Protein AF-0000000069073756 (afdb_homodimer)

Sequence (1024 aa):
SGITKIKDEEDIHLLTSDKTCLVYQKCILKLASCNVGNSCKVKGCTSPVSHRTENIGSALYIFWECSNKHEVHRWCSQPVLNRRLHGGDLLIASAILSSGNNFAKCALFAKFLKLYFPSNSKFTAIQRNYLVPTIDAFYKEQQQEIFENLQGQSVIALGDGRNDSPGHSAQYCTYSMMDNESKKILSLITMDKRQTEKKSSNMEKACFVRAMEELAENGVVVSEVVTDAHLQIGAVMKNRFPEIKHSHDIWHAAKNLGKKIVAAGQNKECKELLGWSRDIVNHFWYSCSYATDVDSFMEVWCGVVHHVVNEHEWSMSYSSSYFGNNKCMHGPMEEEGHKDWIIKGSPAHTALIQIVFNKRFLRQIHYYVNFRSTAELENFNNLILMYSGKRFAFSPPVYNARCQLAALDYNANVDREVKRNPDGSVQQHRTFNKKSGRWSVTPVKVEKSYIHVEILQKRIVQARLTDQEGMCHPAVLAATDPRRLSRTIAPVEPKPTAVLQEEKVSRFMKKDSGITKIKDEEDIHLLTSDKTCLVYQKCILKLASCNVGNSCKVKGCTSPVSHRTENIGSALYIFWECSNKHEVHRWCSQPVLNRRLHGGDLLIASAILSSGNNFAKCALFAKFLKLYFPSNSKFTAIQRNYLVPTIDAFYKEQQQEIFENLQGQSVIALGDGRNDSPGHSAQYCTYSMMDNESKKILSLITMDKRQTEKKSSNMEKACFVRAMEELAENGVVVSEVVTDAHLQIGAVMKNRFPEIKHSHDIWHAAKNLGKKIVAAGQNKECKELLGWSRDIVNHFWYSCSYATDVDSFMEVWCGVVHHVVNEHEWSMSYSSSYFGNNKCMHGPMEEEGHKDWIIKGSPAHTALIQIVFNKRFLRQIHYYVNFRSTAELENFNNLILMYSGKRFAFSPPVYNARCQLAALDYNANVDREVKRNPDGSVQQHRTFNKKSGRWSVTPVKVEKSYIHVEILQKRIVQARLTDQEGMCHPAVLAATDPRRLSRTIAPVEPKPTAVLQEEKVSRFMKKD

Nearest PDB structures (foldseek):
  6oze-assembly1_A  TM=4.714E-01  e=3.362E-02  Homo sapiens
  3f2k-assembly1_A  TM=3.748E-01  e=1.042E-01  Homo sapiens
  4eso-assembly1_D  TM=4.889E-01  e=8.990E-01  Sinorhizobium meliloti 1021
  3vc7-assembly1_B  TM=4.881E-01  e=1.115E+00  Sinorhizobium meliloti 1021
  5oom-assembly1_P  TM=3.128E-01  e=5.842E-01  Homo sapiens

pLDDT: mean 89.97, std 10.99, range [30.11, 98.81]

Radius of gyration: 34.05 Å; Cα contacts (8 Å, |Δi|>4): 1672; chains: 2; bounding box: 83×111×89 Å

Organism: Magallana gigas (NCBI:txid29159)

Structure (mmCIF, N/CA/C/O backbone):
data_AF-0000000069073756-model_v1
#
loop_
_entity.id
_entity.type
_entity.pdbx_description
1 polymer 'Uncharacterized protein'
#
loop_
_atom_site.group_PDB
_atom_site.id
_atom_site.type_symbol
_atom_site.label_atom_id
_atom_site.label_alt_id
_atom_site.label_comp_id
_atom_site.label_asym_id
_atom_site.label_entity_id
_atom_site.label_seq_id
_atom_site.pdbx_PDB_ins_code
_atom_site.Cartn_x
_atom_site.Cartn_y
_atom_site.Cartn_z
_atom_site.occupancy
_atom_site.B_iso_or_equiv
_atom_site.auth_seq_id
_atom_site.auth_comp_id
_atom_site.auth_asym_id
_atom_site.auth_atom_id
_atom_site.pdbx_PDB_model_num
ATOM 1 N N . SER A 1 1 ? 9.688 -43.906 -9.32 1 65.5 1 SER A N 1
ATOM 2 C CA . SER A 1 1 ? 8.781 -43 -8.617 1 65.5 1 SER A CA 1
ATOM 3 C C . SER A 1 1 ? 8.641 -41.656 -9.344 1 65.5 1 SER A C 1
ATOM 5 O O . SER A 1 1 ? 9.602 -41.188 -9.945 1 65.5 1 SER A O 1
ATOM 7 N N . GLY A 1 2 ? 7.488 -41.219 -9.617 1 83.56 2 GLY A N 1
ATOM 8 C CA . GLY A 1 2 ? 7.16 -40 -10.312 1 83.56 2 GLY A CA 1
ATOM 9 C C . GLY A 1 2 ? 7.43 -38.75 -9.477 1 83.56 2 GLY A C 1
ATOM 10 O O . GLY A 1 2 ? 6.992 -37.656 -9.828 1 83.56 2 GLY A O 1
ATOM 11 N N . ILE A 1 3 ? 8.32 -39.094 -8.336 1 90.81 3 ILE A N 1
ATOM 12 C CA . ILE A 1 3 ? 8.609 -37.969 -7.457 1 90.81 3 ILE A CA 1
ATOM 13 C C . ILE A 1 3 ? 10.07 -37.531 -7.633 1 90.81 3 ILE A C 1
ATOM 15 O O . ILE A 1 3 ? 10.984 -38.344 -7.461 1 90.81 3 ILE A O 1
ATOM 19 N N . THR A 1 4 ? 10.273 -36.344 -8 1 93.56 4 THR A N 1
ATOM 20 C CA . THR A 1 4 ? 11.609 -35.781 -8.133 1 93.56 4 THR A CA 1
ATOM 21 C C . THR A 1 4 ? 12.141 -35.312 -6.773 1 93.56 4 THR A C 1
ATOM 23 O O . THR A 1 4 ? 11.492 -34.531 -6.086 1 93.56 4 THR A O 1
ATOM 26 N N . LYS A 1 5 ? 13.297 -35.812 -6.398 1 94.62 5 LYS A N 1
ATOM 27 C CA . LYS A 1 5 ? 13.898 -35.438 -5.121 1 94.62 5 LYS A CA 1
ATOM 28 C C . LYS A 1 5 ? 15.164 -34.594 -5.32 1 94.62 5 LYS A C 1
ATOM 30 O O . LYS A 1 5 ? 15.961 -34.875 -6.219 1 94.62 5 LYS A O 1
ATOM 35 N N . ILE A 1 6 ? 15.273 -33.562 -4.535 1 95.25 6 ILE A N 1
ATOM 36 C CA . ILE A 1 6 ? 16.484 -32.75 -4.52 1 95.25 6 ILE A CA 1
ATOM 37 C C . ILE A 1 6 ? 17.312 -33.094 -3.283 1 95.25 6 ILE A C 1
ATOM 39 O O . ILE A 1 6 ? 16.922 -32.781 -2.16 1 95.25 6 ILE A O 1
ATOM 43 N N . LYS A 1 7 ? 18.453 -33.625 -3.529 1 89.94 7 LYS A N 1
ATOM 44 C CA . LYS A 1 7 ? 19.234 -34.125 -2.395 1 89.94 7 LYS A CA 1
ATOM 45 C C . LYS A 1 7 ? 20.562 -33.375 -2.281 1 89.94 7 LYS A C 1
ATOM 47 O O . LYS A 1 7 ? 21.109 -33.219 -1.189 1 89.94 7 LYS A O 1
ATOM 52 N N . ASP A 1 8 ? 21.016 -32.969 -3.443 1 90.38 8 ASP A N 1
ATOM 53 C CA . ASP A 1 8 ? 22.344 -32.344 -3.416 1 90.38 8 ASP A CA 1
ATOM 54 C C . ASP A 1 8 ? 22.328 -31 -4.133 1 90.38 8 ASP A C 1
ATOM 56 O O . ASP A 1 8 ? 21.328 -30.625 -4.754 1 90.38 8 ASP A O 1
ATOM 60 N N . GLU A 1 9 ? 23.453 -30.375 -3.977 1 90.56 9 GLU A N 1
ATOM 61 C CA . GLU A 1 9 ? 23.594 -29.031 -4.52 1 90.56 9 GLU A CA 1
ATOM 62 C C . GLU A 1 9 ? 23.531 -29.031 -6.043 1 90.56 9 GLU A C 1
ATOM 64 O O . GLU A 1 9 ? 23.078 -28.062 -6.652 1 90.56 9 GLU A O 1
ATOM 69 N N . GLU A 1 10 ? 23.906 -30.094 -6.602 1 91 10 GLU A N 1
ATOM 70 C CA . GLU A 1 10 ? 23.953 -30.188 -8.055 1 91 10 GLU A CA 1
ATOM 71 C C . GLU A 1 10 ? 22.547 -30.219 -8.648 1 91 10 GLU A C 1
ATOM 73 O O . GLU A 1 10 ? 22.344 -29.859 -9.812 1 91 10 GLU A O 1
ATOM 78 N N . ASP A 1 11 ? 21.578 -30.484 -7.754 1 93.31 11 ASP A N 1
ATOM 79 C CA . ASP A 1 11 ? 20.219 -30.641 -8.234 1 93.31 11 ASP A CA 1
ATOM 80 C C . ASP A 1 11 ? 19.391 -29.391 -7.941 1 93.31 11 ASP A C 1
ATOM 82 O O . ASP A 1 11 ? 18.203 -29.344 -8.266 1 93.31 11 ASP A O 1
ATOM 86 N N . ILE A 1 12 ? 20.016 -28.391 -7.445 1 94.38 12 ILE A N 1
ATOM 87 C CA . ILE A 1 12 ? 19.297 -27.188 -7.031 1 94.38 12 ILE A CA 1
ATOM 88 C C . ILE A 1 12 ? 18.641 -26.531 -8.242 1 94.38 12 ILE A C 1
ATOM 90 O O . ILE A 1 12 ? 17.531 -25.984 -8.148 1 94.38 12 ILE A O 1
ATOM 94 N N . HIS A 1 13 ? 19.281 -26.672 -9.375 1 92.19 13 HIS A N 1
ATOM 95 C CA . HIS A 1 13 ? 18.781 -26.031 -10.586 1 92.19 13 HIS A CA 1
ATOM 96 C C . HIS A 1 13 ? 17.453 -26.625 -11.023 1 92.19 13 HIS A C 1
ATOM 98 O O . HIS A 1 13 ? 16.672 -25.969 -11.719 1 92.19 13 HIS A O 1
ATOM 104 N N . LEU A 1 14 ? 17.156 -27.828 -10.602 1 92 14 LEU A N 1
ATOM 105 C CA . LEU A 1 14 ? 15.898 -28.484 -10.914 1 92 14 LEU A CA 1
ATOM 106 C C . LEU A 1 14 ? 14.734 -27.781 -10.234 1 92 14 LEU A C 1
ATOM 108 O O . LEU A 1 14 ? 13.578 -27.938 -10.641 1 92 14 LEU A O 1
ATOM 112 N N . LEU A 1 15 ? 15.141 -27.016 -9.312 1 94.75 15 LEU A N 1
ATOM 113 C CA . LEU A 1 15 ? 14.133 -26.266 -8.562 1 94.75 15 LEU A CA 1
ATOM 114 C C . LEU A 1 15 ? 14.148 -24.797 -8.961 1 94.75 15 LEU A C 1
ATOM 116 O O . LEU A 1 15 ? 13.109 -24.219 -9.32 1 94.75 15 LEU A O 1
ATOM 120 N N . THR A 1 16 ? 15.273 -24.188 -9.055 1 95.88 16 THR A N 1
ATOM 121 C CA . THR A 1 16 ? 15.383 -22.734 -9.156 1 95.88 16 THR A CA 1
ATOM 122 C C . THR A 1 16 ? 15.375 -22.297 -10.617 1 95.88 16 THR A C 1
ATOM 124 O O . THR A 1 16 ? 15.047 -21.141 -10.922 1 95.88 16 THR A O 1
ATOM 127 N N . SER A 1 17 ? 15.719 -23.172 -11.523 1 95.12 17 SER A N 1
ATOM 128 C CA . SER A 1 17 ? 15.828 -22.781 -12.93 1 95.12 17 SER A CA 1
ATOM 129 C C . SER A 1 17 ? 14.68 -23.328 -13.75 1 95.12 17 SER A C 1
ATOM 131 O O . SER A 1 17 ? 14.461 -22.922 -14.891 1 95.12 17 SER A O 1
ATOM 133 N N . ASP A 1 18 ? 13.969 -24.266 -13.195 1 96.94 18 ASP A N 1
ATOM 134 C CA . ASP A 1 18 ? 12.852 -24.859 -13.914 1 96.94 18 ASP A CA 1
ATOM 135 C C . ASP A 1 18 ? 11.664 -23.906 -13.969 1 96.94 18 ASP A C 1
ATOM 137 O O . ASP A 1 18 ? 11.43 -23.141 -13.039 1 96.94 18 ASP A O 1
ATOM 141 N N . LYS A 1 19 ? 10.938 -23.969 -15.07 1 97.75 19 LYS A N 1
ATOM 142 C CA . LYS A 1 19 ? 9.711 -23.188 -15.203 1 97.75 19 LYS A CA 1
ATOM 143 C C . LYS A 1 19 ? 8.555 -23.859 -14.461 1 97.75 19 LYS A C 1
ATOM 145 O O . LYS A 1 19 ? 8.578 -25.062 -14.211 1 97.75 19 LYS A O 1
ATOM 150 N N . THR A 1 20 ? 7.645 -23.047 -14.055 1 98.31 20 THR A N 1
ATOM 151 C CA . THR A 1 20 ? 6.445 -23.562 -13.414 1 98.31 20 THR A CA 1
ATOM 152 C C . THR A 1 20 ? 5.191 -23.109 -14.156 1 98.31 20 THR A C 1
ATOM 154 O O . THR A 1 20 ? 5.242 -22.156 -14.93 1 98.31 20 THR A O 1
ATOM 157 N N . CYS A 1 21 ? 4.121 -23.844 -13.953 1 98 21 CYS A N 1
ATOM 158 C CA . CYS A 1 21 ? 2.889 -23.484 -14.648 1 98 21 CYS A CA 1
ATOM 159 C C . CYS A 1 21 ? 1.673 -23.75 -13.766 1 98 21 CYS A C 1
ATOM 161 O O . CYS A 1 21 ? 1.744 -24.547 -12.828 1 98 21 CYS A O 1
ATOM 163 N N . LEU A 1 22 ? 0.702 -23.031 -14.008 1 98.19 22 LEU A N 1
ATOM 164 C CA . LEU A 1 22 ? -0.608 -23.25 -13.406 1 98.19 22 LEU A CA 1
ATOM 165 C C . LEU A 1 22 ? -1.366 -24.359 -14.141 1 98.19 22 LEU A C 1
ATOM 167 O O . LEU A 1 22 ? -1.593 -24.25 -15.352 1 98.19 22 LEU A O 1
ATOM 171 N N . VAL A 1 23 ? -1.782 -25.391 -13.43 1 98.5 23 VAL A N 1
ATOM 172 C CA . VAL A 1 23 ? -2.471 -26.516 -14.062 1 98.5 23 VAL A CA 1
ATOM 173 C C . VAL A 1 23 ? -3.781 -26.797 -13.336 1 98.5 23 VAL A C 1
ATOM 175 O O . VAL A 1 23 ? -3.812 -26.859 -12.102 1 98.5 23 VAL A O 1
ATOM 178 N N . TYR A 1 24 ? -4.801 -26.922 -14.086 1 98.31 24 TYR A N 1
ATOM 179 C CA . TYR A 1 24 ? -6.082 -27.312 -13.516 1 98.31 24 TYR A CA 1
ATOM 180 C C . TYR A 1 24 ? -6.086 -28.797 -13.172 1 98.31 24 TYR A C 1
ATOM 182 O O . TYR A 1 24 ? -5.551 -29.625 -13.922 1 98.31 24 TYR A O 1
ATOM 190 N N . GLN A 1 25 ? -6.66 -29.094 -12.102 1 97.44 25 GLN A N 1
ATOM 191 C CA . GLN A 1 25 ? -6.629 -30.453 -11.594 1 97.44 25 GLN A CA 1
ATOM 192 C C . GLN A 1 25 ? -7.277 -31.422 -12.578 1 97.44 25 GLN A C 1
ATOM 194 O O . GLN A 1 25 ? -6.754 -32.5 -12.828 1 97.44 25 GLN A O 1
ATOM 199 N N . LYS A 1 26 ? -8.383 -31.094 -13.188 1 95.94 26 LYS A N 1
ATOM 200 C CA . LYS A 1 26 ? -9.047 -31.969 -14.148 1 95.94 26 LYS A CA 1
ATOM 201 C C . LYS A 1 26 ? -8.18 -32.188 -15.383 1 95.94 26 LYS A C 1
ATOM 203 O O . LYS A 1 26 ? -8.18 -33.25 -15.969 1 95.94 26 LYS A O 1
ATOM 208 N N . CYS A 1 27 ? -7.445 -31.188 -15.758 1 96.25 27 CYS A N 1
ATOM 209 C CA . CYS A 1 27 ? -6.574 -31.297 -16.922 1 96.25 27 CYS A CA 1
ATOM 210 C C . CYS A 1 27 ? -5.398 -32.219 -16.641 1 96.25 27 CYS A C 1
ATOM 212 O O . CYS A 1 27 ? -5.027 -33.031 -17.484 1 96.25 27 CYS A O 1
ATOM 214 N N . ILE A 1 28 ? -4.852 -32.125 -15.445 1 95.62 28 ILE A N 1
ATOM 215 C CA . ILE A 1 28 ? -3.703 -32.969 -15.133 1 95.62 28 ILE A CA 1
ATOM 216 C C . ILE A 1 28 ? -4.16 -34.406 -14.945 1 95.62 28 ILE A C 1
ATOM 218 O O . ILE A 1 28 ? -3.436 -35.344 -15.281 1 95.62 28 ILE A O 1
ATOM 222 N N . LEU A 1 29 ? -5.324 -34.594 -14.438 1 93.31 29 LEU A N 1
ATOM 223 C CA . LEU A 1 29 ? -5.852 -35.938 -14.289 1 93.31 29 LEU A CA 1
ATOM 224 C C . LEU A 1 29 ? -6.098 -36.562 -15.656 1 93.31 29 LEU A C 1
ATOM 226 O O . LEU A 1 29 ? -5.918 -37.781 -15.82 1 93.31 29 LEU A O 1
ATOM 230 N N . LYS A 1 30 ? -6.469 -35.75 -16.625 1 90.94 30 LYS A N 1
ATOM 231 C CA . LYS A 1 30 ? -6.602 -36.25 -17.984 1 90.94 30 LYS A CA 1
ATOM 232 C C . LYS A 1 30 ? -5.258 -36.75 -18.531 1 90.94 30 LYS A C 1
ATOM 234 O O . LYS A 1 30 ? -5.184 -37.781 -19.203 1 90.94 30 LYS A O 1
ATOM 239 N N . LEU A 1 31 ? -4.328 -36.031 -18.172 1 90.75 31 LEU A N 1
ATOM 240 C CA . LEU A 1 31 ? -2.982 -36.406 -18.594 1 90.75 31 LEU A CA 1
ATOM 241 C C . LEU A 1 31 ? -2.525 -37.656 -17.891 1 90.75 31 LEU A C 1
ATOM 243 O O . LEU A 1 31 ? -1.915 -38.531 -18.516 1 90.75 31 LEU A O 1
ATOM 247 N N . ALA A 1 32 ? -2.822 -37.781 -16.625 1 89 32 ALA A N 1
ATOM 248 C CA . ALA A 1 32 ? -2.426 -38.938 -15.805 1 89 32 ALA A CA 1
ATOM 249 C C . ALA A 1 32 ? -3.135 -40.188 -16.266 1 89 32 ALA A C 1
ATOM 251 O O . ALA A 1 32 ? -2.607 -41.312 -16.094 1 89 32 ALA A O 1
ATOM 252 N N . SER A 1 33 ? -4.277 -40.125 -16.781 1 83.44 33 SER A N 1
ATOM 253 C CA . SER A 1 33 ? -5.082 -41.281 -17.172 1 83.44 33 SER A CA 1
ATOM 254 C C . SER A 1 33 ? -4.555 -41.875 -18.453 1 83.44 33 SER A C 1
ATOM 256 O O . SER A 1 33 ? -4.832 -43.062 -18.75 1 83.44 33 SER A O 1
ATOM 258 N N . CYS A 1 34 ? -3.891 -41.25 -19.188 1 67.38 34 CYS A N 1
ATOM 259 C CA . CYS A 1 34 ? -3.35 -41.781 -20.422 1 67.38 34 CYS A CA 1
ATOM 260 C C . CYS A 1 34 ? -2.211 -42.75 -20.141 1 67.38 34 CYS A C 1
ATOM 262 O O . CYS A 1 34 ? -1.815 -43.531 -21.016 1 67.38 34 CYS A O 1
ATOM 264 N N . ASN A 1 35 ? -1.663 -42.75 -18.953 1 58.47 35 ASN A N 1
ATOM 265 C CA . ASN A 1 35 ? -0.346 -43.344 -18.688 1 58.47 35 ASN A CA 1
ATOM 266 C C . ASN A 1 35 ? -0.446 -44.781 -18.188 1 58.47 35 ASN A C 1
ATOM 268 O O . ASN A 1 35 ? 0.288 -45.656 -18.656 1 58.47 35 ASN A O 1
ATOM 272 N N . VAL A 1 36 ? -1.131 -45.031 -17.031 1 58.34 36 VAL A N 1
ATOM 273 C CA . VAL A 1 36 ? -0.944 -46.25 -16.281 1 58.34 36 VAL A CA 1
ATOM 274 C C . VAL A 1 36 ? -2.012 -47.281 -16.688 1 58.34 36 VAL A C 1
ATOM 276 O O . VAL A 1 36 ? -3.141 -46.906 -17.016 1 58.34 36 VAL A O 1
ATOM 279 N N . GLY A 1 37 ? -1.545 -48.312 -17.219 1 64.31 37 GLY A N 1
ATOM 280 C CA . GLY A 1 37 ? -2.465 -49.406 -17.516 1 64.31 37 GLY A CA 1
ATOM 281 C C . GLY A 1 37 ? -3.617 -49.5 -16.531 1 64.31 37 GLY A C 1
ATOM 282 O O . GLY A 1 37 ? -3.514 -49.031 -15.406 1 64.31 37 GLY A O 1
ATOM 283 N N . ASN A 1 38 ? -4.777 -49.844 -17 1 71.31 38 ASN A N 1
ATOM 284 C CA . ASN A 1 38 ? -6.035 -49.906 -16.25 1 71.31 38 ASN A CA 1
ATOM 285 C C . ASN A 1 38 ? -6.062 -51.094 -15.281 1 71.31 38 ASN A C 1
ATOM 287 O O . ASN A 1 38 ? -7.016 -51.25 -14.516 1 71.31 38 ASN A O 1
ATOM 291 N N . SER A 1 39 ? -4.836 -51.75 -15.297 1 78.38 39 SER A N 1
ATOM 292 C CA . SER A 1 39 ? -4.848 -52.906 -14.414 1 78.38 39 SER A CA 1
ATOM 293 C C . SER A 1 39 ? -3.652 -52.875 -13.469 1 78.38 39 SER A C 1
ATOM 295 O O . SER A 1 39 ? -2.568 -52.438 -13.836 1 78.38 39 SER A O 1
ATOM 297 N N . CYS A 1 40 ? -3.893 -53.375 -12.219 1 83.75 40 CYS A N 1
ATOM 298 C CA . CYS A 1 40 ? -2.877 -53.438 -11.18 1 83.75 40 CYS A CA 1
ATOM 299 C C . CYS A 1 40 ? -1.723 -54.344 -11.594 1 83.75 40 CYS A C 1
ATOM 301 O O . CYS A 1 40 ? -1.942 -55.438 -12.109 1 83.75 40 CYS A O 1
ATOM 303 N N . LYS A 1 41 ? -0.551 -53.969 -11.414 1 75.56 41 LYS A N 1
ATOM 304 C CA . LYS A 1 41 ? 0.614 -54.719 -11.852 1 75.56 41 LYS A CA 1
ATOM 305 C C . LYS A 1 41 ? 1.215 -55.531 -10.703 1 75.56 41 LYS A C 1
ATOM 307 O O . LYS A 1 41 ? 2.256 -56.156 -10.867 1 75.56 41 LYS A O 1
ATOM 312 N N . VAL A 1 42 ? 0.564 -55.281 -9.562 1 80.69 42 VAL A N 1
ATOM 313 C CA . VAL A 1 42 ? 1.041 -56.062 -8.43 1 80.69 42 VAL A CA 1
ATOM 314 C C . VAL A 1 42 ? 0.753 -57.562 -8.68 1 80.69 42 VAL A C 1
ATOM 316 O O . VAL A 1 42 ? -0.322 -57.906 -9.172 1 80.69 42 VAL A O 1
ATOM 319 N N . LYS A 1 43 ? 1.672 -58.375 -8.352 1 83.31 43 LYS A N 1
ATOM 320 C CA . LYS A 1 43 ? 1.543 -59.812 -8.586 1 83.31 43 LYS A CA 1
ATOM 321 C C . LYS A 1 43 ? 0.308 -60.375 -7.887 1 83.31 43 LYS A C 1
ATOM 323 O O . LYS A 1 43 ? 0.131 -60.188 -6.684 1 83.31 43 LYS A O 1
ATOM 328 N N . GLY A 1 44 ? -0.495 -61.031 -8.656 1 82.19 44 GLY A N 1
ATOM 329 C CA . GLY A 1 44 ? -1.669 -61.688 -8.102 1 82.19 44 GLY A CA 1
ATOM 330 C C . GLY A 1 44 ? -2.906 -60.812 -8.117 1 82.19 44 GLY A C 1
ATOM 331 O O . GLY A 1 44 ? -3.998 -61.281 -7.762 1 82.19 44 GLY A O 1
ATOM 332 N N . CYS A 1 45 ? -2.637 -59.562 -8.539 1 86.25 45 CYS A N 1
ATOM 333 C CA . CYS A 1 45 ? -3.779 -58.656 -8.531 1 86.25 45 CYS A CA 1
ATOM 334 C C . CYS A 1 45 ? -4.07 -58.125 -9.938 1 86.25 45 CYS A C 1
ATOM 336 O O . CYS A 1 45 ? -3.15 -57.781 -10.68 1 86.25 45 CYS A O 1
ATOM 338 N N . THR A 1 46 ? -5.316 -58.25 -10.484 1 84.25 46 THR A N 1
ATOM 339 C CA . THR A 1 46 ? -5.719 -57.75 -11.781 1 84.25 46 THR A CA 1
ATOM 340 C C . THR A 1 46 ? -6.848 -56.719 -11.633 1 84.25 46 THR A C 1
ATOM 342 O O . THR A 1 46 ? -7.617 -56.5 -12.57 1 84.25 46 THR A O 1
ATOM 345 N N . SER A 1 47 ? -6.855 -56.156 -10.477 1 88.75 47 SER A N 1
ATOM 346 C CA . SER A 1 47 ? -7.945 -55.219 -10.195 1 88.75 47 SER A CA 1
ATOM 347 C C . SER A 1 47 ? -7.746 -53.906 -10.93 1 88.75 47 SER A C 1
ATOM 349 O O . SER A 1 47 ? -6.617 -53.531 -11.266 1 88.75 47 SER A O 1
ATOM 351 N N . PRO A 1 48 ? -8.883 -53.219 -11.164 1 88.94 48 PRO A N 1
ATOM 352 C CA . PRO A 1 48 ? -8.797 -51.938 -11.867 1 88.94 48 PRO A CA 1
ATOM 353 C C . PRO A 1 48 ? -8.094 -50.844 -11.039 1 88.94 48 PRO A C 1
ATOM 355 O O . PRO A 1 48 ? -8.258 -50.812 -9.82 1 88.94 48 PRO A O 1
ATOM 358 N N . VAL A 1 49 ? -7.34 -49.969 -11.766 1 88.81 49 VAL A N 1
ATOM 359 C CA . VAL A 1 49 ? -6.57 -48.906 -11.156 1 88.81 49 VAL A CA 1
ATOM 360 C C . VAL A 1 49 ? -7.316 -47.594 -11.305 1 88.81 49 VAL A C 1
ATOM 362 O O . VAL A 1 49 ? -7.867 -47.281 -12.375 1 88.81 49 VAL A O 1
ATOM 365 N N . SER A 1 50 ? -7.449 -46.844 -10.195 1 88.62 50 SER A N 1
ATOM 366 C CA . SER A 1 50 ? -8.055 -45.531 -10.195 1 88.62 50 SER A CA 1
ATOM 367 C C . SER A 1 50 ? -7.086 -44.469 -9.648 1 88.62 50 SER A C 1
ATOM 369 O O . SER A 1 50 ? -6.035 -44.812 -9.109 1 88.62 50 SER A O 1
ATOM 371 N N . HIS A 1 51 ? -7.434 -43.156 -9.922 1 90.44 51 HIS A N 1
ATOM 372 C CA . HIS A 1 51 ? -6.582 -42.062 -9.469 1 90.44 51 HIS A CA 1
ATOM 373 C C . HIS A 1 51 ? -7.094 -41.5 -8.164 1 90.44 51 HIS A C 1
ATOM 375 O O . HIS A 1 51 ? -8.289 -41.25 -8.008 1 90.44 51 HIS A O 1
ATOM 381 N N . ARG A 1 52 ? -6.227 -41.406 -7.234 1 92.69 52 ARG A N 1
ATOM 382 C CA . ARG A 1 52 ? -6.477 -40.656 -6.012 1 92.69 52 ARG A CA 1
ATOM 383 C C . ARG A 1 52 ? -5.559 -39.438 -5.922 1 92.69 52 ARG A C 1
ATOM 385 O O . ARG A 1 52 ? -4.375 -39.5 -6.254 1 92.69 52 ARG A O 1
ATOM 392 N N . THR A 1 53 ? -6.164 -38.281 -5.555 1 96.25 53 THR A N 1
ATOM 393 C CA . THR A 1 53 ? -5.363 -37.062 -5.469 1 96.25 53 THR A CA 1
ATOM 394 C C . THR A 1 53 ? -5.285 -36.562 -4.027 1 96.25 53 THR A C 1
ATOM 396 O O . THR A 1 53 ? -6.211 -36.781 -3.238 1 96.25 53 THR A O 1
ATOM 399 N N . GLU A 1 54 ? -4.168 -36 -3.682 1 96.75 54 GLU A N 1
ATOM 400 C CA . GLU A 1 54 ? -3.938 -35.375 -2.395 1 96.75 54 GLU A CA 1
ATOM 401 C C . GLU A 1 54 ? -3.074 -34.125 -2.551 1 96.75 54 GLU A C 1
ATOM 403 O O . GLU A 1 54 ? -2.186 -34.062 -3.406 1 96.75 54 GLU A O 1
ATOM 408 N N . ASN A 1 55 ? -3.43 -33.125 -1.775 1 96.81 55 ASN A N 1
ATOM 409 C CA . ASN A 1 55 ? -2.58 -31.938 -1.808 1 96.81 55 ASN A CA 1
ATOM 410 C C . ASN A 1 55 ? -1.859 -31.719 -0.479 1 96.81 55 ASN A C 1
ATOM 412 O O . ASN A 1 55 ? -2.43 -31.969 0.586 1 96.81 55 ASN A O 1
ATOM 416 N N . ILE A 1 56 ? -0.665 -31.359 -0.474 1 97.12 56 ILE A N 1
ATOM 417 C CA . ILE A 1 56 ? 0.131 -30.922 0.665 1 97.12 56 ILE A CA 1
ATOM 418 C C . ILE A 1 56 ? 0.723 -29.531 0.373 1 97.12 56 ILE A C 1
ATOM 420 O O . ILE A 1 56 ? 1.628 -29.406 -0.455 1 97.12 56 ILE A O 1
ATOM 424 N N . GLY A 1 57 ? 0.231 -28.547 1.114 1 97.44 57 GLY A N 1
ATOM 425 C CA . GLY A 1 57 ? 0.64 -27.188 0.757 1 97.44 57 GLY A CA 1
ATOM 426 C C . GLY A 1 57 ? 0.314 -26.828 -0.68 1 97.44 57 GLY A C 1
ATOM 427 O O . GLY A 1 57 ? -0.83 -26.969 -1.116 1 97.44 57 GLY A O 1
ATOM 428 N N . SER A 1 58 ? 1.356 -26.531 -1.41 1 98.31 58 SER A N 1
ATOM 429 C CA . SER A 1 58 ? 1.151 -26.141 -2.803 1 98.31 58 SER A CA 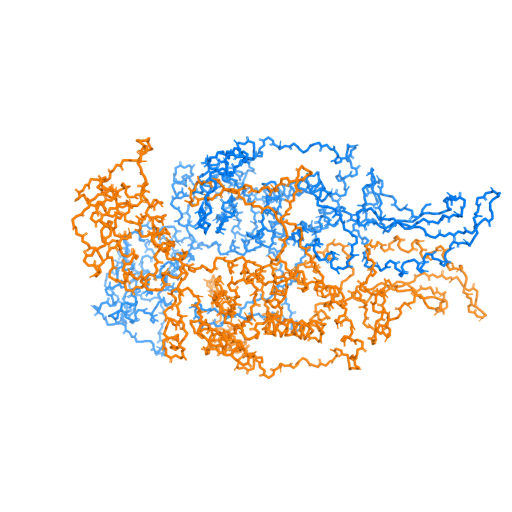1
ATOM 430 C C . SER A 1 58 ? 1.304 -27.328 -3.736 1 98.31 58 SER A C 1
ATOM 432 O O . SER A 1 58 ? 1.076 -27.219 -4.941 1 98.31 58 SER A O 1
ATOM 434 N N . ALA A 1 59 ? 1.585 -28.5 -3.234 1 98.5 59 ALA A N 1
ATOM 435 C CA . ALA A 1 59 ? 1.901 -29.656 -4.059 1 98.5 59 ALA A CA 1
ATOM 436 C C . ALA A 1 59 ? 0.668 -30.531 -4.27 1 98.5 59 ALA A C 1
ATOM 438 O O . ALA A 1 59 ? -0.133 -30.719 -3.35 1 98.5 59 ALA A O 1
ATOM 439 N N . LEU A 1 60 ? 0.574 -31.016 -5.441 1 98.31 60 LEU A N 1
ATOM 440 C CA . LEU A 1 60 ? -0.438 -32.031 -5.777 1 98.31 60 LEU A CA 1
ATOM 441 C C . LEU A 1 60 ? 0.193 -33.406 -5.957 1 98.31 60 LEU A C 1
ATOM 443 O O . LEU A 1 60 ? 1.188 -33.531 -6.672 1 98.31 60 LEU A O 1
ATOM 447 N N . TYR A 1 61 ? -0.376 -34.406 -5.305 1 97.25 61 TYR A N 1
ATOM 448 C CA . TYR A 1 61 ? -0.003 -35.781 -5.484 1 97.25 61 TYR A CA 1
ATOM 449 C C . TYR A 1 61 ? -1.094 -36.562 -6.223 1 97.25 61 TYR A C 1
ATOM 451 O O . TYR A 1 61 ? -2.283 -36.375 -5.969 1 97.25 61 TYR A O 1
ATOM 459 N N . ILE A 1 62 ? -0.665 -37.344 -7.121 1 94.81 62 ILE A N 1
ATOM 460 C CA . ILE A 1 62 ? -1.548 -38.312 -7.781 1 94.81 62 ILE A CA 1
ATOM 461 C C . ILE A 1 62 ? -1.071 -39.719 -7.496 1 94.81 62 ILE A C 1
ATOM 463 O O . ILE A 1 62 ? 0.109 -40.031 -7.672 1 94.81 62 ILE A O 1
ATOM 467 N N . PHE A 1 63 ? -2.025 -40.5 -7.008 1 92.38 63 PHE A N 1
ATOM 468 C CA . PHE A 1 63 ? -1.746 -41.906 -6.738 1 92.38 63 PHE A CA 1
ATOM 469 C C . PHE A 1 63 ? -2.566 -42.812 -7.652 1 92.38 63 PHE A C 1
ATOM 471 O O . PHE A 1 63 ? -3.775 -42.625 -7.797 1 92.38 63 PHE A O 1
ATOM 478 N N . TRP A 1 64 ? -1.902 -43.719 -8.312 1 90 64 TRP A N 1
ATOM 479 C CA . TRP A 1 64 ? -2.588 -44.812 -8.984 1 90 64 TRP A CA 1
ATOM 480 C C . TRP A 1 64 ? -2.758 -46 -8.047 1 90 64 TRP A C 1
ATOM 482 O O . TRP A 1 64 ? -1.775 -46.656 -7.652 1 90 64 TRP A O 1
ATOM 492 N N . GLU A 1 65 ? -4.027 -46.156 -7.723 1 90.25 65 GLU A N 1
ATOM 493 C CA . GLU A 1 65 ? -4.328 -47.188 -6.746 1 90.25 65 GLU A CA 1
ATOM 494 C C . GLU A 1 65 ? -5.414 -48.125 -7.262 1 90.25 65 GLU A C 1
ATOM 496 O O . GLU A 1 65 ? -6.383 -47.688 -7.879 1 90.25 65 GLU A O 1
ATOM 501 N N . CYS A 1 66 ? -5.203 -49.438 -7.051 1 89.31 66 CYS A N 1
ATOM 502 C CA . CYS A 1 66 ? -6.223 -50.406 -7.465 1 89.31 66 CYS A CA 1
ATOM 503 C C . CYS A 1 66 ? -7.293 -50.562 -6.387 1 89.31 66 CYS A C 1
ATOM 505 O O . CYS A 1 66 ? -7.164 -50 -5.297 1 89.31 66 CYS A O 1
ATOM 507 N N . SER A 1 67 ? -8.367 -51.281 -6.695 1 89.19 67 SER A N 1
ATOM 508 C CA . SER A 1 67 ? -9.492 -51.469 -5.785 1 89.19 67 SER A CA 1
ATOM 509 C C . SER A 1 67 ? -9.07 -52.188 -4.508 1 89.19 67 SER A C 1
ATOM 511 O O . SER A 1 67 ? -9.742 -52.094 -3.484 1 89.19 67 SER A O 1
ATOM 513 N N . ASN A 1 68 ? -7.945 -52.844 -4.57 1 90.5 68 ASN A N 1
ATOM 514 C CA . ASN A 1 68 ? -7.422 -53.5 -3.385 1 90.5 68 ASN A CA 1
ATOM 515 C C . ASN A 1 68 ? -6.422 -52.625 -2.641 1 90.5 68 ASN A C 1
ATOM 517 O O . ASN A 1 68 ? -5.652 -53.125 -1.812 1 90.5 68 ASN A O 1
ATOM 521 N N . LYS A 1 69 ? -6.262 -51.406 -3.018 1 88.81 69 LYS A N 1
ATOM 522 C CA . LYS A 1 69 ? -5.512 -50.344 -2.342 1 88.81 69 LYS A CA 1
ATOM 523 C C . LYS A 1 69 ? -4.008 -50.531 -2.557 1 88.81 69 LYS A C 1
ATOM 525 O O . LYS A 1 69 ? -3.203 -50.062 -1.743 1 88.81 69 LYS A O 1
ATOM 530 N N . HIS A 1 70 ? -3.68 -51.375 -3.65 1 89.81 70 HIS A N 1
ATOM 531 C CA . HIS A 1 70 ? -2.275 -51.406 -4.043 1 89.81 70 HIS A CA 1
ATOM 532 C C . HIS A 1 70 ? -1.877 -50.156 -4.789 1 89.81 70 HIS A C 1
ATOM 534 O O . HIS A 1 70 ? -2.537 -49.75 -5.754 1 89.81 70 HIS A O 1
ATOM 540 N N . GLU A 1 71 ? -0.855 -49.438 -4.215 1 88.19 71 GLU A N 1
ATOM 541 C CA . GLU A 1 71 ? -0.311 -48.281 -4.945 1 88.19 71 GLU A CA 1
ATOM 542 C C . GLU A 1 71 ? 0.574 -48.75 -6.102 1 88.19 71 GLU A C 1
ATOM 544 O O . GLU A 1 71 ? 1.614 -49.375 -5.887 1 88.19 71 GLU A O 1
ATOM 549 N N . VAL A 1 72 ? 0.165 -48.406 -7.238 1 84.25 72 VAL A N 1
ATOM 550 C CA . VAL A 1 72 ? 0.855 -48.844 -8.453 1 84.25 72 VAL A CA 1
ATOM 551 C C . VAL A 1 72 ? 1.894 -47.781 -8.852 1 84.25 72 VAL A C 1
ATOM 553 O O . VAL A 1 72 ? 2.971 -48.125 -9.344 1 84.25 72 VAL A O 1
ATOM 556 N N . HIS A 1 73 ? 1.536 -46.594 -8.664 1 87.12 73 HIS A N 1
ATOM 557 C CA . HIS A 1 73 ? 2.391 -45.5 -9.055 1 87.12 73 HIS A CA 1
ATOM 558 C C . HIS A 1 73 ? 2.033 -44.219 -8.281 1 87.12 73 HIS A C 1
ATOM 560 O O . HIS A 1 73 ? 0.947 -44.125 -7.707 1 87.12 73 HIS A O 1
ATOM 566 N N . ARG A 1 74 ? 2.986 -43.344 -8.141 1 91.56 74 ARG A N 1
ATOM 567 C CA . ARG A 1 74 ? 2.721 -42.062 -7.527 1 91.56 74 ARG A CA 1
ATOM 568 C C . ARG A 1 74 ? 3.473 -40.938 -8.25 1 91.56 74 ARG A C 1
ATOM 570 O O . ARG A 1 74 ? 4.531 -41.188 -8.836 1 91.56 74 ARG A O 1
ATOM 577 N N . TRP A 1 75 ? 2.941 -39.781 -8.312 1 94 75 TRP A N 1
ATOM 578 C CA . TRP A 1 75 ? 3.498 -38.594 -8.961 1 94 75 TRP A CA 1
ATOM 579 C C . TRP A 1 75 ? 3.271 -37.344 -8.109 1 94 75 TRP A C 1
ATOM 581 O O . TRP A 1 75 ? 2.246 -37.219 -7.43 1 94 75 TRP A O 1
ATOM 591 N N . CYS A 1 76 ? 4.301 -36.469 -8.117 1 96.94 76 CYS A N 1
ATOM 592 C CA . CYS A 1 76 ? 4.172 -35.188 -7.414 1 96.94 76 CYS A CA 1
ATOM 593 C C . CYS A 1 76 ? 4.414 -34.031 -8.352 1 96.94 76 CYS A C 1
ATOM 595 O O . CYS A 1 76 ? 5.312 -34.062 -9.195 1 96.94 76 CYS A O 1
ATOM 597 N N . SER A 1 77 ? 3.684 -33 -8.195 1 98 77 SER A N 1
ATOM 598 C CA . SER A 1 77 ? 3.713 -31.844 -9.086 1 98 77 SER A CA 1
ATOM 599 C C . SER A 1 77 ? 5.004 -31.047 -8.914 1 98 77 SER A C 1
ATOM 601 O O . SER A 1 77 ? 5.312 -30.172 -9.734 1 98 77 SER A O 1
ATOM 603 N N . GLN A 1 78 ? 5.73 -31.328 -7.844 1 97.62 78 GLN A N 1
ATOM 604 C CA . GLN A 1 78 ? 6.902 -30.531 -7.5 1 97.62 78 GLN A CA 1
ATOM 605 C C . GLN A 1 78 ? 8.031 -31.406 -6.977 1 97.62 78 GLN A C 1
ATOM 607 O O . GLN A 1 78 ? 7.789 -32.5 -6.453 1 97.62 78 GLN A O 1
ATOM 612 N N . PRO A 1 79 ? 9.289 -30.844 -7.113 1 97.44 79 PRO A N 1
ATOM 613 C CA . PRO A 1 79 ? 10.383 -31.547 -6.426 1 97.44 79 PRO A CA 1
ATOM 614 C C . PRO A 1 79 ? 10.258 -31.469 -4.906 1 97.44 79 PRO A C 1
ATOM 616 O O . PRO A 1 79 ? 9.703 -30.516 -4.371 1 97.44 79 PRO A O 1
ATOM 619 N N . VAL A 1 80 ? 10.781 -32.5 -4.285 1 97.12 80 VAL A N 1
ATOM 620 C CA . VAL A 1 80 ? 10.703 -32.594 -2.83 1 97.12 80 VAL A CA 1
ATOM 621 C C . VAL A 1 80 ? 12.109 -32.5 -2.229 1 97.12 80 VAL A C 1
ATOM 623 O O . VAL A 1 80 ? 13.031 -33.156 -2.721 1 97.12 80 VAL A O 1
ATOM 626 N N . LEU A 1 81 ? 12.242 -31.688 -1.285 1 96.25 81 LEU A N 1
ATOM 627 C CA . LEU A 1 81 ? 13.508 -31.562 -0.572 1 96.25 81 LEU A CA 1
ATOM 628 C C . LEU A 1 81 ? 13.539 -32.438 0.665 1 96.25 81 LEU A C 1
ATOM 630 O O . LEU A 1 81 ? 12.602 -33.219 0.9 1 96.25 81 LEU A O 1
ATOM 634 N N . ASN A 1 82 ? 14.641 -32.344 1.348 1 91.44 82 ASN A N 1
ATOM 635 C CA . ASN A 1 82 ? 14.773 -33.188 2.541 1 91.44 82 ASN A CA 1
ATOM 636 C C . ASN A 1 82 ? 13.664 -32.906 3.551 1 91.44 82 ASN A C 1
ATOM 638 O O . ASN A 1 82 ? 13.117 -31.781 3.578 1 91.44 82 ASN A O 1
ATOM 642 N N . ARG A 1 83 ? 13.18 -33.906 4.211 1 89.5 83 ARG A N 1
ATOM 643 C CA . ARG A 1 83 ? 12.148 -33.875 5.242 1 89.5 83 ARG A CA 1
ATOM 644 C C . ARG A 1 83 ? 10.812 -33.438 4.656 1 89.5 83 ARG A C 1
ATOM 646 O O . ARG A 1 83 ? 10.07 -32.688 5.297 1 89.5 83 ARG A O 1
ATOM 653 N N . ARG A 1 84 ? 10.633 -33.656 3.451 1 89.88 84 ARG A N 1
ATOM 654 C CA . ARG A 1 84 ? 9.359 -33.594 2.742 1 89.88 84 ARG A CA 1
ATOM 655 C C . ARG A 1 84 ? 8.898 -32.156 2.539 1 89.88 84 ARG A C 1
ATOM 657 O O . ARG A 1 84 ? 7.703 -31.859 2.586 1 89.88 84 ARG A O 1
ATOM 664 N N . LEU A 1 85 ? 9.852 -31.234 2.506 1 95.69 85 LEU A N 1
ATOM 665 C CA . LEU A 1 85 ? 9.469 -29.891 2.105 1 95.69 85 LEU A CA 1
ATOM 666 C C . LEU A 1 85 ? 9.344 -29.781 0.589 1 95.69 85 LEU A C 1
ATOM 668 O O . LEU A 1 85 ? 10.281 -30.125 -0.138 1 95.69 85 LEU A O 1
ATOM 672 N N . HIS A 1 86 ? 8.219 -29.438 0.156 1 97.75 86 HIS A N 1
ATOM 673 C CA . HIS A 1 86 ? 7.996 -29.297 -1.28 1 97.75 86 HIS A CA 1
ATOM 674 C C . HIS A 1 86 ? 8.656 -28.047 -1.831 1 97.75 86 HIS A C 1
ATOM 676 O O . HIS A 1 86 ? 8.609 -26.984 -1.198 1 97.75 86 HIS A O 1
ATOM 682 N N . GLY A 1 87 ? 9.273 -28.188 -2.979 1 97.81 87 GLY A N 1
ATOM 683 C CA . GLY A 1 87 ? 9.977 -27.062 -3.605 1 97.81 87 GLY A CA 1
ATOM 684 C C . GLY A 1 87 ? 9.078 -25.875 -3.859 1 97.81 87 GLY A C 1
ATOM 685 O O . GLY A 1 87 ? 9.516 -24.719 -3.715 1 97.81 87 GLY A O 1
ATOM 686 N N . GLY A 1 88 ? 7.859 -26.109 -4.227 1 98.19 88 GLY A N 1
ATOM 687 C CA . GLY A 1 88 ? 6.914 -25.047 -4.473 1 98.19 88 GLY A CA 1
ATOM 688 C C . GLY A 1 88 ? 6.656 -24.188 -3.25 1 98.19 88 GLY A C 1
ATOM 689 O O . GLY A 1 88 ? 6.578 -22.953 -3.35 1 98.19 88 GLY A O 1
ATOM 690 N N . ASP A 1 89 ? 6.539 -24.797 -2.09 1 98.44 89 ASP A N 1
ATOM 691 C CA . ASP A 1 89 ? 6.312 -24.047 -0.856 1 98.44 89 ASP A CA 1
ATOM 692 C C . ASP A 1 89 ? 7.484 -23.109 -0.552 1 98.44 89 ASP A C 1
ATOM 694 O O . ASP A 1 89 ? 7.285 -21.953 -0.201 1 98.44 89 ASP A O 1
ATOM 698 N N . LEU A 1 90 ? 8.641 -23.656 -0.716 1 98.56 90 LEU A N 1
ATOM 699 C CA . LEU A 1 90 ? 9.859 -22.891 -0.427 1 98.56 90 LEU A CA 1
ATOM 700 C C . LEU A 1 90 ? 10 -21.719 -1.378 1 98.56 90 LEU A C 1
ATOM 702 O O . LEU A 1 90 ? 10.242 -20.578 -0.941 1 98.56 90 LEU A O 1
ATOM 706 N N . LEU A 1 91 ? 9.789 -21.938 -2.625 1 98.62 91 LEU A N 1
ATOM 707 C CA . LEU A 1 91 ? 10.039 -20.891 -3.611 1 98.62 91 LEU A CA 1
ATOM 708 C C . LEU A 1 91 ? 8.875 -19.906 -3.65 1 98.62 91 LEU A C 1
ATOM 710 O O . LEU A 1 91 ? 9.07 -18.719 -3.963 1 98.62 91 LEU A O 1
ATOM 714 N N . ILE A 1 92 ? 7.656 -20.375 -3.338 1 98.81 92 ILE A N 1
ATOM 715 C CA . ILE A 1 92 ? 6.547 -19.438 -3.178 1 98.81 92 ILE A CA 1
ATOM 716 C C . ILE A 1 92 ? 6.859 -18.453 -2.053 1 98.81 92 ILE A C 1
ATOM 718 O O . ILE A 1 92 ? 6.707 -17.234 -2.221 1 98.81 92 ILE A O 1
ATOM 722 N N . ALA A 1 93 ? 7.309 -18.953 -0.93 1 98.75 93 ALA A N 1
ATOM 723 C CA . ALA A 1 93 ? 7.66 -18.094 0.2 1 98.75 93 ALA A CA 1
ATOM 724 C C . ALA A 1 93 ? 8.773 -17.125 -0.178 1 98.75 93 ALA A C 1
ATOM 726 O O . ALA A 1 93 ? 8.695 -15.93 0.131 1 98.75 93 ALA A O 1
ATOM 727 N N . SER A 1 94 ? 9.773 -17.656 -0.881 1 98.75 94 SER A N 1
ATOM 728 C CA . SER A 1 94 ? 10.891 -16.812 -1.321 1 98.75 94 SER A CA 1
ATOM 729 C C . SER A 1 94 ? 10.422 -15.719 -2.27 1 98.75 94 SER A C 1
ATOM 731 O O . SER A 1 94 ? 10.805 -14.562 -2.127 1 98.75 94 SER A O 1
ATOM 733 N N . ALA A 1 95 ? 9.57 -16.109 -3.207 1 98.69 95 ALA A N 1
ATOM 734 C CA . ALA A 1 95 ? 9.086 -15.156 -4.207 1 98.69 95 ALA A CA 1
ATOM 735 C C . ALA A 1 95 ? 8.227 -14.07 -3.561 1 98.69 95 ALA A C 1
ATOM 737 O O . ALA A 1 95 ? 8.281 -12.906 -3.965 1 98.69 95 ALA A O 1
ATOM 738 N N . ILE A 1 96 ? 7.445 -14.43 -2.574 1 98.56 96 ILE A N 1
ATOM 739 C CA . ILE A 1 96 ? 6.617 -13.453 -1.873 1 98.56 96 ILE A CA 1
ATOM 740 C C . ILE A 1 96 ? 7.504 -12.406 -1.201 1 98.56 96 ILE A C 1
ATOM 742 O O . ILE A 1 96 ? 7.312 -11.203 -1.391 1 98.56 96 ILE A O 1
ATOM 746 N N . LEU A 1 97 ? 8.461 -12.875 -0.502 1 98.31 97 LEU A N 1
ATOM 747 C CA . LEU A 1 97 ? 9.328 -11.977 0.254 1 98.31 97 LEU A CA 1
ATOM 748 C C . LEU A 1 97 ? 10.195 -11.141 -0.682 1 98.31 97 LEU A C 1
ATOM 750 O O . LEU A 1 97 ? 10.258 -9.914 -0.548 1 98.31 97 LEU A O 1
ATOM 754 N N . SER A 1 98 ? 10.789 -11.734 -1.716 1 98.31 98 SER A N 1
ATOM 755 C CA . SER A 1 98 ? 11.766 -11.055 -2.566 1 98.31 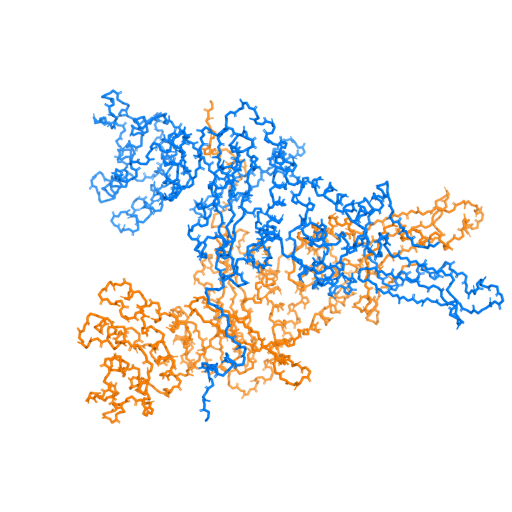98 SER A CA 1
ATOM 756 C C . SER A 1 98 ? 11.086 -10.102 -3.543 1 98.31 98 SER A C 1
ATOM 758 O O . SER A 1 98 ? 11.727 -9.211 -4.098 1 98.31 98 SER A O 1
ATOM 760 N N . SER A 1 99 ? 9.805 -10.297 -3.787 1 97.94 99 SER A N 1
ATOM 761 C CA . SER A 1 99 ? 9.086 -9.391 -4.68 1 97.94 99 SER A CA 1
ATOM 762 C C . SER A 1 99 ? 8.406 -8.273 -3.9 1 97.94 99 SER A C 1
ATOM 764 O O . SER A 1 99 ? 7.77 -7.395 -4.488 1 97.94 99 SER A O 1
ATOM 766 N N . GLY A 1 100 ? 8.484 -8.305 -2.602 1 97 100 GLY A N 1
ATOM 767 C CA . GLY A 1 100 ? 7.887 -7.27 -1.773 1 97 100 GLY A CA 1
ATOM 768 C C . GLY A 1 100 ? 6.395 -7.457 -1.576 1 97 100 GLY A C 1
ATOM 769 O O . GLY A 1 100 ? 5.695 -6.535 -1.146 1 97 100 GLY A O 1
ATOM 770 N N . ASN A 1 101 ? 5.863 -8.648 -1.933 1 97.62 101 ASN A N 1
ATOM 771 C CA . ASN A 1 101 ? 4.445 -8.945 -1.738 1 97.62 101 ASN A CA 1
ATOM 772 C C . ASN A 1 101 ? 4.148 -9.344 -0.295 1 97.62 101 ASN A C 1
ATOM 774 O O . ASN A 1 101 ? 5.066 -9.648 0.469 1 97.62 101 ASN A O 1
ATOM 778 N N . ASN A 1 102 ? 2.918 -9.211 0.041 1 96.06 102 ASN A N 1
ATOM 779 C CA . ASN A 1 102 ? 2.416 -9.641 1.344 1 96.06 102 ASN A CA 1
ATOM 780 C C . ASN A 1 102 ? 1.738 -11.008 1.266 1 96.06 102 ASN A C 1
ATOM 782 O O . ASN A 1 102 ? 0.999 -11.281 0.32 1 96.06 102 ASN A O 1
ATOM 786 N N . PHE A 1 103 ? 2.027 -11.828 2.215 1 97.88 103 PHE A N 1
ATOM 787 C CA . PHE A 1 103 ? 1.524 -13.195 2.182 1 97.88 103 PHE A CA 1
ATOM 788 C C . PHE A 1 103 ? 0.002 -13.211 2.129 1 97.88 103 PHE A C 1
ATOM 790 O O . PHE A 1 103 ? -0.59 -13.961 1.345 1 97.88 103 PHE A O 1
ATOM 797 N N . ALA A 1 104 ? -0.618 -12.414 2.961 1 96.44 104 ALA A N 1
ATOM 798 C CA . ALA A 1 104 ? -2.076 -12.438 3.047 1 96.44 104 ALA A CA 1
ATOM 799 C C . ALA A 1 104 ? -2.711 -12.086 1.707 1 96.44 104 ALA A C 1
ATOM 801 O O . ALA A 1 104 ? -3.711 -12.688 1.307 1 96.44 104 ALA A O 1
ATOM 802 N N . LYS A 1 105 ? -2.178 -11.148 1.006 1 96.5 105 LYS A N 1
ATOM 803 C CA . LYS A 1 105 ? -2.689 -10.75 -0.302 1 96.5 105 LYS A CA 1
ATOM 804 C C . LYS A 1 105 ? -2.49 -11.859 -1.332 1 96.5 105 LYS A C 1
ATOM 806 O O . LYS A 1 105 ? -3.385 -12.133 -2.133 1 96.5 105 LYS A O 1
ATOM 811 N N . CYS A 1 106 ? -1.327 -12.469 -1.263 1 98 106 CYS A N 1
ATOM 812 C CA . CYS A 1 106 ? -1.052 -13.57 -2.18 1 98 106 CYS A CA 1
ATOM 813 C C . CYS A 1 106 ? -1.956 -14.766 -1.892 1 98 106 CYS A C 1
ATOM 815 O O . CYS A 1 106 ? -2.416 -15.438 -2.816 1 98 106 CYS A O 1
ATOM 817 N N . ALA A 1 107 ? -2.145 -14.984 -0.616 1 98.31 107 ALA A N 1
ATOM 818 C CA . ALA A 1 107 ? -3.008 -16.094 -0.219 1 98.31 107 ALA A CA 1
ATOM 819 C C . ALA A 1 107 ? -4.441 -15.867 -0.699 1 98.31 107 ALA A C 1
ATOM 821 O O . ALA A 1 107 ? -5.113 -16.812 -1.121 1 98.31 107 ALA A O 1
ATOM 822 N N . LEU A 1 108 ? -4.91 -14.633 -0.612 1 97.94 108 LEU A N 1
ATOM 823 C CA . LEU A 1 108 ? -6.25 -14.32 -1.093 1 97.94 108 LEU A CA 1
ATOM 824 C C . LEU A 1 108 ? -6.34 -14.5 -2.604 1 97.94 108 LEU A C 1
ATOM 826 O O . LEU A 1 108 ? -7.328 -15.031 -3.111 1 97.94 108 LEU A O 1
ATOM 830 N N . PHE A 1 109 ? -5.352 -14.039 -3.303 1 98.38 109 PHE A N 1
ATOM 831 C CA . PHE A 1 109 ? -5.23 -14.266 -4.738 1 98.38 109 PHE A CA 1
ATOM 832 C C . PHE A 1 109 ? -5.32 -15.75 -5.066 1 98.38 109 PHE A C 1
ATOM 834 O O . PHE A 1 109 ? -6.086 -16.156 -5.945 1 98.38 109 PHE A O 1
ATOM 841 N N . ALA A 1 110 ? -4.559 -16.562 -4.328 1 98.69 110 ALA A N 1
ATOM 842 C CA . ALA A 1 110 ? -4.547 -18.016 -4.523 1 98.69 110 ALA A CA 1
ATOM 843 C C . ALA A 1 110 ? -5.91 -18.625 -4.207 1 98.69 110 ALA A C 1
ATOM 845 O O . ALA A 1 110 ? -6.371 -19.516 -4.91 1 98.69 110 ALA A O 1
ATOM 846 N N . LYS A 1 111 ? -6.484 -18.109 -3.191 1 98.06 111 LYS A N 1
ATOM 847 C CA . LYS A 1 111 ? -7.801 -18.594 -2.795 1 98.06 111 LYS A CA 1
ATOM 848 C C . LYS A 1 111 ? -8.82 -18.422 -3.918 1 98.06 111 LYS A C 1
ATOM 850 O O . LYS A 1 111 ? -9.586 -19.328 -4.223 1 98.06 111 LYS A O 1
ATOM 855 N N . PHE A 1 112 ? -8.82 -17.297 -4.562 1 98.19 112 PHE A N 1
ATOM 856 C CA . PHE A 1 112 ? -9.789 -17 -5.613 1 98.19 112 PHE A CA 1
ATOM 857 C C . PHE A 1 112 ? -9.477 -17.797 -6.875 1 98.19 112 PHE A C 1
ATOM 859 O O . PHE A 1 112 ? -10.367 -18.047 -7.691 1 98.19 112 PHE A O 1
ATOM 866 N N . LEU A 1 113 ? -8.25 -18.219 -7.023 1 97.88 113 LEU A N 1
ATOM 867 C CA . LEU A 1 113 ? -7.844 -19.062 -8.148 1 97.88 113 LEU A CA 1
ATOM 868 C C . LEU A 1 113 ? -8.016 -20.531 -7.805 1 97.88 113 LEU A C 1
ATOM 870 O O . LEU A 1 113 ? -7.777 -21.406 -8.648 1 97.88 113 LEU A O 1
ATOM 874 N N . LYS A 1 114 ? -8.375 -20.828 -6.52 1 97.88 114 LYS A N 1
ATOM 875 C CA . LYS A 1 114 ? -8.414 -22.188 -5.996 1 97.88 114 LYS A CA 1
ATOM 876 C C . LYS A 1 114 ? -7.07 -22.891 -6.188 1 97.88 114 LYS A C 1
ATOM 878 O O . LYS A 1 114 ? -7.023 -24.062 -6.574 1 97.88 114 LYS A O 1
ATOM 883 N N . LEU A 1 115 ? -6.043 -22.125 -6.074 1 98.5 115 LEU A N 1
ATOM 884 C CA . LEU A 1 115 ? -4.668 -22.609 -6.195 1 98.5 115 LEU A CA 1
ATOM 885 C C . LEU A 1 115 ? -4.176 -23.172 -4.871 1 98.5 115 LEU A C 1
ATOM 887 O O . LEU A 1 115 ? -4.266 -22.5 -3.834 1 98.5 115 LEU A O 1
ATOM 891 N N . TYR A 1 116 ? -3.717 -24.422 -4.906 1 98.62 116 TYR A N 1
ATOM 892 C CA . TYR A 1 116 ? -3.068 -24.938 -3.711 1 98.62 116 TYR A CA 1
ATOM 893 C C . TYR A 1 116 ? -1.91 -24.047 -3.283 1 98.62 116 TYR A C 1
ATOM 895 O O . TYR A 1 116 ? -1.059 -23.688 -4.102 1 98.62 116 TYR A O 1
ATOM 903 N N . PHE A 1 117 ? -1.881 -23.672 -1.989 1 98.62 117 PHE A N 1
ATOM 904 C CA . PHE A 1 117 ? -0.964 -22.672 -1.465 1 98.62 117 PHE A CA 1
ATOM 905 C C . PHE A 1 117 ? -0.497 -23.047 -0.063 1 98.62 117 PHE A C 1
ATOM 907 O O . PHE A 1 117 ? -1.2 -23.75 0.666 1 98.62 117 PHE A O 1
ATOM 914 N N . PRO A 1 118 ? 0.747 -22.703 0.255 1 98.31 118 PRO A N 1
ATOM 915 C CA . PRO A 1 118 ? 1.177 -23 1.623 1 98.31 118 PRO A CA 1
ATOM 916 C C . PRO A 1 118 ? 0.345 -22.266 2.676 1 98.31 118 PRO A C 1
ATOM 918 O O . PRO A 1 118 ? -0.169 -21.188 2.416 1 98.31 118 PRO A O 1
ATOM 921 N N . SER A 1 119 ? 0.281 -22.859 3.834 1 97.69 119 SER A N 1
ATOM 922 C CA . SER A 1 119 ? -0.394 -22.219 4.953 1 97.69 119 SER A CA 1
ATOM 923 C C . SER A 1 119 ? 0.441 -21.062 5.512 1 97.69 119 SER A C 1
ATOM 925 O O . SER A 1 119 ? 1.641 -20.969 5.242 1 97.69 119 SER A O 1
ATOM 927 N N . ASN A 1 120 ? -0.222 -20.203 6.254 1 96.75 120 ASN A N 1
ATOM 928 C CA . ASN A 1 120 ? 0.484 -19.094 6.895 1 96.75 120 ASN A CA 1
ATOM 929 C C . ASN A 1 120 ? 1.573 -19.594 7.836 1 96.75 120 ASN A C 1
ATOM 931 O O . ASN A 1 120 ? 2.66 -19.031 7.898 1 96.75 120 ASN A O 1
ATOM 935 N N . SER A 1 121 ? 1.246 -20.625 8.555 1 95.38 121 SER A N 1
ATOM 936 C CA . SER A 1 121 ? 2.213 -21.188 9.492 1 95.38 121 SER A CA 1
ATOM 937 C C . SER A 1 121 ? 3.443 -21.719 8.766 1 95.38 121 SER A C 1
ATOM 939 O O . SER A 1 121 ? 4.574 -21.5 9.203 1 95.38 121 SER A O 1
ATOM 941 N N . LYS A 1 122 ? 3.221 -22.438 7.703 1 95.75 122 LYS A N 1
ATOM 942 C CA . LYS A 1 122 ? 4.336 -22.953 6.91 1 95.75 122 LYS A CA 1
ATOM 943 C C . LYS A 1 122 ? 5.164 -21.812 6.324 1 95.75 122 LYS A C 1
ATOM 945 O O . LYS A 1 122 ? 6.395 -21.844 6.375 1 95.75 122 LYS A O 1
ATOM 950 N N . PHE A 1 123 ? 4.504 -20.828 5.844 1 97.38 123 PHE A N 1
ATOM 951 C CA . PHE A 1 123 ? 5.176 -19.656 5.293 1 97.38 123 PHE A CA 1
ATOM 952 C C . PHE A 1 123 ? 6.059 -18.984 6.344 1 97.38 123 PHE A C 1
ATOM 954 O O . PHE A 1 123 ? 7.223 -18.672 6.074 1 97.38 123 PHE A O 1
ATOM 961 N N . THR A 1 124 ? 5.508 -18.75 7.473 1 96.12 124 THR A N 1
ATOM 962 C CA . THR A 1 124 ? 6.227 -18.078 8.547 1 96.12 124 THR A CA 1
ATOM 963 C C . THR A 1 124 ? 7.434 -18.906 8.992 1 96.12 124 THR A C 1
ATOM 965 O O . THR A 1 124 ? 8.492 -18.359 9.289 1 96.12 124 THR A O 1
ATOM 968 N N . ALA A 1 125 ? 7.238 -20.172 9.016 1 96.25 125 ALA A N 1
ATOM 969 C CA . ALA A 1 125 ? 8.344 -21.062 9.391 1 96.25 125 ALA A CA 1
ATOM 970 C C . ALA A 1 125 ? 9.461 -21 8.359 1 96.25 125 ALA A C 1
ATOM 972 O O . ALA A 1 125 ? 10.641 -20.906 8.719 1 96.25 125 ALA A O 1
ATOM 973 N N . ILE A 1 126 ? 9.125 -21.094 7.07 1 97.75 126 ILE A N 1
ATOM 974 C CA . ILE A 1 126 ? 10.117 -21.016 6.004 1 97.75 126 ILE A CA 1
ATOM 975 C C . ILE A 1 126 ? 10.844 -19.672 6.062 1 97.75 126 ILE A C 1
ATOM 977 O O . ILE A 1 126 ? 12.07 -19.625 5.961 1 97.75 126 ILE A O 1
ATOM 981 N N . GLN A 1 127 ? 10.094 -18.672 6.227 1 97.38 127 GLN A N 1
ATOM 982 C CA . GLN A 1 127 ? 10.633 -17.328 6.293 1 97.38 127 GLN A CA 1
ATOM 983 C C . GLN A 1 127 ? 11.641 -17.188 7.426 1 97.38 127 GLN A C 1
ATOM 985 O O . GLN A 1 127 ? 12.734 -16.656 7.23 1 97.38 127 GLN A O 1
ATOM 990 N N . ARG A 1 128 ? 11.32 -17.641 8.555 1 95.75 128 ARG A N 1
ATOM 991 C CA . ARG A 1 128 ? 12.141 -17.5 9.758 1 95.75 128 ARG A CA 1
ATOM 992 C C . ARG A 1 128 ? 13.414 -18.344 9.648 1 95.75 128 ARG A C 1
ATOM 994 O O . ARG A 1 128 ? 14.492 -17.891 10.031 1 95.75 128 ARG A O 1
ATOM 1001 N N . ASN A 1 129 ? 13.273 -19.484 9.094 1 96.12 129 ASN A N 1
ATOM 1002 C CA . ASN A 1 129 ? 14.375 -20.438 9.18 1 96.12 129 ASN A CA 1
ATOM 1003 C C . ASN A 1 129 ? 15.32 -20.312 7.988 1 96.12 129 ASN A C 1
ATOM 1005 O O . ASN A 1 129 ? 16.516 -20.578 8.109 1 96.12 129 ASN A O 1
ATOM 1009 N N . TYR A 1 130 ? 14.773 -19.922 6.859 1 97.75 130 TYR A N 1
ATOM 1010 C CA . TYR A 1 130 ? 15.617 -20.031 5.676 1 97.75 130 TYR A CA 1
ATOM 1011 C C . TYR A 1 130 ? 15.719 -18.703 4.953 1 97.75 130 TYR A C 1
ATOM 1013 O O . TYR A 1 130 ? 16.781 -18.328 4.465 1 97.75 130 TYR A O 1
ATOM 1021 N N . LEU A 1 131 ? 14.672 -17.922 4.84 1 98.62 131 LEU A N 1
ATOM 1022 C CA . LEU A 1 131 ? 14.68 -16.719 4.023 1 98.62 131 LEU A CA 1
ATOM 1023 C C . LEU A 1 131 ? 15.414 -15.586 4.734 1 98.62 131 LEU A C 1
ATOM 1025 O O . LEU A 1 131 ? 16.406 -15.062 4.223 1 98.62 131 LEU A O 1
ATOM 1029 N N . VAL A 1 132 ? 15 -15.227 5.949 1 97.94 132 VAL A N 1
ATOM 1030 C CA . VAL A 1 132 ? 15.516 -14.078 6.684 1 97.94 132 VAL A CA 1
ATOM 1031 C C . VAL A 1 132 ? 17.016 -14.25 6.926 1 97.94 132 VAL A C 1
ATOM 1033 O O . VAL A 1 132 ? 17.812 -13.367 6.586 1 97.94 132 VAL A O 1
ATOM 1036 N N . PRO A 1 133 ? 17.438 -15.406 7.418 1 97.38 133 PRO A N 1
ATOM 1037 C CA . PRO A 1 133 ? 18.875 -15.555 7.656 1 97.38 133 PRO A CA 1
ATOM 1038 C C . PRO A 1 133 ? 19.688 -15.492 6.367 1 97.38 133 PRO A C 1
ATOM 1040 O O . PRO A 1 133 ? 20.781 -14.922 6.355 1 97.38 133 PRO A O 1
ATOM 1043 N N . THR A 1 134 ? 19.156 -16.094 5.32 1 98.69 134 THR A N 1
ATOM 1044 C CA . THR A 1 134 ? 19.891 -16.109 4.055 1 98.69 134 THR A CA 1
ATOM 1045 C C . THR A 1 134 ? 20 -14.703 3.477 1 98.69 134 THR A C 1
ATOM 1047 O O . THR A 1 134 ? 21.047 -14.328 2.957 1 98.69 134 THR A O 1
ATOM 1050 N N . ILE A 1 135 ? 18.969 -13.938 3.557 1 98.75 135 ILE A N 1
ATOM 1051 C CA . ILE A 1 135 ? 18.969 -12.562 3.066 1 98.75 135 ILE A CA 1
ATOM 1052 C C . ILE A 1 135 ? 19.984 -11.734 3.857 1 98.75 135 ILE A C 1
ATOM 1054 O O . ILE A 1 135 ? 20.766 -10.984 3.277 1 98.75 135 ILE A O 1
ATOM 1058 N N . ASP A 1 136 ? 19.938 -11.891 5.137 1 98.38 136 ASP A N 1
ATOM 1059 C CA . ASP A 1 136 ? 20.859 -11.148 6 1 98.38 136 ASP A CA 1
ATOM 1060 C C . ASP A 1 136 ? 22.312 -11.469 5.66 1 98.38 136 ASP A C 1
ATOM 1062 O O . ASP A 1 136 ? 23.125 -10.562 5.52 1 98.38 136 ASP A O 1
ATOM 1066 N N . ALA A 1 137 ? 22.578 -12.727 5.5 1 98.56 137 ALA A N 1
ATOM 1067 C CA . ALA A 1 137 ? 23.938 -13.156 5.172 1 98.56 137 ALA A CA 1
ATOM 1068 C C . ALA A 1 137 ? 24.375 -12.617 3.809 1 98.56 137 ALA A C 1
ATOM 1070 O O . ALA A 1 137 ? 25.5 -12.133 3.652 1 98.56 137 ALA A O 1
ATOM 1071 N N . PHE A 1 138 ? 23.516 -12.734 2.871 1 98.62 138 PHE A N 1
ATOM 1072 C CA . PHE A 1 138 ? 23.812 -12.273 1.521 1 98.62 138 PHE A CA 1
ATOM 1073 C C . PHE A 1 138 ? 24.031 -10.766 1.5 1 98.62 138 PHE A C 1
ATOM 1075 O O . PHE A 1 138 ? 24.953 -10.281 0.843 1 98.62 138 PHE A O 1
ATOM 1082 N N . TYR A 1 139 ? 23.25 -10.039 2.174 1 98.56 139 TYR A N 1
ATOM 1083 C CA . TYR A 1 139 ? 23.391 -8.586 2.281 1 98.56 139 TYR A CA 1
ATOM 1084 C C . TYR A 1 139 ? 24.734 -8.211 2.879 1 98.56 139 TYR A C 1
ATOM 1086 O O . TYR A 1 139 ? 25.438 -7.344 2.355 1 98.56 139 TYR A O 1
ATOM 1094 N N . LYS A 1 140 ? 25.062 -8.883 3.943 1 98.31 140 LYS A N 1
ATOM 1095 C CA . LYS A 1 140 ? 26.328 -8.594 4.617 1 98.31 140 LYS A CA 1
ATOM 1096 C C . LYS A 1 140 ? 27.516 -8.883 3.705 1 98.31 140 LYS A C 1
ATOM 1098 O O . LYS A 1 140 ? 28.516 -8.156 3.713 1 98.31 140 LYS A O 1
ATOM 1103 N N . GLU A 1 141 ? 27.375 -9.914 2.969 1 98.25 141 GLU A N 1
ATOM 1104 C CA . GLU A 1 141 ? 28.422 -10.25 2.01 1 98.25 141 GLU A CA 1
ATOM 1105 C C . GLU A 1 141 ? 28.578 -9.164 0.95 1 98.25 141 GLU A C 1
ATOM 1107 O O . GLU A 1 141 ? 29.688 -8.742 0.638 1 98.25 141 GLU A O 1
ATOM 1112 N N . GLN A 1 142 ? 27.484 -8.75 0.403 1 97.75 142 GLN A N 1
ATOM 1113 C CA . GLN A 1 142 ? 27.516 -7.691 -0.604 1 97.75 142 GLN A CA 1
ATOM 1114 C C . GLN A 1 142 ? 28.031 -6.383 -0.013 1 97.75 142 GLN A C 1
ATOM 1116 O O . GLN A 1 142 ? 28.766 -5.641 -0.672 1 97.75 142 GLN A O 1
ATOM 1121 N N . GLN A 1 143 ? 27.641 -6.129 1.192 1 98 143 GLN A N 1
ATOM 1122 C CA . GLN A 1 143 ? 28.109 -4.941 1.898 1 98 143 GLN A CA 1
ATOM 1123 C C . GLN A 1 143 ? 29.625 -4.973 2.08 1 98 143 GLN A C 1
ATOM 1125 O O . GLN A 1 143 ? 30.297 -3.971 1.842 1 98 143 GLN A O 1
ATOM 1130 N N . GLN A 1 144 ? 30.109 -6.121 2.463 1 97.69 144 GLN A N 1
ATOM 1131 C CA . GLN A 1 144 ? 31.547 -6.281 2.658 1 97.69 144 GLN A CA 1
ATOM 1132 C C . GLN A 1 144 ? 32.312 -6.059 1.354 1 97.69 144 GLN A C 1
ATOM 1134 O O . GLN A 1 144 ? 33.406 -5.488 1.356 1 97.69 144 GLN A O 1
ATOM 1139 N N . GLU A 1 145 ? 31.719 -6.496 0.323 1 97.25 145 GLU A N 1
ATOM 1140 C CA . GLU A 1 145 ? 32.344 -6.262 -0.981 1 97.25 145 GLU A CA 1
ATOM 1141 C C . GLU A 1 145 ? 32.438 -4.77 -1.287 1 97.25 145 GLU A C 1
ATOM 1143 O O . GLU A 1 145 ? 33.438 -4.297 -1.813 1 97.25 145 GLU A O 1
ATOM 1148 N N . ILE A 1 146 ? 31.469 -4.055 -0.951 1 97.19 146 ILE A N 1
ATOM 1149 C CA . ILE A 1 146 ? 31.438 -2.611 -1.166 1 97.19 146 ILE A CA 1
ATOM 1150 C C . ILE A 1 146 ? 32.5 -1.944 -0.296 1 97.19 146 ILE A C 1
ATOM 1152 O O . ILE A 1 146 ? 33.25 -1.076 -0.765 1 97.19 146 ILE A O 1
ATOM 1156 N N . PHE A 1 147 ? 32.625 -2.408 0.934 1 97.5 147 PHE A N 1
ATOM 1157 C CA . PHE A 1 147 ? 33.594 -1.855 1.851 1 97.5 147 PHE A CA 1
ATOM 1158 C C . PHE A 1 147 ? 35 -2.104 1.338 1 97.5 147 PHE A C 1
ATOM 1160 O O . PHE A 1 147 ? 35.875 -1.22 1.406 1 97.5 147 PHE A O 1
ATOM 1167 N N . GLU A 1 148 ? 35.188 -3.24 0.817 1 96.44 148 GLU A N 1
ATOM 1168 C CA . GLU A 1 148 ? 36.5 -3.594 0.29 1 96.44 148 GLU A CA 1
ATOM 1169 C C . GLU A 1 148 ? 36.875 -2.707 -0.893 1 96.44 148 GLU A C 1
ATOM 1171 O O . GLU A 1 148 ? 38.031 -2.289 -1.02 1 96.44 148 GLU A O 1
ATOM 1176 N N . ASN A 1 149 ? 35.906 -2.354 -1.663 1 95.19 149 ASN A N 1
ATOM 1177 C CA . ASN A 1 149 ? 36.156 -1.504 -2.824 1 95.19 149 ASN A CA 1
ATOM 1178 C C . ASN A 1 149 ? 36.438 -0.061 -2.416 1 95.19 149 ASN A C 1
ATOM 1180 O O . ASN A 1 149 ? 37 0.709 -3.189 1 95.19 149 ASN A O 1
ATOM 1184 N N . LEU A 1 150 ? 36.094 0.268 -1.217 1 95.5 150 LEU A N 1
ATOM 1185 C CA . LEU A 1 150 ? 36.219 1.645 -0.753 1 95.5 150 LEU A CA 1
ATOM 1186 C C . LEU A 1 150 ? 37.469 1.801 0.115 1 95.5 150 LEU A C 1
ATOM 1188 O O . LEU A 1 150 ? 37.781 2.9 0.581 1 95.5 150 LEU A O 1
ATOM 1192 N N . GLN A 1 151 ? 38.156 0.693 0.281 1 92.88 151 GLN A N 1
ATOM 1193 C CA . GLN A 1 151 ? 39.344 0.762 1.122 1 92.88 151 GLN A CA 1
ATOM 1194 C C . GLN A 1 151 ? 40.375 1.726 0.541 1 92.88 151 GLN A C 1
ATOM 1196 O O . GLN A 1 151 ? 40.656 1.685 -0.657 1 92.88 151 GLN A O 1
ATOM 1201 N N . GLY A 1 152 ? 40.875 2.635 1.39 1 90.69 152 GLY A N 1
ATOM 1202 C CA . GLY A 1 152 ? 41.875 3.592 0.969 1 90.69 152 GLY A CA 1
ATOM 1203 C C . GLY A 1 152 ? 41.281 4.863 0.388 1 90.69 152 GLY A C 1
ATOM 1204 O O . GLY A 1 152 ? 42.031 5.789 0.033 1 90.69 152 GLY A O 1
ATOM 1205 N N . GLN A 1 153 ? 40 4.895 0.274 1 93.56 153 GLN A N 1
ATOM 1206 C CA . GLN A 1 153 ? 39.344 6.078 -0.271 1 93.56 153 GLN A CA 1
ATOM 1207 C C . GLN A 1 153 ? 38.562 6.809 0.808 1 93.56 153 GLN A C 1
ATOM 1209 O O . GLN A 1 153 ? 38.125 6.195 1.786 1 93.56 153 GLN A O 1
ATOM 1214 N N . SER A 1 154 ? 38.531 8.109 0.62 1 94.69 154 SER A N 1
ATOM 1215 C CA . SER A 1 154 ? 37.656 8.906 1.477 1 94.69 154 SER A CA 1
ATOM 1216 C C . SER A 1 154 ? 36.25 9.023 0.881 1 94.69 154 SER A C 1
ATOM 1218 O O . SER A 1 154 ? 36.125 9.367 -0.293 1 94.69 154 SER A O 1
ATOM 1220 N N . VAL A 1 155 ? 35.312 8.766 1.713 1 96.94 155 VAL A N 1
ATOM 1221 C CA . VAL A 1 155 ? 33.969 8.656 1.2 1 96.94 155 VAL A CA 1
ATOM 1222 C C . VAL A 1 155 ? 33.125 9.836 1.699 1 96.94 155 VAL A C 1
ATOM 1224 O O . VAL A 1 155 ? 33.281 10.281 2.836 1 96.94 155 VAL A O 1
ATOM 1227 N N . ILE A 1 156 ? 32.312 10.414 0.823 1 98 156 ILE A N 1
ATOM 1228 C CA . ILE A 1 156 ? 31.234 11.32 1.194 1 98 156 ILE A CA 1
ATOM 1229 C C . ILE A 1 156 ? 29.938 10.539 1.362 1 98 156 ILE A C 1
ATOM 1231 O O . ILE A 1 156 ? 29.422 9.977 0.395 1 98 156 ILE A O 1
ATOM 1235 N N . ALA A 1 157 ? 29.453 10.516 2.572 1 98.12 157 ALA A N 1
ATOM 1236 C CA . ALA A 1 157 ? 28.297 9.688 2.898 1 98.12 157 ALA A CA 1
ATOM 1237 C C . ALA A 1 157 ? 27.031 10.523 2.988 1 98.12 157 ALA A C 1
ATOM 1239 O O . ALA A 1 157 ? 27 11.531 3.703 1 98.12 157 ALA A O 1
ATOM 1240 N N . LEU A 1 158 ? 26.062 10.156 2.244 1 97.94 158 LEU A N 1
ATOM 1241 C CA . LEU A 1 158 ? 24.734 10.75 2.332 1 97.94 158 LEU A CA 1
ATOM 1242 C C . LEU A 1 158 ? 23.844 9.969 3.305 1 97.94 158 LEU A C 1
ATOM 1244 O O . LEU A 1 158 ? 23.75 8.742 3.213 1 97.94 158 LEU A O 1
ATOM 1248 N N . GLY A 1 159 ? 23.219 10.641 4.25 1 97.06 159 GLY A N 1
ATOM 1249 C CA . GLY A 1 159 ? 22.422 9.969 5.258 1 97.06 159 GLY A CA 1
ATOM 1250 C C . GLY A 1 159 ? 21 10.492 5.32 1 97.06 159 GLY A C 1
ATOM 1251 O O . GLY A 1 159 ? 20.766 11.695 5.195 1 97.06 159 GLY A O 1
ATOM 1252 N N . ASP A 1 160 ? 20.047 9.57 5.477 1 94.81 160 ASP A N 1
ATOM 1253 C CA . ASP A 1 160 ? 18.641 9.938 5.637 1 94.81 160 ASP A CA 1
ATOM 1254 C C . ASP A 1 160 ? 17.875 8.867 6.398 1 94.81 160 ASP A C 1
ATOM 1256 O O . ASP A 1 160 ? 18.109 7.672 6.211 1 94.81 160 ASP A O 1
ATOM 1260 N N . GLY A 1 161 ? 17.031 9.367 7.285 1 91.75 161 GLY A N 1
ATOM 1261 C CA . GLY A 1 161 ? 16.172 8.461 8.047 1 91.75 161 GLY A CA 1
ATOM 1262 C C . GLY A 1 161 ? 14.742 8.445 7.559 1 91.75 161 GLY A C 1
ATOM 1263 O O . GLY A 1 161 ? 14.227 9.461 7.086 1 91.75 161 GLY A O 1
ATOM 1264 N N . ARG A 1 162 ? 14.195 7.34 7.645 1 88.94 162 ARG A N 1
ATOM 1265 C CA . ARG A 1 162 ? 12.781 7.168 7.324 1 88.94 162 ARG A CA 1
ATOM 1266 C C . ARG A 1 162 ? 12.031 6.535 8.484 1 88.94 162 ARG A C 1
ATOM 1268 O O . ARG A 1 162 ? 12.461 5.516 9.031 1 88.94 162 ARG A O 1
ATOM 1275 N N . ASN A 1 163 ? 10.992 7.266 8.891 1 81.94 163 ASN A N 1
ATOM 1276 C CA . ASN A 1 163 ? 10.141 6.723 9.945 1 81.94 163 ASN A CA 1
ATOM 1277 C C . ASN A 1 163 ? 8.805 6.242 9.398 1 81.94 163 ASN A C 1
ATOM 1279 O O . ASN A 1 163 ? 8.305 6.785 8.414 1 81.94 163 ASN A O 1
ATOM 1283 N N . ASP A 1 164 ? 8.461 5.203 9.945 1 63.59 164 ASP A N 1
ATOM 1284 C CA . ASP A 1 164 ? 7.109 4.773 9.594 1 63.59 164 ASP A CA 1
ATOM 1285 C C . ASP A 1 164 ? 6.059 5.676 10.234 1 63.59 164 ASP A C 1
ATOM 1287 O O . ASP A 1 164 ? 6.266 6.184 11.344 1 63.59 164 ASP A O 1
ATOM 1291 N N . SER A 1 165 ? 5.355 6.699 9.43 1 58.25 165 SER A N 1
ATOM 1292 C CA . SER A 1 165 ? 4.258 7.457 10.016 1 58.25 165 SER A CA 1
ATOM 1293 C C . SER A 1 165 ? 2.914 7.02 9.445 1 58.25 165 SER A C 1
ATOM 1295 O O . SER A 1 165 ? 2.863 6.363 8.398 1 58.25 165 SER A O 1
ATOM 1297 N N . PRO A 1 166 ? 1.555 7.367 10.102 1 52.41 166 PRO A N 1
ATOM 1298 C CA . PRO A 1 166 ? 0.366 7.168 10.93 1 52.41 166 PRO A CA 1
ATOM 1299 C C . PRO A 1 166 ? 0.116 5.695 11.258 1 52.41 166 PRO A C 1
ATOM 1301 O O . PRO A 1 166 ? 0.413 4.82 10.445 1 52.41 166 PRO A O 1
ATOM 1304 N N . GLY A 1 167 ? -0.194 5.297 12.484 1 45.97 167 GLY A N 1
ATOM 1305 C CA . GLY A 1 167 ? -0.715 4.117 13.156 1 45.97 167 GLY A CA 1
ATOM 1306 C C . GLY A 1 167 ? 0.373 3.182 13.648 1 45.97 167 GLY A C 1
ATOM 1307 O O . GLY A 1 167 ? 1.328 3.619 14.297 1 45.97 167 GLY A O 1
ATOM 1308 N N . HIS A 1 168 ? 0.448 1.964 13.039 1 47.25 168 HIS A N 1
ATOM 1309 C CA . HIS A 1 168 ? 1.287 0.829 13.406 1 47.25 168 HIS A CA 1
ATOM 1310 C C . HIS A 1 168 ? 2.752 1.098 13.07 1 47.25 168 HIS A C 1
ATOM 1312 O O . HIS A 1 168 ? 3.648 0.562 13.727 1 47.25 168 HIS A O 1
ATOM 1318 N N . SER A 1 169 ? 3.111 2.061 12.078 1 54.31 169 SER A N 1
ATOM 1319 C CA . SER A 1 169 ? 4.398 2.053 11.398 1 54.31 169 SER A CA 1
ATOM 1320 C C . SER A 1 169 ? 5.414 2.932 12.117 1 54.31 169 SER A C 1
ATOM 1322 O O . SER A 1 169 ? 6.598 2.941 11.766 1 54.31 169 SER A O 1
ATOM 1324 N N . ALA A 1 170 ? 4.973 3.59 13.102 1 69.5 170 ALA A N 1
ATOM 1325 C CA . ALA A 1 170 ? 6.027 4.34 13.781 1 69.5 170 ALA A CA 1
ATOM 1326 C C . ALA A 1 170 ? 6.875 3.426 14.656 1 69.5 170 ALA A C 1
ATOM 1328 O O . ALA A 1 170 ? 7.461 3.871 15.648 1 69.5 170 ALA A O 1
ATOM 1329 N N . GLN A 1 171 ? 6.824 2.303 14.297 1 84.56 171 GLN A N 1
ATOM 1330 C CA . GLN A 1 171 ? 7.543 1.3 15.078 1 84.56 171 GLN A CA 1
ATOM 1331 C C . GLN A 1 171 ? 9.008 1.224 14.664 1 84.56 171 GLN A C 1
ATOM 1333 O O . GLN A 1 171 ? 9.883 0.944 15.484 1 84.56 171 GLN A O 1
ATOM 1338 N N . TYR A 1 172 ? 9.211 1.539 13.422 1 91.06 172 TYR A N 1
ATOM 1339 C CA . TYR A 1 172 ? 10.562 1.317 12.914 1 91.06 172 TYR A CA 1
ATOM 1340 C C . TYR A 1 172 ? 11.156 2.607 12.359 1 91.06 172 TYR A C 1
ATOM 1342 O O . TYR A 1 172 ? 10.43 3.459 11.844 1 91.06 172 TYR A O 1
ATOM 1350 N N . CYS A 1 173 ? 12.375 2.783 12.57 1 93.25 173 CYS A N 1
ATOM 1351 C CA . CYS A 1 173 ? 13.188 3.771 11.875 1 93.25 173 CYS A CA 1
ATOM 1352 C C . CYS A 1 173 ? 14.258 3.094 11.031 1 93.25 173 CYS A C 1
ATOM 1354 O O . CYS A 1 173 ? 14.922 2.162 11.484 1 93.25 173 CYS A O 1
ATOM 1356 N N . THR A 1 174 ? 14.281 3.426 9.797 1 95.06 174 THR A N 1
ATOM 1357 C CA . THR A 1 174 ? 15.32 2.938 8.898 1 95.06 174 THR A CA 1
ATOM 1358 C C . THR A 1 174 ? 16.25 4.07 8.484 1 95.06 174 THR A C 1
ATOM 1360 O O . THR A 1 174 ? 15.805 5.102 7.98 1 95.06 174 THR A O 1
ATOM 1363 N N . TYR A 1 175 ? 17.5 3.912 8.773 1 96.12 175 TYR A N 1
ATOM 1364 C CA . TYR A 1 175 ? 18.5 4.906 8.383 1 96.12 175 TYR A CA 1
ATOM 1365 C C . TYR A 1 175 ? 19.422 4.352 7.316 1 96.12 175 TYR A C 1
ATOM 1367 O O . TYR A 1 175 ? 20.016 3.283 7.496 1 96.12 175 TYR A O 1
ATOM 1375 N N . SER A 1 176 ? 19.578 5.051 6.246 1 97.56 176 SER A N 1
ATOM 1376 C CA . SER A 1 176 ? 20.406 4.605 5.133 1 97.56 176 SER A CA 1
ATOM 1377 C C . SER A 1 176 ? 21.578 5.559 4.898 1 97.56 176 SER A C 1
ATOM 1379 O O . SER A 1 176 ? 21.406 6.777 4.977 1 97.56 176 SER A O 1
ATOM 1381 N N . MET A 1 177 ? 22.719 5.016 4.684 1 98.12 177 MET A N 1
ATOM 1382 C CA . MET A 1 177 ? 23.906 5.746 4.258 1 98.12 177 MET A CA 1
ATOM 1383 C C . MET A 1 177 ? 24.297 5.375 2.83 1 98.12 177 MET A C 1
ATOM 1385 O O . MET A 1 177 ? 24.453 4.195 2.514 1 98.12 177 MET A O 1
ATOM 1389 N N . MET A 1 178 ? 24.422 6.336 2.027 1 98.31 178 MET A N 1
ATOM 1390 C CA . MET A 1 178 ? 24.734 6.148 0.613 1 98.31 178 MET A CA 1
ATOM 1391 C C . MET A 1 178 ? 26.047 6.82 0.245 1 98.31 178 MET A C 1
ATOM 1393 O O . MET A 1 178 ? 26.359 7.91 0.737 1 98.31 178 MET A O 1
ATOM 1397 N N . ASP A 1 179 ? 26.797 6.199 -0.569 1 97.81 179 ASP A N 1
ATOM 1398 C CA . ASP A 1 179 ? 28 6.824 -1.119 1 97.81 179 ASP A CA 1
ATOM 1399 C C . ASP A 1 179 ? 27.641 7.887 -2.154 1 97.81 179 ASP A C 1
ATOM 1401 O O . ASP A 1 179 ? 26.859 7.629 -3.072 1 97.81 179 ASP A O 1
ATOM 1405 N N . ASN A 1 180 ? 28.219 9 -2.033 1 96.75 180 ASN A N 1
ATOM 1406 C CA . ASN A 1 180 ? 27.906 10.109 -2.924 1 96.75 180 ASN A CA 1
ATOM 1407 C C . ASN A 1 180 ? 28.344 9.828 -4.355 1 96.75 180 ASN A C 1
ATOM 1409 O O . ASN A 1 180 ? 27.672 10.227 -5.309 1 96.75 180 ASN A O 1
ATOM 1413 N N . GLU A 1 181 ? 29.391 9.156 -4.531 1 95 181 GLU A N 1
ATOM 1414 C CA . GLU A 1 181 ? 29.969 8.945 -5.852 1 95 181 GLU A CA 1
ATOM 1415 C C . GLU A 1 181 ? 29.281 7.789 -6.582 1 95 181 GLU A C 1
ATOM 1417 O O . GLU A 1 181 ? 28.719 7.98 -7.66 1 95 181 GLU A O 1
ATOM 1422 N N . SER A 1 182 ? 29.281 6.684 -5.922 1 95.56 182 SER A N 1
ATOM 1423 C CA . SER A 1 182 ? 28.75 5.492 -6.566 1 95.56 182 SER A CA 1
ATOM 1424 C C . SER A 1 182 ? 27.234 5.43 -6.422 1 95.56 182 SER A C 1
ATOM 1426 O O . SER A 1 182 ? 26.562 4.652 -7.113 1 95.56 182 SER A O 1
ATOM 1428 N N . LYS A 1 183 ? 26.688 6.137 -5.441 1 96.81 183 LYS A N 1
ATOM 1429 C CA . LYS A 1 183 ? 25.266 6.16 -5.094 1 96.81 183 LYS A CA 1
ATOM 1430 C C . LYS A 1 183 ? 24.812 4.809 -4.551 1 96.81 183 LYS A C 1
ATOM 1432 O O . LYS A 1 183 ? 23.609 4.531 -4.492 1 96.81 183 LYS A O 1
ATOM 1437 N N . LYS A 1 184 ? 25.719 3.988 -4.18 1 97.94 184 LYS A N 1
ATOM 1438 C CA . LYS A 1 184 ? 25.375 2.701 -3.584 1 97.94 184 LYS A CA 1
ATOM 1439 C C . LYS A 1 184 ? 25.078 2.846 -2.094 1 97.94 184 LYS A C 1
ATOM 1441 O O . LYS A 1 184 ? 25.688 3.68 -1.416 1 97.94 184 LYS A O 1
ATOM 1446 N N . ILE A 1 185 ? 24.203 2.061 -1.627 1 98.56 185 ILE A N 1
ATOM 1447 C CA . ILE A 1 185 ? 23.891 2.027 -0.201 1 98.56 185 ILE A CA 1
ATOM 1448 C C . ILE A 1 185 ? 25.016 1.328 0.554 1 98.56 185 ILE A C 1
ATOM 1450 O O . ILE A 1 185 ? 25.344 0.171 0.273 1 98.56 185 ILE A O 1
ATOM 1454 N N . LEU A 1 186 ? 25.578 2.047 1.492 1 98.31 186 LEU A N 1
ATOM 1455 C CA . LEU A 1 186 ? 26.688 1.522 2.277 1 98.31 186 LEU A CA 1
ATOM 1456 C C . LEU A 1 186 ? 26.172 0.814 3.531 1 98.31 186 LEU A C 1
ATOM 1458 O O . LEU A 1 186 ? 26.688 -0.243 3.902 1 98.31 186 LEU A O 1
ATOM 1462 N N . SER A 1 187 ? 25.25 1.444 4.113 1 98.31 187 SER A N 1
ATOM 1463 C CA . SER A 1 187 ? 24.75 0.945 5.391 1 98.31 187 SER A CA 1
ATOM 1464 C C . SER A 1 187 ? 23.234 1.145 5.504 1 98.31 187 SER A C 1
ATOM 1466 O O . SER A 1 187 ? 22.703 2.127 4.992 1 98.31 187 SER A O 1
ATOM 1468 N N . LEU A 1 188 ? 22.625 0.229 6.07 1 98.19 188 LEU A N 1
ATOM 1469 C CA . LEU A 1 188 ? 21.188 0.241 6.344 1 98.19 188 LEU A CA 1
ATOM 1470 C C . LEU A 1 188 ? 20.906 -0.249 7.758 1 98.19 188 LEU A C 1
ATOM 1472 O O . LEU A 1 188 ? 21.109 -1.427 8.062 1 98.19 188 LEU A O 1
ATOM 1476 N N . ILE A 1 189 ? 20.453 0.687 8.586 1 97.5 189 ILE A N 1
ATOM 1477 C CA . ILE A 1 189 ? 20.188 0.358 9.984 1 97.5 189 ILE A CA 1
ATOM 1478 C C . ILE A 1 189 ? 18.688 0.468 10.258 1 97.5 189 ILE A C 1
ATOM 1480 O O . ILE A 1 189 ? 18.062 1.478 9.93 1 97.5 189 ILE A O 1
ATOM 1484 N N . THR A 1 190 ? 18.141 -0.595 10.727 1 95.06 190 THR A N 1
ATOM 1485 C CA . THR A 1 190 ? 16.75 -0.568 11.18 1 95.06 190 THR A CA 1
ATOM 1486 C C . THR A 1 190 ? 16.672 -0.625 12.695 1 95.06 190 THR A C 1
ATOM 1488 O O . THR A 1 190 ? 17.438 -1.345 13.336 1 95.06 190 THR A O 1
ATOM 1491 N N . MET A 1 191 ? 15.797 0.179 13.211 1 93.38 191 MET A N 1
ATOM 1492 C CA . MET A 1 191 ? 15.648 0.206 14.664 1 93.38 191 MET A CA 1
ATOM 1493 C C . MET A 1 191 ? 14.18 0.196 15.07 1 93.38 191 MET A C 1
ATOM 1495 O O . MET A 1 191 ? 13.359 0.866 14.445 1 93.38 191 MET A O 1
ATOM 1499 N N . ASP A 1 192 ? 13.938 -0.658 16.031 1 91.81 192 ASP A N 1
ATOM 1500 C CA . ASP A 1 192 ? 12.609 -0.737 16.625 1 91.81 192 ASP A CA 1
ATOM 1501 C C . ASP A 1 192 ? 12.484 0.243 17.797 1 91.81 192 ASP A C 1
ATOM 1503 O O . ASP A 1 192 ? 13.422 0.416 18.578 1 91.81 192 ASP A O 1
ATOM 1507 N N . LYS A 1 193 ? 11.344 0.8 17.891 1 88.31 193 LYS A N 1
ATOM 1508 C CA . LYS A 1 193 ? 11.102 1.818 18.906 1 88.31 193 LYS A CA 1
ATOM 1509 C C . LYS A 1 193 ? 11.445 1.292 20.297 1 88.31 193 LYS A C 1
ATOM 1511 O O . LYS A 1 193 ? 11.82 2.062 21.188 1 88.31 193 LYS A O 1
ATOM 1516 N N . ARG A 1 194 ? 11.383 -0 20.594 1 89.12 194 ARG A N 1
ATOM 1517 C CA . ARG A 1 194 ? 11.688 -0.619 21.875 1 89.12 194 ARG A CA 1
ATOM 1518 C C . ARG A 1 194 ? 13.164 -0.453 22.234 1 89.12 194 ARG A C 1
ATOM 1520 O O . ARG A 1 194 ? 13.531 -0.484 23.406 1 89.12 194 ARG A O 1
ATOM 1527 N N . GLN A 1 195 ? 13.898 -0.191 21.234 1 89.19 195 GLN A N 1
ATOM 1528 C CA . GLN A 1 195 ? 15.344 -0.104 21.438 1 89.19 195 GLN A CA 1
ATOM 1529 C C . GLN A 1 195 ? 15.758 1.297 21.875 1 89.19 195 GLN A C 1
ATOM 1531 O O . GLN A 1 195 ? 16.906 1.521 22.25 1 89.19 195 GLN A O 1
ATOM 1536 N N . THR A 1 196 ? 14.93 2.246 21.766 1 87.5 196 THR A N 1
ATOM 1537 C CA . THR A 1 196 ? 15.211 3.613 22.203 1 87.5 196 THR A CA 1
ATOM 1538 C C . THR A 1 196 ? 14.211 4.055 23.266 1 87.5 196 THR A C 1
ATOM 1540 O O . THR A 1 196 ? 13.664 5.156 23.203 1 87.5 196 THR A O 1
ATOM 1543 N N . GLU A 1 197 ? 13.922 3.176 24.156 1 81.12 197 GLU A N 1
ATOM 1544 C CA . GLU A 1 197 ? 13.039 3.449 25.281 1 81.12 197 GLU A CA 1
ATOM 1545 C C . GLU A 1 197 ? 11.656 3.881 24.797 1 81.12 197 GLU A C 1
ATOM 1547 O O . GLU A 1 197 ? 11.031 4.762 25.406 1 81.12 197 GLU A O 1
ATOM 1552 N N . LYS A 1 198 ? 11.344 3.455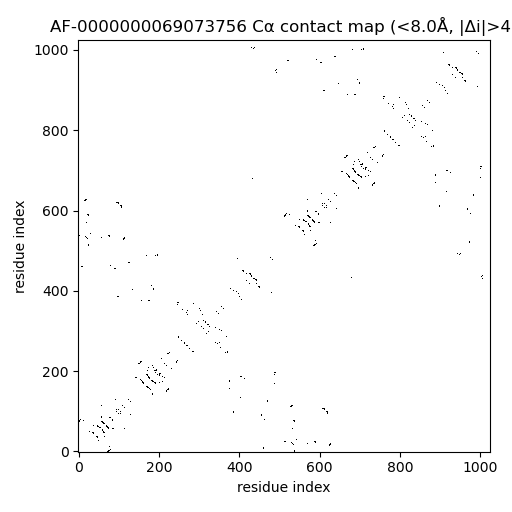 23.641 1 79.5 198 LYS A N 1
ATOM 1553 C CA . LYS A 1 198 ? 10.016 3.658 23.078 1 79.5 198 LYS A CA 1
ATOM 1554 C C . LYS A 1 198 ? 9.789 5.125 22.703 1 79.5 198 LYS A C 1
ATOM 1556 O O . LYS A 1 198 ? 8.664 5.621 22.766 1 79.5 198 LYS A O 1
ATOM 1561 N N . LYS A 1 199 ? 10.906 5.84 22.484 1 80.75 199 LYS A N 1
ATOM 1562 C CA . LYS A 1 199 ? 10.844 7.219 22.016 1 80.75 199 LYS A CA 1
ATOM 1563 C C . LYS A 1 199 ? 11.203 7.297 20.531 1 80.75 199 LYS A C 1
ATOM 1565 O O . LYS A 1 199 ? 12.359 7.105 20.156 1 80.75 199 LYS A O 1
ATOM 1570 N N . SER A 1 200 ? 10.258 7.637 19.75 1 78.62 200 SER A N 1
ATOM 1571 C CA . SER A 1 200 ? 10.422 7.652 18.297 1 78.62 200 SER A CA 1
ATOM 1572 C C . SER A 1 200 ? 11.398 8.742 17.859 1 78.62 200 SER A C 1
ATOM 1574 O O . SER A 1 200 ? 12.094 8.594 16.859 1 78.62 200 SER A O 1
ATOM 1576 N N . SER A 1 201 ? 11.523 9.758 18.641 1 78.88 201 SER A N 1
ATOM 1577 C CA . SER A 1 201 ? 12.367 10.891 18.266 1 78.88 201 SER A CA 1
ATOM 1578 C C . SER A 1 201 ? 13.844 10.547 18.391 1 78.88 201 SER A C 1
ATOM 1580 O O . SER A 1 201 ? 14.695 11.203 17.766 1 78.88 201 SER A O 1
ATOM 1582 N N . ASN A 1 202 ? 14.094 9.516 19.125 1 87.38 202 ASN A N 1
ATOM 1583 C CA . ASN A 1 202 ? 15.484 9.148 19.359 1 87.38 202 ASN A CA 1
ATOM 1584 C C . ASN A 1 202 ? 15.984 8.133 18.344 1 87.38 202 ASN A C 1
ATOM 1586 O O . ASN A 1 202 ? 17.188 7.887 18.25 1 87.38 202 ASN A O 1
ATOM 1590 N N . MET A 1 203 ? 15.109 7.645 17.688 1 89.88 203 MET A N 1
ATOM 1591 C CA . MET A 1 203 ? 15.453 6.504 16.844 1 89.88 203 MET A CA 1
ATOM 1592 C C . MET A 1 203 ? 16.375 6.938 15.695 1 89.88 203 MET A C 1
ATOM 1594 O O . MET A 1 203 ? 17.344 6.246 15.383 1 89.88 203 MET A O 1
ATOM 1598 N N . GLU A 1 204 ? 16.047 8.07 15.102 1 91.69 204 GLU A N 1
ATOM 1599 C CA . GLU A 1 204 ? 16.859 8.516 13.961 1 91.69 204 GLU A CA 1
ATOM 1600 C C . GLU A 1 204 ? 18.312 8.75 14.367 1 91.69 204 GLU A C 1
ATOM 1602 O O . GLU A 1 204 ? 19.234 8.336 13.664 1 91.69 204 GLU A O 1
ATOM 1607 N N . LYS A 1 205 ? 18.469 9.398 15.484 1 93.75 205 LYS A N 1
ATOM 1608 C CA . LYS A 1 205 ? 19.812 9.664 16.016 1 93.75 205 LYS A CA 1
ATOM 1609 C C . LYS A 1 205 ? 20.547 8.359 16.297 1 93.75 205 LYS A C 1
ATOM 1611 O O . LYS A 1 205 ? 21.719 8.211 15.914 1 93.75 205 LYS A O 1
ATOM 1616 N N . ALA A 1 206 ? 19.875 7.488 17 1 94.75 206 ALA A N 1
ATOM 1617 C CA . ALA A 1 206 ? 20.484 6.215 17.359 1 94.75 206 ALA A CA 1
ATOM 1618 C C . ALA A 1 206 ? 20.891 5.434 16.109 1 94.75 206 ALA A C 1
ATOM 1620 O O . ALA A 1 206 ? 21.984 4.852 16.062 1 94.75 206 ALA A O 1
ATOM 1621 N N . CYS A 1 207 ? 20.078 5.445 15.125 1 96 207 CYS A N 1
ATOM 1622 C CA . CYS A 1 207 ? 20.359 4.75 13.875 1 96 207 CYS A CA 1
ATOM 1623 C C . CYS A 1 207 ? 21.562 5.379 13.172 1 96 207 CYS A C 1
ATOM 1625 O O . CYS A 1 207 ? 22.406 4.672 12.633 1 96 207 CYS A O 1
ATOM 1627 N N . PHE A 1 208 ? 21.625 6.688 13.164 1 96.81 208 PHE A N 1
ATOM 1628 C CA . PHE A 1 208 ? 22.719 7.406 12.539 1 96.81 208 PHE A CA 1
ATOM 1629 C C . PHE A 1 208 ? 24.047 7.031 13.188 1 96.81 208 PHE A C 1
ATOM 1631 O O . PHE A 1 208 ? 25.016 6.707 12.492 1 96.81 208 PHE A O 1
ATOM 1638 N N . VAL A 1 209 ? 24.047 7.07 14.461 1 97.5 209 VAL A N 1
ATOM 1639 C CA . VAL A 1 209 ? 25.266 6.758 15.203 1 97.5 209 VAL A CA 1
ATOM 1640 C C . VAL A 1 209 ? 25.703 5.328 14.898 1 97.5 209 VAL A C 1
ATOM 1642 O O . VAL A 1 209 ? 26.891 5.082 14.633 1 97.5 209 VAL A O 1
ATOM 1645 N N . ARG A 1 210 ? 24.766 4.445 14.891 1 97.12 210 ARG A N 1
ATOM 1646 C CA . ARG A 1 210 ? 25.078 3.049 14.609 1 97.12 210 ARG A CA 1
ATOM 1647 C C . ARG A 1 210 ? 25.625 2.883 13.195 1 97.12 210 ARG A C 1
ATOM 1649 O O . ARG A 1 210 ? 26.531 2.082 12.961 1 97.12 210 ARG A O 1
ATOM 1656 N N . ALA A 1 211 ? 25.062 3.568 12.266 1 98 211 ALA A N 1
ATOM 1657 C CA . ALA A 1 211 ? 25.516 3.506 10.883 1 98 211 ALA A CA 1
ATOM 1658 C C . ALA A 1 211 ? 26.953 4 10.758 1 98 211 ALA A C 1
ATOM 1660 O O . ALA A 1 211 ? 27.781 3.379 10.086 1 98 211 ALA A O 1
ATOM 1661 N N . MET A 1 212 ? 27.266 5.078 11.445 1 97.62 212 MET A N 1
ATOM 1662 C CA . MET A 1 212 ? 28.625 5.641 11.422 1 97.62 212 MET A CA 1
ATOM 1663 C C . MET A 1 212 ? 29.625 4.684 12.055 1 97.62 212 MET A C 1
ATOM 1665 O O . MET A 1 212 ? 30.734 4.508 11.539 1 97.62 212 MET A O 1
ATOM 1669 N N . GLU A 1 213 ? 29.188 4.086 13.117 1 97.12 213 GLU A N 1
ATOM 1670 C CA . GLU A 1 213 ? 30.031 3.107 13.781 1 97.12 213 GLU A CA 1
ATOM 1671 C C . GLU A 1 213 ? 30.281 1.893 12.891 1 97.12 213 GLU A C 1
ATOM 1673 O O . GLU A 1 213 ? 31.406 1.382 12.828 1 97.12 213 GLU A O 1
ATOM 1678 N N . GLU A 1 214 ? 29.25 1.482 12.258 1 97.44 214 GLU A N 1
ATOM 1679 C CA . GLU A 1 214 ? 29.391 0.345 11.359 1 97.44 214 GLU A CA 1
ATOM 1680 C C . GLU A 1 214 ? 30.391 0.636 10.25 1 97.44 214 GLU A C 1
ATOM 1682 O O . GLU A 1 214 ? 31.219 -0.216 9.914 1 97.44 214 GLU A O 1
ATOM 1687 N N . LEU A 1 215 ? 30.328 1.794 9.664 1 97.44 215 LEU A N 1
ATOM 1688 C CA . LEU A 1 215 ? 31.266 2.174 8.617 1 97.44 215 LEU A CA 1
ATOM 1689 C C . LEU A 1 215 ? 32.688 2.203 9.156 1 97.44 215 LEU A C 1
ATOM 1691 O O . LEU A 1 215 ? 33.625 1.664 8.531 1 97.44 215 LEU A O 1
ATOM 1695 N N . ALA A 1 216 ? 32.812 2.77 10.305 1 95.62 216 ALA A N 1
ATOM 1696 C CA . ALA A 1 216 ? 34.125 2.867 10.922 1 95.62 216 ALA A CA 1
ATOM 1697 C C . ALA A 1 216 ? 34.719 1.484 11.234 1 95.62 216 ALA A C 1
ATOM 1699 O O . ALA A 1 216 ? 35.875 1.211 10.969 1 95.62 216 ALA A O 1
ATOM 1700 N N . GLU A 1 217 ? 33.844 0.63 11.766 1 95.88 217 GLU A N 1
ATOM 1701 C CA . GLU A 1 217 ? 34.25 -0.723 12.141 1 95.88 217 GLU A CA 1
ATOM 1702 C C . GLU A 1 217 ? 34.688 -1.523 10.922 1 95.88 217 GLU A C 1
ATOM 1704 O O . GLU A 1 217 ? 35.5 -2.449 11.047 1 95.88 217 GLU A O 1
ATOM 1709 N N . ASN A 1 218 ? 34.25 -1.163 9.812 1 96.19 218 ASN A N 1
ATOM 1710 C CA . ASN A 1 218 ? 34.562 -1.916 8.602 1 96.19 218 ASN A CA 1
ATOM 1711 C C . ASN A 1 218 ? 35.625 -1.208 7.762 1 96.19 218 ASN A C 1
ATOM 1713 O O . ASN A 1 218 ? 35.812 -1.528 6.586 1 96.19 218 ASN A O 1
ATOM 1717 N N . GLY A 1 219 ? 36.188 -0.137 8.312 1 94.06 219 GLY A N 1
ATOM 1718 C CA . GLY A 1 219 ? 37.344 0.494 7.707 1 94.06 219 GLY A CA 1
ATOM 1719 C C . GLY A 1 219 ? 37 1.533 6.66 1 94.06 219 GLY A C 1
ATOM 1720 O O . GLY A 1 219 ? 37.844 1.93 5.855 1 94.06 219 GLY A O 1
ATOM 1721 N N . VAL A 1 220 ? 35.812 1.962 6.578 1 96.62 220 VAL A N 1
ATOM 1722 C CA . VAL A 1 220 ? 35.406 3.01 5.645 1 96.62 220 VAL A CA 1
ATOM 1723 C C . VAL A 1 220 ? 35.719 4.383 6.254 1 96.62 220 VAL A C 1
ATOM 1725 O O . VAL A 1 220 ? 35.219 4.699 7.34 1 96.62 220 VAL A O 1
ATOM 1728 N N . VAL A 1 221 ? 36.469 5.145 5.57 1 96.81 221 VAL A N 1
ATOM 1729 C CA . VAL A 1 221 ? 36.812 6.473 6.047 1 96.81 221 VAL A CA 1
ATOM 1730 C C . VAL A 1 221 ? 35.844 7.504 5.488 1 96.81 221 VAL A C 1
ATOM 1732 O O . VAL A 1 221 ? 35.844 7.77 4.281 1 96.81 221 VAL A O 1
ATOM 1735 N N . VAL A 1 222 ? 35.156 8.102 6.336 1 97.69 222 VAL A N 1
ATOM 1736 C CA . VAL A 1 222 ? 34.188 9.102 5.934 1 97.69 222 VAL A CA 1
ATOM 1737 C C . VAL A 1 222 ? 34.75 10.5 6.145 1 97.69 222 VAL A C 1
ATOM 1739 O O . VAL A 1 222 ? 35.125 10.867 7.266 1 97.69 222 VAL A O 1
ATOM 1742 N N . SER A 1 223 ? 34.812 11.25 5.078 1 97.56 223 SER A N 1
ATOM 1743 C CA . SER A 1 223 ? 35.375 12.594 5.156 1 97.56 223 SER A CA 1
ATOM 1744 C C . SER A 1 223 ? 34.281 13.641 5.312 1 97.56 223 SER A C 1
ATOM 1746 O O . SER A 1 223 ? 34.5 14.711 5.879 1 97.56 223 SER A O 1
ATOM 1748 N N . GLU A 1 224 ? 33.125 13.273 4.812 1 97.81 224 GLU A N 1
ATOM 1749 C CA . GLU A 1 224 ? 32 14.195 4.82 1 97.81 224 GLU A CA 1
ATOM 1750 C C . GLU A 1 224 ? 30.688 13.453 4.953 1 97.81 224 GLU A C 1
ATOM 1752 O O . GLU A 1 224 ? 30.516 12.375 4.379 1 97.81 224 GLU A O 1
ATOM 1757 N N . VAL A 1 225 ? 29.812 14 5.758 1 98.06 225 VAL A N 1
ATOM 1758 C CA . VAL A 1 225 ? 28.469 13.461 5.91 1 98.06 225 VAL A CA 1
ATOM 1759 C C . VAL A 1 225 ? 27.438 14.508 5.504 1 98.06 225 VAL A C 1
ATOM 1761 O O . VAL A 1 225 ? 27.547 15.672 5.895 1 98.06 225 VAL A O 1
ATOM 1764 N N . VAL A 1 226 ? 26.547 14.102 4.68 1 97.62 226 VAL A N 1
ATOM 1765 C CA . VAL A 1 226 ? 25.469 14.984 4.227 1 97.62 226 VAL A CA 1
ATOM 1766 C C . VAL A 1 226 ? 24.141 14.531 4.816 1 97.62 226 VAL A C 1
ATOM 1768 O O . VAL A 1 226 ? 23.75 13.375 4.656 1 97.62 226 VAL A O 1
ATOM 1771 N N . THR A 1 227 ? 23.453 15.297 5.539 1 95.56 227 THR A N 1
ATOM 1772 C CA . THR A 1 227 ? 22.188 14.953 6.168 1 95.56 227 THR A CA 1
ATOM 1773 C C . THR A 1 227 ? 21.156 16.047 5.918 1 95.56 227 THR A C 1
ATOM 1775 O O . THR A 1 227 ? 21.438 17.047 5.266 1 95.56 227 THR A O 1
ATOM 1778 N N . ASP A 1 228 ? 20.016 15.641 6.414 1 88.88 228 ASP A N 1
ATOM 1779 C CA . ASP A 1 228 ? 19.016 16.719 6.461 1 88.88 228 ASP A CA 1
ATOM 1780 C C . ASP A 1 228 ? 19.266 17.625 7.66 1 88.88 228 ASP A C 1
ATOM 1782 O O . ASP A 1 228 ? 20.125 17.359 8.5 1 88.88 228 ASP A O 1
ATOM 1786 N N . ALA A 1 229 ? 18.891 18.859 7.73 1 86.06 229 ALA A N 1
ATOM 1787 C CA . ALA A 1 229 ? 19.141 19.844 8.781 1 86.06 229 ALA A CA 1
ATOM 1788 C C . ALA A 1 229 ? 18.422 19.453 10.07 1 86.06 229 ALA A C 1
ATOM 1790 O O . ALA A 1 229 ? 17.719 20.266 10.672 1 86.06 229 ALA A O 1
ATOM 1791 N N . HIS A 1 230 ? 18.719 18.125 10.461 1 87.25 230 HIS A N 1
ATOM 1792 C CA . HIS A 1 230 ? 18.141 17.656 11.719 1 87.25 230 HIS A CA 1
ATOM 1793 C C . HIS A 1 230 ? 19 18.078 12.906 1 87.25 230 HIS A C 1
ATOM 1795 O O . HIS A 1 230 ? 20.203 17.812 12.938 1 87.25 230 HIS A O 1
ATOM 1801 N N . LEU A 1 231 ? 18.469 18.578 13.859 1 88.06 231 LEU A N 1
ATOM 1802 C CA . LEU A 1 231 ? 19.172 19.188 14.984 1 88.06 231 LEU A CA 1
ATOM 1803 C C . LEU A 1 231 ? 19.938 18.141 15.781 1 88.06 231 LEU A C 1
ATOM 1805 O O . LEU A 1 231 ? 21.094 18.359 16.156 1 88.06 231 LEU A O 1
ATOM 1809 N N . GLN A 1 232 ? 19.359 17.031 15.984 1 91.12 232 GLN A N 1
ATOM 1810 C CA . GLN A 1 232 ? 19.984 16 16.797 1 91.12 232 GLN A CA 1
ATOM 1811 C C . GLN A 1 232 ? 21.203 15.414 16.109 1 91.12 232 GLN A C 1
ATOM 1813 O O . GLN A 1 232 ? 22.219 15.109 16.75 1 91.12 232 GLN A O 1
ATOM 1818 N N . ILE A 1 233 ? 21.062 15.25 14.812 1 94.25 233 ILE A N 1
ATOM 1819 C CA . ILE A 1 233 ? 22.203 14.727 14.055 1 94.25 233 ILE A CA 1
ATOM 1820 C C . ILE A 1 233 ? 23.328 15.758 14.031 1 94.25 233 ILE A C 1
ATOM 1822 O O . ILE A 1 233 ? 24.5 15.398 14.141 1 94.25 233 ILE A O 1
ATOM 1826 N N . GLY A 1 234 ? 22.938 17.047 13.922 1 93.62 234 GLY A N 1
ATOM 1827 C CA . GLY A 1 234 ? 23.938 18.109 14 1 93.62 234 GLY A CA 1
ATOM 1828 C C . GLY A 1 234 ? 24.734 18.094 15.289 1 93.62 234 GLY A C 1
ATOM 1829 O O . GLY A 1 234 ? 25.953 18.234 15.273 1 93.62 234 GLY A O 1
ATOM 1830 N N . ALA A 1 235 ? 24 17.875 16.344 1 94.56 235 ALA A N 1
ATOM 1831 C CA . ALA A 1 235 ? 24.656 17.812 17.641 1 94.56 235 ALA A CA 1
ATOM 1832 C C . ALA A 1 235 ? 25.609 16.625 17.719 1 94.56 235 ALA A C 1
ATOM 1834 O O . ALA A 1 235 ? 26.719 16.75 18.25 1 94.56 235 ALA A O 1
ATOM 1835 N N . VAL A 1 236 ? 25.203 15.523 17.188 1 95.88 236 VAL A N 1
ATOM 1836 C CA . VAL A 1 236 ? 26.031 14.32 17.203 1 95.88 236 VAL A CA 1
ATOM 1837 C C . VAL A 1 236 ? 27.297 14.562 16.375 1 95.88 236 VAL A C 1
ATOM 1839 O O . VAL A 1 236 ? 28.406 14.18 16.781 1 95.88 236 VAL A O 1
ATOM 1842 N N . MET A 1 237 ? 27.156 15.195 15.258 1 96.62 237 MET A N 1
ATOM 1843 C CA . MET A 1 237 ? 28.297 15.461 14.367 1 96.62 237 MET A CA 1
ATOM 1844 C C . MET A 1 237 ? 29.312 16.375 15.047 1 96.62 237 MET A C 1
ATOM 1846 O O . MET A 1 237 ? 30.516 16.141 14.953 1 96.62 237 MET A O 1
ATOM 1850 N N . LYS A 1 238 ? 28.859 17.281 15.773 1 95 238 LYS A N 1
ATOM 1851 C CA . LYS A 1 238 ? 29.734 18.234 16.453 1 95 238 LYS A CA 1
ATOM 1852 C C . LYS A 1 238 ? 30.469 17.594 17.625 1 95 238 LYS A C 1
ATOM 1854 O O . LYS A 1 238 ? 31.656 17.844 17.828 1 95 238 LYS A O 1
ATOM 1859 N N . ASN A 1 239 ? 29.781 16.719 18.328 1 96 239 ASN A N 1
ATOM 1860 C CA . ASN A 1 239 ? 30.297 16.203 19.594 1 96 239 ASN A CA 1
ATOM 1861 C C . ASN A 1 239 ? 31.062 14.891 19.391 1 96 239 ASN A C 1
ATOM 1863 O O . ASN A 1 239 ? 32.094 14.672 20.016 1 96 239 ASN A O 1
ATOM 1867 N N . ARG A 1 240 ? 30.547 14.078 18.547 1 95.31 240 ARG A N 1
ATOM 1868 C CA . ARG A 1 240 ? 31.109 12.727 18.453 1 95.31 240 ARG A CA 1
ATOM 1869 C C . ARG A 1 240 ? 32 12.602 17.219 1 95.31 240 ARG A C 1
ATOM 1871 O O . ARG A 1 240 ? 32.938 11.797 17.219 1 95.31 240 ARG A O 1
ATOM 1878 N N . PHE A 1 241 ? 31.672 13.43 16.203 1 96.5 241 PHE A N 1
ATOM 1879 C CA . PHE A 1 241 ? 32.438 13.312 14.977 1 96.5 241 PHE A CA 1
ATOM 1880 C C . PHE A 1 241 ? 32.938 14.672 14.508 1 96.5 241 PHE A C 1
ATOM 1882 O O . PHE A 1 241 ? 32.719 15.055 13.352 1 96.5 241 PHE A O 1
ATOM 1889 N N . PRO A 1 242 ? 33.688 15.375 15.281 1 94.94 242 PRO A N 1
ATOM 1890 C CA . PRO A 1 242 ? 34.094 16.734 14.945 1 94.94 242 PRO A CA 1
ATOM 1891 C C . PRO A 1 242 ? 35.062 16.797 13.766 1 94.94 242 PRO A C 1
ATOM 1893 O O . PRO A 1 242 ? 35.156 17.812 13.086 1 94.94 242 PRO A O 1
ATOM 1896 N N . GLU A 1 243 ? 35.688 15.742 13.5 1 94.94 243 GLU A N 1
ATOM 1897 C CA . GLU A 1 243 ? 36.719 15.719 12.445 1 94.94 243 GLU A CA 1
ATOM 1898 C C . GLU A 1 243 ? 36.094 15.492 11.078 1 94.94 243 GLU A C 1
ATOM 1900 O O . GLU A 1 243 ? 36.719 15.703 10.047 1 94.94 243 GLU A O 1
ATOM 1905 N N . ILE A 1 244 ? 34.906 15.062 11.047 1 97.06 244 ILE A N 1
ATOM 1906 C CA . ILE A 1 244 ? 34.219 14.789 9.789 1 97.06 244 ILE A CA 1
ATOM 1907 C C . ILE A 1 244 ? 33.438 16.031 9.352 1 97.06 244 ILE A C 1
ATOM 1909 O O . ILE A 1 244 ? 32.656 16.609 10.141 1 97.06 244 ILE A O 1
ATOM 1913 N N . LYS A 1 245 ? 33.594 16.391 8.172 1 96.56 245 LYS A N 1
ATOM 1914 C CA . LYS A 1 245 ? 32.844 17.531 7.633 1 96.56 245 LYS A CA 1
ATOM 1915 C C . LYS A 1 245 ? 31.359 17.219 7.547 1 96.56 245 LYS A C 1
ATOM 1917 O O . LYS A 1 245 ? 30.969 16.125 7.145 1 96.56 245 LYS A O 1
ATOM 1922 N N . HIS A 1 246 ? 30.578 18.141 7.988 1 96.88 246 HIS A N 1
ATOM 1923 C CA . HIS A 1 246 ? 29.141 17.984 7.949 1 96.88 246 HIS A CA 1
ATOM 1924 C C . HIS A 1 246 ? 28.5 18.953 6.965 1 96.88 246 HIS A C 1
ATOM 1926 O O . HIS A 1 246 ? 28.703 20.156 7.062 1 96.88 246 HIS A O 1
ATOM 1932 N N . SER A 1 247 ? 27.766 18.484 6 1 96.5 247 SER A N 1
ATOM 1933 C CA . SER A 1 247 ? 27.031 19.281 5.035 1 96.5 247 SER A CA 1
ATOM 1934 C C . SER A 1 247 ? 25.531 19 5.113 1 96.5 247 SER A C 1
ATOM 1936 O O . SER A 1 247 ? 25.125 17.938 5.598 1 96.5 247 SER A O 1
ATOM 1938 N N . HIS A 1 248 ? 24.75 19.969 4.676 1 95.56 248 HIS A N 1
ATOM 1939 C CA . HIS A 1 248 ? 23.312 19.797 4.637 1 95.56 248 HIS A CA 1
ATOM 1940 C C . HIS A 1 248 ? 22.812 19.656 3.205 1 95.56 248 HIS A C 1
ATOM 1942 O O . HIS A 1 248 ? 23.422 20.172 2.271 1 95.56 248 HIS A O 1
ATOM 1948 N N . ASP A 1 249 ? 21.688 18.953 3.094 1 94.62 249 ASP A N 1
ATOM 1949 C CA . ASP A 1 249 ? 21.031 18.781 1.804 1 94.62 249 ASP A CA 1
ATOM 1950 C C . ASP A 1 249 ? 20.5 20.109 1.271 1 94.62 249 ASP A C 1
ATOM 1952 O O . ASP A 1 249 ? 19.609 20.719 1.874 1 94.62 249 ASP A O 1
ATOM 1956 N N . ILE A 1 250 ? 20.891 20.531 0.179 1 92.94 250 ILE A N 1
ATOM 1957 C CA . ILE A 1 250 ? 20.531 21.828 -0.392 1 92.94 250 ILE A CA 1
ATOM 1958 C C . ILE A 1 250 ? 19.062 21.797 -0.839 1 92.94 250 ILE A C 1
ATOM 1960 O O . ILE A 1 250 ? 18.391 22.828 -0.81 1 92.94 250 ILE A O 1
ATOM 1964 N N . TRP A 1 251 ? 18.656 20.656 -1.211 1 90 251 TRP A N 1
ATOM 1965 C CA . TRP A 1 251 ? 17.266 20.547 -1.663 1 90 251 TRP A CA 1
ATOM 1966 C C . TRP A 1 251 ? 16.297 20.891 -0.537 1 90 251 TRP A C 1
ATOM 1968 O O . TRP A 1 251 ? 15.312 21.609 -0.752 1 90 251 TRP A O 1
ATOM 1978 N N . HIS A 1 252 ? 16.547 20.359 0.575 1 89.19 252 HIS A N 1
ATOM 1979 C CA . HIS A 1 252 ? 15.695 20.641 1.721 1 89.19 252 HIS A CA 1
ATOM 1980 C C . HIS A 1 252 ? 15.711 22.125 2.062 1 89.19 252 HIS A C 1
ATOM 1982 O O . HIS A 1 252 ? 14.68 22.703 2.426 1 89.19 252 HIS A O 1
ATOM 1988 N N . ALA A 1 253 ? 16.812 22.672 1.967 1 91.31 253 ALA A N 1
ATOM 1989 C CA . ALA A 1 253 ? 16.938 24.109 2.219 1 91.31 253 ALA A CA 1
ATOM 1990 C C . ALA A 1 253 ? 16.156 24.922 1.184 1 91.31 253 ALA A C 1
ATOM 1992 O O . ALA A 1 253 ? 15.461 25.875 1.528 1 91.31 253 ALA A O 1
ATOM 1993 N N . ALA A 1 254 ? 16.312 24.531 -0.034 1 91.69 254 ALA A N 1
ATOM 1994 C CA . ALA A 1 254 ? 15.609 25.203 -1.121 1 91.69 254 ALA A CA 1
ATOM 1995 C C . ALA A 1 254 ? 14.102 25.094 -0.938 1 91.69 254 ALA A C 1
ATOM 1997 O O . ALA A 1 254 ? 13.375 26.078 -1.15 1 91.69 254 ALA A O 1
ATOM 1998 N N . LYS A 1 255 ? 13.711 23.953 -0.609 1 88.25 255 LYS A N 1
ATOM 1999 C CA . LYS A 1 255 ? 12.289 23.734 -0.371 1 88.25 255 LYS A CA 1
ATOM 2000 C C . LYS A 1 255 ? 11.773 24.641 0.752 1 88.25 255 LYS A C 1
ATOM 2002 O O . LYS A 1 255 ? 10.703 25.234 0.633 1 88.25 255 LYS A O 1
ATOM 2007 N N . ASN A 1 256 ? 12.477 24.719 1.827 1 90.75 256 ASN A N 1
ATOM 2008 C CA . ASN A 1 256 ? 12.102 25.562 2.963 1 90.75 256 ASN A CA 1
ATOM 2009 C C . ASN A 1 256 ? 12.078 27.031 2.584 1 90.75 256 ASN A C 1
ATOM 2011 O O . ASN A 1 256 ? 11.195 27.781 3.02 1 90.75 256 ASN A O 1
ATOM 2015 N N . LEU A 1 257 ? 13.047 27.406 1.84 1 93.38 257 LEU A N 1
ATOM 2016 C CA . LEU A 1 257 ? 13.109 28.781 1.35 1 93.38 257 LEU A CA 1
ATOM 2017 C C . LEU A 1 257 ? 11.898 29.109 0.493 1 93.38 257 LEU A C 1
ATOM 2019 O O . LEU A 1 257 ? 11.281 30.172 0.658 1 93.38 257 LEU A O 1
ATOM 2023 N N . GLY A 1 258 ? 11.609 28.188 -0.395 1 92.75 258 GLY A N 1
ATOM 2024 C CA . GLY A 1 258 ? 10.422 28.359 -1.215 1 92.75 258 GLY A CA 1
ATOM 2025 C C . GLY A 1 258 ? 9.148 28.516 -0.4 1 92.75 258 GLY A C 1
ATOM 2026 O O . GLY A 1 258 ? 8.328 29.391 -0.687 1 92.75 258 GLY A O 1
ATOM 2027 N N . LYS A 1 259 ? 9.023 27.766 0.584 1 91.75 259 LYS A N 1
ATOM 2028 C CA . LYS A 1 259 ? 7.852 27.844 1.458 1 91.75 259 LYS A CA 1
ATOM 2029 C C . LYS A 1 259 ? 7.77 29.203 2.156 1 91.75 259 LYS A C 1
ATOM 2031 O O . LYS A 1 259 ? 6.688 29.766 2.283 1 91.75 259 LYS A O 1
ATOM 2036 N N . LYS A 1 260 ? 8.867 29.688 2.662 1 94.38 260 LYS A N 1
ATOM 2037 C CA . LYS A 1 260 ? 8.906 30.969 3.35 1 94.38 260 LYS A CA 1
ATOM 2038 C C . LYS A 1 260 ? 8.508 32.125 2.416 1 94.38 260 LYS A C 1
ATOM 2040 O O . LYS A 1 260 ? 7.77 33.031 2.812 1 94.38 260 LYS A O 1
ATOM 2045 N N . ILE A 1 261 ? 8.992 32.031 1.214 1 94.88 261 ILE A N 1
ATOM 2046 C CA . ILE A 1 261 ? 8.695 33.062 0.232 1 94.88 261 ILE A CA 1
ATOM 2047 C C . ILE A 1 261 ? 7.203 33.031 -0.104 1 94.88 261 ILE A C 1
ATOM 2049 O O . ILE A 1 261 ? 6.555 34.094 -0.149 1 94.88 261 ILE A O 1
ATOM 2053 N N . VAL A 1 262 ? 6.734 31.844 -0.294 1 92.88 262 VAL A N 1
ATOM 2054 C CA . VAL A 1 262 ? 5.32 31.703 -0.629 1 92.88 262 VAL A CA 1
ATOM 2055 C C . VAL A 1 262 ? 4.461 32.156 0.543 1 92.88 262 VAL A C 1
ATOM 2057 O O . VAL A 1 262 ? 3.439 32.812 0.346 1 92.88 262 VAL A O 1
ATOM 2060 N N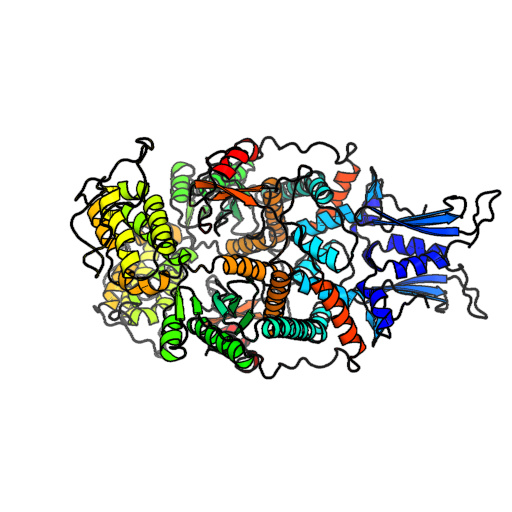 . ALA A 1 263 ? 4.848 31.797 1.729 1 94.06 263 ALA A N 1
ATOM 2061 C CA . ALA A 1 263 ? 4.121 32.25 2.92 1 94.06 263 ALA A CA 1
ATOM 2062 C C . ALA A 1 263 ? 4.09 33.75 3.014 1 94.06 263 ALA A C 1
ATOM 2064 O O . ALA A 1 263 ? 3.053 34.344 3.33 1 94.06 263 ALA A O 1
ATOM 2065 N N . ALA A 1 264 ? 5.199 34.375 2.777 1 94.56 264 ALA A N 1
ATOM 2066 C CA . ALA A 1 264 ? 5.266 35.844 2.779 1 94.56 264 ALA A CA 1
ATOM 2067 C C . ALA A 1 264 ? 4.395 36.438 1.678 1 94.56 264 ALA A C 1
ATOM 2069 O O . ALA A 1 264 ? 3.758 37.469 1.872 1 94.56 264 ALA A O 1
ATOM 2070 N N . GLY A 1 265 ? 4.359 35.781 0.606 1 93.25 265 GLY A N 1
ATOM 2071 C CA . GLY A 1 265 ? 3.605 36.25 -0.545 1 93.25 265 GLY A CA 1
ATOM 2072 C C . GLY A 1 265 ? 2.105 36.094 -0.38 1 93.25 265 GLY A C 1
ATOM 2073 O O . GLY A 1 265 ? 1.327 36.625 -1.173 1 93.25 265 GLY A O 1
ATOM 2074 N N . GLN A 1 266 ? 1.785 35.281 0.53 1 92.25 266 GLN A N 1
ATOM 2075 C CA . GLN A 1 266 ? 0.356 35.125 0.773 1 92.25 266 GLN A CA 1
ATOM 2076 C C . GLN A 1 266 ? -0.26 36.375 1.345 1 92.25 266 GLN A C 1
ATOM 2078 O O . GLN A 1 266 ? -1.468 36.594 1.23 1 92.25 266 GLN A O 1
ATOM 2083 N N . ASN A 1 267 ? 0.604 37.25 1.941 1 92 267 ASN A N 1
ATOM 2084 C CA . ASN A 1 267 ? 0.152 38.562 2.344 1 92 267 ASN A CA 1
ATOM 2085 C C . ASN A 1 267 ? -0.163 39.438 1.134 1 92 267 ASN A C 1
ATOM 2087 O O . ASN A 1 267 ? 0.627 39.5 0.191 1 92 267 ASN A O 1
ATOM 2091 N N . LYS A 1 268 ? -1.326 40.125 1.159 1 91.19 268 LYS A N 1
ATOM 2092 C CA . LYS A 1 268 ? -1.808 40.906 0.03 1 91.19 268 LYS A CA 1
ATOM 2093 C C . LYS A 1 268 ? -0.771 41.938 -0.397 1 91.19 268 LYS A C 1
ATOM 2095 O O . LYS A 1 268 ? -0.59 42.188 -1.591 1 91.19 268 LYS A O 1
ATOM 2100 N N . GLU A 1 269 ? -0.061 42.5 0.502 1 92.62 269 GLU A N 1
ATOM 2101 C CA . GLU A 1 269 ? 0.907 43.562 0.225 1 92.62 269 GLU A CA 1
ATOM 2102 C C . GLU A 1 269 ? 2.189 43 -0.376 1 92.62 269 GLU A C 1
ATOM 2104 O O . GLU A 1 269 ? 2.998 43.719 -0.938 1 92.62 269 GLU A O 1
ATOM 2109 N N . CYS A 1 270 ? 2.344 41.688 -0.289 1 95.62 270 CYS A N 1
ATOM 2110 C CA . CYS A 1 270 ? 3.58 41.062 -0.745 1 95.62 270 CYS A CA 1
ATOM 2111 C C . CYS A 1 270 ? 3.309 40.062 -1.871 1 95.62 270 CYS A C 1
ATOM 2113 O O . CYS A 1 270 ? 4.082 39.125 -2.08 1 95.62 270 CYS A O 1
ATOM 2115 N N . LYS A 1 271 ? 2.256 40.188 -2.551 1 93 271 LYS A N 1
ATOM 2116 C CA . LYS A 1 271 ? 1.798 39.219 -3.559 1 93 271 LYS A CA 1
ATOM 2117 C C . LYS A 1 271 ? 2.805 39.094 -4.699 1 93 271 LYS A C 1
ATOM 2119 O O . LYS A 1 271 ? 2.924 38.062 -5.316 1 93 271 LYS A O 1
ATOM 2124 N N . GLU A 1 272 ? 3.496 40.125 -4.91 1 92.06 272 GLU A N 1
ATOM 2125 C CA . GLU A 1 272 ? 4.469 40.125 -6 1 92.06 272 GLU A CA 1
ATOM 2126 C C . GLU A 1 272 ? 5.57 39.094 -5.781 1 92.06 272 GLU A C 1
ATOM 2128 O O . GLU A 1 272 ? 6.199 38.656 -6.734 1 92.06 272 GLU A O 1
ATOM 2133 N N . LEU A 1 273 ? 5.77 38.75 -4.559 1 93.62 273 LEU A N 1
ATOM 2134 C CA . LEU A 1 273 ? 6.816 37.812 -4.223 1 93.62 273 LEU A CA 1
ATOM 2135 C C . LEU A 1 273 ? 6.5 36.438 -4.809 1 93.62 273 LEU A C 1
ATOM 2137 O O . LEU A 1 273 ? 7.41 35.625 -5.078 1 93.62 273 LEU A O 1
ATOM 2141 N N . LEU A 1 274 ? 5.277 36.125 -4.938 1 91.19 274 LEU A N 1
ATOM 2142 C CA . LEU A 1 274 ? 4.867 34.812 -5.469 1 91.19 274 LEU A CA 1
ATOM 2143 C C . LEU A 1 274 ? 5.406 34.625 -6.879 1 91.19 274 LEU A C 1
ATOM 2145 O O . LEU A 1 274 ? 5.836 33.5 -7.227 1 91.19 274 LEU A O 1
ATOM 2149 N N . GLY A 1 275 ? 5.406 35.656 -7.621 1 88.38 275 GLY A N 1
ATOM 2150 C CA . GLY A 1 275 ? 5.926 35.594 -8.977 1 88.38 275 GLY A CA 1
ATOM 2151 C C . GLY A 1 275 ? 7.43 35.406 -9.031 1 88.38 275 GLY A C 1
ATOM 2152 O O . GLY A 1 275 ? 7.969 34.906 -10.031 1 88.38 275 GLY A O 1
ATOM 2153 N N . TRP A 1 276 ? 8.094 35.719 -7.949 1 92.56 276 TRP A N 1
ATOM 2154 C CA . TRP A 1 276 ? 9.547 35.688 -7.914 1 92.56 276 TRP A CA 1
ATOM 2155 C C . TRP A 1 276 ? 10.039 34.438 -7.156 1 92.56 276 TRP A C 1
ATOM 2157 O O . TRP A 1 276 ? 11.242 34.188 -7.098 1 92.56 276 TRP A O 1
ATOM 2167 N N . SER A 1 277 ? 9.195 33.688 -6.547 1 91.5 277 SER A N 1
ATOM 2168 C CA . SER A 1 277 ? 9.562 32.562 -5.672 1 91.5 277 SER A CA 1
ATOM 2169 C C . SER A 1 277 ? 10.523 31.609 -6.375 1 91.5 277 SER A C 1
ATOM 2171 O O . SER A 1 277 ? 11.57 31.266 -5.832 1 91.5 277 SER A O 1
ATOM 2173 N N . ARG A 1 278 ? 10.273 31.266 -7.594 1 87.81 278 ARG A N 1
ATOM 2174 C CA . ARG A 1 278 ? 11.102 30.312 -8.328 1 87.81 278 ARG A CA 1
ATOM 2175 C C . ARG A 1 278 ? 12.477 30.906 -8.633 1 87.81 278 ARG A C 1
ATOM 2177 O O . ARG A 1 278 ? 13.492 30.219 -8.516 1 87.81 278 ARG A O 1
ATOM 2184 N N . ASP A 1 279 ? 12.445 32.062 -9.023 1 89.69 279 ASP A N 1
ATOM 2185 C CA . ASP A 1 279 ? 13.688 32.75 -9.375 1 89.69 279 ASP A CA 1
ATOM 2186 C C . ASP A 1 279 ? 14.609 32.844 -8.164 1 89.69 279 ASP A C 1
ATOM 2188 O O . ASP A 1 279 ? 15.828 32.688 -8.281 1 89.69 279 ASP A O 1
ATOM 2192 N N . ILE A 1 280 ? 14.031 33.156 -7.125 1 93.56 280 ILE A N 1
ATOM 2193 C CA . ILE A 1 280 ? 14.812 33.312 -5.902 1 93.56 280 ILE A CA 1
ATOM 2194 C C . ILE A 1 280 ? 15.391 31.969 -5.48 1 93.56 280 ILE A C 1
ATOM 2196 O O . ILE A 1 280 ? 16.562 31.875 -5.094 1 93.56 280 ILE A O 1
ATOM 2200 N N . VAL A 1 281 ? 14.602 30.922 -5.566 1 93.12 281 VAL A N 1
ATOM 2201 C CA . VAL A 1 281 ? 15.055 29.578 -5.211 1 93.12 281 VAL A CA 1
ATOM 2202 C C . VAL A 1 281 ? 16.172 29.141 -6.168 1 93.12 281 VAL A C 1
ATOM 2204 O O . VAL A 1 281 ? 17.172 28.562 -5.742 1 93.12 281 VAL A O 1
ATOM 2207 N N . ASN A 1 282 ? 16.016 29.422 -7.469 1 89.62 282 ASN A N 1
ATOM 2208 C CA . ASN A 1 282 ? 17.047 29.125 -8.445 1 89.62 282 ASN A CA 1
ATOM 2209 C C . ASN A 1 282 ? 18.344 29.875 -8.133 1 89.62 282 ASN A C 1
ATOM 2211 O O . ASN A 1 282 ? 19.438 29.344 -8.32 1 89.62 282 ASN A O 1
ATOM 2215 N N . HIS A 1 283 ? 18.156 31.094 -7.738 1 92.69 283 HIS A N 1
ATOM 2216 C CA . HIS A 1 283 ? 19.297 31.891 -7.352 1 92.69 283 HIS A CA 1
ATOM 2217 C C . HIS A 1 283 ? 20.031 31.266 -6.168 1 92.69 283 HIS A C 1
ATOM 2219 O O . HIS A 1 283 ? 21.266 31.297 -6.105 1 92.69 283 HIS A O 1
ATOM 2225 N N . PHE A 1 284 ? 19.281 30.766 -5.27 1 94.5 284 PHE A N 1
ATOM 2226 C CA . PHE A 1 284 ? 19.891 30.062 -4.141 1 94.5 284 PHE A CA 1
ATOM 2227 C C . PHE A 1 284 ? 20.719 28.875 -4.621 1 94.5 284 PHE A C 1
ATOM 2229 O O . PHE A 1 284 ? 21.844 28.688 -4.18 1 94.5 284 PHE A O 1
ATOM 2236 N N . TRP A 1 285 ? 20.172 28.109 -5.496 1 92.06 285 TRP A N 1
ATOM 2237 C CA . TRP A 1 285 ? 20.875 26.953 -6.059 1 92.06 285 TRP A CA 1
ATOM 2238 C C . TRP A 1 285 ? 22.172 27.391 -6.73 1 92.06 285 TRP A C 1
ATOM 2240 O O . TRP A 1 285 ? 23.219 26.766 -6.527 1 92.06 285 TRP A O 1
ATOM 2250 N N . TYR A 1 286 ? 22.031 28.406 -7.426 1 90.69 286 TYR A N 1
ATOM 2251 C CA . TYR A 1 286 ? 23.203 28.938 -8.109 1 90.69 286 TYR A CA 1
ATOM 2252 C C . TYR A 1 286 ? 24.25 29.391 -7.109 1 90.69 286 TYR A C 1
ATOM 2254 O O . TYR A 1 286 ? 25.453 29.141 -7.297 1 90.69 286 TYR A O 1
ATOM 2262 N N . SER A 1 287 ? 23.781 30.062 -6.129 1 92.81 287 SER A N 1
ATOM 2263 C CA . SER A 1 287 ? 24.703 30.516 -5.094 1 92.81 287 SER A CA 1
ATOM 2264 C C . SER A 1 287 ? 25.469 29.359 -4.473 1 92.81 287 SER A C 1
ATOM 2266 O O . SER A 1 287 ? 26.672 29.438 -4.246 1 92.81 287 SER A O 1
ATOM 2268 N N . CYS A 1 288 ? 24.75 28.281 -4.234 1 93.69 288 CYS A N 1
ATOM 2269 C CA . CYS A 1 288 ? 25.359 27.109 -3.637 1 93.69 288 CYS A CA 1
ATOM 2270 C C . CYS A 1 288 ? 26.359 26.453 -4.598 1 93.69 288 CYS A C 1
ATOM 2272 O O . CYS A 1 288 ? 27.406 25.984 -4.176 1 93.69 288 CYS A O 1
ATOM 2274 N N . SER A 1 289 ? 26.031 26.406 -5.844 1 91.75 289 SER A N 1
ATOM 2275 C CA . SER A 1 289 ? 26.875 25.75 -6.836 1 91.75 289 SER A CA 1
ATOM 2276 C C . SER A 1 289 ? 28.141 26.562 -7.109 1 91.75 289 SER A C 1
ATOM 2278 O O . SER A 1 289 ? 29.188 25.984 -7.406 1 91.75 289 SER A O 1
ATOM 2280 N N . TYR A 1 290 ? 27.969 27.781 -6.941 1 88.69 290 TYR A N 1
ATOM 2281 C CA . TYR A 1 290 ? 29.062 28.703 -7.258 1 88.69 290 TYR A CA 1
ATOM 2282 C C . TYR A 1 290 ? 30.016 28.844 -6.074 1 88.69 290 TYR A C 1
ATOM 2284 O O . TYR A 1 290 ? 31.234 28.953 -6.258 1 88.69 290 TYR A O 1
ATOM 2292 N N . ALA A 1 291 ? 29.531 28.844 -4.977 1 89.81 291 ALA A N 1
ATOM 2293 C CA . ALA A 1 291 ? 30.266 29.219 -3.77 1 89.81 291 ALA A CA 1
ATOM 2294 C C . ALA A 1 291 ? 31.25 28.141 -3.371 1 89.81 291 ALA A C 1
ATOM 2296 O O . ALA A 1 291 ? 30.969 26.953 -3.508 1 89.81 291 ALA A O 1
ATOM 2297 N N . THR A 1 292 ? 32.406 28.625 -2.934 1 88.94 292 THR A N 1
ATOM 2298 C CA . THR A 1 292 ? 33.406 27.719 -2.373 1 88.94 292 THR A CA 1
ATOM 2299 C C . THR A 1 292 ? 33.562 27.938 -0.868 1 88.94 292 THR A C 1
ATOM 2301 O O . THR A 1 292 ? 34.094 27.078 -0.162 1 88.94 292 THR A O 1
ATOM 2304 N N . ASP A 1 293 ? 33.125 29.078 -0.472 1 91.62 293 ASP A N 1
ATOM 2305 C CA . ASP A 1 293 ? 33.125 29.422 0.946 1 91.62 293 ASP A CA 1
ATOM 2306 C C . ASP A 1 293 ? 31.953 30.328 1.294 1 91.62 293 ASP A C 1
ATOM 2308 O O . ASP A 1 293 ? 31.125 30.625 0.439 1 91.62 293 ASP A O 1
ATOM 2312 N N . VAL A 1 294 ? 31.875 30.688 2.535 1 92.88 294 VAL A N 1
ATOM 2313 C CA . VAL A 1 294 ? 30.75 31.469 3.027 1 92.88 294 VAL A CA 1
ATOM 2314 C C . VAL A 1 294 ? 30.75 32.844 2.385 1 92.88 294 VAL A C 1
ATOM 2316 O O . VAL A 1 294 ? 29.703 33.375 1.998 1 92.88 294 VAL A O 1
ATOM 2319 N N . ASP A 1 295 ? 31.891 33.438 2.221 1 91.5 295 ASP A N 1
ATOM 2320 C CA . ASP A 1 295 ? 32 34.781 1.667 1 91.5 295 ASP A CA 1
ATOM 2321 C C . ASP A 1 295 ? 31.547 34.812 0.212 1 91.5 295 ASP A C 1
ATOM 2323 O O . ASP A 1 295 ? 30.781 35.688 -0.179 1 91.5 295 ASP A O 1
ATOM 2327 N N . SER A 1 296 ? 32 33.844 -0.521 1 90.25 296 SER A N 1
ATOM 2328 C CA . SER A 1 296 ? 31.609 33.812 -1.924 1 90.25 296 SER A CA 1
ATOM 2329 C C . SER A 1 296 ? 30.125 33.5 -2.066 1 90.25 296 SER A C 1
ATOM 2331 O O . SER A 1 296 ? 29.484 34 -2.998 1 90.25 296 SER A O 1
ATOM 2333 N N . PHE A 1 297 ? 29.609 32.75 -1.154 1 93.31 297 PHE A N 1
ATOM 2334 C CA . PHE A 1 297 ? 28.172 32.5 -1.146 1 93.31 297 PHE A CA 1
ATOM 2335 C C . PHE A 1 297 ? 27.391 33.781 -0.902 1 93.31 297 PHE A C 1
ATOM 2337 O O . PHE A 1 297 ? 26.438 34.094 -1.623 1 93.31 297 PHE A O 1
ATOM 2344 N N . MET A 1 298 ? 27.828 34.562 0.079 1 92.19 298 MET A N 1
ATOM 2345 C CA . MET A 1 298 ? 27.125 35.75 0.483 1 92.19 298 MET A CA 1
ATOM 2346 C C . MET A 1 298 ? 27.141 36.812 -0.629 1 92.19 298 MET A C 1
ATOM 2348 O O . MET A 1 298 ? 26.172 37.531 -0.828 1 92.19 298 MET A O 1
ATOM 2352 N N . GLU A 1 299 ? 28.156 36.844 -1.354 1 88.44 299 GLU A N 1
ATOM 2353 C CA . GLU A 1 299 ? 28.297 37.781 -2.451 1 88.44 299 GLU A CA 1
ATOM 2354 C C . GLU A 1 299 ? 27.234 37.562 -3.525 1 88.44 299 GLU A C 1
ATOM 2356 O O . GLU A 1 299 ? 26.703 38.5 -4.086 1 88.44 299 GLU A O 1
ATOM 2361 N N . VAL A 1 300 ? 27.047 36.344 -3.738 1 90.88 300 VAL A N 1
ATOM 2362 C CA . VAL A 1 300 ? 26.078 36 -4.789 1 90.88 300 VAL A CA 1
ATOM 2363 C C . VAL A 1 300 ? 24.672 36.031 -4.223 1 90.88 300 VAL A C 1
ATOM 2365 O O . VAL A 1 300 ? 23.781 36.656 -4.793 1 90.88 300 VAL A O 1
ATOM 2368 N N . TRP A 1 301 ? 24.469 35.438 -3.084 1 93.56 301 TRP A N 1
ATOM 2369 C CA . TRP A 1 301 ? 23.156 35.219 -2.496 1 93.56 301 TRP A CA 1
ATOM 2370 C C . TRP A 1 301 ? 22.484 36.562 -2.184 1 93.56 301 TRP A C 1
ATOM 2372 O O . TRP A 1 301 ? 21.328 36.781 -2.545 1 93.56 301 TRP A O 1
ATOM 2382 N N . CYS A 1 302 ? 23.172 37.469 -1.651 1 92.5 302 CYS A N 1
ATOM 2383 C CA . CYS A 1 302 ? 22.609 38.75 -1.209 1 92.5 302 CYS A CA 1
ATOM 2384 C C . CYS A 1 302 ? 22.266 39.625 -2.398 1 92.5 302 CYS A C 1
ATOM 2386 O O . CYS A 1 302 ? 21.453 40.562 -2.277 1 92.5 302 CYS A O 1
ATOM 2388 N N . GLY A 1 303 ? 22.922 39.375 -3.535 1 91.56 303 GLY A N 1
ATOM 2389 C CA . GLY A 1 303 ? 22.625 40.125 -4.738 1 91.56 303 GLY A CA 1
ATOM 2390 C C . GLY A 1 303 ? 21.188 40.031 -5.191 1 91.56 303 GLY A C 1
ATOM 2391 O O . GLY A 1 303 ? 20.688 40.875 -5.918 1 91.56 303 GLY A O 1
ATOM 2392 N N . VAL A 1 304 ? 20.5 39.031 -4.691 1 93.94 304 VAL A N 1
ATOM 2393 C CA . VAL A 1 304 ? 19.141 38.781 -5.141 1 93.94 304 VAL A CA 1
ATOM 2394 C C . VAL A 1 304 ? 18.234 39.906 -4.719 1 93.94 304 VAL A C 1
ATOM 2396 O O . VAL A 1 304 ? 17.281 40.25 -5.43 1 93.94 304 VAL A O 1
ATOM 2399 N N . VAL A 1 305 ? 18.547 40.562 -3.531 1 94.44 305 VAL A N 1
ATOM 2400 C CA . VAL A 1 305 ? 17.703 41.656 -3.012 1 94.44 305 VAL A CA 1
ATOM 2401 C C . VAL A 1 305 ? 17.766 42.844 -3.947 1 94.44 305 VAL A C 1
ATOM 2403 O O . VAL A 1 305 ? 16.797 43.594 -4.082 1 94.44 305 VAL A O 1
ATOM 2406 N N . HIS A 1 306 ? 18.875 43 -4.652 1 93.5 306 HIS A N 1
ATOM 2407 C CA . HIS A 1 306 ? 19.047 44.094 -5.613 1 93.5 306 HIS A CA 1
ATOM 2408 C C . HIS A 1 306 ? 18.5 43.688 -6.984 1 93.5 306 HIS A C 1
ATOM 2410 O O . HIS A 1 306 ? 17.828 44.5 -7.629 1 93.5 306 HIS A O 1
ATOM 2416 N N . HIS A 1 307 ? 18.703 42.5 -7.336 1 92.38 307 HIS A N 1
ATOM 2417 C CA . HIS A 1 307 ? 18.312 42.031 -8.656 1 92.38 307 HIS A CA 1
ATOM 2418 C C . HIS A 1 307 ? 16.797 42.125 -8.852 1 92.38 307 HIS A C 1
ATOM 2420 O O . HIS A 1 307 ? 16.328 42.562 -9.914 1 92.38 307 HIS A O 1
ATOM 2426 N N . VAL A 1 308 ? 16.047 41.844 -7.879 1 93.56 308 VAL A N 1
ATOM 2427 C CA . VAL A 1 308 ? 14.594 41.75 -7.996 1 93.56 308 VAL A CA 1
ATOM 2428 C C . VAL A 1 308 ? 14.016 43.156 -8.188 1 93.56 308 VAL A C 1
ATOM 2430 O O . VAL A 1 308 ? 12.875 43.312 -8.641 1 93.56 308 VAL A O 1
ATOM 2433 N N . VAL A 1 309 ? 14.742 44.219 -7.785 1 94 309 VAL A N 1
ATOM 2434 C CA . VAL A 1 309 ? 14.273 45.594 -7.941 1 94 309 VAL A CA 1
ATOM 2435 C C . VAL A 1 309 ? 14.984 46.25 -9.125 1 94 309 VAL A C 1
ATOM 2437 O O . VAL A 1 309 ? 15.039 47.469 -9.227 1 94 309 VAL A O 1
ATOM 2440 N N . ASN A 1 310 ? 15.594 45.469 -9.93 1 91.69 310 ASN A N 1
ATOM 2441 C CA . ASN A 1 310 ? 16.234 45.875 -11.172 1 91.69 310 ASN A CA 1
ATOM 2442 C C . ASN A 1 310 ? 17.516 46.656 -10.914 1 91.69 310 ASN A C 1
ATOM 2444 O O . ASN A 1 310 ? 17.828 47.625 -11.641 1 91.69 310 ASN A O 1
ATOM 2448 N N . GLU A 1 311 ? 18.125 46.375 -9.883 1 91.31 311 GLU A N 1
ATOM 2449 C CA . GLU A 1 311 ? 19.453 46.906 -9.578 1 91.31 311 GLU A CA 1
ATOM 2450 C C . GLU A 1 311 ? 20.516 45.812 -9.781 1 91.31 311 GLU A C 1
ATOM 2452 O O . GLU A 1 311 ? 20.5 44.781 -9.102 1 91.31 311 GLU A O 1
ATOM 2457 N N . HIS A 1 312 ? 21.438 46 -10.68 1 90.31 312 HIS A N 1
ATOM 2458 C CA . HIS A 1 312 ? 22.375 44.938 -11.055 1 90.31 312 HIS A CA 1
ATOM 2459 C C . HIS A 1 312 ? 23.797 45.281 -10.602 1 90.31 312 HIS A C 1
ATOM 2461 O O . HIS A 1 312 ? 24.734 44.5 -10.859 1 90.31 312 HIS A O 1
ATOM 2467 N N . GLU A 1 313 ? 23.938 46.469 -10.016 1 89.06 313 GLU A N 1
ATOM 2468 C CA . GLU A 1 313 ? 25.172 46.875 -9.359 1 89.06 313 GLU A CA 1
ATOM 2469 C C . GLU A 1 313 ? 24.891 47.625 -8.062 1 89.06 313 GLU A C 1
ATOM 2471 O O . GLU A 1 313 ? 23.953 48.406 -7.984 1 89.06 313 GLU A O 1
ATOM 2476 N N . TRP A 1 314 ? 25.719 47.312 -7 1 86.31 314 TRP A N 1
ATOM 2477 C CA . TRP A 1 314 ? 25.453 47.938 -5.715 1 86.31 314 TRP A CA 1
ATOM 2478 C C . TRP A 1 314 ? 26.766 48.281 -5.004 1 86.31 314 TRP A C 1
ATOM 2480 O O . TRP A 1 314 ? 27.828 47.781 -5.383 1 86.31 314 TRP A O 1
ATOM 2490 N N . SER A 1 315 ? 26.734 49.156 -4.074 1 80.81 315 SER A N 1
ATOM 2491 C CA . SER A 1 315 ? 27.922 49.75 -3.479 1 80.81 315 SER A CA 1
ATOM 2492 C C . SER A 1 315 ? 28.438 48.906 -2.314 1 80.81 315 SER A C 1
ATOM 2494 O O . SER A 1 315 ? 29.656 48.844 -2.076 1 80.81 315 SER A O 1
ATOM 2496 N N . MET A 1 316 ? 27.594 48.25 -1.662 1 79.12 316 MET A N 1
ATOM 2497 C CA . MET A 1 316 ? 27.984 47.531 -0.438 1 79.12 316 MET A CA 1
ATOM 2498 C C . MET A 1 316 ? 28.438 46.125 -0.742 1 79.12 316 MET A C 1
ATOM 2500 O O . MET A 1 316 ? 27.859 45.438 -1.591 1 79.12 316 MET A O 1
ATOM 2504 N N . SER A 1 317 ? 29.641 45.75 -0.146 1 79.5 317 SER A N 1
ATOM 2505 C CA . SER A 1 317 ? 30.094 44.375 -0.254 1 79.5 317 SER A CA 1
ATOM 2506 C C . SER A 1 317 ? 29.5 43.531 0.852 1 79.5 317 SER A C 1
ATOM 2508 O O . SER A 1 317 ? 29.391 43.969 1.998 1 79.5 317 SER A O 1
ATOM 2510 N N . TYR A 1 318 ? 29.016 42.344 0.526 1 80.38 318 TYR A N 1
ATOM 2511 C CA . TYR A 1 318 ? 28.406 41.438 1.487 1 80.38 318 TYR A CA 1
ATOM 2512 C C . TYR A 1 318 ? 29.422 40.406 1.986 1 80.38 318 TYR A C 1
ATOM 2514 O O . TYR A 1 318 ? 29.125 39.594 2.865 1 80.38 318 TYR A O 1
ATOM 2522 N N . SER A 1 319 ? 30.594 40.469 1.379 1 76.19 319 SER A N 1
ATOM 2523 C CA . SER A 1 319 ? 31.656 39.562 1.816 1 76.19 319 SER A CA 1
ATOM 2524 C C . SER A 1 319 ? 32.594 40.25 2.797 1 76.19 319 SER A C 1
ATOM 2526 O O . SER A 1 319 ? 32.625 41.5 2.887 1 76.19 319 SER A O 1
ATOM 2528 N N . SER A 1 320 ? 33.125 39.438 3.633 1 70.06 320 SER A N 1
ATOM 2529 C CA . SER A 1 320 ? 34.125 39.969 4.551 1 70.06 320 SER A CA 1
ATOM 2530 C C . SER A 1 320 ? 35.312 40.562 3.793 1 70.06 320 SER A C 1
ATOM 2532 O O . SER A 1 320 ? 36.031 41.438 4.32 1 70.06 320 SER A O 1
ATOM 2534 N N . SER A 1 321 ? 35.469 40.031 2.527 1 60.56 321 SER A N 1
ATOM 2535 C CA . SER A 1 321 ? 36.594 40.562 1.77 1 60.56 321 SER A CA 1
ATOM 2536 C C . SER A 1 321 ? 36.188 41.812 0.991 1 60.56 321 SER A C 1
ATOM 2538 O O . SER A 1 321 ? 35.062 41.875 0.434 1 60.56 321 SER A O 1
ATOM 2540 N N . TYR A 1 322 ? 36.531 42.969 1.415 1 52.78 322 TYR A N 1
ATOM 2541 C CA . TYR A 1 322 ? 36.25 44.281 0.863 1 52.78 322 TYR A CA 1
ATOM 2542 C C . TYR A 1 322 ? 36.219 44.25 -0.66 1 52.78 322 TYR A C 1
ATOM 2544 O O . TYR A 1 322 ? 35.781 45.188 -1.302 1 52.78 322 TYR A O 1
ATOM 2552 N N . PHE A 1 323 ? 36.656 43.219 -1.376 1 51.62 323 PHE A N 1
ATOM 2553 C CA . PHE A 1 323 ? 36.844 43.188 -2.822 1 51.62 323 PHE A CA 1
ATOM 2554 C C . PHE A 1 323 ? 35.844 42.25 -3.473 1 51.62 323 PHE A C 1
ATOM 2556 O O . PHE A 1 323 ? 36.094 41.75 -4.566 1 51.62 323 PHE A O 1
ATOM 2563 N N . GLY A 1 324 ? 34.594 42.094 -2.951 1 62.34 324 GLY A N 1
ATOM 2564 C CA . GLY A 1 324 ? 33.719 41.094 -3.547 1 62.34 324 GLY A CA 1
ATOM 2565 C C . GLY A 1 324 ? 33 41.594 -4.777 1 62.34 324 GLY A C 1
ATOM 2566 O O . GLY A 1 324 ? 33.094 42.781 -5.125 1 62.34 324 GLY A O 1
ATOM 2567 N N . ASN A 1 325 ? 32.438 40.781 -5.648 1 67.81 325 ASN A N 1
ATOM 2568 C CA . ASN A 1 325 ? 31.641 41.094 -6.832 1 67.81 325 ASN A CA 1
ATOM 2569 C C . ASN A 1 325 ? 30.297 41.719 -6.457 1 67.81 325 ASN A C 1
ATOM 2571 O O . ASN A 1 325 ? 29.484 41.062 -5.789 1 67.81 325 ASN A O 1
ATOM 2575 N N . ASN A 1 326 ? 30.188 43.031 -6.633 1 81.5 326 ASN A N 1
ATOM 2576 C CA . ASN A 1 326 ? 28.953 43.75 -6.309 1 81.5 326 ASN A CA 1
ATOM 2577 C C . ASN A 1 326 ? 28.078 43.938 -7.539 1 81.5 326 ASN A C 1
ATOM 2579 O O . ASN A 1 326 ? 27.516 45.031 -7.742 1 81.5 326 ASN A O 1
ATOM 2583 N N . LYS A 1 327 ? 28.141 42.906 -8.344 1 85.38 327 LYS A N 1
ATOM 2584 C CA . LYS A 1 327 ? 27.297 42.938 -9.539 1 85.38 327 LYS A CA 1
ATOM 2585 C C . LYS A 1 327 ? 26.688 41.594 -9.844 1 85.38 327 LYS A C 1
ATOM 2587 O O . LYS A 1 327 ? 27.188 40.562 -9.383 1 85.38 327 LYS A O 1
ATOM 2592 N N . CYS A 1 328 ? 25.578 41.594 -10.461 1 85.19 328 CYS A N 1
ATOM 2593 C CA . CYS A 1 328 ? 24.922 40.375 -10.891 1 85.19 328 CYS A CA 1
ATOM 2594 C C . CYS A 1 328 ? 25.812 39.594 -11.883 1 85.19 328 CYS A C 1
ATOM 2596 O O . CYS A 1 328 ? 26.484 40.219 -12.711 1 85.19 328 CYS A O 1
ATOM 2598 N N . MET A 1 329 ? 25.938 38.344 -11.766 1 78.56 329 MET A N 1
ATOM 2599 C CA . MET A 1 329 ? 26.781 37.5 -12.602 1 78.56 329 MET A CA 1
ATOM 2600 C C . MET A 1 329 ? 26.016 36.969 -13.812 1 78.56 329 MET A C 1
ATOM 2602 O O . MET A 1 329 ? 25.797 35.781 -13.945 1 78.56 329 MET A O 1
ATOM 2606 N N . HIS A 1 330 ? 25.375 37.625 -14.523 1 73.19 330 HIS A N 1
ATOM 2607 C CA . HIS A 1 330 ? 24.719 37.25 -15.766 1 73.19 330 HIS A CA 1
ATOM 2608 C C . HIS A 1 330 ? 25.094 38.188 -16.906 1 73.19 330 HIS A C 1
ATOM 2610 O O . HIS A 1 330 ? 25.609 39.281 -16.656 1 73.19 330 HIS A O 1
ATOM 2616 N N . GLY A 1 331 ? 25.172 37.719 -18.109 1 65.81 331 GLY A N 1
ATOM 2617 C CA . GLY A 1 331 ? 25.438 38.562 -19.266 1 65.81 331 GLY A CA 1
ATOM 2618 C C . GLY A 1 331 ? 24.328 39.562 -19.562 1 65.81 331 GLY A C 1
ATOM 2619 O O . GLY A 1 331 ? 23.391 39.688 -18.766 1 65.81 331 GLY A O 1
ATOM 2620 N N . PRO A 1 332 ? 24.516 40.312 -20.672 1 63.69 332 PRO A N 1
ATOM 2621 C CA . PRO A 1 332 ? 23.484 41.281 -21.031 1 63.69 332 PRO A CA 1
ATOM 2622 C C . PRO A 1 332 ? 22.094 40.656 -21.125 1 63.69 332 PRO A C 1
ATOM 2624 O O . PRO A 1 332 ? 21.953 39.531 -21.594 1 63.69 332 PRO A O 1
ATOM 2627 N N . MET A 1 333 ? 21.281 40.969 -20.203 1 59.66 333 MET A N 1
ATOM 2628 C CA . MET A 1 333 ? 19.938 40.406 -20.125 1 59.66 333 MET A CA 1
ATOM 2629 C C . MET A 1 333 ? 19.125 40.812 -21.359 1 59.66 333 MET A C 1
ATOM 2631 O O . MET A 1 333 ? 19.141 41.969 -21.766 1 59.66 333 MET A O 1
ATOM 2635 N N . GLU A 1 334 ? 19.016 39.969 -22.297 1 51.03 334 GLU A N 1
ATOM 2636 C CA . GLU A 1 334 ? 18.016 40.312 -23.297 1 51.03 334 GLU A CA 1
ATOM 2637 C C . GLU A 1 334 ? 16.688 40.688 -22.656 1 51.03 334 GLU A C 1
ATOM 2639 O O . GLU A 1 334 ? 16.344 40.219 -21.578 1 51.03 334 GLU A O 1
ATOM 2644 N N . GLU A 1 335 ? 16.219 41.969 -22.859 1 47.53 335 GLU A N 1
ATOM 2645 C CA . GLU A 1 335 ? 14.977 42.594 -22.406 1 47.53 335 GLU A CA 1
ATOM 2646 C C . GLU A 1 335 ? 13.875 41.562 -22.25 1 47.53 335 GLU A C 1
ATOM 2648 O O . GLU A 1 335 ? 12.719 41.906 -22.016 1 47.53 335 GLU A O 1
ATOM 2653 N N . GLU A 1 336 ? 14.016 40.438 -22.719 1 44.31 336 GLU A N 1
ATOM 2654 C CA . GLU A 1 336 ? 12.734 39.781 -22.969 1 44.31 336 GLU A CA 1
ATOM 2655 C C . GLU A 1 336 ? 11.891 39.719 -21.703 1 44.31 336 GLU A C 1
ATOM 2657 O O . GLU A 1 336 ? 10.68 39.969 -21.75 1 44.31 336 GLU A O 1
ATOM 2662 N N . GLY A 1 337 ? 12.031 38.594 -20.781 1 49.88 337 GLY A N 1
ATOM 2663 C CA . GLY A 1 337 ? 10.836 38.031 -20.172 1 49.88 337 GLY A CA 1
ATOM 2664 C C . GLY A 1 337 ? 10.234 38.938 -19.109 1 49.88 337 GLY A C 1
ATOM 2665 O O . GLY A 1 337 ? 10.914 39.844 -18.594 1 49.88 337 GLY A O 1
ATOM 2666 N N . HIS A 1 338 ? 8.781 39.094 -19.016 1 60.16 338 HIS A N 1
ATOM 2667 C CA . HIS A 1 338 ? 7.535 39.719 -18.609 1 60.16 338 HIS A CA 1
ATOM 2668 C C . HIS A 1 338 ? 7.441 39.781 -17.078 1 60.16 338 HIS A C 1
ATOM 2670 O O . HIS A 1 338 ? 6.426 40.25 -16.547 1 60.16 338 HIS A O 1
ATOM 2676 N N . LYS A 1 339 ? 8.43 39.5 -16.234 1 76 339 LYS A N 1
ATOM 2677 C CA . LYS A 1 339 ? 8.047 39.562 -14.828 1 76 339 LYS A CA 1
ATOM 2678 C C . LYS A 1 339 ? 8.195 40.969 -14.289 1 76 339 LYS A C 1
ATOM 2680 O O . LYS A 1 339 ? 9.141 41.688 -14.648 1 76 339 LYS A O 1
ATOM 2685 N N . ASP A 1 340 ? 7.215 41.5 -13.625 1 85.44 340 ASP A N 1
ATOM 2686 C CA . ASP A 1 340 ? 7.211 42.812 -13.016 1 85.44 340 ASP A CA 1
ATOM 2687 C C . ASP A 1 340 ? 8.234 42.906 -11.875 1 85.44 340 ASP A C 1
ATOM 2689 O O . ASP A 1 340 ? 8.297 42 -11.031 1 85.44 340 ASP A O 1
ATOM 2693 N N . TRP A 1 341 ? 9.055 43.938 -12.039 1 92.5 341 TRP A N 1
ATOM 2694 C CA . TRP A 1 341 ? 10.031 44.188 -10.984 1 92.5 341 TRP A CA 1
ATOM 2695 C C . TRP A 1 341 ? 9.336 44.562 -9.68 1 92.5 341 TRP A C 1
ATOM 2697 O O . TRP A 1 341 ? 8.297 45.219 -9.695 1 92.5 341 TRP A O 1
ATOM 2707 N N . ILE A 1 342 ? 9.961 44.188 -8.609 1 94.88 342 ILE A N 1
ATOM 2708 C CA . ILE A 1 342 ? 9.453 44.594 -7.297 1 94.88 342 ILE A CA 1
ATOM 2709 C C . ILE A 1 342 ? 9.883 46.031 -7 1 94.88 342 ILE A C 1
ATOM 2711 O O . ILE A 1 342 ? 11 46.406 -7.344 1 94.88 342 ILE A O 1
ATOM 2715 N N . ILE A 1 343 ? 8.969 46.781 -6.375 1 94.81 343 ILE A N 1
ATOM 2716 C CA . ILE A 1 343 ? 9.281 48.156 -6.035 1 94.81 343 ILE A CA 1
ATOM 2717 C C . ILE A 1 343 ? 10.227 48.188 -4.832 1 94.81 343 ILE A C 1
ATOM 2719 O O . ILE A 1 343 ? 9.938 47.594 -3.793 1 94.81 343 ILE A O 1
ATOM 2723 N N . LYS A 1 344 ? 11.328 48.906 -5.008 1 95.19 344 LYS A N 1
ATOM 2724 C CA . LYS A 1 344 ? 12.312 49.031 -3.936 1 95.19 344 LYS A CA 1
ATOM 2725 C C . LYS A 1 344 ? 11.688 49.625 -2.682 1 95.19 344 LYS A C 1
ATOM 2727 O O . LYS A 1 344 ? 10.992 50.656 -2.754 1 95.19 344 LYS A O 1
ATOM 2732 N N . GLY A 1 345 ? 11.852 49 -1.608 1 94.81 345 GLY A N 1
ATOM 2733 C CA . GLY A 1 345 ? 11.336 49.5 -0.346 1 94.81 345 GLY A CA 1
ATOM 2734 C C . GLY A 1 345 ? 9.906 49.094 -0.069 1 94.81 345 GLY A C 1
ATOM 2735 O O . GLY A 1 345 ? 9.359 49.375 0.996 1 94.81 345 GLY A O 1
ATOM 2736 N N . SER A 1 346 ? 9.266 48.531 -0.976 1 95.88 346 SER A N 1
ATOM 2737 C CA . SER A 1 346 ? 7.906 48.031 -0.79 1 95.88 346 SER A CA 1
ATOM 2738 C C . SER A 1 346 ? 7.848 46.938 0.279 1 95.88 346 SER A C 1
ATOM 2740 O O . SER A 1 346 ? 8.883 46.438 0.699 1 95.88 346 SER A O 1
ATOM 2742 N N . PRO A 1 347 ? 6.73 46.656 0.773 1 96.25 347 PRO A N 1
ATOM 2743 C CA . PRO A 1 347 ? 6.598 45.562 1.747 1 96.25 347 PRO A CA 1
ATOM 2744 C C . PRO A 1 347 ? 7.125 44.25 1.22 1 96.25 347 PRO A C 1
ATOM 2746 O O . PRO A 1 347 ? 7.734 43.469 1.97 1 96.25 347 PRO A O 1
ATOM 2749 N N . ALA A 1 348 ? 6.895 43.969 0.013 1 96.25 348 ALA A N 1
ATOM 2750 C CA . ALA A 1 348 ? 7.406 42.75 -0.603 1 96.25 348 ALA A CA 1
ATOM 2751 C C . ALA A 1 348 ? 8.93 42.719 -0.585 1 96.25 348 ALA A C 1
ATOM 2753 O O . ALA A 1 348 ? 9.531 41.688 -0.269 1 96.25 348 ALA A O 1
ATOM 2754 N N . HIS A 1 349 ? 9.523 43.844 -0.941 1 96.94 349 HIS A N 1
ATOM 2755 C CA . HIS A 1 349 ? 10.984 43.969 -0.924 1 96.94 349 HIS A CA 1
ATOM 2756 C C . HIS A 1 349 ? 11.531 43.812 0.488 1 96.94 349 HIS A C 1
ATOM 2758 O O . HIS A 1 349 ? 12.523 43.094 0.692 1 96.94 349 HIS A O 1
ATOM 2764 N N . THR A 1 350 ? 10.922 44.406 1.461 1 97 350 THR A N 1
ATOM 2765 C CA . THR A 1 350 ? 11.344 44.312 2.855 1 97 350 THR A CA 1
ATOM 2766 C C . THR A 1 350 ? 11.234 42.875 3.369 1 97 350 THR A C 1
ATOM 2768 O O . THR A 1 350 ? 12.109 42.406 4.102 1 97 350 THR A O 1
ATOM 2771 N N . ALA A 1 351 ? 10.117 42.25 2.982 1 97.06 351 ALA A N 1
ATOM 2772 C CA . ALA A 1 351 ? 9.93 40.844 3.375 1 97.06 351 ALA A CA 1
ATOM 2773 C C . ALA A 1 351 ? 11.047 39.969 2.816 1 97.06 351 ALA A C 1
ATOM 2775 O O . ALA A 1 351 ? 11.547 39.094 3.504 1 97.06 351 ALA A O 1
ATOM 2776 N N . LEU A 1 352 ? 11.383 40.219 1.614 1 97.19 352 LEU A N 1
ATOM 2777 C CA . LEU A 1 352 ? 12.461 39.438 1.001 1 97.19 352 LEU A CA 1
ATOM 2778 C C . LEU A 1 352 ? 13.781 39.688 1.722 1 97.19 352 LEU A C 1
ATOM 2780 O O . LEU A 1 352 ? 14.547 38.75 1.955 1 97.19 352 LEU A O 1
ATOM 2784 N N . ILE A 1 353 ? 14.109 40.938 2.023 1 96.38 353 ILE A N 1
ATOM 2785 C CA . ILE A 1 353 ? 15.328 41.281 2.742 1 96.38 353 ILE A CA 1
ATOM 2786 C C . ILE A 1 353 ? 15.391 40.5 4.059 1 96.38 353 ILE A C 1
ATOM 2788 O O . ILE A 1 353 ? 16.438 39.969 4.418 1 96.38 353 ILE A O 1
ATOM 2792 N N . GLN A 1 354 ? 14.281 40.375 4.695 1 96.44 354 GLN A N 1
ATOM 2793 C CA . GLN A 1 354 ? 14.219 39.656 5.961 1 96.44 354 GLN A CA 1
ATOM 2794 C C . GLN A 1 354 ? 14.508 38.188 5.766 1 96.44 354 GLN A C 1
ATOM 2796 O O . GLN A 1 354 ? 15.164 37.562 6.594 1 96.44 354 GLN A O 1
ATOM 2801 N N . ILE A 1 355 ? 14.008 37.625 4.688 1 96.69 355 ILE A N 1
ATOM 2802 C CA . ILE A 1 355 ? 14.203 36.219 4.402 1 96.69 355 ILE A CA 1
ATOM 2803 C C . ILE A 1 355 ? 15.664 35.938 4.047 1 96.69 355 ILE A C 1
ATOM 2805 O O . ILE A 1 355 ? 16.281 35 4.555 1 96.69 355 ILE A O 1
ATOM 2809 N N . VAL A 1 356 ? 16.234 36.781 3.213 1 95.94 356 VAL A N 1
ATOM 2810 C CA . VAL A 1 356 ? 17.594 36.625 2.695 1 95.94 356 VAL A CA 1
ATOM 2811 C C . VAL A 1 356 ? 18.609 36.812 3.818 1 95.94 356 VAL A C 1
ATOM 2813 O O . VAL A 1 356 ? 19.594 36.094 3.902 1 95.94 356 VAL A O 1
ATOM 2816 N N . PHE A 1 357 ? 18.312 37.75 4.684 1 95.25 357 PHE A N 1
ATOM 2817 C CA . PHE A 1 357 ? 19.281 38.094 5.73 1 95.25 357 PHE A CA 1
ATOM 2818 C C . PHE A 1 357 ? 18.844 37.5 7.07 1 95.25 357 PHE A C 1
ATOM 2820 O O . PHE A 1 357 ? 19.188 38.062 8.125 1 95.25 357 PHE A O 1
ATOM 2827 N N . ASN A 1 358 ? 18.016 36.531 7.023 1 94.88 358 ASN A N 1
ATOM 2828 C CA . ASN A 1 358 ? 17.656 35.844 8.258 1 94.88 358 ASN A CA 1
ATOM 2829 C C . ASN A 1 358 ? 18.875 35.312 8.992 1 94.88 358 ASN A C 1
ATOM 2831 O O . ASN A 1 358 ? 19.656 34.531 8.43 1 94.88 358 ASN A O 1
ATOM 2835 N N . LYS A 1 359 ? 19.047 35.625 10.195 1 92.94 359 LYS A N 1
ATOM 2836 C CA . LYS A 1 359 ? 20.266 35.344 10.953 1 92.94 359 LYS A CA 1
ATOM 2837 C C . LYS A 1 359 ? 20.469 33.844 11.094 1 92.94 359 LYS A C 1
ATOM 2839 O O . LYS A 1 359 ? 21.594 33.344 10.953 1 92.94 359 LYS A O 1
ATOM 2844 N N . ARG A 1 360 ? 19.422 33.125 11.43 1 90.19 360 ARG A N 1
ATOM 2845 C CA . ARG A 1 360 ? 19.531 31.688 11.602 1 90.19 360 ARG A CA 1
ATOM 2846 C C . ARG A 1 360 ? 19.938 31 10.297 1 90.19 360 ARG A C 1
ATOM 2848 O O . ARG A 1 360 ? 20.75 30.094 10.305 1 90.19 360 ARG A O 1
ATOM 2855 N N . PHE A 1 361 ? 19.344 31.453 9.227 1 92.44 361 PHE A N 1
ATOM 2856 C CA . PHE A 1 361 ? 19.656 30.922 7.91 1 92.44 361 PHE A CA 1
ATOM 2857 C C . PHE A 1 361 ? 21.109 31.188 7.551 1 92.44 361 PHE A C 1
ATOM 2859 O O . PHE A 1 361 ? 21.828 30.297 7.098 1 92.44 361 PHE A O 1
ATOM 2866 N N . LEU A 1 362 ? 21.578 32.375 7.793 1 92.38 362 LEU A N 1
ATOM 2867 C CA . LEU A 1 362 ? 22.922 32.781 7.414 1 92.38 362 LEU A CA 1
ATOM 2868 C C . LEU A 1 362 ? 23.969 32.031 8.227 1 92.38 362 LEU A C 1
ATOM 2870 O O . LEU A 1 362 ? 25.062 31.734 7.727 1 92.38 362 LEU A O 1
ATOM 2874 N N . ARG A 1 363 ? 23.578 31.656 9.445 1 91.75 363 ARG A N 1
ATOM 2875 C CA . ARG A 1 363 ? 24.5 30.906 10.297 1 91.75 363 ARG A CA 1
ATOM 2876 C C . ARG A 1 363 ? 24.719 29.5 9.766 1 91.75 363 ARG A C 1
ATOM 2878 O O . ARG A 1 363 ? 25.688 28.844 10.109 1 91.75 363 ARG A O 1
ATOM 2885 N N . GLN A 1 364 ? 23.875 29.031 8.891 1 92.31 364 GLN A N 1
ATOM 2886 C CA . GLN A 1 364 ? 23.922 27.656 8.406 1 92.31 364 GLN A CA 1
ATOM 2887 C C . GLN A 1 364 ? 24.531 27.594 7.008 1 92.31 364 GLN A C 1
ATOM 2889 O O . GLN A 1 364 ? 24.688 26.5 6.441 1 92.31 364 GLN A O 1
ATOM 2894 N N . ILE A 1 365 ? 24.969 28.672 6.473 1 93.06 365 ILE A N 1
ATOM 2895 C CA . ILE A 1 365 ? 25.406 28.75 5.082 1 93.06 365 ILE A CA 1
ATOM 2896 C C . ILE A 1 365 ? 26.625 27.844 4.871 1 93.06 365 ILE A C 1
ATOM 2898 O O . ILE A 1 365 ? 26.781 27.25 3.807 1 93.06 365 ILE A O 1
ATOM 2902 N N . HIS A 1 366 ? 27.453 27.75 5.852 1 93.31 366 HIS A N 1
ATOM 2903 C CA . HIS A 1 366 ? 28.672 26.969 5.719 1 93.31 366 HIS A CA 1
ATOM 2904 C C . HIS A 1 366 ? 28.359 25.5 5.445 1 93.31 366 HIS A C 1
ATOM 2906 O O . HIS A 1 366 ? 29.203 24.766 4.922 1 93.31 366 HIS A O 1
ATOM 2912 N N . TYR A 1 367 ? 27.156 25.031 5.727 1 95 367 TYR A N 1
ATOM 2913 C CA . TYR A 1 367 ? 26.75 23.641 5.473 1 95 367 TYR A CA 1
ATOM 2914 C C . TYR A 1 367 ? 26.391 23.438 4.004 1 95 367 TYR A C 1
ATOM 2916 O O . TYR A 1 367 ? 26.281 22.312 3.539 1 95 367 TYR A O 1
ATOM 2924 N N . TYR A 1 368 ? 26.188 24.531 3.223 1 94.5 368 TYR A N 1
ATOM 2925 C CA . TYR A 1 368 ? 25.625 24.422 1.883 1 94.5 368 TYR A CA 1
ATOM 2926 C C . TYR A 1 368 ? 26.672 24.688 0.819 1 94.5 368 TYR A C 1
ATOM 2928 O O . TYR A 1 368 ? 26.438 24.484 -0.374 1 94.5 368 TYR A O 1
ATOM 2936 N N . VAL A 1 369 ? 27.844 25.109 1.179 1 92.69 369 VAL A N 1
ATOM 2937 C CA . VAL A 1 369 ? 28.844 25.594 0.243 1 92.69 369 VAL A CA 1
ATOM 2938 C C . VAL A 1 369 ? 29.469 24.422 -0.498 1 92.69 369 VAL A C 1
ATOM 2940 O O . VAL A 1 369 ? 30.094 24.609 -1.546 1 92.69 369 VAL A O 1
ATOM 2943 N N . ASN A 1 370 ? 29.266 23.188 -0.052 1 91.81 370 ASN A N 1
ATOM 2944 C CA . ASN A 1 370 ? 29.828 22.031 -0.736 1 91.81 370 ASN A CA 1
ATOM 2945 C C . ASN A 1 370 ? 28.859 21.484 -1.789 1 91.81 370 ASN A C 1
ATOM 2947 O O . ASN A 1 370 ? 29.172 20.531 -2.488 1 91.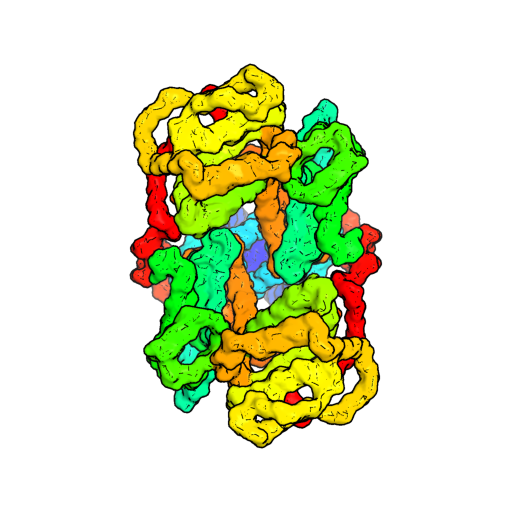81 370 ASN A O 1
ATOM 2951 N N . PHE A 1 371 ? 27.688 22.031 -1.929 1 93.31 371 PHE A N 1
ATOM 2952 C CA . PHE A 1 371 ? 26.703 21.719 -2.969 1 93.31 371 PHE A CA 1
ATOM 2953 C C . PHE A 1 371 ? 26.375 20.234 -2.988 1 93.31 371 PHE A C 1
ATOM 2955 O O . PHE A 1 371 ? 26.547 19.578 -4.012 1 93.31 371 PHE A O 1
ATOM 2962 N N . ARG A 1 372 ? 25.891 19.766 -1.827 1 94.5 372 ARG A N 1
ATOM 2963 C CA . ARG A 1 372 ? 25.547 18.359 -1.669 1 94.5 372 ARG A CA 1
ATOM 2964 C C . ARG A 1 372 ? 24.031 18.156 -1.675 1 94.5 372 ARG A C 1
ATOM 2966 O O . ARG A 1 372 ? 23.281 19.047 -1.24 1 94.5 372 ARG A O 1
ATOM 2973 N N . SER A 1 373 ? 23.562 17.047 -2.227 1 92.81 373 SER A N 1
ATOM 2974 C CA . SER A 1 373 ? 22.141 16.719 -2.215 1 92.81 373 SER A CA 1
ATOM 2975 C C . SER A 1 373 ? 21.922 15.25 -1.874 1 92.81 373 SER A C 1
ATOM 2977 O O . SER A 1 373 ? 22.688 14.383 -2.307 1 92.81 373 SER A O 1
ATOM 2979 N N . THR A 1 374 ? 20.844 14.961 -1.085 1 92.44 374 THR A N 1
ATOM 2980 C CA . THR A 1 374 ? 20.469 13.594 -0.725 1 92.44 374 THR A CA 1
ATOM 2981 C C . THR A 1 374 ? 19.281 13.125 -1.548 1 92.44 374 THR A C 1
ATOM 2983 O O . THR A 1 374 ? 18.578 12.195 -1.147 1 92.44 374 THR A O 1
ATOM 2986 N N . ALA A 1 375 ? 19.016 13.734 -2.682 1 87.75 375 ALA A N 1
ATOM 2987 C CA . ALA A 1 375 ? 17.844 13.469 -3.508 1 87.75 375 ALA A CA 1
ATOM 2988 C C . ALA A 1 375 ? 17.781 12 -3.916 1 87.75 375 ALA A C 1
ATOM 2990 O O . ALA A 1 375 ? 16.688 11.414 -3.982 1 87.75 375 ALA A O 1
ATOM 2991 N N . GLU A 1 376 ? 18.891 11.406 -4.141 1 91.31 376 GLU A N 1
ATOM 2992 C CA . GLU A 1 376 ? 18.922 10.016 -4.582 1 91.31 376 GLU A CA 1
ATOM 2993 C C . GLU A 1 376 ? 18.406 9.078 -3.498 1 91.31 376 GLU A C 1
ATOM 2995 O O . GLU A 1 376 ? 17.844 8.016 -3.799 1 91.31 376 GLU A O 1
ATOM 3000 N N . LEU A 1 377 ? 18.562 9.469 -2.285 1 94.94 377 LEU A N 1
ATOM 3001 C CA . LEU A 1 377 ? 18.078 8.648 -1.179 1 94.94 377 LEU A CA 1
ATOM 3002 C C . LEU A 1 377 ? 16.547 8.586 -1.177 1 94.94 377 LEU A C 1
ATOM 3004 O O . LEU A 1 377 ? 15.969 7.637 -0.661 1 94.94 377 LEU A O 1
ATOM 3008 N N . GLU A 1 378 ? 15.93 9.602 -1.723 1 89.62 378 GLU A N 1
ATOM 3009 C CA . GLU A 1 378 ? 14.477 9.578 -1.827 1 89.62 378 GLU A CA 1
ATOM 3010 C C . GLU A 1 378 ? 14.008 8.445 -2.732 1 89.62 378 GLU A C 1
ATOM 3012 O O . GLU A 1 378 ? 12.992 7.809 -2.463 1 89.62 378 GLU A O 1
ATOM 3017 N N . ASN A 1 379 ? 14.727 8.25 -3.795 1 91.69 379 ASN A N 1
ATOM 3018 C CA . ASN A 1 379 ? 14.422 7.129 -4.676 1 91.69 379 ASN A CA 1
ATOM 3019 C C . ASN A 1 379 ? 14.555 5.793 -3.951 1 91.69 379 ASN A C 1
ATOM 3021 O O . ASN A 1 379 ? 13.711 4.91 -4.105 1 91.69 379 ASN A O 1
ATOM 3025 N N . PHE A 1 380 ? 15.609 5.73 -3.197 1 96.56 380 PHE A N 1
ATOM 3026 C CA . PHE A 1 380 ? 15.82 4.5 -2.443 1 96.56 380 PHE A CA 1
ATOM 3027 C C . PHE A 1 380 ? 14.719 4.309 -1.409 1 96.56 380 PHE A C 1
ATOM 3029 O O . PHE A 1 380 ? 14.227 3.193 -1.222 1 96.56 380 PHE A O 1
ATOM 3036 N N . ASN A 1 381 ? 14.359 5.363 -0.723 1 93.12 381 ASN A N 1
ATOM 3037 C CA . ASN A 1 381 ? 13.281 5.285 0.258 1 93.12 381 ASN A CA 1
ATOM 3038 C C . ASN A 1 381 ? 11.977 4.809 -0.377 1 93.12 381 ASN A C 1
ATOM 3040 O O . ASN A 1 381 ? 11.219 4.062 0.243 1 93.12 381 ASN A O 1
ATOM 3044 N N . ASN A 1 382 ? 11.75 5.258 -1.537 1 92.31 382 ASN A N 1
ATOM 3045 C CA . ASN A 1 382 ? 10.57 4.781 -2.252 1 92.31 382 ASN A CA 1
ATOM 3046 C C . ASN A 1 382 ? 10.656 3.285 -2.539 1 92.31 382 ASN A C 1
ATOM 3048 O O . ASN A 1 382 ? 9.641 2.584 -2.498 1 92.31 382 ASN A O 1
ATOM 3052 N N . LEU A 1 383 ? 11.836 2.848 -2.852 1 95.94 383 LEU A N 1
ATOM 3053 C CA . LEU A 1 383 ? 12.031 1.426 -3.113 1 95.94 383 LEU A CA 1
ATOM 3054 C C . LEU A 1 383 ? 11.789 0.604 -1.853 1 95.94 383 LEU A C 1
ATOM 3056 O O . LEU A 1 383 ? 11.258 -0.506 -1.923 1 95.94 383 LEU A O 1
ATOM 3060 N N . ILE A 1 384 ? 12.172 1.135 -0.707 1 96 384 ILE A N 1
ATOM 3061 C CA . ILE A 1 384 ? 11.906 0.452 0.554 1 96 384 ILE A CA 1
ATOM 3062 C C . ILE A 1 384 ? 10.406 0.214 0.7 1 96 384 ILE A C 1
ATOM 3064 O O . ILE A 1 384 ? 9.977 -0.855 1.143 1 96 384 ILE A O 1
ATOM 3068 N N . LEU A 1 385 ? 9.648 1.115 0.26 1 92.38 385 LEU A N 1
ATOM 3069 C CA . LEU A 1 385 ? 8.203 1.01 0.387 1 92.38 385 LEU A CA 1
ATOM 3070 C C . LEU A 1 385 ? 7.656 -0.104 -0.501 1 92.38 385 LEU A C 1
ATOM 3072 O O . LEU A 1 385 ? 6.613 -0.689 -0.203 1 92.38 385 LEU A O 1
ATOM 3076 N N . MET A 1 386 ? 8.344 -0.367 -1.564 1 94.31 386 MET A N 1
ATOM 3077 C CA . MET A 1 386 ? 7.93 -1.473 -2.426 1 94.31 386 MET A CA 1
ATOM 3078 C C . MET A 1 386 ? 8.062 -2.807 -1.699 1 94.31 386 MET A C 1
ATOM 3080 O O . MET A 1 386 ? 7.234 -3.701 -1.878 1 94.31 386 MET A O 1
ATOM 3084 N N . TYR A 1 387 ? 9.055 -2.887 -0.843 1 96.25 387 TYR A N 1
ATOM 3085 C CA . TYR A 1 387 ? 9.32 -4.133 -0.131 1 96.25 387 TYR A CA 1
ATOM 3086 C C . TYR A 1 387 ? 8.625 -4.145 1.225 1 96.25 387 TYR A C 1
ATOM 3088 O O . TYR A 1 387 ? 8.148 -5.191 1.675 1 96.25 387 TYR A O 1
ATOM 3096 N N . SER A 1 388 ? 8.633 -3.02 1.854 1 93 388 SER A N 1
ATOM 3097 C CA . SER A 1 388 ? 8.031 -2.875 3.178 1 93 388 SER A CA 1
ATOM 3098 C C . SER A 1 388 ? 6.957 -1.794 3.182 1 93 388 SER A C 1
ATOM 3100 O O . SER A 1 388 ? 7.141 -0.729 3.773 1 93 388 SER A O 1
ATOM 3102 N N . GLY A 1 389 ? 5.879 -2.152 2.598 1 87.19 389 GLY A N 1
ATOM 3103 C CA . GLY A 1 389 ? 4.781 -1.201 2.518 1 87.19 389 GLY A CA 1
ATOM 3104 C C . GLY A 1 389 ? 4.262 -0.769 3.877 1 87.19 389 GLY A C 1
ATOM 3105 O O . GLY A 1 389 ? 4.199 -1.574 4.809 1 87.19 389 GLY A O 1
ATOM 3106 N N . LYS A 1 390 ? 3.807 0.467 4.023 1 82.62 390 LYS A N 1
ATOM 3107 C CA . LYS A 1 390 ? 3.424 1.066 5.301 1 82.62 390 LYS A CA 1
ATOM 3108 C C . LYS A 1 390 ? 2.107 0.482 5.809 1 82.62 390 LYS A C 1
ATOM 3110 O O . LYS A 1 390 ? 1.774 0.626 6.988 1 82.62 390 LYS A O 1
ATOM 3115 N N . ARG A 1 391 ? 1.374 -0.185 4.965 1 81.75 391 ARG A N 1
ATOM 3116 C CA . ARG A 1 391 ? 0.055 -0.669 5.359 1 81.75 391 ARG A CA 1
ATOM 3117 C C . ARG A 1 391 ? 0.134 -2.09 5.91 1 81.75 391 ARG A C 1
ATOM 3119 O O . ARG A 1 391 ? -0.884 -2.67 6.289 1 81.75 391 ARG A O 1
ATOM 3126 N N . PHE A 1 392 ? 1.316 -2.625 5.938 1 88 392 PHE A N 1
ATOM 3127 C CA . PHE A 1 392 ? 1.507 -3.982 6.434 1 88 392 PHE A CA 1
ATOM 3128 C C . PHE A 1 392 ? 2.367 -3.984 7.691 1 88 392 PHE A C 1
ATOM 3130 O O . PHE A 1 392 ? 3.229 -3.119 7.859 1 88 392 PHE A O 1
ATOM 3137 N N . ALA A 1 393 ? 2.082 -4.906 8.5 1 87.25 393 ALA A N 1
ATOM 3138 C CA . ALA A 1 393 ? 2.869 -5.09 9.711 1 87.25 393 ALA A CA 1
ATOM 3139 C C . ALA A 1 393 ? 3.873 -6.227 9.547 1 87.25 393 ALA A C 1
ATOM 3141 O O . ALA A 1 393 ? 3.549 -7.273 8.977 1 87.25 393 ALA A O 1
ATOM 3142 N N . PHE A 1 394 ? 5.059 -5.957 10.016 1 92 394 PHE A N 1
ATOM 3143 C CA . PHE A 1 394 ? 6.117 -6.953 9.93 1 92 394 PHE A CA 1
ATOM 3144 C C . PHE A 1 394 ? 6.812 -7.117 11.281 1 92 394 PHE A C 1
ATOM 3146 O O . PHE A 1 394 ? 6.938 -6.156 12.039 1 92 394 PHE A O 1
ATOM 3153 N N . SER A 1 395 ? 7.238 -8.352 11.57 1 92 395 SER A N 1
ATOM 3154 C CA . SER A 1 395 ? 8.133 -8.539 12.703 1 92 395 SER A CA 1
ATOM 3155 C C . SER A 1 395 ? 9.492 -7.891 12.453 1 92 395 SER A C 1
ATOM 3157 O O . SER A 1 395 ? 9.867 -7.66 11.297 1 92 395 SER A O 1
ATOM 3159 N N . PRO A 1 396 ? 10.25 -7.57 13.5 1 92.94 396 PRO A N 1
ATOM 3160 C CA . PRO A 1 396 ? 11.508 -6.848 13.328 1 92.94 396 PRO A CA 1
ATOM 3161 C C . PRO A 1 396 ? 12.469 -7.555 12.375 1 92.94 396 PRO A C 1
ATOM 3163 O O . PRO A 1 396 ? 13.008 -6.926 11.461 1 92.94 396 PRO A O 1
ATOM 3166 N N . PRO A 1 397 ? 12.688 -8.867 12.484 1 95.44 397 PRO A N 1
ATOM 3167 C CA . PRO A 1 397 ? 13.617 -9.516 11.555 1 95.44 397 PRO A CA 1
ATOM 3168 C C . PRO A 1 397 ? 13.117 -9.469 10.109 1 95.44 397 PRO A C 1
ATOM 3170 O O . PRO A 1 397 ? 13.922 -9.328 9.18 1 95.44 397 PRO A O 1
ATOM 3173 N N . VAL A 1 398 ? 11.828 -9.625 9.922 1 96.56 398 VAL A N 1
ATOM 3174 C CA . VAL A 1 398 ? 11.25 -9.609 8.586 1 96.56 398 VAL A CA 1
ATOM 3175 C C . VAL A 1 398 ? 11.352 -8.203 7.992 1 96.56 398 VAL A C 1
ATOM 3177 O O . VAL A 1 398 ? 11.695 -8.039 6.816 1 96.56 398 VAL A O 1
ATOM 3180 N N . TYR A 1 399 ? 11.055 -7.199 8.844 1 95.31 399 TYR A N 1
ATOM 3181 C CA . TYR A 1 399 ? 11.188 -5.816 8.406 1 95.31 399 TYR A CA 1
ATOM 3182 C C . TYR A 1 399 ? 12.609 -5.527 7.938 1 95.31 399 TYR A C 1
ATOM 3184 O O . TYR A 1 399 ? 12.812 -4.945 6.867 1 95.31 399 TYR A O 1
ATOM 3192 N N . ASN A 1 400 ? 13.516 -5.922 8.75 1 96.81 400 ASN A N 1
ATOM 3193 C CA . ASN A 1 400 ? 14.922 -5.723 8.406 1 96.81 400 ASN A CA 1
ATOM 3194 C C . ASN A 1 400 ? 15.273 -6.422 7.094 1 96.81 400 ASN A C 1
ATOM 3196 O O . ASN A 1 400 ? 15.945 -5.836 6.234 1 96.81 400 ASN A O 1
ATOM 3200 N N . ALA A 1 401 ? 14.859 -7.633 6.957 1 98.38 401 ALA A N 1
ATOM 3201 C CA . ALA A 1 401 ? 15.141 -8.398 5.746 1 98.38 401 ALA A CA 1
ATOM 3202 C C . ALA A 1 401 ? 14.57 -7.703 4.512 1 98.38 401 ALA A C 1
ATOM 3204 O O . ALA A 1 401 ? 15.211 -7.664 3.459 1 98.38 401 ALA A O 1
ATOM 3205 N N . ARG A 1 402 ? 13.383 -7.188 4.609 1 98.12 402 ARG A N 1
ATOM 3206 C CA . ARG A 1 402 ? 12.742 -6.496 3.494 1 98.12 402 ARG A CA 1
ATOM 3207 C C . ARG A 1 402 ? 13.5 -5.227 3.129 1 98.12 402 ARG A C 1
ATOM 3209 O O . ARG A 1 402 ? 13.633 -4.891 1.95 1 98.12 402 ARG A O 1
ATOM 3216 N N . CYS A 1 403 ? 14.016 -4.527 4.121 1 97.75 403 CYS A N 1
ATOM 3217 C CA . CYS A 1 403 ? 14.852 -3.357 3.859 1 97.75 403 CYS A CA 1
ATOM 3218 C C . CYS A 1 403 ? 16.156 -3.76 3.186 1 97.75 403 CYS A C 1
ATOM 3220 O O . CYS A 1 403 ? 16.625 -3.078 2.271 1 97.75 403 CYS A O 1
ATOM 3222 N N . GLN A 1 404 ? 16.703 -4.84 3.662 1 98.69 404 GLN A N 1
ATOM 3223 C CA . GLN A 1 404 ? 17.922 -5.352 3.051 1 98.69 404 GLN A CA 1
ATOM 3224 C C . GLN A 1 404 ? 17.688 -5.738 1.594 1 98.69 404 GLN A C 1
ATOM 3226 O O . GLN A 1 404 ? 18.531 -5.496 0.734 1 98.69 404 GLN A O 1
ATOM 3231 N N . LEU A 1 405 ? 16.562 -6.332 1.327 1 98.75 405 LEU A N 1
ATOM 3232 C CA . LEU A 1 405 ? 16.203 -6.672 -0.046 1 98.75 405 LEU A CA 1
ATOM 3233 C C . LEU A 1 405 ? 16.125 -5.418 -0.913 1 98.75 405 LEU A C 1
ATOM 3235 O O . LEU A 1 405 ? 16.562 -5.434 -2.068 1 98.75 405 LEU A O 1
ATOM 3239 N N . ALA A 1 406 ? 15.578 -4.371 -0.363 1 98.38 406 ALA A N 1
ATOM 3240 C CA . ALA A 1 406 ? 15.539 -3.1 -1.082 1 98.38 406 ALA A CA 1
ATOM 3241 C C . ALA A 1 406 ? 16.938 -2.611 -1.417 1 98.38 406 ALA A C 1
ATOM 3243 O O . ALA A 1 406 ? 17.203 -2.156 -2.535 1 98.38 406 ALA A O 1
ATOM 3244 N N . ALA A 1 407 ? 17.812 -2.686 -0.431 1 98.62 407 ALA A N 1
ATOM 3245 C CA . ALA A 1 407 ? 19.188 -2.246 -0.643 1 98.62 407 ALA A CA 1
ATOM 3246 C C . ALA A 1 407 ? 19.875 -3.086 -1.718 1 98.62 407 ALA A C 1
ATOM 3248 O O . ALA A 1 407 ? 20.562 -2.551 -2.584 1 98.62 407 ALA A O 1
ATOM 3249 N N . LEU A 1 408 ? 19.672 -4.422 -1.648 1 98.5 408 LEU A N 1
ATOM 3250 C CA . LEU A 1 408 ? 20.234 -5.316 -2.652 1 98.5 408 LEU A CA 1
ATOM 3251 C C . LEU A 1 408 ? 19.703 -4.98 -4.043 1 98.5 408 LEU A C 1
ATOM 3253 O O . LEU A 1 408 ? 20.484 -4.902 -5 1 98.5 408 LEU A O 1
ATOM 3257 N N . ASP A 1 409 ? 18.453 -4.785 -4.156 1 98.31 409 ASP A N 1
ATOM 3258 C CA . ASP A 1 409 ? 17.797 -4.426 -5.414 1 98.31 409 ASP A CA 1
ATOM 3259 C C . ASP A 1 409 ? 18.328 -3.094 -5.941 1 98.31 409 ASP A C 1
ATOM 3261 O O . ASP A 1 409 ? 18.672 -2.977 -7.121 1 98.31 409 ASP A O 1
ATOM 3265 N N . TYR A 1 410 ? 18.438 -2.145 -5.047 1 98.12 410 TYR A N 1
ATOM 3266 C CA . TYR A 1 410 ? 18.891 -0.814 -5.43 1 98.12 410 TYR A CA 1
ATOM 3267 C C . TYR A 1 410 ? 20.328 -0.859 -5.941 1 98.12 410 TYR A C 1
ATOM 3269 O O . TYR A 1 410 ? 20.625 -0.367 -7.031 1 98.12 410 TYR A O 1
ATOM 3277 N N . ASN A 1 411 ? 21.234 -1.443 -5.141 1 97.81 411 ASN A N 1
ATOM 3278 C CA . ASN A 1 411 ? 22.656 -1.494 -5.477 1 97.81 411 ASN A CA 1
ATOM 3279 C C . ASN A 1 411 ? 22.891 -2.277 -6.766 1 97.81 411 ASN A C 1
ATOM 3281 O O . ASN A 1 411 ? 23.812 -1.964 -7.523 1 97.81 411 ASN A O 1
ATOM 3285 N N . ALA A 1 412 ? 22.047 -3.236 -7.047 1 96.88 412 ALA A N 1
ATOM 3286 C CA . ALA A 1 412 ? 22.203 -4.043 -8.258 1 96.88 412 ALA A CA 1
ATOM 3287 C C . ALA A 1 412 ? 21.766 -3.262 -9.492 1 96.88 412 ALA A C 1
ATOM 3289 O O . ALA A 1 412 ? 22.156 -3.598 -10.617 1 96.88 412 ALA A O 1
ATOM 3290 N N . ASN A 1 413 ? 20.969 -2.174 -9.32 1 96.5 413 ASN A N 1
ATOM 3291 C CA . ASN A 1 413 ? 20.328 -1.562 -10.477 1 96.5 413 ASN A CA 1
ATOM 3292 C C . ASN A 1 413 ? 20.625 -0.065 -10.555 1 96.5 413 ASN A C 1
ATOM 3294 O O . ASN A 1 413 ? 20.094 0.63 -11.422 1 96.5 413 ASN A O 1
ATOM 3298 N N . VAL A 1 414 ? 21.422 0.433 -9.633 1 94.88 414 VAL A N 1
ATOM 3299 C CA . VAL A 1 414 ? 21.656 1.871 -9.555 1 94.88 414 VAL A CA 1
ATOM 3300 C C . VAL A 1 414 ? 22.391 2.342 -10.812 1 94.88 414 VAL A C 1
ATOM 3302 O O . VAL A 1 414 ? 22.156 3.451 -11.297 1 94.88 414 VAL A O 1
ATOM 3305 N N . ASP A 1 415 ? 23.172 1.49 -11.477 1 91.94 415 ASP A N 1
ATOM 3306 C CA . ASP A 1 415 ? 23.969 1.871 -12.633 1 91.94 415 ASP A CA 1
ATOM 3307 C C . ASP A 1 415 ? 23.328 1.396 -13.93 1 91.94 415 ASP A C 1
ATOM 3309 O O . ASP A 1 415 ? 24.016 1.228 -14.945 1 91.94 415 ASP A O 1
ATOM 3313 N N . ARG A 1 416 ? 22.047 1.221 -13.938 1 93.19 416 ARG A N 1
ATOM 3314 C CA . ARG A 1 416 ? 21.375 0.753 -15.141 1 93.19 416 ARG A CA 1
ATOM 3315 C C . ARG A 1 416 ? 21.453 1.789 -16.25 1 93.19 416 ARG A C 1
ATOM 3317 O O . ARG A 1 416 ? 21.375 2.992 -16 1 93.19 416 ARG A O 1
ATOM 3324 N N . GLU A 1 417 ? 21.484 1.352 -17.422 1 93.38 417 GLU A N 1
ATOM 3325 C CA . GLU A 1 417 ? 21.609 2.217 -18.594 1 93.38 417 GLU A CA 1
ATOM 3326 C C . GLU A 1 417 ? 20.25 2.793 -18.984 1 93.38 417 GLU A C 1
ATOM 3328 O O . GLU A 1 417 ? 19.203 2.324 -18.516 1 93.38 417 GLU A O 1
ATOM 3333 N N . VAL A 1 418 ? 20.359 3.805 -19.781 1 94.31 418 VAL A N 1
ATOM 3334 C CA . VAL A 1 418 ? 19.141 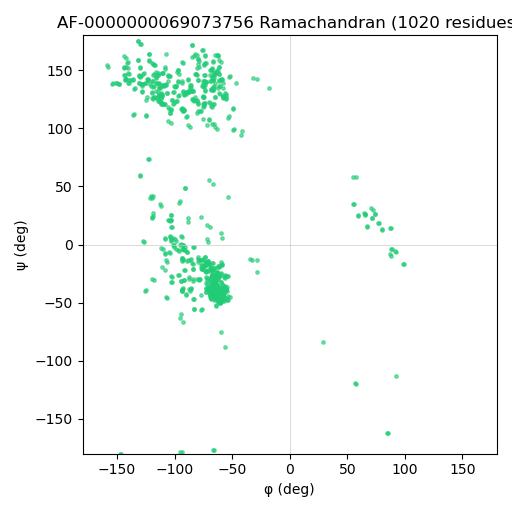4.41 -20.297 1 94.31 418 VAL A CA 1
ATOM 3335 C C . VAL A 1 418 ? 18.641 3.602 -21.484 1 94.31 418 VAL A C 1
ATOM 3337 O O . VAL A 1 418 ? 19.422 2.977 -22.203 1 94.31 418 VAL A O 1
ATOM 3340 N N . LYS A 1 419 ? 17.344 3.564 -21.594 1 94.88 419 LYS A N 1
ATOM 3341 C CA . LYS A 1 419 ? 16.719 2.893 -22.734 1 94.88 419 LYS A CA 1
ATOM 3342 C C . LYS A 1 419 ? 16.828 3.736 -24 1 94.88 419 LYS A C 1
ATOM 3344 O O . LYS A 1 419 ? 16.641 4.953 -23.969 1 94.88 419 LYS A O 1
ATOM 3349 N N . ARG A 1 420 ? 17.141 3.125 -25.031 1 94.62 420 ARG A N 1
ATOM 3350 C CA . ARG A 1 420 ? 17.312 3.83 -26.297 1 94.62 420 ARG A CA 1
ATOM 3351 C C . ARG A 1 420 ? 16.328 3.336 -27.344 1 94.62 420 ARG A C 1
ATOM 3353 O O . ARG A 1 420 ? 15.961 2.156 -27.359 1 94.62 420 ARG A O 1
ATOM 3360 N N . ASN A 1 421 ? 15.93 4.242 -28.141 1 92.12 421 ASN A N 1
ATOM 3361 C CA . ASN A 1 421 ? 15.094 3.91 -29.281 1 92.12 421 ASN A CA 1
ATOM 3362 C C . ASN A 1 421 ? 15.898 3.254 -30.391 1 92.12 421 ASN A C 1
ATOM 3364 O O . ASN A 1 421 ? 17.125 3.26 -30.359 1 92.12 421 ASN A O 1
ATOM 3368 N N . PRO A 1 422 ? 15.148 2.707 -31.312 1 91.31 422 PRO A N 1
ATOM 3369 C CA . PRO A 1 422 ? 15.867 2.098 -32.438 1 91.31 422 PRO A CA 1
ATOM 3370 C C . PRO A 1 422 ? 16.797 3.08 -33.156 1 91.31 422 PRO A C 1
ATOM 3372 O O . PRO A 1 422 ? 17.828 2.68 -33.688 1 91.31 422 PRO A O 1
ATOM 3375 N N . ASP A 1 423 ? 16.484 4.363 -33.125 1 92 423 ASP A N 1
ATOM 3376 C CA . ASP A 1 423 ? 17.297 5.375 -33.812 1 92 423 ASP A CA 1
ATOM 3377 C C . ASP A 1 423 ? 18.469 5.812 -32.938 1 92 423 ASP A C 1
ATOM 3379 O O . ASP A 1 423 ? 19.25 6.68 -33.312 1 92 423 ASP A O 1
ATOM 3383 N N . GLY A 1 424 ? 18.562 5.27 -31.703 1 90.25 424 GLY A N 1
ATOM 3384 C CA . GLY A 1 424 ? 19.688 5.562 -30.828 1 90.25 424 GLY A CA 1
ATOM 3385 C C . GLY A 1 424 ? 19.391 6.641 -29.797 1 90.25 424 GLY A C 1
ATOM 3386 O O . GLY A 1 424 ? 20.172 6.844 -28.859 1 90.25 424 GLY A O 1
ATOM 3387 N N . SER A 1 425 ? 18.359 7.363 -30.047 1 91 425 SER A N 1
ATOM 3388 C CA . SER A 1 425 ? 18.016 8.438 -29.125 1 91 425 SER A CA 1
ATOM 3389 C C . SER A 1 425 ? 17.531 7.875 -27.781 1 91 425 SER A C 1
ATOM 3391 O O . SER A 1 425 ? 17.047 6.746 -27.719 1 91 425 SER A O 1
ATOM 3393 N N . VAL A 1 426 ? 17.781 8.641 -26.766 1 92.31 426 VAL A N 1
ATOM 3394 C CA . VAL A 1 426 ? 17.375 8.227 -25.422 1 92.31 426 VAL A CA 1
ATOM 3395 C C . VAL A 1 426 ? 15.867 8.398 -25.266 1 92.31 426 VAL A C 1
ATOM 3397 O O . VAL A 1 426 ? 15.32 9.461 -25.594 1 92.31 426 VAL A O 1
ATOM 3400 N N . GLN A 1 427 ? 15.242 7.344 -24.859 1 92.5 427 GLN A N 1
ATOM 3401 C CA . GLN A 1 427 ? 13.812 7.422 -24.578 1 92.5 427 GLN A CA 1
ATOM 3402 C C . GLN A 1 427 ? 13.539 8.32 -23.375 1 92.5 427 GLN A C 1
ATOM 3404 O O . GLN A 1 427 ? 14.219 8.219 -22.359 1 92.5 427 GLN A O 1
ATOM 3409 N N . GLN A 1 428 ? 12.523 9.242 -23.562 1 90.94 428 GLN A N 1
ATOM 3410 C CA . GLN A 1 428 ? 12.203 10.211 -22.516 1 90.94 428 GLN A CA 1
ATOM 3411 C C . GLN A 1 428 ? 10.789 9.992 -21.969 1 90.94 428 GLN A C 1
ATOM 3413 O O . GLN A 1 428 ? 9.906 9.531 -22.703 1 90.94 428 GLN A O 1
ATOM 3418 N N . HIS A 1 429 ? 10.711 10.211 -20.719 1 89.25 429 HIS A N 1
ATOM 3419 C CA . HIS A 1 429 ? 9.398 10.211 -20.078 1 89.25 429 HIS A CA 1
ATOM 3420 C C . HIS A 1 429 ? 9 11.609 -19.625 1 89.25 429 HIS A C 1
ATOM 3422 O O . HIS A 1 429 ? 9.789 12.305 -18.984 1 89.25 429 HIS A O 1
ATOM 3428 N N . ARG A 1 430 ? 7.828 12.031 -19.984 1 87.12 430 ARG A N 1
ATOM 3429 C CA . ARG A 1 430 ? 7.332 13.352 -19.594 1 87.12 430 ARG A CA 1
ATOM 3430 C C . ARG A 1 430 ? 6.59 13.289 -18.266 1 87.12 430 ARG A C 1
ATOM 3432 O O . ARG A 1 430 ? 5.797 12.375 -18.031 1 87.12 430 ARG A O 1
ATOM 3439 N N . THR A 1 431 ? 6.945 14.125 -17.453 1 85.31 431 THR A N 1
ATOM 3440 C CA . THR A 1 431 ? 6.277 14.211 -16.156 1 85.31 431 THR A CA 1
ATOM 3441 C C . THR A 1 431 ? 5.883 15.648 -15.836 1 85.31 431 THR A C 1
ATOM 3443 O O . THR A 1 431 ? 6.641 16.578 -16.125 1 85.31 431 THR A O 1
ATOM 3446 N N . PHE A 1 432 ? 4.707 15.781 -15.297 1 82.94 432 PHE A N 1
ATOM 3447 C CA . PHE A 1 432 ? 4.234 17.094 -14.875 1 82.94 432 PHE A CA 1
ATOM 3448 C C . PHE A 1 432 ? 4.438 17.297 -13.383 1 82.94 432 PHE A C 1
ATOM 3450 O O . PHE A 1 432 ? 3.99 16.469 -12.57 1 82.94 432 PHE A O 1
ATOM 3457 N N . ASN A 1 433 ? 5.125 18.328 -13.047 1 77 433 ASN A N 1
ATOM 3458 C CA . ASN A 1 433 ? 5.312 18.688 -11.641 1 77 433 ASN A CA 1
ATOM 3459 C C . ASN A 1 433 ? 4.238 19.656 -11.164 1 77 433 ASN A C 1
ATOM 3461 O O . ASN A 1 433 ? 4.184 20.797 -11.625 1 77 433 ASN A O 1
ATOM 3465 N N . LYS A 1 434 ? 3.467 19.234 -10.258 1 72.44 434 LYS A N 1
ATOM 3466 C CA . LYS A 1 434 ? 2.338 20.031 -9.781 1 72.44 434 LYS A CA 1
ATOM 3467 C C . LYS A 1 434 ? 2.818 21.266 -9.047 1 72.44 434 LYS A C 1
ATOM 3469 O O . LYS A 1 434 ? 2.193 22.328 -9.133 1 72.44 434 LYS A O 1
ATOM 3474 N N . LYS A 1 435 ? 3.859 21.109 -8.336 1 67.06 435 LYS A N 1
ATOM 3475 C CA . LYS A 1 435 ? 4.359 22.219 -7.535 1 67.06 435 LYS A CA 1
ATOM 3476 C C . LYS A 1 435 ? 4.879 23.344 -8.43 1 67.06 435 LYS A C 1
ATOM 3478 O O . LYS A 1 435 ? 4.539 24.516 -8.219 1 67.06 435 LYS A O 1
ATOM 3483 N N . SER A 1 436 ? 5.605 22.922 -9.523 1 69.25 436 SER A N 1
ATOM 3484 C CA . SER A 1 436 ? 6.188 23.922 -10.406 1 69.25 436 SER A CA 1
ATOM 3485 C C . SER A 1 436 ? 5.254 24.234 -11.57 1 69.25 436 SER A C 1
ATOM 3487 O O . SER A 1 436 ? 5.434 25.25 -12.258 1 69.25 436 SER A O 1
ATOM 3489 N N . GLY A 1 437 ? 4.227 23.406 -11.742 1 75.06 437 GLY A N 1
ATOM 3490 C CA . GLY A 1 437 ? 3.293 23.625 -12.836 1 75.06 437 GLY A CA 1
ATOM 3491 C C . GLY A 1 437 ? 3.93 23.453 -14.203 1 75.06 437 GLY A C 1
ATOM 3492 O O . GLY A 1 437 ? 3.529 24.109 -15.164 1 75.06 437 GLY A O 1
ATOM 3493 N N . ARG A 1 438 ? 5 22.641 -14.188 1 79.94 438 ARG A N 1
ATOM 3494 C CA . ARG A 1 438 ? 5.727 22.531 -15.453 1 79.94 438 ARG A CA 1
ATOM 3495 C C . ARG A 1 438 ? 5.949 21.062 -15.82 1 79.94 438 ARG A C 1
ATOM 3497 O O . ARG A 1 438 ? 6 20.203 -14.938 1 79.94 438 ARG A O 1
ATOM 3504 N N . TRP A 1 439 ? 6.039 20.828 -17.094 1 85.88 439 TRP A N 1
ATOM 3505 C CA . TRP A 1 439 ? 6.395 19.516 -17.625 1 85.88 439 TRP A CA 1
ATOM 3506 C C . TRP A 1 439 ? 7.91 19.344 -17.703 1 85.88 439 TRP A C 1
ATOM 3508 O O . TRP A 1 439 ? 8.633 20.297 -17.984 1 85.88 439 TRP A O 1
ATOM 3518 N N . SER A 1 440 ? 8.328 18.281 -17.344 1 86.69 440 SER A N 1
ATOM 3519 C CA . SER A 1 440 ? 9.742 17.922 -17.453 1 86.69 440 SER A CA 1
ATOM 3520 C C . SER A 1 440 ? 9.922 16.547 -18.078 1 86.69 440 SER A C 1
ATOM 3522 O O . SER A 1 440 ? 8.953 15.797 -18.219 1 86.69 440 SER A O 1
ATOM 3524 N N . VAL A 1 441 ? 11.133 16.328 -18.609 1 88.38 441 VAL A N 1
ATOM 3525 C CA . VAL A 1 441 ? 11.43 15.031 -19.203 1 88.38 441 VAL A CA 1
ATOM 3526 C C . VAL A 1 441 ? 12.539 14.344 -18.406 1 88.38 441 VAL A C 1
ATOM 3528 O O . VAL A 1 441 ? 13.461 15 -17.922 1 88.38 441 VAL A O 1
ATOM 3531 N N . THR A 1 442 ? 12.383 13.117 -18.219 1 88.12 442 THR A N 1
ATOM 3532 C CA . THR A 1 442 ? 13.414 12.297 -17.578 1 88.12 442 THR A CA 1
ATOM 3533 C C . THR A 1 442 ? 13.711 11.062 -18.422 1 88.12 442 THR A C 1
ATOM 3535 O O . THR A 1 442 ? 12.805 10.469 -19 1 88.12 442 THR A O 1
ATOM 3538 N N . PRO A 1 443 ? 14.992 10.742 -18.531 1 90.25 443 PRO A N 1
ATOM 3539 C CA . PRO A 1 443 ? 15.336 9.539 -19.297 1 90.25 443 PRO A CA 1
ATOM 3540 C C . PRO A 1 443 ? 14.742 8.273 -18.688 1 90.25 443 PRO A C 1
ATOM 3542 O O . PRO A 1 443 ? 14.711 8.125 -17.469 1 90.25 443 PRO A O 1
ATOM 3545 N N . VAL A 1 444 ? 14.297 7.398 -19.594 1 93.06 444 VAL A N 1
ATOM 3546 C CA . VAL A 1 444 ? 13.789 6.098 -19.172 1 93.06 444 VAL A CA 1
ATOM 3547 C C . VAL A 1 444 ? 14.945 5.102 -19.078 1 93.06 444 VAL A C 1
ATOM 3549 O O . VAL A 1 444 ? 15.781 5.027 -19.969 1 93.06 444 VAL A O 1
ATOM 3552 N N . LYS A 1 445 ? 15 4.387 -18.016 1 93.44 445 LYS A N 1
ATOM 3553 C CA . LYS A 1 445 ? 16.062 3.393 -17.828 1 93.44 445 LYS A CA 1
ATOM 3554 C C . LYS A 1 445 ? 15.609 2.018 -18.312 1 93.44 445 LYS A C 1
ATOM 3556 O O . LYS A 1 445 ? 14.406 1.747 -18.406 1 93.44 445 LYS A O 1
ATOM 3561 N N . VAL A 1 446 ? 16.562 1.215 -18.641 1 94.81 446 VAL A N 1
ATOM 3562 C CA . VAL A 1 446 ? 16.266 -0.158 -19.031 1 94.81 446 VAL A CA 1
ATOM 3563 C C . VAL A 1 446 ? 15.648 -0.912 -17.859 1 94.81 446 VAL A C 1
ATOM 3565 O O . VAL A 1 446 ? 15.766 -0.48 -16.703 1 94.81 446 VAL A O 1
ATOM 3568 N N . GLU A 1 447 ? 15.031 -2.006 -18.125 1 93.38 447 GLU A N 1
ATOM 3569 C CA . GLU A 1 447 ? 14.383 -2.805 -17.094 1 93.38 447 GLU A CA 1
ATOM 3570 C C . GLU A 1 447 ? 15.406 -3.326 -16.078 1 93.38 447 GLU A C 1
ATOM 3572 O O . GLU A 1 447 ? 16.562 -3.543 -16.422 1 93.38 447 GLU A O 1
ATOM 3577 N N . LYS A 1 448 ? 15.016 -3.506 -14.891 1 94.88 448 LYS A N 1
ATOM 3578 C CA . LYS A 1 448 ? 15.875 -3.994 -13.82 1 94.88 448 LYS A CA 1
ATOM 3579 C C . LYS A 1 448 ? 16.328 -5.43 -14.086 1 94.88 448 LYS A C 1
ATOM 3581 O O . LYS A 1 448 ? 15.578 -6.223 -14.656 1 94.88 448 LYS A O 1
ATOM 3586 N N . SER A 1 449 ? 17.516 -5.582 -13.625 1 93 449 SER A N 1
ATOM 3587 C CA . SER A 1 449 ? 18.016 -6.949 -13.531 1 93 449 SER A CA 1
ATOM 3588 C C . SER A 1 449 ? 17.766 -7.535 -12.148 1 93 449 SER A C 1
ATOM 3590 O O . SER A 1 449 ? 17.812 -6.816 -11.148 1 93 449 SER A O 1
ATOM 3592 N N . TYR A 1 450 ? 17.359 -8.836 -12.039 1 95.75 450 TYR A N 1
ATOM 3593 C CA . TYR A 1 450 ? 17.109 -9.461 -10.75 1 95.75 450 TYR A CA 1
ATOM 3594 C C . TYR A 1 450 ? 18.031 -10.648 -10.531 1 95.75 450 TYR A C 1
ATOM 3596 O O . TYR A 1 450 ? 17.609 -11.68 -9.992 1 95.75 450 TYR A O 1
ATOM 3604 N N . ILE A 1 451 ? 19.203 -10.43 -10.898 1 95.25 451 ILE A N 1
ATOM 3605 C CA . ILE A 1 451 ? 20.188 -11.484 -10.758 1 95.25 451 ILE A CA 1
ATOM 3606 C C . ILE A 1 451 ? 20.406 -11.797 -9.281 1 95.25 451 ILE A C 1
ATOM 3608 O O . ILE A 1 451 ? 20.625 -12.953 -8.906 1 95.25 451 ILE A O 1
ATOM 3612 N N . HIS A 1 452 ? 20.391 -10.805 -8.453 1 96.56 452 HIS A N 1
ATOM 3613 C CA . HIS A 1 452 ? 20.578 -10.992 -7.02 1 96.56 452 HIS A CA 1
ATOM 3614 C C . HIS A 1 452 ? 19.5 -11.898 -6.438 1 96.56 452 HIS A C 1
ATOM 3616 O O . HIS A 1 452 ? 19.75 -12.633 -5.48 1 96.56 452 HIS A O 1
ATOM 3622 N N . VAL A 1 453 ? 18.297 -11.859 -6.988 1 97.94 453 VAL A N 1
ATOM 3623 C CA . VAL A 1 453 ? 17.219 -12.695 -6.512 1 97.94 453 VAL A CA 1
ATOM 3624 C C . VAL A 1 453 ? 17.484 -14.156 -6.887 1 97.94 453 VAL A C 1
ATOM 3626 O O . VAL A 1 453 ? 17.203 -15.07 -6.109 1 97.94 453 VAL A O 1
ATOM 3629 N N . GLU A 1 454 ? 18.031 -14.383 -8.031 1 97.12 454 GLU A N 1
ATOM 3630 C CA . GLU A 1 454 ? 18.391 -15.734 -8.461 1 97.12 454 GLU A CA 1
ATOM 3631 C C . GLU A 1 454 ? 19.438 -16.344 -7.535 1 97.12 454 GLU A C 1
ATOM 3633 O O . GLU A 1 454 ? 19.328 -17.516 -7.141 1 97.12 454 GLU A O 1
ATOM 3638 N N . ILE A 1 455 ? 20.406 -15.539 -7.219 1 97.62 455 ILE A N 1
ATOM 3639 C CA . ILE A 1 455 ? 21.453 -15.984 -6.312 1 97.62 455 ILE A CA 1
ATOM 3640 C C . ILE A 1 455 ? 20.859 -16.297 -4.945 1 97.62 455 ILE A C 1
ATOM 3642 O O . ILE A 1 455 ? 21.156 -17.344 -4.352 1 97.62 455 ILE A O 1
ATOM 3646 N N . LEU A 1 456 ? 20.016 -15.469 -4.508 1 98.12 456 LEU A N 1
ATOM 3647 C CA . LEU A 1 456 ? 19.375 -15.641 -3.211 1 98.12 456 LEU A CA 1
ATOM 3648 C C . LEU A 1 456 ? 18.547 -16.922 -3.176 1 98.12 456 LEU A C 1
ATOM 3650 O O . LEU A 1 456 ? 18.594 -17.672 -2.191 1 98.12 456 LEU A O 1
ATOM 3654 N N . GLN A 1 457 ? 17.812 -17.203 -4.199 1 98.06 457 GLN A N 1
ATOM 3655 C CA . GLN A 1 457 ? 16.984 -18.406 -4.254 1 98.06 457 GLN A CA 1
ATOM 3656 C C . GLN A 1 457 ? 17.828 -19.656 -4.172 1 98.06 457 GLN A C 1
ATOM 3658 O O . GLN A 1 457 ? 17.484 -20.609 -3.467 1 98.06 457 GLN A O 1
ATOM 3663 N N . LYS A 1 458 ? 18.906 -19.641 -4.855 1 97.88 458 LYS A N 1
ATOM 3664 C CA . LYS A 1 458 ? 19.828 -20.781 -4.793 1 97.88 458 LYS A CA 1
ATOM 3665 C C . LYS A 1 458 ? 20.344 -20.984 -3.373 1 97.88 458 LYS A C 1
ATOM 3667 O O . LYS A 1 458 ? 20.391 -22.109 -2.877 1 97.88 458 LYS A O 1
ATOM 3672 N N . ARG A 1 459 ? 20.672 -19.906 -2.762 1 98.12 459 ARG A N 1
ATOM 3673 C CA . ARG A 1 459 ? 21.219 -19.984 -1.408 1 98.12 459 ARG A CA 1
ATOM 3674 C C . ARG A 1 459 ? 20.156 -20.438 -0.415 1 98.12 459 ARG A C 1
ATOM 3676 O O . ARG A 1 459 ? 20.469 -21.141 0.552 1 98.12 459 ARG A O 1
ATOM 3683 N N . ILE A 1 460 ? 18.953 -20.047 -0.618 1 98.38 460 ILE A N 1
ATOM 3684 C CA . ILE A 1 460 ? 17.859 -20.469 0.247 1 98.38 460 ILE A CA 1
ATOM 3685 C C . ILE A 1 460 ? 17.656 -21.969 0.154 1 98.38 460 ILE A C 1
ATOM 3687 O O . ILE A 1 460 ? 17.484 -22.641 1.174 1 98.38 460 ILE A O 1
ATOM 3691 N N . VAL A 1 461 ? 17.688 -22.5 -1.048 1 98 461 VAL A N 1
ATOM 3692 C CA . VAL A 1 461 ? 17.547 -23.938 -1.238 1 98 461 VAL A CA 1
ATOM 3693 C C . VAL A 1 461 ? 18.719 -24.672 -0.587 1 98 461 VAL A C 1
ATOM 3695 O O . VAL A 1 461 ? 18.516 -25.688 0.071 1 98 461 VAL A O 1
ATOM 3698 N N . GLN A 1 462 ? 19.875 -24.109 -0.733 1 97.44 462 GLN A N 1
ATOM 3699 C CA . GLN A 1 462 ? 21.062 -24.688 -0.118 1 97.44 462 GLN A CA 1
ATOM 3700 C C . GLN A 1 462 ? 20.938 -24.719 1.402 1 97.44 462 GLN A C 1
ATOM 3702 O O . GLN A 1 462 ? 21.297 -25.719 2.041 1 97.44 462 GLN A O 1
ATOM 3707 N N . ALA A 1 463 ? 20.453 -23.609 1.938 1 97 463 ALA A N 1
ATOM 3708 C CA . ALA A 1 463 ? 20.266 -23.547 3.383 1 97 463 ALA A CA 1
ATOM 3709 C C . ALA A 1 463 ? 19.312 -24.625 3.867 1 97 463 ALA A C 1
ATOM 3711 O O . ALA A 1 463 ? 19.531 -25.234 4.922 1 97 463 ALA A O 1
ATOM 3712 N N . ARG A 1 464 ? 18.297 -24.875 3.115 1 96.38 464 ARG A N 1
ATOM 3713 C CA . ARG A 1 464 ? 17.344 -25.922 3.471 1 96.38 464 ARG A CA 1
ATOM 3714 C C . ARG A 1 464 ? 17.984 -27.297 3.365 1 96.38 464 ARG A C 1
ATOM 3716 O O . ARG A 1 464 ? 17.781 -28.141 4.234 1 96.38 464 ARG A O 1
ATOM 3723 N N . LEU A 1 465 ? 18.734 -27.547 2.379 1 95.75 465 LEU A N 1
ATOM 3724 C CA . LEU A 1 465 ? 19.328 -28.859 2.135 1 95.75 465 LEU A CA 1
ATOM 3725 C C . LEU A 1 465 ? 20.344 -29.203 3.221 1 95.75 465 LEU A C 1
ATOM 3727 O O . LEU A 1 465 ? 20.516 -30.375 3.568 1 95.75 465 LEU A O 1
ATOM 3731 N N . THR A 1 466 ? 20.922 -28.172 3.756 1 94.19 466 THR A N 1
ATOM 3732 C CA . THR A 1 466 ? 21.953 -28.406 4.762 1 94.19 466 THR A CA 1
ATOM 3733 C C . THR A 1 466 ? 21.328 -28.5 6.156 1 94.19 466 THR A C 1
ATOM 3735 O O . THR A 1 466 ? 22 -28.938 7.102 1 94.19 466 THR A O 1
ATOM 3738 N N . ASP A 1 467 ? 20.109 -28.109 6.258 1 92.81 467 ASP A N 1
ATOM 3739 C CA . ASP A 1 467 ? 19.406 -28.141 7.543 1 92.81 467 ASP A CA 1
ATOM 3740 C C . ASP A 1 467 ? 18.969 -29.547 7.898 1 92.81 467 ASP A C 1
ATOM 3742 O O . ASP A 1 467 ? 18 -30.062 7.32 1 92.81 467 ASP A O 1
ATOM 3746 N N . GLN A 1 468 ? 19.469 -30.156 8.938 1 86.62 468 GLN A N 1
ATOM 3747 C CA . GLN A 1 468 ? 19.156 -31.531 9.328 1 86.62 468 GLN A CA 1
ATOM 3748 C C . GLN A 1 468 ? 18.016 -31.562 10.344 1 86.62 468 GLN A C 1
ATOM 3750 O O . GLN A 1 468 ? 17.406 -32.625 10.562 1 86.62 468 GLN A O 1
ATOM 3755 N N . GLU A 1 469 ? 17.719 -30.422 10.898 1 87.56 469 GLU A N 1
ATOM 3756 C CA . GLU A 1 469 ? 16.734 -30.406 11.977 1 87.56 469 GLU A CA 1
ATOM 3757 C C . GLU A 1 469 ? 15.344 -30.094 11.438 1 87.56 469 GLU A C 1
ATOM 3759 O O . GLU A 1 469 ? 14.344 -30.609 11.953 1 87.56 469 GLU A O 1
ATOM 3764 N N . GLY A 1 470 ? 15.352 -29.328 10.406 1 89 470 GLY A N 1
ATOM 3765 C CA . GLY A 1 470 ? 14.055 -28.953 9.859 1 89 470 GLY A CA 1
ATOM 3766 C C . GLY A 1 470 ? 13.445 -27.75 10.539 1 89 470 GLY A C 1
ATOM 3767 O O . GLY A 1 470 ? 14.141 -27 11.219 1 89 470 GLY A O 1
ATOM 3768 N N . MET A 1 471 ? 12.07 -27.547 10.367 1 89.75 471 MET A N 1
ATOM 3769 C CA . MET A 1 471 ? 11.422 -26.297 10.766 1 89.75 471 MET A CA 1
ATOM 3770 C C . MET A 1 471 ? 10.555 -26.516 12.008 1 89.75 471 MET A C 1
ATOM 3772 O O . MET A 1 471 ? 9.867 -25.594 12.453 1 89.75 471 MET A O 1
ATOM 3776 N N . CYS A 1 472 ? 10.555 -27.609 12.562 1 82.25 472 CYS A N 1
ATOM 3777 C CA . CYS A 1 472 ? 9.602 -27.953 13.609 1 82.25 472 CYS A CA 1
ATOM 3778 C C . CYS A 1 472 ? 10.141 -27.547 14.984 1 82.25 472 CYS A C 1
ATOM 3780 O O . CYS A 1 472 ? 9.641 -28.016 16.016 1 82.25 472 CYS A O 1
ATOM 3782 N N . HIS A 1 473 ? 11 -26.672 15.086 1 82.25 473 HIS A N 1
ATOM 3783 C CA . HIS A 1 473 ? 11.477 -26.219 16.391 1 82.25 473 HIS A CA 1
ATOM 3784 C C . HIS A 1 473 ? 10.773 -24.938 16.812 1 82.25 473 HIS A C 1
ATOM 3786 O O . HIS A 1 473 ? 10.32 -24.156 15.969 1 82.25 473 HIS A O 1
ATOM 3792 N N . PRO A 1 474 ? 10.617 -24.828 18.078 1 81.44 474 PRO A N 1
ATOM 3793 C CA . PRO A 1 474 ? 9.953 -23.609 18.562 1 81.44 474 PRO A CA 1
ATOM 3794 C C . PRO A 1 474 ? 10.688 -22.328 18.141 1 81.44 474 PRO A C 1
ATOM 3796 O O . PRO A 1 474 ? 11.922 -22.328 18.047 1 81.44 474 PRO A O 1
ATOM 3799 N N . ALA A 1 475 ? 9.867 -21.438 17.797 1 81.69 475 ALA A N 1
ATOM 3800 C CA . ALA A 1 475 ? 10.445 -20.156 17.422 1 81.69 475 ALA A CA 1
ATOM 3801 C C . ALA A 1 475 ? 11.07 -19.453 18.625 1 81.69 475 ALA A C 1
ATOM 3803 O O . ALA A 1 475 ? 10.422 -19.281 19.656 1 81.69 475 ALA A O 1
ATOM 3804 N N . VAL A 1 476 ? 12.383 -19.234 18.531 1 81.62 476 VAL A N 1
ATOM 3805 C CA . VAL A 1 476 ? 13.086 -18.531 19.594 1 81.62 476 VAL A CA 1
ATOM 3806 C C . VAL A 1 476 ? 13.562 -17.172 19.078 1 81.62 476 VAL A C 1
ATOM 3808 O O . VAL A 1 476 ? 14.102 -17.062 17.969 1 81.62 476 VAL A O 1
ATOM 3811 N N . LEU A 1 477 ? 13.227 -16.172 19.906 1 87.44 477 LEU A N 1
ATOM 3812 C CA . LEU A 1 477 ? 13.688 -14.828 19.547 1 87.44 477 LEU A CA 1
ATOM 3813 C C . LEU A 1 477 ? 15.211 -14.742 19.625 1 87.44 477 LEU A C 1
ATOM 3815 O O . LEU A 1 477 ? 15.812 -15.273 20.562 1 87.44 477 LEU A O 1
ATOM 3819 N N . ALA A 1 478 ? 15.742 -14.148 18.641 1 87.25 478 ALA A N 1
ATOM 3820 C CA . ALA A 1 478 ? 17.172 -13.891 18.703 1 87.25 478 ALA A CA 1
ATOM 3821 C C . ALA A 1 478 ? 17.531 -12.992 19.891 1 87.25 478 ALA A C 1
ATOM 3823 O O . ALA A 1 478 ? 16.672 -12.273 20.406 1 87.25 478 ALA A O 1
ATOM 3824 N N . ALA A 1 479 ? 18.766 -13.039 20.312 1 84.75 479 ALA A N 1
ATOM 3825 C CA . ALA A 1 479 ? 19.219 -12.266 21.469 1 84.75 479 ALA A CA 1
ATOM 3826 C C . ALA A 1 479 ? 19.062 -10.773 21.219 1 84.75 479 ALA A C 1
ATOM 3828 O O . ALA A 1 479 ? 18.781 -10.008 22.141 1 84.75 479 ALA A O 1
ATOM 3829 N N . THR A 1 480 ? 19.109 -10.398 20 1 85.69 480 THR A N 1
ATOM 3830 C CA . THR A 1 480 ? 19.078 -8.984 19.656 1 85.69 480 THR A CA 1
ATOM 3831 C C . THR A 1 480 ? 17.688 -8.555 19.25 1 85.69 480 THR A C 1
ATOM 3833 O O . THR A 1 480 ? 17.469 -7.398 18.859 1 85.69 480 THR A O 1
ATOM 3836 N N . ASP A 1 481 ? 16.75 -9.477 19.328 1 90.88 481 ASP A N 1
ATOM 3837 C CA . ASP A 1 481 ? 15.383 -9.156 18.922 1 90.88 481 ASP A CA 1
ATOM 3838 C C . ASP A 1 481 ? 14.734 -8.18 19.891 1 90.88 481 ASP A C 1
ATOM 3840 O O . ASP A 1 481 ? 14.656 -8.453 21.094 1 90.88 481 ASP A O 1
ATOM 3844 N N . PRO A 1 482 ? 14.312 -7.043 19.391 1 89.12 482 PRO A N 1
ATOM 3845 C CA . PRO A 1 482 ? 13.75 -6.02 20.266 1 89.12 482 PRO A CA 1
ATOM 3846 C C . PRO A 1 482 ? 12.531 -6.516 21.047 1 89.12 482 PRO A C 1
ATOM 3848 O O . PRO A 1 482 ? 12.18 -5.941 22.078 1 89.12 482 PRO A O 1
ATOM 3851 N N . ARG A 1 483 ? 11.891 -7.586 20.703 1 89.81 483 ARG A N 1
ATOM 3852 C CA . ARG A 1 483 ? 10.719 -8.125 21.375 1 89.81 483 ARG A CA 1
ATOM 3853 C C . ARG A 1 483 ? 11.094 -8.773 22.703 1 89.81 483 ARG A C 1
ATOM 3855 O O . ARG A 1 483 ? 10.234 -9.031 23.547 1 89.81 483 ARG A O 1
ATOM 3862 N N . ARG A 1 484 ? 12.391 -8.93 22.906 1 88.31 484 ARG A N 1
ATOM 3863 C CA . ARG A 1 484 ? 12.867 -9.43 24.188 1 88.31 484 ARG A CA 1
ATOM 3864 C C . ARG A 1 484 ? 12.859 -8.328 25.234 1 88.31 484 ARG A C 1
ATOM 3866 O O . ARG A 1 484 ? 12.773 -8.602 26.438 1 88.31 484 ARG A O 1
ATOM 3873 N N . LEU A 1 485 ? 13.039 -7.098 24.781 1 87.12 485 LEU A N 1
ATOM 3874 C CA . LEU A 1 485 ? 13.016 -5.961 25.703 1 87.12 485 LEU A CA 1
ATOM 3875 C C . LEU A 1 485 ? 11.609 -5.75 26.266 1 87.12 485 LEU A C 1
ATOM 3877 O O . LEU A 1 485 ? 11.445 -5.504 27.453 1 87.12 485 LEU A O 1
ATOM 3881 N N . SER A 1 486 ? 10.648 -5.773 25.344 1 83.94 486 SER A N 1
ATOM 3882 C CA . SER A 1 486 ? 9.234 -5.668 25.703 1 83.94 486 SER A CA 1
ATOM 3883 C C . SER A 1 486 ? 8.359 -6.422 24.703 1 83.94 486 SER A C 1
ATOM 3885 O O . SER A 1 486 ? 8.523 -6.289 23.484 1 83.94 486 SER A O 1
ATOM 3887 N N . ARG A 1 487 ? 7.418 -7.055 25.281 1 78.81 487 ARG A N 1
ATOM 3888 C CA . ARG A 1 487 ? 6.551 -7.879 24.438 1 78.81 487 ARG A CA 1
ATOM 3889 C C . ARG A 1 487 ? 5.668 -7.008 23.547 1 78.81 487 ARG A C 1
ATOM 3891 O O . ARG A 1 487 ? 5.387 -7.371 22.406 1 78.81 487 ARG A O 1
ATOM 3898 N N . THR A 1 488 ? 5.27 -5.93 24.188 1 79.56 488 THR A N 1
ATOM 3899 C CA . THR A 1 488 ? 4.402 -5.047 23.422 1 79.56 488 THR A CA 1
ATOM 3900 C C . THR A 1 488 ? 5.051 -3.678 23.219 1 79.56 488 THR A C 1
ATOM 3902 O O . THR A 1 488 ? 5.941 -3.295 23.984 1 79.56 488 THR A O 1
ATOM 3905 N N . ILE A 1 489 ? 4.621 -3.037 22.141 1 82 489 ILE A N 1
ATOM 3906 C CA . ILE A 1 489 ? 5.117 -1.699 21.828 1 82 489 ILE A CA 1
ATOM 3907 C C . ILE A 1 489 ? 4.438 -0.678 22.734 1 82 489 ILE A C 1
ATOM 3909 O O . ILE A 1 489 ? 4.957 0.422 22.953 1 82 489 ILE A O 1
ATOM 3913 N N . ALA A 1 490 ? 3.33 -1.12 23.312 1 80.56 490 ALA A N 1
ATOM 3914 C CA . ALA A 1 490 ? 2.594 -0.236 24.219 1 80.56 490 ALA A CA 1
ATOM 3915 C C . ALA A 1 490 ? 3.4 0.053 25.484 1 80.56 490 ALA A C 1
ATOM 3917 O O . ALA A 1 490 ? 4.086 -0.829 26 1 80.56 490 ALA A O 1
ATOM 3918 N N . PRO A 1 491 ? 3.297 1.271 25.922 1 77.44 491 PRO A N 1
ATOM 3919 C CA . PRO A 1 491 ? 4.051 1.64 27.125 1 77.44 491 PRO A CA 1
ATOM 3920 C C . PRO A 1 491 ? 3.52 0.959 28.391 1 77.44 491 PRO A C 1
ATOM 3922 O O . PRO A 1 491 ? 4.234 0.864 29.391 1 77.44 491 PRO A O 1
ATOM 3925 N N . VAL A 1 492 ? 2.248 0.488 28.328 1 81.25 492 VAL A N 1
ATOM 3926 C CA . VAL A 1 492 ? 1.649 -0.152 29.5 1 81.25 492 VAL A CA 1
ATOM 3927 C C . VAL A 1 492 ? 1.226 -1.576 29.141 1 81.25 492 VAL A C 1
ATOM 3929 O O . VAL A 1 492 ? 0.744 -1.831 28.047 1 81.25 492 VAL A O 1
ATOM 3932 N N . GLU A 1 493 ? 1.486 -2.441 30.016 1 82.25 493 GLU A N 1
ATOM 3933 C CA . GLU A 1 493 ? 1.1 -3.832 29.797 1 82.25 493 GLU A CA 1
ATOM 3934 C C . GLU A 1 493 ? -0.418 -3.99 29.797 1 82.25 493 GLU A C 1
ATOM 3936 O O . GLU A 1 493 ? -1.122 -3.293 30.531 1 82.25 493 GLU A O 1
ATOM 3941 N N . PRO A 1 494 ? -0.846 -4.852 28.953 1 83.38 494 PRO A N 1
ATOM 3942 C CA . PRO A 1 494 ? -2.295 -5.059 28.906 1 83.38 494 PRO A CA 1
ATOM 3943 C C . PRO A 1 494 ? -2.838 -5.723 30.172 1 83.38 494 PRO A C 1
ATOM 3945 O O . PRO A 1 494 ? -2.188 -6.609 30.734 1 83.38 494 PRO A O 1
ATOM 3948 N N . LYS A 1 495 ? -3.949 -5.281 30.578 1 83.94 495 LYS A N 1
ATOM 3949 C CA . LYS A 1 495 ? -4.676 -5.969 31.641 1 83.94 495 LYS A CA 1
ATOM 3950 C C . LYS A 1 495 ? -5.309 -7.262 31.125 1 83.94 495 LYS A C 1
ATOM 3952 O O . LYS A 1 495 ? -5.41 -7.469 29.922 1 83.94 495 LYS A O 1
ATOM 3957 N N . PRO A 1 496 ? -5.559 -8.18 32.031 1 86 496 PRO A N 1
ATOM 3958 C CA . PRO A 1 496 ? -6.254 -9.383 31.578 1 86 496 PRO A CA 1
ATOM 3959 C C . PRO A 1 496 ? -7.539 -9.07 30.812 1 86 496 PRO A C 1
ATOM 3961 O O . PRO A 1 496 ? -8.227 -8.102 31.125 1 86 496 PRO A O 1
ATOM 3964 N N . THR A 1 497 ? -7.781 -9.891 29.859 1 85.75 497 THR A N 1
ATOM 3965 C CA . THR A 1 497 ? -8.914 -9.672 28.953 1 85.75 497 THR A CA 1
ATOM 3966 C C . THR A 1 497 ? -10.211 -9.539 29.75 1 85.75 497 THR A C 1
ATOM 3968 O O . THR A 1 497 ? -11.062 -8.719 29.406 1 85.75 497 THR A O 1
ATOM 3971 N N . ALA A 1 498 ? -10.383 -10.281 30.734 1 82.38 498 ALA A N 1
ATOM 3972 C CA . ALA A 1 498 ? -11.602 -10.266 31.547 1 82.38 498 ALA A CA 1
ATOM 3973 C C . ALA A 1 498 ? -11.805 -8.906 32.219 1 82.38 498 ALA A C 1
ATOM 3975 O O . ALA A 1 498 ? -12.922 -8.398 32.281 1 82.38 498 ALA A O 1
ATOM 3976 N N . VAL A 1 499 ? -10.734 -8.336 32.594 1 85.62 499 VAL A N 1
ATOM 3977 C CA . VAL A 1 499 ? -10.797 -7.035 33.25 1 85.62 499 VAL A CA 1
ATOM 3978 C C . VAL A 1 499 ? -11.133 -5.953 32.25 1 85.62 499 VAL A C 1
ATOM 3980 O O . VAL A 1 499 ? -11.945 -5.062 32.5 1 85.62 499 VAL A O 1
ATOM 3983 N N . LEU A 1 500 ? -10.539 -6.09 31.125 1 85.75 500 LEU A N 1
ATOM 3984 C CA . LEU A 1 500 ? -10.781 -5.113 30.062 1 85.75 500 LEU A CA 1
ATOM 3985 C C . LEU A 1 500 ? -12.234 -5.168 29.594 1 85.75 500 LEU A C 1
ATOM 3987 O O . LEU A 1 500 ? -12.82 -4.137 29.266 1 85.75 500 LEU A O 1
ATOM 3991 N N . GLN A 1 501 ? -12.789 -6.32 29.562 1 83.12 501 GLN A N 1
ATOM 3992 C CA . GLN A 1 501 ? -14.18 -6.496 29.172 1 83.12 501 GLN A CA 1
ATOM 3993 C C . GLN A 1 501 ? -15.125 -5.844 30.172 1 83.12 501 GLN A C 1
ATOM 3995 O O . GLN A 1 501 ? -16.141 -5.254 29.797 1 83.12 501 GLN A O 1
ATOM 4000 N N . GLU A 1 502 ? -14.805 -5.977 31.344 1 77.5 502 GLU A N 1
ATOM 4001 C CA . GLU A 1 502 ? -15.617 -5.391 32.406 1 77.5 502 GLU A CA 1
ATOM 4002 C C . GLU A 1 502 ? -15.562 -3.865 32.375 1 77.5 502 GLU A C 1
ATOM 4004 O O . GLU A 1 502 ? -16.562 -3.195 32.625 1 77.5 502 GLU A O 1
ATOM 4009 N N . GLU A 1 503 ? -14.383 -3.459 32.062 1 76.44 503 GLU A N 1
ATOM 4010 C CA . GLU A 1 503 ? -14.18 -2.014 32.031 1 76.44 503 GLU A CA 1
ATOM 4011 C C . GLU A 1 503 ? -14.711 -1.393 30.75 1 76.44 503 GLU A C 1
ATOM 4013 O O . GLU A 1 503 ? -14.859 -0.172 30.656 1 76.44 503 GLU A O 1
ATOM 4018 N N . LYS A 1 504 ? -15.031 -2.289 29.844 1 73.81 504 LYS A N 1
ATOM 4019 C CA . LYS A 1 504 ? -15.445 -1.793 28.531 1 73.81 504 LYS A CA 1
ATOM 4020 C C . LYS A 1 504 ? -16.812 -1.115 28.609 1 73.81 504 LYS A C 1
ATOM 4022 O O . LYS A 1 504 ? -17.781 -1.706 29.094 1 73.81 504 LYS A O 1
ATOM 4027 N N . VAL A 1 505 ? -16.812 0.154 28.5 1 63.12 505 VAL A N 1
ATOM 4028 C CA . VAL A 1 505 ? -18.047 0.905 28.422 1 63.12 505 VAL A CA 1
ATOM 4029 C C . VAL A 1 505 ? -18.266 1.374 26.984 1 63.12 505 VAL A C 1
ATOM 4031 O O . VAL A 1 505 ? -17.375 1.948 26.359 1 63.12 505 VAL A O 1
ATOM 4034 N N . SER A 1 506 ? -19.281 0.647 26.312 1 59.25 506 SER A N 1
ATOM 4035 C CA . SER A 1 506 ? -19.578 1.055 24.938 1 59.25 506 SER A CA 1
ATOM 4036 C C . SER A 1 506 ? -20 2.52 24.875 1 59.25 506 SER A C 1
ATOM 4038 O O . SER A 1 506 ? -20.75 2.996 25.75 1 59.25 506 SER A O 1
ATOM 4040 N N . ARG A 1 507 ? -19.359 3.23 24.062 1 52.88 507 ARG A N 1
ATOM 4041 C CA . ARG A 1 507 ? -19.719 4.625 23.828 1 52.88 507 ARG A CA 1
ATOM 4042 C C . ARG A 1 507 ? -21.172 4.758 23.391 1 52.88 507 ARG A C 1
ATOM 4044 O O . ARG A 1 507 ? -21.766 5.832 23.516 1 52.88 507 ARG A O 1
ATOM 4051 N N . PHE A 1 508 ? -21.781 3.686 22.75 1 54.62 508 PHE A N 1
ATOM 4052 C CA . PHE A 1 508 ? -23.109 3.785 22.156 1 54.62 508 PHE A CA 1
ATOM 4053 C C . PHE A 1 508 ? -24.156 3.133 23.047 1 54.62 508 PHE A C 1
ATOM 4055 O O . PHE A 1 508 ? -25.359 3.256 22.797 1 54.62 508 PHE A O 1
ATOM 4062 N N . MET A 1 509 ? -23.844 2.08 23.797 1 48.53 509 MET A N 1
ATOM 4063 C CA . MET A 1 509 ? -24.922 1.354 24.484 1 48.53 509 MET A CA 1
ATOM 4064 C C . MET A 1 509 ? -25.344 2.068 25.766 1 48.53 509 MET A C 1
ATOM 4066 O O . MET A 1 509 ? -24.5 2.449 26.562 1 48.53 509 MET A O 1
ATOM 4070 N N . LYS A 1 510 ? -26.641 2.598 25.75 1 44.81 510 LYS A N 1
ATOM 4071 C CA . LYS A 1 510 ? -27.438 2.961 26.922 1 44.81 510 LYS A CA 1
ATOM 4072 C C . LYS A 1 510 ? -27.438 1.842 27.953 1 44.81 510 LYS A C 1
ATOM 4074 O O . LYS A 1 510 ? -27.641 0.673 27.609 1 44.81 510 LYS A O 1
ATOM 4079 N N . LYS A 1 511 ? -26.688 1.847 28.984 1 36.12 511 LYS A N 1
ATOM 4080 C CA . LYS A 1 511 ? -27.109 0.945 30.062 1 36.12 511 LYS A CA 1
ATOM 4081 C C . LYS A 1 511 ? -28.625 0.986 30.25 1 36.12 511 LYS A C 1
ATOM 4083 O O . LYS A 1 511 ? -29.203 2.061 30.406 1 36.12 511 LYS A O 1
ATOM 4088 N N . ASP A 1 512 ? -29.438 -0.012 29.656 1 30.11 512 ASP A N 1
ATOM 4089 C CA . ASP A 1 512 ? -30.719 -0.159 30.328 1 30.11 512 ASP A CA 1
ATOM 4090 C C . ASP A 1 512 ? -30.531 -0.308 31.844 1 30.11 512 ASP A C 1
ATOM 4092 O O . ASP A 1 512 ? -29.609 -0.992 32.281 1 30.11 512 ASP A O 1
ATOM 4096 N N . SER B 1 1 ? -8.5 -35.344 -27.859 1 65.56 1 SER B N 1
ATOM 4097 C CA . SER B 1 1 ? -7.602 -34.219 -27.609 1 65.56 1 SER B CA 1
ATOM 4098 C C . SER B 1 1 ? -7.473 -33.938 -26.109 1 65.56 1 SER B C 1
ATOM 4100 O O . SER B 1 1 ? -8.438 -34.125 -25.359 1 65.56 1 SER B O 1
ATOM 4102 N N . GLY B 1 2 ? -6.332 -33.875 -25.609 1 83.38 2 GLY B N 1
ATOM 4103 C CA . GLY B 1 2 ? -6.02 -33.594 -24.219 1 83.38 2 GLY B CA 1
ATOM 4104 C C . GLY B 1 2 ? -6.316 -32.188 -23.781 1 83.38 2 GLY B C 1
ATOM 4105 O O . GLY B 1 2 ? -5.914 -31.75 -22.703 1 83.38 2 GLY B O 1
ATOM 4106 N N . ILE B 1 3 ? -7.203 -31.516 -24.781 1 90.56 3 ILE B N 1
ATOM 4107 C CA . ILE B 1 3 ? -7.516 -30.125 -24.484 1 90.56 3 ILE B CA 1
ATOM 4108 C C . ILE B 1 3 ? -8.977 -30 -24.047 1 90.56 3 ILE B C 1
ATOM 4110 O O . ILE B 1 3 ? -9.883 -30.406 -24.781 1 90.56 3 ILE B O 1
ATOM 4114 N N . THR B 1 4 ? -9.188 -29.516 -22.906 1 93.44 4 THR B N 1
ATOM 4115 C CA . THR B 1 4 ? -10.531 -29.281 -22.391 1 93.44 4 THR B CA 1
ATOM 4116 C C . THR B 1 4 ? -11.078 -27.953 -22.922 1 93.44 4 THR B C 1
ATOM 4118 O O . THR B 1 4 ? -10.445 -26.906 -22.75 1 93.44 4 THR B O 1
ATOM 4121 N N . LYS B 1 5 ? -12.242 -28 -23.516 1 94.56 5 LYS B N 1
ATOM 4122 C CA . LYS B 1 5 ? -12.852 -26.797 -24.062 1 94.56 5 LYS B CA 1
ATOM 4123 C C . LYS B 1 5 ? -14.117 -26.422 -23.312 1 94.56 5 LYS B C 1
ATOM 4125 O O . LYS B 1 5 ? -14.906 -27.297 -22.953 1 94.56 5 LYS B O 1
ATOM 4130 N N . ILE B 1 6 ? -14.234 -25.156 -23.031 1 95.12 6 ILE B N 1
ATOM 4131 C CA . ILE B 1 6 ? -15.453 -24.641 -22.422 1 95.12 6 ILE B CA 1
ATOM 4132 C C . ILE B 1 6 ? -16.281 -23.922 -23.484 1 95.12 6 ILE B C 1
ATOM 4134 O O . ILE B 1 6 ? -15.906 -22.844 -23.969 1 95.12 6 ILE B O 1
ATOM 4138 N N . LYS B 1 7 ? -17.422 -24.453 -23.719 1 89.88 7 LYS B N 1
ATOM 4139 C CA . LYS B 1 7 ? -18.203 -23.906 -24.828 1 89.88 7 LYS B CA 1
ATOM 4140 C C . LYS B 1 7 ? -19.547 -23.359 -24.344 1 89.88 7 LYS B C 1
ATOM 4142 O O . LYS B 1 7 ? -20.094 -22.438 -24.953 1 89.88 7 LYS B O 1
ATOM 4147 N N . ASP B 1 8 ? -20 -23.984 -23.297 1 90.12 8 ASP B N 1
ATOM 4148 C CA . ASP B 1 8 ? -21.328 -23.578 -22.859 1 90.12 8 ASP B CA 1
ATOM 4149 C C . ASP B 1 8 ? -21.344 -23.281 -21.359 1 90.12 8 ASP B C 1
ATOM 4151 O O . ASP B 1 8 ? -20.359 -23.5 -20.672 1 90.12 8 ASP B O 1
ATOM 4155 N N . GLU B 1 9 ? -22.484 -22.766 -21 1 90.5 9 GLU B N 1
ATOM 4156 C CA . GLU B 1 9 ? -22.656 -22.328 -19.609 1 90.5 9 GLU B CA 1
ATOM 4157 C C . GLU B 1 9 ? -22.562 -23.5 -18.641 1 90.5 9 GLU B C 1
ATOM 4159 O O . GLU B 1 9 ? -22.109 -23.359 -17.516 1 90.5 9 GLU B O 1
ATOM 4164 N N . GLU B 1 10 ? -22.922 -24.625 -19.109 1 90.94 10 GLU B N 1
ATOM 4165 C CA . GLU B 1 10 ? -22.938 -25.812 -18.25 1 90.94 10 GLU B CA 1
ATOM 4166 C C . GLU B 1 10 ? -21.531 -26.25 -17.891 1 90.94 10 GLU B C 1
ATOM 4168 O O . GLU B 1 10 ? -21.328 -26.922 -16.875 1 90.94 10 GLU B O 1
ATOM 4173 N N . ASP B 1 11 ? -20.578 -25.734 -18.672 1 93.12 11 ASP B N 1
ATOM 4174 C CA . ASP B 1 11 ? -19.203 -26.172 -18.484 1 93.12 11 ASP B CA 1
ATOM 4175 C C . ASP B 1 11 ? -18.391 -25.141 -17.703 1 93.12 11 ASP B C 1
ATOM 4177 O O . ASP B 1 11 ? -17.203 -25.344 -17.438 1 93.12 11 ASP B O 1
ATOM 4181 N N . ILE B 1 12 ? -19.031 -24.125 -17.234 1 94.31 12 ILE B N 1
ATOM 4182 C CA . ILE B 1 12 ? -18.344 -23.031 -16.578 1 94.31 12 ILE B CA 1
ATOM 4183 C C . ILE B 1 12 ? -17.688 -23.531 -15.289 1 94.31 12 ILE B C 1
ATOM 4185 O O . ILE B 1 12 ? -16.594 -23.094 -14.922 1 94.31 12 ILE B O 1
ATOM 4189 N N . HIS B 1 13 ? -18.312 -24.484 -14.672 1 92.19 13 HIS B N 1
ATOM 4190 C CA . HIS B 1 13 ? -17.828 -25.016 -13.398 1 92.19 13 HIS B CA 1
ATOM 4191 C C . HIS B 1 13 ? -16.484 -25.719 -13.57 1 92.19 13 HIS B C 1
ATOM 4193 O O . HIS B 1 13 ? -15.711 -25.828 -12.617 1 92.19 13 HIS B O 1
ATOM 4199 N N . LEU B 1 14 ? -16.188 -26.172 -14.773 1 91.75 14 LEU B N 1
ATOM 4200 C CA . LEU B 1 14 ? -14.906 -26.812 -15.062 1 91.75 14 LEU B CA 1
ATOM 4201 C C . LEU B 1 14 ? -13.75 -25.828 -14.953 1 91.75 14 LEU B C 1
ATOM 4203 O O . LEU B 1 14 ? -12.594 -26.234 -14.812 1 91.75 14 LEU B O 1
ATOM 4207 N N . LEU B 1 15 ? -14.164 -24.641 -14.953 1 94.69 15 LEU B N 1
ATOM 4208 C CA . LEU B 1 15 ? -13.172 -23.578 -14.852 1 94.69 15 LEU B CA 1
ATOM 4209 C C . LEU B 1 15 ? -13.203 -22.922 -13.469 1 94.69 15 LEU B C 1
ATOM 4211 O O . LEU B 1 15 ? -12.172 -22.828 -12.805 1 94.69 15 LEU B O 1
ATOM 4215 N N . THR B 1 16 ? -14.336 -22.625 -12.953 1 95.94 16 THR B N 1
ATOM 4216 C CA . THR B 1 16 ? -14.453 -21.766 -11.781 1 95.94 16 THR B CA 1
ATOM 4217 C C . THR B 1 16 ? -14.445 -22.609 -10.5 1 95.94 16 THR B C 1
ATOM 4219 O O . THR B 1 16 ? -14.125 -22.094 -9.422 1 95.94 16 THR B O 1
ATOM 4222 N N . SER B 1 17 ? -14.773 -23.875 -10.594 1 95.19 17 SER B N 1
ATOM 4223 C CA . SER B 1 17 ? -14.875 -24.688 -9.383 1 95.19 17 SER B CA 1
ATOM 4224 C C . SER B 1 17 ? -13.711 -25.672 -9.281 1 95.19 17 SER B C 1
ATOM 4226 O O . SER B 1 17 ? -13.5 -26.281 -8.227 1 95.19 17 SER B O 1
ATOM 4228 N N . ASP B 1 18 ? -12.992 -25.828 -10.352 1 96.94 18 ASP B N 1
ATOM 4229 C CA . ASP B 1 18 ? -11.859 -26.75 -10.344 1 96.94 18 ASP B CA 1
ATOM 4230 C C . ASP B 1 18 ? -10.68 -26.156 -9.562 1 96.94 18 ASP B C 1
ATOM 4232 O O . ASP B 1 18 ? -10.453 -24.953 -9.578 1 96.94 18 ASP B O 1
ATOM 4236 N N . LYS B 1 19 ? -9.953 -27.047 -8.906 1 97.75 19 LYS B N 1
ATOM 4237 C CA . LYS B 1 19 ? -8.742 -26.625 -8.211 1 97.75 19 LYS B CA 1
ATOM 4238 C C . LYS B 1 19 ? -7.574 -26.484 -9.18 1 97.75 19 LYS B C 1
ATOM 4240 O O . LYS B 1 19 ? -7.582 -27.062 -10.266 1 97.75 19 LYS B O 1
ATOM 4245 N N . THR B 1 20 ? -6.684 -25.625 -8.82 1 98.31 20 THR B N 1
ATOM 4246 C CA . THR B 1 20 ? -5.477 -25.453 -9.617 1 98.31 20 THR B CA 1
ATOM 4247 C C . THR B 1 20 ? -4.227 -25.703 -8.773 1 98.31 20 THR B C 1
ATOM 4249 O O . THR B 1 20 ? -4.285 -25.688 -7.547 1 98.31 20 THR B O 1
ATOM 4252 N N . CYS B 1 21 ? -3.148 -26.016 -9.453 1 98.06 21 CYS B N 1
ATOM 4253 C CA . CYS B 1 21 ? -1.916 -26.297 -8.727 1 98.06 21 CYS B CA 1
ATOM 4254 C C . CYS B 1 21 ? -0.703 -25.781 -9.492 1 98.06 21 CYS B C 1
ATOM 4256 O O . CYS B 1 21 ? -0.769 -25.578 -10.703 1 98.06 21 CYS B O 1
ATOM 4258 N N . LEU B 1 22 ? 0.261 -25.484 -8.773 1 98.25 22 LEU B N 1
ATOM 4259 C CA . LEU B 1 22 ? 1.571 -25.141 -9.32 1 98.25 22 LEU B CA 1
ATOM 4260 C C . LEU B 1 22 ? 2.346 -26.406 -9.688 1 98.25 22 LEU B C 1
ATOM 4262 O O . LEU B 1 22 ? 2.57 -27.281 -8.836 1 98.25 22 LEU B O 1
ATOM 4266 N N . VAL B 1 23 ? 2.777 -26.516 -10.93 1 98.5 23 VAL B N 1
ATOM 4267 C CA . VAL B 1 23 ? 3.486 -27.719 -11.383 1 98.5 23 VAL B CA 1
ATOM 4268 C C . VAL B 1 23 ? 4.797 -27.312 -12.055 1 98.5 23 VAL B C 1
ATOM 4270 O O . VAL B 1 23 ? 4.82 -26.406 -12.891 1 98.5 23 VAL B O 1
ATOM 4273 N N . TYR B 1 24 ? 5.824 -27.953 -11.68 1 98.38 24 TYR B N 1
ATOM 4274 C CA . TYR B 1 24 ? 7.105 -27.75 -12.344 1 98.38 24 TYR B CA 1
ATOM 4275 C C . TYR B 1 24 ? 7.121 -28.438 -13.703 1 98.38 24 TYR B C 1
ATOM 4277 O O . TYR B 1 24 ? 6.602 -29.547 -13.859 1 98.38 24 TYR B O 1
ATOM 4285 N N . GLN B 1 25 ? 7.688 -27.797 -14.609 1 97.44 25 GLN B N 1
ATOM 4286 C CA . GLN B 1 25 ? 7.668 -28.281 -15.984 1 97.44 25 GLN B CA 1
ATOM 4287 C C . GLN B 1 25 ? 8.336 -29.641 -16.094 1 97.44 25 GLN B C 1
ATOM 4289 O O . GLN B 1 25 ? 7.82 -30.547 -16.766 1 97.44 25 GLN B O 1
ATOM 4294 N N . LYS B 1 26 ? 9.438 -29.875 -15.438 1 95.94 26 LYS B N 1
ATOM 4295 C CA . LYS B 1 26 ? 10.117 -31.172 -15.492 1 95.94 26 LYS B CA 1
ATOM 4296 C C . LYS B 1 26 ? 9.266 -32.281 -14.859 1 95.94 26 LYS B C 1
ATOM 4298 O O . LYS B 1 26 ? 9.297 -33.406 -15.312 1 95.94 26 LYS B O 1
ATOM 4303 N N . CYS B 1 27 ? 8.523 -31.938 -13.875 1 96.25 27 CYS B N 1
ATOM 4304 C CA . CYS B 1 27 ? 7.66 -32.906 -13.219 1 96.25 27 CYS B CA 1
ATOM 4305 C C . CYS B 1 27 ? 6.496 -33.312 -14.117 1 96.25 27 CYS B C 1
ATOM 4307 O O . CYS B 1 27 ? 6.141 -34.5 -14.203 1 96.25 27 CYS B O 1
ATOM 4309 N N . ILE B 1 28 ? 5.941 -32.344 -14.789 1 95.69 28 ILE B N 1
ATOM 4310 C CA . ILE B 1 28 ? 4.801 -32.656 -15.641 1 95.69 28 ILE B CA 1
ATOM 4311 C C . ILE B 1 28 ? 5.273 -33.438 -16.875 1 95.69 28 ILE B C 1
ATOM 4313 O O . ILE B 1 28 ? 4.562 -34.281 -17.375 1 95.69 28 ILE B O 1
ATOM 4317 N N . LEU B 1 29 ? 6.434 -33.125 -17.328 1 93.31 29 LEU B N 1
ATOM 4318 C CA . LEU B 1 29 ? 6.977 -33.875 -18.453 1 93.31 29 LEU B CA 1
ATOM 4319 C C . LEU B 1 29 ? 7.238 -35.312 -18.078 1 93.31 29 LEU B C 1
ATOM 4321 O O . LEU B 1 29 ? 7.078 -36.219 -18.891 1 93.31 29 LEU B O 1
ATOM 4325 N N . LYS B 1 30 ? 7.609 -35.531 -16.828 1 91 30 LYS B N 1
ATOM 4326 C CA . LYS B 1 30 ? 7.758 -36.906 -16.344 1 91 30 LYS B CA 1
ATOM 4327 C C . LYS B 1 30 ? 6.426 -37.656 -16.359 1 91 30 LYS B C 1
ATOM 4329 O O . LYS B 1 30 ? 6.371 -38.844 -16.719 1 91 30 LYS B O 1
ATOM 4334 N N . LEU B 1 31 ? 5.48 -36.938 -16.047 1 90.75 31 LEU B N 1
ATOM 4335 C CA . LEU B 1 31 ? 4.141 -37.5 -16.062 1 90.75 31 LEU B CA 1
ATOM 4336 C C . LEU B 1 31 ? 3.697 -37.781 -17.5 1 90.75 31 LEU B C 1
ATOM 4338 O O . LEU B 1 31 ? 3.094 -38.844 -17.781 1 90.75 31 LEU B O 1
ATOM 4342 N N . ALA B 1 32 ? 3.996 -36.906 -18.406 1 89 32 ALA B N 1
ATOM 4343 C CA . ALA B 1 32 ? 3.604 -37 -19.797 1 89 32 ALA B CA 1
ATOM 4344 C C . ALA B 1 32 ? 4.332 -38.156 -20.484 1 89 32 ALA B C 1
ATOM 4346 O O . ALA B 1 32 ? 3.828 -38.75 -21.453 1 89 32 ALA B O 1
ATOM 4347 N N . SER B 1 33 ? 5.484 -38.5 -20.094 1 83.31 33 SER B N 1
ATOM 4348 C CA . SER B 1 33 ? 6.301 -39.5 -20.734 1 83.31 33 SER B CA 1
ATOM 4349 C C . SER B 1 33 ? 5.797 -40.906 -20.391 1 83.31 33 SER B C 1
ATOM 4351 O O . SER B 1 33 ? 6.102 -41.875 -21.094 1 83.31 33 SER B O 1
ATOM 4353 N N . CYS B 1 34 ? 5.133 -41.062 -19.438 1 65.81 34 CYS B N 1
ATOM 4354 C CA . CYS B 1 34 ? 4.621 -42.375 -19.062 1 65.81 34 CYS B CA 1
ATOM 4355 C C . CYS B 1 34 ? 3.525 -42.844 -20.016 1 65.81 34 CYS B C 1
ATOM 4357 O O . CYS B 1 34 ? 3.18 -44.031 -20.062 1 65.81 34 CYS B O 1
ATOM 4359 N N . ASN B 1 35 ? 2.988 -41.938 -20.781 1 57.94 35 ASN B N 1
ATOM 4360 C CA . ASN B 1 35 ? 1.692 -42.125 -21.406 1 57.94 35 ASN B CA 1
ATOM 4361 C C . ASN B 1 35 ? 1.841 -42.719 -22.812 1 57.94 35 ASN B C 1
ATOM 4363 O O . ASN B 1 35 ? 1.152 -43.656 -23.172 1 57.94 35 ASN B O 1
ATOM 4367 N N . VAL B 1 36 ? 2.457 -41.938 -23.797 1 57.56 36 VAL B N 1
ATOM 4368 C CA . VAL B 1 36 ? 2.25 -42.156 -25.234 1 57.56 36 VAL B CA 1
ATOM 4369 C C . VAL B 1 36 ? 3.312 -43.094 -25.781 1 57.56 36 VAL B C 1
ATOM 4371 O O . VAL B 1 36 ? 4.441 -43.125 -25.281 1 57.56 36 VAL B O 1
ATOM 4374 N N . GLY B 1 37 ? 2.855 -44.188 -26.203 1 63.91 37 GLY B N 1
ATOM 4375 C CA . GLY B 1 37 ? 3.764 -45.094 -26.859 1 63.91 37 GLY B CA 1
ATOM 4376 C C . GLY B 1 37 ? 4.926 -44.406 -27.547 1 63.91 37 GLY B C 1
ATOM 4377 O O . GLY B 1 37 ? 4.836 -43.219 -27.875 1 63.91 37 GLY B O 1
ATOM 4378 N N . ASN B 1 38 ? 6.078 -44.969 -27.516 1 71.25 38 ASN B N 1
ATOM 4379 C CA . ASN B 1 38 ? 7.344 -44.438 -28.016 1 71.25 38 ASN B CA 1
ATOM 4380 C C . ASN B 1 38 ? 7.379 -44.406 -29.547 1 71.25 38 ASN B C 1
ATOM 4382 O O . ASN B 1 38 ? 8.328 -43.906 -30.141 1 71.25 38 ASN B O 1
ATOM 4386 N N . SER B 1 39 ? 6.156 -44.844 -30.047 1 78.44 39 SER B N 1
ATOM 4387 C CA . SER B 1 39 ? 6.18 -44.875 -31.5 1 78.44 39 SER B CA 1
ATOM 4388 C C . SER B 1 39 ? 4.977 -44.156 -32.094 1 78.44 39 SER B C 1
ATOM 4390 O O . SER B 1 39 ? 3.891 -44.156 -31.516 1 78.44 39 SER B O 1
ATOM 4392 N N . CYS B 1 40 ? 5.215 -43.469 -33.25 1 83.81 40 CYS B N 1
ATOM 4393 C CA . CYS B 1 40 ? 4.195 -42.719 -34 1 83.81 40 CYS B CA 1
ATOM 4394 C C . CYS B 1 40 ? 3.053 -43.656 -34.406 1 83.81 40 CYS B C 1
ATOM 4396 O O . CYS B 1 40 ? 3.287 -44.75 -34.938 1 83.81 40 CYS B O 1
ATOM 4398 N N . LYS B 1 41 ? 1.874 -43.281 -34.25 1 75.5 41 LYS B N 1
ATOM 4399 C CA . LYS B 1 41 ? 0.721 -44.125 -34.562 1 75.5 41 LYS B CA 1
ATOM 4400 C C . LYS B 1 41 ? 0.121 -43.75 -35.906 1 75.5 41 LYS B C 1
ATOM 4402 O O . LYS B 1 41 ? -0.914 -44.312 -36.312 1 75.5 41 LYS B O 1
ATOM 4407 N N . VAL B 1 42 ? 0.756 -42.719 -36.438 1 80.56 42 VAL B N 1
ATOM 4408 C CA . VAL B 1 42 ? 0.283 -42.344 -37.781 1 80.56 42 VAL B CA 1
ATOM 4409 C C . VAL B 1 42 ? 0.593 -43.469 -38.781 1 80.56 42 VAL B C 1
ATOM 4411 O O . VAL B 1 42 ? 1.675 -44.062 -38.719 1 80.56 42 VAL B O 1
ATOM 4414 N N . LYS B 1 43 ? -0.316 -43.781 -39.594 1 83.56 43 LYS B N 1
ATOM 4415 C CA . LYS B 1 43 ? -0.162 -44.875 -40.562 1 83.56 43 LYS B CA 1
ATOM 4416 C C . LYS B 1 43 ? 1.077 -44.688 -41.438 1 83.56 43 LYS B C 1
ATOM 4418 O O . LYS B 1 43 ? 1.244 -43.625 -42.062 1 83.56 43 LYS B O 1
ATOM 4423 N N . GLY B 1 44 ? 1.889 -45.656 -41.438 1 82.31 44 GLY B N 1
ATOM 4424 C CA . GLY B 1 44 ? 3.066 -45.625 -42.281 1 82.31 44 GLY B CA 1
ATOM 4425 C C . GLY B 1 44 ? 4.293 -45.062 -41.594 1 82.31 44 GLY B C 1
ATOM 4426 O O . GLY B 1 44 ? 5.387 -45.062 -42.156 1 82.31 44 GLY B O 1
ATOM 4427 N N . CYS B 1 45 ? 4.004 -44.562 -40.344 1 86.06 45 CYS B N 1
ATOM 4428 C CA . CYS B 1 45 ? 5.133 -43.969 -39.656 1 86.06 45 CYS B CA 1
ATOM 4429 C C . CYS B 1 45 ? 5.422 -44.719 -38.344 1 86.06 45 CYS B C 1
ATOM 4431 O O . CYS B 1 45 ? 4.5 -45.094 -37.625 1 86.06 45 CYS B O 1
ATOM 4433 N N . THR B 1 46 ? 6.688 -45.219 -38.125 1 84 46 THR B N 1
ATOM 4434 C CA . THR B 1 46 ? 7.086 -45.875 -36.875 1 84 46 THR B CA 1
ATOM 4435 C C . THR B 1 46 ? 8.203 -45.125 -36.188 1 84 46 THR B C 1
ATOM 4437 O O . THR B 1 46 ? 8.977 -45.688 -35.406 1 84 46 THR B O 1
ATOM 4440 N N . SER B 1 47 ? 8.203 -43.875 -36.469 1 88.5 47 SER B N 1
ATOM 4441 C CA . SER B 1 47 ? 9.273 -43.031 -35.938 1 88.5 47 SER B CA 1
ATOM 4442 C C . SER B 1 47 ? 9.062 -42.781 -34.438 1 88.5 47 SER B C 1
ATOM 4444 O O . SER B 1 47 ? 7.934 -42.812 -33.969 1 88.5 47 SER B O 1
ATOM 4446 N N . PRO B 1 48 ? 10.195 -42.5 -33.75 1 88.69 48 PRO B N 1
ATOM 4447 C CA . PRO B 1 48 ? 10.094 -42.25 -32.312 1 88.69 48 PRO B CA 1
ATOM 4448 C C . PRO B 1 48 ? 9.383 -40.938 -32.031 1 88.69 48 PRO B C 1
ATOM 4450 O O . PRO B 1 48 ? 9.539 -39.938 -32.75 1 88.69 48 PRO B O 1
ATOM 4453 N N . VAL B 1 49 ? 8.609 -40.938 -30.891 1 88.69 49 VAL B N 1
ATOM 4454 C CA . VAL B 1 49 ? 7.828 -39.781 -30.453 1 88.69 49 VAL B CA 1
ATOM 4455 C C . VAL B 1 49 ? 8.562 -39.031 -29.344 1 88.69 49 VAL B C 1
ATOM 4457 O O . VAL B 1 49 ? 9.117 -39.656 -28.438 1 88.69 49 VAL B O 1
ATOM 4460 N N . SER B 1 50 ? 8.672 -37.719 -29.469 1 88.44 50 SER B N 1
ATOM 4461 C CA . SER B 1 50 ? 9.258 -36.844 -28.453 1 88.44 50 SER B CA 1
ATOM 4462 C C . SER B 1 50 ? 8.273 -35.781 -28 1 88.44 50 SER B C 1
ATOM 4464 O O . SER B 1 50 ? 7.219 -35.594 -28.625 1 88.44 50 SER B O 1
ATOM 4466 N N . HIS B 1 51 ? 8.609 -35.156 -26.828 1 90.19 51 HIS B N 1
ATOM 4467 C CA . HIS B 1 51 ? 7.742 -34.094 -26.281 1 90.19 51 HIS B CA 1
ATOM 4468 C C . HIS B 1 51 ? 8.242 -32.719 -26.656 1 90.19 51 HIS B C 1
ATOM 4470 O O . HIS B 1 51 ? 9.438 -32.438 -26.562 1 90.19 51 HIS B O 1
ATOM 4476 N N . ARG B 1 52 ? 7.371 -31.953 -27.203 1 92.5 52 ARG B N 1
ATOM 4477 C CA . ARG B 1 52 ? 7.605 -30.531 -27.391 1 92.5 52 ARG B CA 1
ATOM 4478 C C . ARG B 1 52 ? 6.676 -29.688 -26.531 1 92.5 52 ARG B C 1
ATOM 4480 O O . ARG B 1 52 ? 5.492 -30.016 -26.375 1 92.5 52 ARG B O 1
ATOM 4487 N N . THR B 1 53 ? 7.258 -28.672 -25.891 1 96.12 53 THR B N 1
ATOM 4488 C CA . THR B 1 53 ? 6.441 -27.844 -25.016 1 96.12 53 THR B CA 1
ATOM 4489 C C . THR B 1 53 ? 6.344 -26.422 -25.562 1 96.12 53 THR B C 1
ATOM 4491 O O . THR B 1 53 ? 7.266 -25.938 -26.234 1 96.12 53 THR B O 1
ATOM 4494 N N . GLU B 1 54 ? 5.215 -25.812 -25.359 1 96.75 54 GLU B N 1
ATOM 4495 C CA . GLU B 1 54 ? 4.965 -24.406 -25.688 1 96.75 54 GLU B CA 1
ATOM 4496 C C . GLU B 1 54 ? 4.09 -23.734 -24.625 1 96.75 54 GLU B C 1
ATOM 4498 O O . GLU B 1 54 ? 3.215 -24.375 -24.047 1 96.75 54 GLU B O 1
ATOM 4503 N N . ASN B 1 55 ? 4.418 -22.5 -24.375 1 96.75 55 ASN B N 1
ATOM 4504 C CA . ASN B 1 55 ? 3.559 -21.766 -23.438 1 96.75 55 ASN B CA 1
ATOM 4505 C C . ASN B 1 55 ? 2.824 -20.625 -24.125 1 96.75 55 ASN B C 1
ATOM 4507 O O . ASN B 1 55 ? 3.391 -19.953 -25 1 96.75 55 ASN B O 1
ATOM 4511 N N . ILE B 1 56 ? 1.626 -20.406 -23.859 1 97 56 ILE B N 1
ATOM 4512 C CA . ILE B 1 56 ? 0.815 -19.266 -24.25 1 97 56 ILE B CA 1
ATOM 4513 C C . ILE B 1 56 ? 0.205 -18.609 -23.016 1 97 56 ILE B C 1
ATOM 4515 O O . ILE B 1 56 ? -0.703 -19.172 -22.391 1 97 56 ILE B O 1
ATOM 4519 N N . GLY B 1 57 ? 0.692 -17.406 -22.719 1 97.38 57 GLY B N 1
ATOM 4520 C CA . GLY B 1 57 ? 0.265 -16.812 -21.453 1 97.38 57 GLY B CA 1
ATOM 4521 C C . GLY B 1 57 ? 0.593 -17.688 -20.25 1 97.38 57 GLY B C 1
ATOM 4522 O O . GLY B 1 57 ? 1.742 -18.078 -20.078 1 97.38 57 GLY B O 1
ATOM 4523 N N . SER B 1 58 ? -0.449 -18.062 -19.562 1 98.25 58 SER B N 1
ATOM 4524 C CA . SER B 1 58 ? -0.24 -18.875 -18.375 1 98.25 58 SER B CA 1
ATOM 4525 C C . SER B 1 58 ? -0.375 -20.359 -18.688 1 98.25 58 SER B C 1
ATOM 4527 O O . SER B 1 58 ? -0.148 -21.203 -17.828 1 98.25 58 SER B O 1
ATOM 4529 N N . ALA B 1 59 ? -0.631 -20.719 -19.906 1 98.44 59 ALA B N 1
ATOM 4530 C CA . ALA B 1 59 ? -0.928 -22.109 -20.281 1 98.44 59 ALA B CA 1
ATOM 4531 C C . ALA B 1 59 ? 0.316 -22.812 -20.812 1 98.44 59 ALA B C 1
ATOM 4533 O O . ALA B 1 59 ? 1.111 -22.219 -21.547 1 98.44 59 ALA B O 1
ATOM 4534 N N . LEU B 1 60 ? 0.425 -24.016 -20.422 1 98.25 60 LEU B N 1
ATOM 4535 C CA . LEU B 1 60 ? 1.451 -24.906 -20.969 1 98.25 60 LEU B CA 1
ATOM 4536 C C . LEU B 1 60 ? 0.838 -25.938 -21.906 1 98.25 60 LEU B C 1
ATOM 4538 O O . LEU B 1 60 ? -0.154 -26.578 -21.562 1 98.25 60 LEU B O 1
ATOM 4542 N N . TYR B 1 61 ? 1.42 -26.062 -23.094 1 97.19 61 TYR B N 1
ATOM 4543 C CA . TYR B 1 61 ? 1.065 -27.109 -24.062 1 97.19 61 TYR B CA 1
ATOM 4544 C C . TYR B 1 61 ? 2.17 -28.156 -24.156 1 97.19 61 TYR B C 1
ATOM 4546 O O . TYR B 1 61 ? 3.355 -27.812 -24.156 1 97.19 61 TYR B O 1
ATOM 4554 N N . ILE B 1 62 ? 1.758 -29.344 -24.188 1 94.62 62 ILE B N 1
ATOM 4555 C CA . ILE B 1 62 ? 2.656 -30.453 -24.5 1 94.62 62 ILE B CA 1
ATOM 4556 C C . ILE B 1 62 ? 2.197 -31.156 -25.766 1 94.62 62 ILE B C 1
ATOM 4558 O O . ILE B 1 62 ? 1.024 -31.516 -25.906 1 94.62 62 ILE B O 1
ATOM 4562 N N . PHE B 1 63 ? 3.16 -31.266 -26.688 1 92.25 63 PHE B N 1
ATOM 4563 C CA . PHE B 1 63 ? 2.898 -31.969 -27.938 1 92.25 63 PHE B CA 1
ATOM 4564 C C . PHE B 1 63 ? 3.736 -33.25 -28.031 1 92.25 63 PHE B C 1
ATOM 4566 O O . PHE B 1 63 ? 4.945 -33.219 -27.797 1 92.25 63 PHE B O 1
ATOM 4573 N N . TRP B 1 64 ? 3.076 -34.344 -28.312 1 89.94 64 TRP B N 1
ATOM 4574 C CA . TRP B 1 64 ? 3.779 -35.531 -28.719 1 89.94 64 TRP B CA 1
ATOM 4575 C C . TRP B 1 64 ? 3.955 -35.594 -30.234 1 89.94 64 TRP B C 1
ATOM 4577 O O . TRP B 1 64 ? 2.977 -35.688 -30.969 1 89.94 64 TRP B O 1
ATOM 4587 N N . GLU B 1 65 ? 5.234 -35.406 -30.531 1 90.06 65 GLU B N 1
ATOM 4588 C CA . GLU B 1 65 ? 5.539 -35.344 -31.969 1 90.06 65 GLU B CA 1
ATOM 4589 C C . GLU B 1 65 ? 6.637 -36.312 -32.344 1 90.06 65 GLU B C 1
ATOM 4591 O O . GLU B 1 65 ? 7.605 -36.5 -31.609 1 90.06 65 GLU B O 1
ATOM 4596 N N . CYS B 1 66 ? 6.441 -37 -33.5 1 89.12 66 CYS B N 1
ATOM 4597 C CA . CYS B 1 66 ? 7.48 -37.906 -33.969 1 89.12 66 CYS B CA 1
ATOM 4598 C C . CYS B 1 66 ? 8.547 -37.156 -34.781 1 89.12 66 CYS B C 1
ATOM 4600 O O . CYS B 1 66 ? 8.414 -35.969 -35.031 1 89.12 66 CYS B O 1
ATOM 4602 N N . SER B 1 67 ? 9.641 -37.844 -35.125 1 89.12 67 SER B N 1
ATOM 4603 C CA . SER B 1 67 ? 10.766 -37.25 -35.812 1 89.12 67 SER B CA 1
ATOM 4604 C C . SER B 1 67 ? 10.344 -36.719 -37.188 1 89.12 67 SER B C 1
ATOM 4606 O O . SER B 1 67 ? 11.023 -35.844 -37.75 1 89.12 67 SER B O 1
ATOM 4608 N N . ASN B 1 68 ? 9.242 -37.188 -37.688 1 90.31 68 ASN B N 1
ATOM 4609 C CA . ASN B 1 68 ? 8.719 -36.688 -38.969 1 90.31 68 ASN B CA 1
ATOM 4610 C C . ASN B 1 68 ? 7.707 -35.562 -38.75 1 90.31 68 ASN B C 1
ATOM 4612 O O . ASN B 1 68 ? 6.945 -35.25 -39.656 1 90.31 68 ASN B O 1
ATOM 4616 N N . LYS B 1 69 ? 7.516 -35.094 -37.562 1 88.94 69 LYS B N 1
ATOM 4617 C CA . LYS B 1 69 ? 6.746 -33.906 -37.188 1 88.94 69 LYS B CA 1
ATOM 4618 C C . LYS B 1 69 ? 5.246 -34.219 -37.219 1 88.94 69 LYS B C 1
ATOM 4620 O O . LYS B 1 69 ? 4.434 -33.312 -37.375 1 88.94 69 LYS B O 1
ATOM 4625 N N . HIS B 1 70 ? 4.945 -35.594 -37.188 1 89.62 70 HIS B N 1
ATOM 4626 C CA . HIS B 1 70 ? 3.543 -35.938 -36.969 1 89.62 70 HIS B CA 1
ATOM 4627 C C . HIS B 1 70 ? 3.129 -35.719 -35.531 1 89.62 70 HIS B C 1
ATOM 4629 O O . HIS B 1 70 ? 3.785 -36.219 -34.594 1 89.62 70 HIS B O 1
ATOM 4635 N N . GLU B 1 71 ? 2.082 -34.812 -35.344 1 88 71 GLU B N 1
ATOM 4636 C CA . GLU B 1 71 ? 1.525 -34.656 -34 1 88 71 GLU B CA 1
ATOM 4637 C C . GLU B 1 71 ? 0.653 -35.875 -33.625 1 88 71 GLU B C 1
ATOM 4639 O O . GLU B 1 71 ? -0.374 -36.125 -34.25 1 88 71 GLU B O 1
ATOM 4644 N N . VAL B 1 72 ? 1.063 -36.5 -32.625 1 83.88 72 VAL B N 1
ATOM 4645 C CA . VAL B 1 72 ? 0.382 -37.719 -32.188 1 83.88 72 VAL B CA 1
ATOM 4646 C C . VAL B 1 72 ? -0.667 -37.375 -31.125 1 83.88 72 VAL B C 1
ATOM 4648 O O . VAL B 1 72 ? -1.743 -37.969 -31.094 1 83.88 72 VAL B O 1
ATOM 4651 N N . HIS B 1 73 ? -0.315 -36.469 -30.312 1 87 73 HIS B N 1
ATOM 4652 C CA . HIS B 1 73 ? -1.179 -36.094 -29.203 1 87 73 HIS B CA 1
ATOM 4653 C C . HIS B 1 73 ? -0.841 -34.688 -28.719 1 87 73 HIS B C 1
ATOM 4655 O O . HIS B 1 73 ? 0.243 -34.156 -29.016 1 87 73 HIS B O 1
ATOM 4661 N N . ARG B 1 74 ? -1.823 -34.031 -28.156 1 91.5 74 ARG B N 1
ATOM 4662 C CA . ARG B 1 74 ? -1.575 -32.719 -27.562 1 91.5 74 ARG B CA 1
ATOM 4663 C C . ARG B 1 74 ? -2.334 -32.562 -26.25 1 91.5 74 ARG B C 1
ATOM 4665 O O . ARG B 1 74 ? -3.389 -33.188 -26.062 1 91.5 74 ARG B O 1
ATOM 4672 N N . TRP B 1 75 ? -1.809 -31.859 -25.312 1 93.94 75 TRP B N 1
ATOM 4673 C CA . TRP B 1 75 ? -2.375 -31.609 -24 1 93.94 75 TRP B CA 1
ATOM 4674 C C . TRP B 1 75 ? -2.168 -30.156 -23.578 1 93.94 75 TRP B C 1
ATOM 4676 O O . TRP B 1 75 ? -1.152 -29.547 -23.922 1 93.94 75 TRP B O 1
ATOM 4686 N N . CYS B 1 76 ? -3.209 -29.609 -22.906 1 96.88 76 CYS B N 1
ATOM 4687 C CA . CYS B 1 76 ? -3.102 -28.25 -22.375 1 96.88 76 CYS B CA 1
ATOM 4688 C C . CYS B 1 76 ? -3.354 -28.234 -20.875 1 96.88 76 CYS B C 1
ATOM 4690 O O . CYS B 1 76 ? -4.246 -28.922 -20.375 1 96.88 76 CYS B O 1
ATOM 4692 N N . SER B 1 77 ? -2.639 -27.453 -20.188 1 97.94 77 SER B N 1
ATOM 4693 C CA . SER B 1 77 ? -2.678 -27.391 -18.734 1 97.94 77 SER B CA 1
ATOM 4694 C C . SER B 1 77 ? -3.979 -26.766 -18.234 1 97.94 77 SER B C 1
ATOM 4696 O O . SER B 1 77 ? -4.289 -26.828 -17.047 1 97.94 77 SER B O 1
ATOM 4698 N N . GLN B 1 78 ? -4.707 -26.141 -19.125 1 97.56 78 GLN B N 1
ATOM 4699 C CA . GLN B 1 78 ? -5.891 -25.375 -18.75 1 97.56 78 GLN B CA 1
ATOM 4700 C C . GLN B 1 78 ? -7.016 -25.562 -19.766 1 97.56 78 GLN B C 1
ATOM 4702 O O . GLN B 1 78 ? -6.762 -25.859 -20.938 1 97.56 78 GLN B O 1
ATOM 4707 N N . PRO B 1 79 ? -8.273 -25.312 -19.25 1 97.38 79 PRO B N 1
ATOM 4708 C CA . PRO B 1 79 ? -9.359 -25.25 -20.234 1 97.38 79 PRO B CA 1
ATOM 4709 C C . PRO B 1 79 ? -9.242 -24.031 -21.156 1 97.38 79 PRO B C 1
ATOM 4711 O O . PRO B 1 79 ? -8.695 -23 -20.766 1 97.38 79 PRO B O 1
ATOM 4714 N N . VAL B 1 80 ? -9.766 -24.234 -22.328 1 97 80 VAL B N 1
ATOM 4715 C CA . VAL B 1 80 ? -9.688 -23.172 -23.344 1 97 80 VAL B CA 1
ATOM 4716 C C . VAL B 1 80 ? -11.094 -22.688 -23.688 1 97 80 VAL B C 1
ATOM 4718 O O . VAL B 1 80 ? -12.008 -23.5 -23.875 1 97 80 VAL B O 1
ATOM 4721 N N . LEU B 1 81 ? -11.242 -21.422 -23.688 1 96 81 LEU B N 1
ATOM 4722 C CA . LEU B 1 81 ? -12.508 -20.812 -24.047 1 96 81 LEU B CA 1
ATOM 4723 C C . LEU B 1 81 ? -12.516 -20.422 -25.531 1 96 81 LEU B C 1
ATOM 4725 O O . LEU B 1 81 ? -11.578 -20.734 -26.266 1 96 81 LEU B O 1
ATOM 4729 N N . ASN B 1 82 ? -13.609 -19.844 -25.906 1 90.94 82 ASN B N 1
ATOM 4730 C CA . ASN B 1 82 ? -13.727 -19.469 -27.297 1 90.94 82 ASN B CA 1
ATOM 4731 C C . ASN B 1 82 ? -12.625 -18.5 -27.719 1 90.94 82 ASN B C 1
ATOM 4733 O O . ASN B 1 82 ? -12.094 -17.766 -26.891 1 90.94 82 ASN B O 1
ATOM 4737 N N . ARG B 1 83 ? -12.141 -18.656 -28.922 1 89 83 ARG B N 1
ATOM 4738 C CA . ARG B 1 83 ? -11.109 -17.828 -29.547 1 89 83 ARG B CA 1
ATOM 4739 C C . ARG B 1 83 ? -9.781 -17.969 -28.812 1 89 83 ARG B C 1
ATOM 4741 O O . ARG B 1 83 ? -9.055 -16.984 -28.641 1 89 83 ARG B O 1
ATOM 4748 N N . ARG B 1 84 ? -9.586 -19.016 -28.203 1 89.38 84 ARG B N 1
ATOM 4749 C CA . ARG B 1 84 ? -8.312 -19.5 -27.688 1 89.38 84 ARG B CA 1
ATOM 4750 C C . ARG B 1 84 ? -7.887 -18.719 -26.453 1 89.38 84 ARG B C 1
ATOM 4752 O O . ARG B 1 84 ? -6.699 -18.469 -26.234 1 89.38 84 ARG B O 1
ATOM 4759 N N . LEU B 1 85 ? -8.867 -18.172 -25.734 1 95.56 85 LEU B N 1
ATOM 4760 C CA . LEU B 1 85 ? -8.508 -17.625 -24.438 1 95.56 85 LEU B CA 1
ATOM 4761 C C . LEU B 1 85 ? -8.391 -18.719 -23.391 1 95.56 85 LEU B C 1
ATOM 4763 O O . LEU B 1 85 ? -9.312 -19.516 -23.203 1 95.56 85 LEU B O 1
ATOM 4767 N N . HIS B 1 86 ? -7.27 -18.797 -22.828 1 97.62 86 HIS B N 1
ATOM 4768 C CA . HIS B 1 86 ? -7.047 -19.812 -21.812 1 97.62 86 HIS B CA 1
ATOM 4769 C C . HIS B 1 86 ? -7.719 -19.438 -20.484 1 97.62 86 HIS B C 1
ATOM 4771 O O . HIS B 1 86 ? -7.695 -18.281 -20.078 1 97.62 86 HIS B O 1
ATOM 4777 N N . GLY B 1 87 ? -8.328 -20.438 -19.859 1 97.81 87 GLY B N 1
ATOM 4778 C CA . GLY B 1 87 ? -9.031 -20.219 -18.609 1 97.81 87 GLY B CA 1
ATOM 4779 C C . GLY B 1 87 ? -8.156 -19.625 -17.531 1 97.81 87 GLY B C 1
ATOM 4780 O O . GLY B 1 87 ? -8.602 -18.797 -16.734 1 97.81 87 GLY B O 1
ATOM 4781 N N . GLY B 1 88 ? -6.93 -20.047 -17.484 1 98.06 88 GLY B N 1
ATOM 4782 C CA . GLY B 1 88 ? -5.996 -19.531 -16.484 1 98.06 88 GLY B CA 1
ATOM 4783 C C . GLY B 1 88 ? -5.758 -18.031 -16.609 1 98.06 88 GLY B C 1
ATOM 4784 O O . GLY B 1 88 ? -5.695 -17.328 -15.609 1 98.06 88 GLY B O 1
ATOM 4785 N N . ASP B 1 89 ? -5.637 -17.531 -17.828 1 98.44 89 ASP B N 1
ATOM 4786 C CA . ASP B 1 89 ? -5.43 -16.109 -18.031 1 98.44 89 ASP B CA 1
ATOM 4787 C C . ASP B 1 89 ? -6.617 -15.297 -17.516 1 98.44 89 ASP B C 1
ATOM 4789 O O . ASP B 1 89 ? -6.434 -14.273 -16.859 1 98.44 89 ASP B O 1
ATOM 4793 N N . LEU B 1 90 ? -7.773 -15.789 -17.844 1 98.5 90 LEU B N 1
ATOM 4794 C CA . LEU B 1 90 ? -9 -15.094 -17.453 1 98.5 90 LEU B CA 1
ATOM 4795 C C . LEU B 1 90 ? -9.148 -15.07 -15.93 1 98.5 90 LEU B C 1
ATOM 4797 O O . LEU B 1 90 ? -9.406 -14.016 -15.344 1 98.5 90 LEU B O 1
ATOM 4801 N N . LEU B 1 91 ? -8.93 -16.172 -15.305 1 98.62 91 LEU B N 1
ATOM 4802 C CA . LEU B 1 91 ? -9.172 -16.266 -13.867 1 98.62 91 LEU B CA 1
ATOM 4803 C C . LEU B 1 91 ? -8.031 -15.633 -13.078 1 98.62 91 LEU B C 1
ATOM 4805 O O . LEU B 1 91 ? -8.234 -15.125 -11.977 1 98.62 91 LEU B O 1
ATOM 4809 N N . ILE B 1 92 ? -6.809 -15.68 -13.625 1 98.81 92 ILE B N 1
ATOM 4810 C CA . ILE B 1 92 ? -5.715 -14.945 -13.008 1 98.81 92 ILE B CA 1
ATOM 4811 C C . ILE B 1 92 ? -6.047 -13.453 -12.977 1 98.81 92 ILE B C 1
ATOM 4813 O O . ILE B 1 92 ? -5.91 -12.805 -11.938 1 98.81 92 ILE B O 1
ATOM 4817 N N . ALA B 1 93 ? -6.492 -12.914 -14.078 1 98.75 93 ALA B N 1
ATOM 4818 C CA . ALA B 1 93 ? -6.863 -11.508 -14.148 1 98.75 93 ALA B CA 1
ATOM 4819 C C . ALA B 1 93 ? -7.988 -11.188 -13.164 1 98.75 93 ALA B C 1
ATOM 4821 O O . ALA B 1 93 ? -7.926 -10.188 -12.445 1 98.75 93 ALA B O 1
ATOM 4822 N N . SER B 1 94 ? -8.961 -12.078 -13.125 1 98.75 94 SER B N 1
ATOM 4823 C CA . SER B 1 94 ? -10.086 -11.898 -12.211 1 98.75 94 SER B CA 1
ATOM 4824 C C . SER B 1 94 ? -9.633 -11.922 -10.758 1 98.75 94 SER B C 1
ATOM 4826 O O . SER B 1 94 ? -10.039 -11.078 -9.961 1 98.75 94 SER B O 1
ATOM 4828 N N . ALA B 1 95 ? -8.781 -12.883 -10.445 1 98.69 95 ALA B N 1
ATOM 4829 C CA . ALA B 1 95 ? -8.305 -13.039 -9.078 1 98.69 95 ALA B CA 1
ATOM 4830 C C . ALA B 1 95 ? -7.469 -11.836 -8.648 1 98.69 95 ALA B C 1
ATOM 4832 O O . ALA B 1 95 ? -7.539 -11.398 -7.492 1 98.69 95 ALA B O 1
ATOM 4833 N N . ILE B 1 96 ? -6.684 -11.289 -9.547 1 98.56 96 ILE B N 1
ATOM 4834 C CA . ILE B 1 96 ? -5.871 -10.117 -9.234 1 98.56 96 ILE B CA 1
ATOM 4835 C C . ILE B 1 96 ? -6.781 -8.945 -8.867 1 98.56 96 ILE B C 1
ATOM 4837 O O . ILE B 1 96 ? -6.605 -8.32 -7.82 1 98.56 96 ILE B O 1
ATOM 4841 N N . LEU B 1 97 ? -7.742 -8.711 -9.68 1 98.31 97 LEU B N 1
ATOM 4842 C CA . LEU B 1 97 ? -8.617 -7.566 -9.477 1 98.31 97 LEU B CA 1
ATOM 4843 C C . LEU B 1 97 ? -9.492 -7.77 -8.242 1 98.31 97 LEU B C 1
ATOM 4845 O O . LEU B 1 97 ? -9.586 -6.887 -7.387 1 98.31 97 LEU B O 1
ATOM 4849 N N . SER B 1 98 ? -10.07 -8.953 -8.039 1 98.31 98 SER B N 1
ATOM 4850 C CA . SER B 1 98 ? -11.047 -9.195 -6.98 1 98.31 98 SER B CA 1
ATOM 4851 C C . SER B 1 98 ? -10.375 -9.32 -5.621 1 98.31 98 SER B C 1
ATOM 4853 O O . SER B 1 98 ? -11.023 -9.18 -4.582 1 98.31 98 SER B O 1
ATOM 4855 N N . SER B 1 99 ? -9.102 -9.617 -5.609 1 97.94 99 SER B N 1
ATOM 4856 C CA . SER B 1 99 ? -8.383 -9.719 -4.34 1 97.94 99 SER B CA 1
ATOM 4857 C C . SER B 1 99 ? -7.727 -8.391 -3.973 1 97.94 99 SER B C 1
ATOM 4859 O O . SER B 1 99 ? -7.105 -8.273 -2.914 1 97.94 99 SER B O 1
ATOM 4861 N N . GLY B 1 100 ? -7.809 -7.406 -4.832 1 97 100 GLY B N 1
ATOM 4862 C CA . GLY B 1 100 ? -7.227 -6.102 -4.566 1 97 100 GLY B CA 1
ATOM 4863 C C . GLY B 1 100 ? -5.734 -6.051 -4.824 1 97 100 GLY B C 1
ATOM 4864 O O . GLY B 1 100 ? -5.059 -5.109 -4.398 1 97 100 GLY B O 1
ATOM 4865 N N . ASN B 1 101 ? -5.184 -7.086 -5.496 1 97.62 101 ASN B N 1
ATOM 4866 C CA . ASN B 1 101 ? -3.764 -7.102 -5.836 1 97.62 101 ASN B CA 1
ATOM 4867 C C . ASN B 1 101 ? -3.471 -6.246 -7.066 1 97.62 101 ASN B C 1
ATOM 4869 O O . ASN B 1 101 ? -4.387 -5.879 -7.805 1 97.62 101 ASN B O 1
ATOM 4873 N N . ASN B 1 102 ? -2.234 -5.883 -7.172 1 96 102 ASN B N 1
ATOM 4874 C CA . ASN B 1 102 ? -1.737 -5.145 -8.328 1 96 102 ASN B CA 1
ATOM 4875 C C . ASN B 1 102 ? -1.044 -6.07 -9.328 1 96 102 ASN B C 1
ATOM 4877 O O . ASN B 1 102 ? -0.3 -6.969 -8.93 1 96 102 ASN B O 1
ATOM 4881 N N . PHE B 1 103 ? -1.327 -5.863 -10.57 1 97.88 103 PHE B N 1
ATOM 4882 C CA . PHE B 1 103 ? -0.806 -6.754 -11.602 1 97.88 103 PHE B CA 1
ATOM 4883 C C . PHE B 1 103 ? 0.717 -6.785 -11.57 1 97.88 103 PHE B C 1
ATOM 4885 O O . PHE B 1 103 ? 1.323 -7.859 -11.641 1 97.88 103 PHE B O 1
ATOM 4892 N N . ALA B 1 104 ? 1.326 -5.625 -11.477 1 96.44 104 ALA B N 1
ATOM 4893 C CA . ALA B 1 104 ? 2.783 -5.559 -11.539 1 96.44 104 ALA B CA 1
ATOM 4894 C C . ALA B 1 104 ? 3.42 -6.352 -10.406 1 96.44 104 ALA B C 1
ATOM 4896 O O . ALA B 1 104 ? 4.43 -7.035 -10.609 1 96.44 104 ALA B O 1
ATOM 4897 N N . LYS B 1 105 ? 2.867 -6.305 -9.25 1 96.5 105 LYS B N 1
ATOM 4898 C CA . LYS B 1 105 ? 3.379 -7.047 -8.102 1 96.5 105 LYS B CA 1
ATOM 4899 C C . LYS B 1 105 ? 3.203 -8.555 -8.297 1 96.5 105 LYS B C 1
ATOM 4901 O O . LYS B 1 105 ? 4.105 -9.336 -7.992 1 96.5 105 LYS B O 1
ATOM 4906 N N . CYS B 1 106 ? 2.057 -8.914 -8.82 1 98 106 CYS B N 1
ATOM 4907 C CA . CYS B 1 106 ? 1.801 -10.32 -9.078 1 98 106 CYS B CA 1
ATOM 4908 C C . CYS B 1 106 ? 2.719 -10.852 -10.18 1 98 106 CYS B C 1
ATOM 4910 O O . CYS B 1 106 ? 3.193 -11.984 -10.102 1 98 106 CYS B O 1
ATOM 4912 N N . ALA B 1 107 ? 2.898 -10 -11.164 1 98.31 107 ALA B N 1
ATOM 4913 C CA . ALA B 1 107 ? 3.773 -10.391 -12.266 1 98.31 107 ALA B CA 1
ATOM 4914 C C . ALA B 1 107 ? 5.207 -10.602 -11.781 1 98.31 107 ALA B C 1
ATOM 4916 O O . ALA B 1 107 ? 5.895 -11.516 -12.234 1 98.31 107 ALA B O 1
ATOM 4917 N N . LEU B 1 108 ? 5.664 -9.742 -10.883 1 98 108 LEU B N 1
ATOM 4918 C CA . LEU B 1 108 ? 7.004 -9.891 -10.32 1 98 108 LEU B CA 1
ATOM 4919 C C . LEU B 1 108 ? 7.105 -11.164 -9.492 1 98 108 LEU B C 1
ATOM 4921 O O . LEU B 1 108 ? 8.109 -11.883 -9.57 1 98 108 LEU B O 1
ATOM 4925 N N . PHE B 1 109 ? 6.109 -11.438 -8.703 1 98.38 109 PHE B N 1
ATOM 4926 C CA . PHE B 1 109 ? 6 -12.68 -7.957 1 98.38 109 PHE B CA 1
ATOM 4927 C C . PHE B 1 109 ? 6.113 -13.883 -8.891 1 98.38 109 PHE B C 1
ATOM 4929 O O . PHE B 1 109 ? 6.891 -14.805 -8.633 1 98.38 109 PHE B O 1
ATOM 4936 N N . ALA B 1 110 ? 5.359 -13.844 -9.992 1 98.69 110 ALA B N 1
ATOM 4937 C CA . ALA B 1 110 ? 5.367 -14.914 -10.977 1 98.69 110 ALA B CA 1
ATOM 4938 C C . ALA B 1 110 ? 6.734 -15.039 -11.641 1 98.69 110 ALA B C 1
ATOM 4940 O O . ALA B 1 110 ? 7.215 -16.156 -11.883 1 98.69 110 ALA B O 1
ATOM 4941 N N . LYS B 1 111 ? 7.301 -13.922 -11.898 1 98.06 111 LYS B N 1
ATOM 4942 C CA . LYS B 1 111 ? 8.625 -13.914 -12.516 1 98.06 111 LYS B CA 1
ATOM 4943 C C . LYS B 1 111 ? 9.648 -14.633 -11.648 1 98.06 111 LYS B C 1
ATOM 4945 O O . LYS B 1 111 ? 10.43 -15.438 -12.148 1 98.06 111 LYS B O 1
ATOM 4950 N N . PHE B 1 112 ? 9.625 -14.422 -10.391 1 98.25 112 PHE B N 1
ATOM 4951 C CA . PHE B 1 112 ? 10.594 -15.016 -9.477 1 98.25 112 PHE B CA 1
ATOM 4952 C C . PHE B 1 112 ? 10.312 -16.5 -9.281 1 98.25 112 PHE B C 1
ATOM 4954 O O . PHE B 1 112 ? 11.219 -17.266 -8.953 1 98.25 112 PHE B O 1
ATOM 4961 N N . LEU B 1 113 ? 9.094 -16.906 -9.516 1 97.88 113 LEU B N 1
ATOM 4962 C CA . LEU B 1 113 ? 8.711 -18.312 -9.445 1 97.88 113 LEU B CA 1
ATOM 4963 C C . LEU B 1 113 ? 8.906 -19 -10.797 1 97.88 113 LEU B C 1
ATOM 4965 O O . LEU B 1 113 ? 8.688 -20.203 -10.922 1 97.88 113 LEU B O 1
ATOM 4969 N N . LYS B 1 114 ? 9.258 -18.188 -11.844 1 97.88 114 LYS B N 1
ATOM 4970 C CA . LYS B 1 114 ? 9.312 -18.656 -13.227 1 97.88 114 LYS B CA 1
ATOM 4971 C C . LYS B 1 114 ? 7.98 -19.266 -13.648 1 97.88 114 LYS B C 1
ATOM 4973 O O . LYS B 1 114 ? 7.957 -20.312 -14.297 1 97.88 114 LYS B O 1
ATOM 4978 N N . LEU B 1 115 ? 6.938 -18.703 -13.141 1 98.5 115 LEU B N 1
ATOM 4979 C CA . LEU B 1 115 ? 5.574 -19.141 -13.438 1 98.5 115 LEU B CA 1
ATOM 4980 C C . LEU B 1 115 ? 5.078 -18.484 -14.734 1 98.5 115 LEU B C 1
ATOM 4982 O O . LEU B 1 115 ? 5.152 -17.266 -14.891 1 98.5 115 LEU B O 1
ATOM 4986 N N . TYR B 1 116 ? 4.633 -19.328 -15.672 1 98.62 116 TYR B N 1
ATOM 4987 C CA . TYR B 1 116 ? 3.977 -18.766 -16.844 1 98.62 116 TYR B CA 1
ATOM 4988 C C . TYR B 1 116 ? 2.805 -17.875 -16.438 1 98.62 116 TYR B C 1
ATOM 4990 O O . TYR B 1 116 ? 1.96 -18.281 -15.633 1 98.62 116 TYR B O 1
ATOM 4998 N N . PHE B 1 117 ? 2.764 -16.641 -16.984 1 98.62 117 PHE B N 1
ATOM 4999 C CA . PHE B 1 117 ? 1.833 -15.609 -16.547 1 98.62 117 PHE B CA 1
ATOM 5000 C C . PHE B 1 117 ? 1.361 -14.773 -17.734 1 98.62 117 PHE B C 1
ATOM 5002 O O . PHE B 1 117 ? 2.068 -14.656 -18.734 1 98.62 117 PHE B O 1
ATOM 5009 N N . PRO B 1 118 ? 0.111 -14.32 -17.688 1 98.31 118 PRO B N 1
ATOM 5010 C CA . PRO B 1 118 ? -0.323 -13.469 -18.781 1 98.31 118 PRO B CA 1
ATOM 5011 C C . PRO B 1 118 ? 0.491 -12.188 -18.891 1 98.31 118 PRO B C 1
ATOM 5013 O O . PRO B 1 118 ? 0.991 -11.68 -17.891 1 98.31 118 PRO B O 1
ATOM 5016 N N . SER B 1 119 ? 0.561 -11.68 -20.094 1 97.62 119 SER B N 1
ATOM 5017 C CA . SER B 1 119 ? 1.218 -10.391 -20.297 1 97.62 119 SER B CA 1
ATOM 5018 C C . SER B 1 119 ? 0.363 -9.242 -19.781 1 97.62 119 SER B C 1
ATOM 5020 O O . SER B 1 119 ? -0.836 -9.406 -19.547 1 97.62 119 SER B O 1
ATOM 5022 N N . ASN B 1 120 ? 0.999 -8.102 -19.594 1 96.81 120 ASN B N 1
ATOM 5023 C CA . ASN B 1 120 ? 0.271 -6.91 -19.156 1 96.81 120 ASN B CA 1
ATOM 5024 C C . ASN B 1 120 ? -0.818 -6.527 -20.156 1 96.81 120 ASN B C 1
ATOM 5026 O O . ASN B 1 120 ? -1.915 -6.129 -19.766 1 96.81 120 ASN B O 1
ATOM 5030 N N . SER B 1 121 ? -0.479 -6.625 -21.406 1 95.31 121 SER B N 1
ATOM 5031 C CA . SER B 1 121 ? -1.445 -6.281 -22.438 1 95.31 121 SER B CA 1
ATOM 5032 C C . SER B 1 121 ? -2.664 -7.195 -22.391 1 95.31 121 SER B C 1
ATOM 5034 O O . SER B 1 121 ? -3.801 -6.734 -22.5 1 95.31 121 SER B O 1
ATOM 5036 N N . LYS B 1 122 ? -2.422 -8.469 -22.25 1 95.69 122 LYS B N 1
ATOM 5037 C CA . LYS B 1 122 ? -3.523 -9.422 -22.156 1 95.69 122 LYS B CA 1
ATOM 5038 C C . LYS B 1 122 ? -4.359 -9.156 -20.906 1 95.69 122 LYS B C 1
ATOM 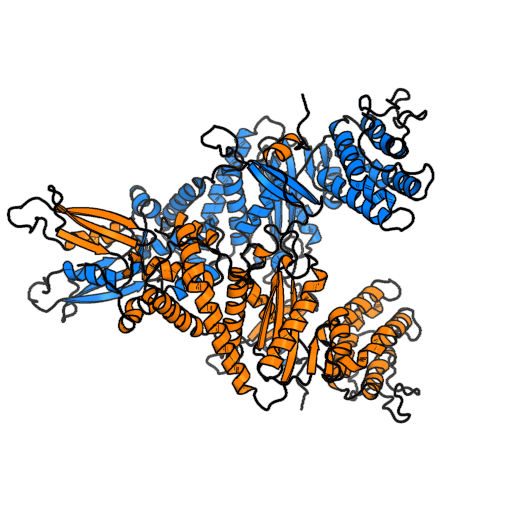5040 O O . LYS B 1 122 ? -5.59 -9.148 -20.969 1 95.69 122 LYS B O 1
ATOM 5045 N N . PHE B 1 123 ? -3.707 -8.867 -19.828 1 97.31 123 PHE B N 1
ATOM 5046 C CA . PHE B 1 123 ? -4.391 -8.555 -18.578 1 97.31 123 PHE B CA 1
ATOM 5047 C C . PHE B 1 123 ? -5.289 -7.332 -18.75 1 97.31 123 PHE B C 1
ATOM 5049 O O . PHE B 1 123 ? -6.453 -7.355 -18.344 1 97.31 123 PHE B O 1
ATOM 5056 N N . THR B 1 124 ? -4.746 -6.312 -19.281 1 96.06 124 THR B N 1
ATOM 5057 C CA . THR B 1 124 ? -5.48 -5.066 -19.469 1 96.06 124 THR B CA 1
ATOM 5058 C C . THR B 1 124 ? -6.676 -5.273 -20.391 1 96.06 124 THR B C 1
ATOM 5060 O O . THR B 1 124 ? -7.746 -4.695 -20.172 1 96.06 124 THR B O 1
ATOM 5063 N N . ALA B 1 125 ? -6.469 -6.059 -21.391 1 96.19 125 ALA B N 1
ATOM 5064 C CA . ALA B 1 125 ? -7.562 -6.352 -22.312 1 96.19 125 ALA B CA 1
ATOM 5065 C C . ALA B 1 125 ? -8.68 -7.117 -21.609 1 96.19 125 ALA B C 1
ATOM 5067 O O . ALA B 1 125 ? -9.859 -6.793 -21.766 1 96.19 125 ALA B O 1
ATOM 5068 N N . ILE B 1 126 ? -8.328 -8.164 -20.844 1 97.69 126 ILE B N 1
ATOM 5069 C CA . ILE B 1 126 ? -9.312 -8.945 -20.109 1 97.69 126 ILE B CA 1
ATOM 5070 C C . ILE B 1 126 ? -10.055 -8.055 -19.125 1 97.69 126 ILE B C 1
ATOM 5072 O O . ILE B 1 126 ? -11.281 -8.109 -19.016 1 97.69 126 ILE B O 1
ATOM 5076 N N . GLN B 1 127 ? -9.328 -7.27 -18.453 1 97.31 127 GLN B N 1
ATOM 5077 C CA . GLN B 1 127 ? -9.875 -6.359 -17.453 1 97.31 127 GLN B CA 1
ATOM 5078 C C . GLN B 1 127 ? -10.898 -5.41 -18.078 1 97.31 127 GLN B C 1
ATOM 5080 O O . GLN B 1 127 ? -11.992 -5.234 -17.547 1 97.31 127 GLN B O 1
ATOM 5085 N N . ARG B 1 128 ? -10.57 -4.844 -19.172 1 95.75 128 ARG B N 1
ATOM 5086 C CA . ARG B 1 128 ? -11.398 -3.844 -19.828 1 95.75 128 ARG B CA 1
ATOM 5087 C C . ARG B 1 128 ? -12.656 -4.477 -20.422 1 95.75 128 ARG B C 1
ATOM 5089 O O . ARG B 1 128 ? -13.742 -3.902 -20.312 1 95.75 128 ARG B O 1
ATOM 5096 N N . ASN B 1 129 ? -12.5 -5.629 -20.938 1 96.06 129 ASN B N 1
ATOM 5097 C CA . ASN B 1 129 ? -13.594 -6.191 -21.734 1 96.06 129 ASN B CA 1
ATOM 5098 C C . ASN B 1 129 ? -14.531 -7.039 -20.875 1 96.06 129 ASN B C 1
ATOM 5100 O O . ASN B 1 129 ? -15.727 -7.129 -21.156 1 96.06 129 ASN B O 1
ATOM 5104 N N . TYR B 1 130 ? -13.992 -7.641 -19.859 1 97.69 130 TYR B N 1
ATOM 5105 C CA . TYR B 1 130 ? -14.828 -8.625 -19.188 1 97.69 130 TYR B CA 1
ATOM 5106 C C . TYR B 1 130 ? -14.938 -8.328 -17.688 1 97.69 130 TYR B C 1
ATOM 5108 O O . TYR B 1 130 ? -16.016 -8.461 -17.094 1 97.69 130 TYR B O 1
ATOM 5116 N N . LEU B 1 131 ? -13.898 -7.918 -17.016 1 98.62 131 LEU B N 1
ATOM 5117 C CA . LEU B 1 131 ? -13.922 -7.773 -15.562 1 98.62 131 LEU B CA 1
ATOM 5118 C C . LEU B 1 131 ? -14.672 -6.512 -15.148 1 98.62 131 LEU B C 1
ATOM 5120 O O . LEU B 1 131 ? -15.664 -6.582 -14.422 1 98.62 131 LEU B O 1
ATOM 5124 N N . VAL B 1 132 ? -14.266 -5.348 -15.648 1 97.94 132 VAL B N 1
ATOM 5125 C CA . VAL B 1 132 ? -14.797 -4.055 -15.242 1 97.94 132 VAL B CA 1
ATOM 5126 C C . VAL B 1 132 ? -16.297 -3.998 -15.539 1 97.94 132 VAL B C 1
ATOM 5128 O O . VAL B 1 132 ? -17.094 -3.707 -14.648 1 97.94 132 VAL B O 1
ATOM 5131 N N . PRO B 1 133 ? -16.703 -4.371 -16.75 1 97.38 133 PRO B N 1
ATOM 5132 C CA . PRO B 1 133 ? -18.141 -4.305 -17.031 1 97.38 133 PRO B CA 1
ATOM 5133 C C . PRO B 1 133 ? -18.953 -5.266 -16.156 1 97.38 133 PRO B C 1
ATOM 5135 O O . PRO B 1 133 ? -20.047 -4.93 -15.719 1 97.38 133 PRO B O 1
ATOM 5138 N N . THR B 1 134 ? -18.406 -6.453 -15.953 1 98.69 134 THR B N 1
ATOM 5139 C CA . THR B 1 134 ? -19.125 -7.441 -15.164 1 98.69 134 THR B CA 1
ATOM 5140 C C . THR B 1 134 ? -19.266 -6.988 -13.711 1 98.69 134 THR B C 1
ATOM 5142 O O . THR B 1 134 ? -20.312 -7.164 -13.094 1 98.69 134 THR B O 1
ATOM 5145 N N . ILE B 1 135 ? -18.234 -6.422 -13.164 1 98.75 135 ILE B N 1
ATOM 5146 C CA . ILE B 1 135 ? -18.25 -5.918 -11.797 1 98.75 135 ILE B CA 1
ATOM 5147 C C . ILE B 1 135 ? -19.281 -4.793 -11.672 1 98.75 135 ILE B C 1
ATOM 5149 O O . ILE B 1 135 ? -20.078 -4.773 -10.734 1 98.75 135 ILE B O 1
ATOM 5153 N N . ASP B 1 136 ? -19.25 -3.904 -12.609 1 98.38 136 ASP B N 1
ATOM 5154 C CA . ASP B 1 136 ? -20.172 -2.779 -12.602 1 98.38 136 ASP B CA 1
ATOM 5155 C C . ASP B 1 136 ? -21.625 -3.264 -12.641 1 98.38 136 ASP B C 1
ATOM 5157 O O . ASP B 1 136 ? -22.469 -2.805 -11.852 1 98.38 136 ASP B O 1
ATOM 5161 N N . ALA B 1 137 ? -21.891 -4.199 -13.508 1 98.5 137 ALA B N 1
ATOM 5162 C CA . ALA B 1 137 ? -23.234 -4.742 -13.633 1 98.5 137 ALA B CA 1
ATOM 5163 C C . ALA B 1 137 ? -23.656 -5.457 -12.352 1 98.5 137 ALA B C 1
ATOM 5165 O O . ALA B 1 137 ? -24.797 -5.285 -11.891 1 98.5 137 ALA B O 1
ATOM 5166 N N . PHE B 1 138 ? -22.797 -6.242 -11.836 1 98.62 138 PHE B N 1
ATOM 5167 C CA . PHE B 1 138 ? -23.094 -6.992 -10.625 1 98.62 138 PHE B CA 1
ATOM 5168 C C . PHE B 1 138 ? -23.344 -6.047 -9.453 1 98.62 138 PHE B C 1
ATOM 5170 O O . PHE B 1 138 ? -24.266 -6.254 -8.664 1 98.62 138 PHE B O 1
ATOM 5177 N N . TYR B 1 139 ? -22.578 -5.047 -9.312 1 98.56 139 TYR B N 1
ATOM 5178 C CA . TYR B 1 139 ? -22.734 -4.043 -8.266 1 98.56 139 TYR B CA 1
ATOM 5179 C C . TYR B 1 139 ? -24.094 -3.361 -8.375 1 98.56 139 TYR B C 1
ATOM 5181 O O . TYR B 1 139 ? -24.797 -3.215 -7.375 1 98.56 139 TYR B O 1
ATOM 5189 N N . LYS B 1 140 ? -24.406 -2.967 -9.57 1 98.31 140 LYS B N 1
ATOM 5190 C CA . LYS B 1 140 ? -25.688 -2.283 -9.789 1 98.31 140 LYS B CA 1
ATOM 5191 C C . LYS B 1 140 ? -26.859 -3.191 -9.438 1 98.31 140 LYS B C 1
ATOM 5193 O O . LYS B 1 140 ? -27.875 -2.732 -8.898 1 98.31 140 LYS B O 1
ATOM 5198 N N . GLU B 1 141 ? -26.703 -4.414 -9.766 1 98.31 141 GLU B N 1
ATOM 5199 C CA . GLU B 1 141 ? -27.734 -5.383 -9.422 1 98.31 141 GLU B CA 1
ATOM 5200 C C . GLU B 1 141 ? -27.906 -5.508 -7.91 1 98.31 141 GLU B C 1
ATOM 5202 O O . GLU B 1 141 ? -29.016 -5.492 -7.395 1 98.31 141 GLU B O 1
ATOM 5207 N N . GLN B 1 142 ? -26.812 -5.648 -7.227 1 97.81 142 GLN B N 1
ATOM 5208 C CA . GLN B 1 142 ? -26.859 -5.746 -5.773 1 97.81 142 GLN B CA 1
ATOM 5209 C C . GLN B 1 142 ? -27.391 -4.461 -5.148 1 97.81 142 GLN B C 1
ATOM 5211 O O . GLN B 1 142 ? -28.125 -4.508 -4.16 1 97.81 142 GLN B O 1
ATOM 5216 N N . GLN B 1 143 ? -27.016 -3.367 -5.715 1 98 143 GLN B N 1
ATOM 5217 C CA . GLN B 1 143 ? -27.5 -2.072 -5.258 1 98 143 GLN B CA 1
ATOM 5218 C C . GLN B 1 143 ? -29.016 -1.972 -5.41 1 98 143 GLN B C 1
ATOM 5220 O O . GLN B 1 143 ? -29.719 -1.522 -4.496 1 98 143 GLN B O 1
ATOM 5225 N N . GLN B 1 144 ? -29.484 -2.422 -6.543 1 97.75 144 GLN B N 1
ATOM 5226 C CA . GLN B 1 144 ? -30.922 -2.398 -6.805 1 97.75 144 GLN B CA 1
ATOM 5227 C C . GLN B 1 144 ? -31.672 -3.268 -5.805 1 97.75 144 GLN B C 1
ATOM 5229 O O . GLN B 1 144 ? -32.781 -2.916 -5.375 1 97.75 144 GLN B O 1
ATOM 5234 N N . GLU B 1 145 ? -31.078 -4.34 -5.477 1 97.31 145 GLU B N 1
ATOM 5235 C CA . GLU B 1 145 ? -31.688 -5.203 -4.469 1 97.31 145 GLU B CA 1
ATOM 5236 C C . GLU B 1 145 ? -31.797 -4.488 -3.127 1 97.31 145 GLU B C 1
ATOM 5238 O O . GLU B 1 145 ? -32.812 -4.609 -2.438 1 97.31 145 GLU B O 1
ATOM 5243 N N . ILE B 1 146 ? -30.844 -3.762 -2.785 1 97.25 146 ILE B N 1
ATOM 5244 C CA . ILE B 1 146 ? -30.859 -3.008 -1.536 1 97.25 146 ILE B CA 1
ATOM 5245 C C . ILE B 1 146 ? -31.938 -1.929 -1.588 1 97.25 146 ILE B C 1
ATOM 5247 O O . ILE B 1 146 ? -32.688 -1.746 -0.626 1 97.25 146 ILE B O 1
ATOM 5251 N N . PHE B 1 147 ? -32.031 -1.269 -2.729 1 97.5 147 PHE B N 1
ATOM 5252 C CA . PHE B 1 147 ? -33.031 -0.224 -2.896 1 97.5 147 PHE B CA 1
ATOM 5253 C C . PHE B 1 147 ? -34.438 -0.798 -2.771 1 97.5 147 PHE B C 1
ATOM 5255 O O . PHE B 1 147 ? -35.312 -0.191 -2.146 1 97.5 147 PHE B O 1
ATOM 5262 N N . GLU B 1 148 ? -34.594 -1.933 -3.309 1 96.44 148 GLU B N 1
ATOM 5263 C CA . GLU B 1 148 ? -35.906 -2.582 -3.256 1 96.44 148 GLU B CA 1
ATOM 5264 C C . GLU B 1 148 ? -36.281 -2.932 -1.821 1 96.44 148 GLU B C 1
ATOM 5266 O O . GLU B 1 148 ? -37.438 -2.785 -1.431 1 96.44 148 GLU B O 1
ATOM 5271 N N . ASN B 1 149 ? -35.344 -3.279 -1.061 1 95.25 149 ASN B N 1
ATOM 5272 C CA . ASN B 1 149 ? -35.594 -3.635 0.332 1 95.25 149 ASN B CA 1
ATOM 5273 C C . ASN B 1 149 ? -35.906 -2.404 1.181 1 95.25 149 ASN B C 1
ATOM 5275 O O . ASN B 1 149 ? -36.469 -2.518 2.262 1 95.25 149 ASN B O 1
ATOM 5279 N N . LEU B 1 150 ? -35.562 -1.261 0.671 1 95.5 150 LEU B N 1
ATOM 5280 C CA . LEU B 1 150 ? -35.719 -0.028 1.435 1 95.5 150 LEU B CA 1
ATOM 5281 C C . LEU B 1 150 ? -36.969 0.722 0.992 1 95.5 150 LEU B C 1
ATOM 5283 O O . LEU B 1 150 ? -37.281 1.785 1.531 1 95.5 150 LEU B O 1
ATOM 5287 N N . GLN B 1 151 ? -37.625 0.133 0.033 1 92.75 151 GLN B N 1
ATOM 5288 C CA . GLN B 1 151 ? -38.844 0.805 -0.459 1 92.75 151 GLN B CA 1
ATOM 5289 C C . GLN B 1 151 ? -39.875 0.956 0.648 1 92.75 151 GLN B C 1
ATOM 5291 O O . GLN B 1 151 ? -40.156 0.003 1.378 1 92.75 151 GLN B O 1
ATOM 5296 N N . GLY B 1 152 ? -40.375 2.176 0.804 1 90.62 152 GLY B N 1
ATOM 5297 C CA . GLY B 1 152 ? -41.406 2.447 1.806 1 90.62 152 GLY B CA 1
ATOM 5298 C C . GLY B 1 152 ? -40.844 2.816 3.16 1 90.62 152 GLY B C 1
ATOM 5299 O O . GLY B 1 152 ? -41.562 3.119 4.094 1 90.62 152 GLY B O 1
ATOM 5300 N N . GLN B 1 153 ? -39.562 2.771 3.264 1 93.44 153 GLN B N 1
ATOM 5301 C CA . GLN B 1 153 ? -38.906 3.115 4.523 1 93.44 153 GLN B CA 1
ATOM 5302 C C . GLN B 1 153 ? -38.125 4.422 4.398 1 93.44 153 GLN B C 1
ATOM 5304 O O . GLN B 1 153 ? -37.688 4.797 3.305 1 93.44 153 GLN B O 1
ATOM 5309 N N . SER B 1 154 ? -38.094 5.105 5.516 1 94.62 154 SER B N 1
ATOM 5310 C CA . SER B 1 154 ? -37.25 6.289 5.582 1 94.62 154 SER B CA 1
ATOM 5311 C C . SER B 1 154 ? -35.844 5.93 6.066 1 94.62 154 SER B C 1
ATOM 5313 O O . SER B 1 154 ? -35.688 5.25 7.082 1 94.62 154 SER B O 1
ATOM 5315 N N . VAL B 1 155 ? -34.938 6.418 5.34 1 96.94 155 VAL B N 1
ATOM 5316 C CA . VAL B 1 155 ? -33.562 5.977 5.594 1 96.94 155 VAL B CA 1
ATOM 5317 C C . VAL B 1 155 ? -32.75 7.129 6.191 1 96.94 155 VAL B C 1
ATOM 5319 O O . VAL B 1 155 ? -32.938 8.289 5.816 1 96.94 155 VAL B O 1
ATOM 5322 N N . ILE B 1 156 ? -31.938 6.832 7.207 1 98 156 ILE B N 1
ATOM 5323 C CA . ILE B 1 156 ? -30.875 7.715 7.676 1 98 156 ILE B CA 1
ATOM 5324 C C . ILE B 1 156 ? -29.562 7.363 6.973 1 98 156 ILE B C 1
ATOM 5326 O O . ILE B 1 156 ? -29.031 6.27 7.168 1 98 156 ILE B O 1
ATOM 5330 N N . ALA B 1 157 ? -29.094 8.289 6.195 1 98.12 157 ALA B N 1
ATOM 5331 C CA . ALA B 1 157 ? -27.922 8.031 5.352 1 98.12 157 ALA B CA 1
ATOM 5332 C C . ALA B 1 157 ? -26.672 8.648 5.949 1 98.12 157 ALA B C 1
ATOM 5334 O O . ALA B 1 157 ? -26.641 9.844 6.258 1 98.12 157 ALA B O 1
ATOM 5335 N N . LEU B 1 158 ? -25.688 7.852 6.156 1 98 158 LEU B N 1
ATOM 5336 C CA . LEU B 1 158 ? -24.375 8.32 6.566 1 98 158 LEU B CA 1
ATOM 5337 C C . LEU B 1 158 ? -23.484 8.578 5.352 1 98 158 LEU B C 1
ATOM 5339 O O . LEU B 1 158 ? -23.359 7.719 4.469 1 98 158 LEU B O 1
ATOM 5343 N N . GLY B 1 159 ? -22.859 9.742 5.258 1 97.12 159 GLY B N 1
ATOM 5344 C CA . GLY B 1 159 ? -22.047 10.094 4.105 1 97.12 159 GLY B CA 1
ATOM 5345 C C . GLY B 1 159 ? -20.641 10.5 4.48 1 97.12 159 GLY B C 1
ATOM 5346 O O . GLY B 1 159 ? -20.422 11.172 5.492 1 97.12 159 GLY B O 1
ATOM 5347 N N . ASP B 1 160 ? -19.656 10.039 3.686 1 95 160 ASP B N 1
ATOM 5348 C CA . ASP B 1 160 ? -18.266 10.422 3.883 1 95 160 ASP B CA 1
ATOM 5349 C C . ASP B 1 160 ? -17.484 10.336 2.576 1 95 160 ASP B C 1
ATOM 5351 O O . ASP B 1 160 ? -17.703 9.422 1.774 1 95 160 ASP B O 1
ATOM 5355 N N . GLY B 1 161 ? -16.641 11.336 2.402 1 92.12 161 GLY B N 1
ATOM 5356 C CA . GLY B 1 161 ? -15.789 11.359 1.229 1 92.12 161 GLY B CA 1
ATOM 5357 C C . GLY B 1 161 ? -14.352 10.992 1.533 1 92.12 161 GLY B C 1
ATOM 5358 O O . GLY B 1 161 ? -13.844 11.289 2.619 1 92.12 161 GLY B O 1
ATOM 5359 N N . ARG B 1 162 ? -13.789 10.359 0.636 1 89.31 162 ARG B N 1
ATOM 5360 C CA . ARG B 1 162 ? -12.367 10.023 0.709 1 89.31 162 ARG B CA 1
ATOM 5361 C C . ARG B 1 162 ? -11.625 10.539 -0.515 1 89.31 162 ARG B C 1
ATOM 5363 O O . ARG B 1 162 ? -12.062 10.336 -1.648 1 89.31 162 ARG B O 1
ATOM 5370 N N . ASN B 1 163 ? -10.539 11.312 -0.195 1 82.75 163 ASN B N 1
ATOM 5371 C CA . ASN B 1 163 ? -9.703 11.812 -1.279 1 82.75 163 ASN B CA 1
ATOM 5372 C C . ASN B 1 163 ? -8.328 11.141 -1.288 1 82.75 163 ASN B C 1
ATOM 5374 O O . ASN B 1 163 ? -7.844 10.695 -0.245 1 82.75 163 ASN B O 1
ATOM 5378 N N . ASP B 1 164 ? -7.855 11.016 -2.406 1 64.44 164 ASP B N 1
ATOM 5379 C CA . ASP B 1 164 ? -6.488 10.523 -2.51 1 64.44 164 ASP B CA 1
ATOM 5380 C C . ASP B 1 164 ? -5.48 11.609 -2.143 1 64.44 164 ASP B C 1
ATOM 5382 O O . ASP B 1 164 ? -5.723 12.789 -2.387 1 64.44 164 ASP B O 1
ATOM 5386 N N . SER B 1 165 ? -4.727 11.609 -0.941 1 59.19 165 SER B N 1
ATOM 5387 C CA . SER B 1 165 ? -3.836 12.719 -0.603 1 59.19 165 SER B CA 1
ATOM 5388 C C . SER B 1 165 ? -2.402 12.422 -1.032 1 59.19 165 SER B C 1
ATOM 5390 O O . SER B 1 165 ? -1.524 13.281 -0.916 1 59.19 165 SER B O 1
ATOM 5392 N N . PRO B 1 166 ? -1.73 11.367 -0.468 1 48.53 166 PRO B N 1
ATOM 5393 C CA . PRO B 1 166 ? -0.348 11.797 -0.696 1 48.53 166 PRO B CA 1
ATOM 5394 C C . PRO B 1 166 ? -0.11 12.289 -2.121 1 48.53 166 PRO B C 1
ATOM 5396 O O . PRO B 1 166 ? -0.753 11.812 -3.059 1 48.53 166 PRO B O 1
ATOM 5399 N N . GLY B 1 167 ? 0.801 13.586 -2.43 1 45.88 167 GLY B N 1
ATOM 5400 C CA . GLY B 1 167 ? 1.316 14.32 -3.576 1 45.88 167 GLY B CA 1
ATOM 5401 C C . GLY B 1 167 ? 0.421 14.227 -4.797 1 45.88 167 GLY B C 1
ATOM 5402 O O . GLY B 1 167 ? -0.109 15.242 -5.262 1 45.88 167 GLY B O 1
ATOM 5403 N N . HIS B 1 168 ? 0.615 13.109 -5.566 1 45.06 168 HIS B N 1
ATOM 5404 C CA . HIS B 1 168 ? 0.321 12.93 -6.984 1 45.06 168 HIS B CA 1
ATOM 5405 C C . HIS B 1 168 ? -1.172 12.719 -7.215 1 45.06 168 HIS B C 1
ATOM 5407 O O . HIS B 1 168 ? -1.705 13.102 -8.258 1 45.06 168 HIS B O 1
ATOM 5413 N N . SER B 1 169 ? -1.965 11.812 -6.309 1 53.78 169 SER B N 1
ATOM 5414 C CA . SER B 1 169 ? -3.137 11.18 -6.902 1 53.78 169 SER B CA 1
ATOM 5415 C C . SER B 1 169 ? -4.426 11.82 -6.402 1 53.78 169 SER B C 1
ATOM 5417 O O . SER B 1 169 ? -5.461 11.156 -6.305 1 53.78 169 SER B O 1
ATOM 5419 N N . ALA B 1 170 ? -4.344 12.969 -5.93 1 71.38 170 ALA B N 1
ATOM 5420 C CA . ALA B 1 170 ? -5.652 13.57 -5.676 1 71.38 170 ALA B CA 1
ATOM 5421 C C . ALA B 1 170 ? -6.527 13.531 -6.922 1 71.38 170 ALA B C 1
ATOM 5423 O O . ALA B 1 170 ? -7.211 14.508 -7.238 1 71.38 170 ALA B O 1
ATOM 5424 N N . GLN B 1 171 ? -6.418 12.523 -7.48 1 84.81 171 GLN B N 1
ATOM 5425 C CA . GLN B 1 171 ? -7.109 12.383 -8.758 1 84.81 171 GLN B CA 1
ATOM 5426 C C . GLN B 1 171 ? -8.562 11.977 -8.555 1 84.81 171 GLN B C 1
ATOM 5428 O O . GLN B 1 171 ? -9.445 12.398 -9.297 1 84.81 171 GLN B O 1
ATOM 5433 N N . TYR B 1 172 ? -8.758 11.227 -7.496 1 91.19 172 TYR B N 1
ATOM 5434 C CA . TYR B 1 172 ? -10.094 10.664 -7.348 1 91.19 172 TYR B CA 1
ATOM 5435 C C . TYR B 1 172 ? -10.711 11.055 -6.008 1 91.19 172 TYR B C 1
ATOM 5437 O O . TYR B 1 172 ? -9.992 11.227 -5.016 1 91.19 172 TYR B O 1
ATOM 5445 N N . CYS B 1 173 ? -11.938 11.305 -6.008 1 93.31 173 CYS B N 1
ATOM 5446 C CA . CYS B 1 173 ? -12.766 11.383 -4.809 1 93.31 173 CYS B CA 1
ATOM 5447 C C . CYS B 1 173 ? -13.82 10.281 -4.797 1 93.31 173 CYS B C 1
ATOM 5449 O O . CYS B 1 173 ? -14.453 10.008 -5.816 1 93.31 173 CYS B O 1
ATOM 5451 N N . THR B 1 174 ? -13.852 9.547 -3.756 1 95.19 174 THR B N 1
ATOM 5452 C CA . THR B 1 174 ? -14.875 8.523 -3.564 1 95.19 174 THR B CA 1
ATOM 5453 C C . THR B 1 174 ? -15.828 8.914 -2.436 1 95.19 174 THR B C 1
ATOM 5455 O O . THR B 1 174 ? -15.383 9.195 -1.319 1 95.19 174 THR B O 1
ATOM 5458 N N . TYR B 1 175 ? -17.062 9.008 -2.744 1 96.31 175 TYR B N 1
ATOM 5459 C CA . TYR B 1 175 ? -18.062 9.328 -1.739 1 96.31 175 TYR B CA 1
ATOM 5460 C C . TYR B 1 175 ? -18.984 8.133 -1.496 1 96.31 175 TYR B C 1
ATOM 5462 O O . TYR B 1 175 ? -19.562 7.578 -2.439 1 96.31 175 TYR B O 1
ATOM 5470 N N . SER B 1 176 ? -19.156 7.762 -0.263 1 97.62 176 SER B N 1
ATOM 5471 C CA . SER B 1 176 ? -19.969 6.609 0.094 1 97.62 176 SER B CA 1
ATOM 5472 C C . SER B 1 176 ? -21.141 7.02 0.974 1 97.62 176 SER B C 1
ATOM 5474 O O . SER B 1 176 ? -21 7.855 1.867 1 97.62 176 SER B O 1
ATOM 5476 N N . MET B 1 177 ? -22.266 6.492 0.668 1 98.19 177 MET B N 1
ATOM 5477 C CA . MET B 1 177 ? -23.469 6.613 1.5 1 98.19 177 MET B CA 1
ATOM 5478 C C . MET B 1 177 ? -23.844 5.27 2.119 1 98.19 177 MET B C 1
ATOM 5480 O O . MET B 1 177 ? -23.969 4.27 1.41 1 98.19 177 MET B O 1
ATOM 5484 N N . MET B 1 178 ? -23.984 5.27 3.375 1 98.31 178 MET B N 1
ATOM 5485 C CA . MET B 1 178 ? -24.281 4.055 4.129 1 98.31 178 MET B CA 1
ATOM 5486 C C . MET B 1 178 ? -25.609 4.18 4.871 1 98.31 178 MET B C 1
ATOM 5488 O O . MET B 1 178 ? -25.938 5.246 5.395 1 98.31 178 MET B O 1
ATOM 5492 N N . ASP B 1 179 ? -26.344 3.145 4.906 1 97.81 179 ASP B N 1
ATOM 5493 C CA . ASP B 1 179 ? -27.562 3.102 5.723 1 97.81 179 ASP B CA 1
ATOM 5494 C C . ASP B 1 179 ? -27.203 2.988 7.207 1 97.81 179 ASP B C 1
ATOM 5496 O O . ASP B 1 179 ? -26.422 2.127 7.602 1 97.81 179 ASP B O 1
ATOM 5500 N N . ASN B 1 180 ? -27.812 3.781 7.977 1 96.81 180 ASN B N 1
ATOM 5501 C CA . ASN B 1 180 ? -27.5 3.809 9.406 1 96.81 180 ASN B CA 1
ATOM 5502 C C . ASN B 1 180 ? -27.938 2.516 10.094 1 96.81 180 ASN B C 1
ATOM 5504 O O . ASN B 1 180 ? -27.25 2.045 11.008 1 96.81 180 ASN B O 1
ATOM 5508 N N . GLU B 1 181 ? -28.953 1.938 9.68 1 95.06 181 GLU B N 1
ATOM 5509 C CA . GLU B 1 181 ? -29.531 0.775 10.359 1 95.06 181 GLU B CA 1
ATOM 5510 C C . GLU B 1 181 ? -28.812 -0.509 9.938 1 95.06 181 GLU B C 1
ATOM 5512 O O . GLU B 1 181 ? -28.25 -1.215 10.773 1 95.06 181 GLU B O 1
ATOM 5517 N N . SER B 1 182 ? -28.797 -0.709 8.664 1 95.56 182 SER B N 1
ATOM 5518 C CA . SER B 1 182 ? -28.234 -1.956 8.156 1 95.56 182 SER B CA 1
ATOM 5519 C C . SER B 1 182 ? -26.719 -1.86 8.031 1 95.56 182 SER B C 1
ATOM 5521 O O . SER B 1 182 ? -26.031 -2.877 7.879 1 95.56 182 SER B O 1
ATOM 5523 N N . LYS B 1 183 ? -26.203 -0.646 7.957 1 96.88 183 LYS B N 1
ATOM 5524 C CA . LYS B 1 183 ? -24.781 -0.339 7.766 1 96.88 183 LYS B CA 1
ATOM 5525 C C . LYS B 1 183 ? -24.312 -0.772 6.379 1 96.88 183 LYS B C 1
ATOM 5527 O O . LYS B 1 183 ? -23.109 -0.874 6.133 1 96.88 183 LYS B O 1
ATOM 5532 N N . LYS B 1 184 ? -25.203 -1.038 5.508 1 98 184 LYS B N 1
ATOM 5533 C CA . LYS B 1 184 ? -24.844 -1.393 4.137 1 98 184 LYS B CA 1
ATOM 5534 C C . LYS B 1 184 ? -24.562 -0.146 3.303 1 98 184 LYS B C 1
ATOM 5536 O O . LYS B 1 184 ? -25.188 0.9 3.51 1 98 184 LYS B O 1
ATOM 5541 N N . ILE B 1 185 ? -23.672 -0.261 2.414 1 98.62 185 ILE B N 1
ATOM 5542 C CA . ILE B 1 185 ? -23.375 0.821 1.481 1 98.62 185 ILE B CA 1
ATOM 5543 C C . ILE B 1 185 ? -24.5 0.937 0.452 1 98.62 185 ILE B C 1
ATOM 5545 O O . ILE B 1 185 ? -24.781 -0.02 -0.271 1 98.62 185 ILE B O 1
ATOM 5549 N N . LEU B 1 186 ? -25.078 2.105 0.407 1 98.31 186 LEU B N 1
ATOM 5550 C CA . LEU B 1 186 ? -26.172 2.357 -0.508 1 98.31 186 LEU B CA 1
ATOM 5551 C C . LEU B 1 186 ? -25.672 2.875 -1.85 1 98.31 186 LEU B C 1
ATOM 5553 O O . LEU B 1 186 ? -26.172 2.477 -2.904 1 98.31 186 LEU B O 1
ATOM 5557 N N . SER B 1 187 ? -24.766 3.736 -1.73 1 98.38 187 SER B N 1
ATOM 5558 C CA . SER B 1 187 ? -24.25 4.406 -2.924 1 98.38 187 SER B CA 1
ATOM 5559 C C . SER B 1 187 ? -22.75 4.645 -2.83 1 98.38 187 SER B C 1
ATOM 5561 O O . SER B 1 187 ? -22.219 4.891 -1.744 1 98.38 187 SER B O 1
ATOM 5563 N N . LEU B 1 188 ? -22.125 4.5 -3.898 1 98.25 188 LEU B N 1
ATOM 5564 C CA . LEU B 1 188 ? -20.703 4.738 -4.051 1 98.25 188 LEU B CA 1
ATOM 5565 C C . LEU B 1 188 ? -20.422 5.52 -5.332 1 98.25 188 LEU B C 1
ATOM 5567 O O . LEU B 1 188 ? -20.609 5 -6.434 1 98.25 188 LEU B O 1
ATOM 5571 N N . ILE B 1 189 ? -19.969 6.762 -5.133 1 97.62 189 ILE B N 1
ATOM 5572 C CA . ILE B 1 189 ? -19.703 7.629 -6.277 1 97.62 189 ILE B CA 1
ATOM 5573 C C . ILE B 1 189 ? -18.203 7.938 -6.355 1 97.62 189 ILE B C 1
ATOM 5575 O O . ILE B 1 189 ? -17.594 8.336 -5.363 1 97.62 189 ILE B O 1
ATOM 5579 N N . THR B 1 190 ? -17.656 7.629 -7.469 1 95.12 190 THR B N 1
ATOM 5580 C CA . THR B 1 190 ? -16.266 8.016 -7.723 1 95.12 190 THR B CA 1
ATOM 5581 C C . THR B 1 190 ? -16.203 9.148 -8.742 1 95.12 190 THR B C 1
ATOM 5583 O O . THR B 1 190 ? -16.969 9.164 -9.711 1 95.12 190 THR B O 1
ATOM 5586 N N . MET B 1 191 ? -15.344 10.078 -8.438 1 93.38 191 MET B N 1
ATOM 5587 C CA . MET B 1 191 ? -15.203 11.211 -9.352 1 93.38 191 MET B CA 1
ATOM 5588 C C . MET B 1 191 ? -13.734 11.523 -9.602 1 93.38 191 MET B C 1
ATOM 5590 O O . MET B 1 191 ? -12.922 11.484 -8.68 1 93.38 191 MET B O 1
ATOM 5594 N N . ASP B 1 192 ? -13.477 11.719 -10.867 1 91.81 192 ASP B N 1
ATOM 5595 C CA . ASP B 1 192 ? -12.148 12.156 -11.305 1 91.81 192 ASP B CA 1
ATOM 5596 C C . ASP B 1 192 ? -12.047 13.68 -11.297 1 91.81 192 ASP B C 1
ATOM 5598 O O . ASP B 1 192 ? -12.992 14.375 -11.68 1 91.81 192 ASP B O 1
ATOM 5602 N N . LYS B 1 193 ? -10.922 14.125 -10.906 1 88.31 193 LYS B N 1
ATOM 5603 C CA . LYS B 1 193 ? -10.703 15.562 -10.781 1 88.31 193 LYS B CA 1
ATOM 5604 C C . LYS B 1 193 ? -11.047 16.281 -12.078 1 88.31 193 LYS B C 1
ATOM 5606 O O . LYS B 1 193 ? -11.453 17.453 -12.055 1 88.31 193 LYS B O 1
ATOM 5611 N N . ARG B 1 194 ? -10.977 15.688 -13.258 1 88.94 194 ARG B N 1
ATOM 5612 C CA . ARG B 1 194 ? -11.273 16.266 -14.562 1 88.94 194 ARG B CA 1
ATOM 5613 C C . ARG B 1 194 ? -12.758 16.625 -14.672 1 88.94 194 ARG B C 1
ATOM 5615 O O . ARG B 1 194 ? -13.133 17.5 -15.453 1 88.94 194 ARG B O 1
ATOM 5622 N N . GLN B 1 195 ? -13.492 16 -13.836 1 89.31 195 GLN B N 1
ATOM 5623 C CA . GLN B 1 195 ? -14.938 16.188 -13.906 1 89.31 195 GLN B CA 1
ATOM 5624 C C . GLN B 1 195 ? -15.375 17.406 -13.117 1 89.31 195 GLN B C 1
ATOM 5626 O O . GLN B 1 195 ? -16.531 17.828 -13.195 1 89.31 195 GLN B O 1
ATOM 5631 N N . THR B 1 196 ? -14.562 17.969 -12.328 1 87.75 196 THR B N 1
ATOM 5632 C CA . THR B 1 196 ? -14.867 19.156 -11.547 1 87.75 196 THR B CA 1
ATOM 5633 C C . THR B 1 196 ? -13.898 20.297 -11.883 1 87.75 196 THR B C 1
ATOM 5635 O O . THR B 1 196 ? -13.375 20.953 -10.984 1 87.75 196 THR B O 1
ATOM 5638 N N . GLU B 1 197 ? -13.602 20.406 -13.125 1 81.88 197 GLU B N 1
ATOM 5639 C CA . GLU B 1 197 ? -12.727 21.469 -13.625 1 81.88 197 GLU B CA 1
ATOM 5640 C C . GLU B 1 197 ? -11.352 21.406 -12.977 1 81.88 197 GLU B C 1
ATOM 5642 O O . GLU B 1 197 ? -10.75 22.438 -12.68 1 81.88 197 GLU B O 1
ATOM 5647 N N . LYS B 1 198 ? -11.023 20.25 -12.547 1 79.69 198 LYS B N 1
ATOM 5648 C CA . LYS B 1 198 ? -9.695 19.969 -12.023 1 79.69 198 LYS B CA 1
ATOM 5649 C C . LYS B 1 198 ? -9.492 20.625 -10.664 1 79.69 198 LYS B C 1
ATOM 5651 O O . LYS B 1 198 ? -8.367 21.016 -10.312 1 79.69 198 LYS B O 1
ATOM 5656 N N . LYS B 1 199 ? -10.609 20.906 -9.977 1 81.19 199 LYS B N 1
ATOM 5657 C CA . LYS B 1 199 ? -10.562 21.406 -8.609 1 81.19 199 LYS B CA 1
ATOM 5658 C C . LYS B 1 199 ? -10.914 20.312 -7.605 1 81.19 199 LYS B C 1
ATOM 5660 O O . LYS B 1 199 ? -12.062 19.875 -7.523 1 81.19 199 LYS B O 1
ATOM 5665 N N . SER B 1 200 ? -9.969 19.953 -6.855 1 79.06 200 SER B N 1
ATOM 5666 C CA . SER B 1 200 ? -10.125 18.844 -5.922 1 79.06 200 SER B CA 1
ATOM 5667 C C . SER B 1 200 ? -11.117 19.188 -4.812 1 79.06 200 SER B C 1
ATOM 5669 O O . SER B 1 200 ? -11.805 18.312 -4.289 1 79.06 200 SER B O 1
ATOM 5671 N N . SER B 1 201 ? -11.266 20.422 -4.523 1 79.25 201 SER B N 1
ATOM 5672 C CA . SER B 1 201 ? -12.125 20.844 -3.42 1 79.25 201 SER B CA 1
ATOM 5673 C C . SER B 1 201 ? -13.602 20.703 -3.777 1 79.25 201 SER B C 1
ATOM 5675 O O . SER B 1 201 ? -14.453 20.641 -2.891 1 79.25 201 SER B O 1
ATOM 5677 N N . ASN B 1 202 ? -13.828 20.594 -5.043 1 87.5 202 ASN B N 1
ATOM 5678 C CA . ASN B 1 202 ? -15.211 20.531 -5.492 1 87.5 202 ASN B CA 1
ATOM 5679 C C . ASN B 1 202 ? -15.688 19.078 -5.625 1 87.5 202 ASN B C 1
ATOM 5681 O O . ASN B 1 202 ? -16.891 18.828 -5.758 1 87.5 202 ASN B O 1
ATOM 5685 N N . MET B 1 203 ? -14.797 18.281 -5.559 1 90.19 203 MET B N 1
ATOM 5686 C CA . MET B 1 203 ? -15.125 16.891 -5.895 1 90.19 203 MET B CA 1
ATOM 5687 C C . MET B 1 203 ? -16.047 16.281 -4.84 1 90.19 203 MET B C 1
ATOM 5689 O O . MET B 1 203 ? -17 15.594 -5.18 1 90.19 203 MET B O 1
ATOM 5693 N N . GLU B 1 204 ? -15.734 16.547 -3.596 1 92 204 GLU B N 1
ATOM 5694 C CA . GLU B 1 204 ? -16.531 15.953 -2.531 1 92 204 GLU B CA 1
ATOM 5695 C C . GLU B 1 204 ? -17.984 16.391 -2.619 1 92 204 GLU B C 1
ATOM 5697 O O . GLU B 1 204 ? -18.906 15.57 -2.494 1 92 204 GLU B O 1
ATOM 5702 N N . LYS B 1 205 ? -18.172 17.656 -2.83 1 93.88 205 LYS B N 1
ATOM 5703 C CA . LYS B 1 205 ? -19.516 18.219 -2.977 1 93.88 205 LYS B CA 1
ATOM 5704 C C . LYS B 1 205 ? -20.234 17.594 -4.164 1 93.88 205 LYS B C 1
ATOM 5706 O O . LYS B 1 205 ? -21.391 17.188 -4.047 1 93.88 205 LYS B O 1
ATOM 5711 N N . ALA B 1 206 ? -19.547 17.578 -5.277 1 94.88 206 ALA B N 1
ATOM 5712 C CA . ALA B 1 206 ? -20.141 17.031 -6.488 1 94.88 206 ALA B CA 1
ATOM 5713 C C . ALA B 1 206 ? -20.531 15.57 -6.293 1 94.88 206 ALA B C 1
ATOM 5715 O O . ALA B 1 206 ? -21.609 15.141 -6.727 1 94.88 206 ALA B O 1
ATOM 5716 N N . CYS B 1 207 ? -19.703 14.836 -5.648 1 96.19 207 CYS B N 1
ATOM 5717 C CA . CYS B 1 207 ? -19.984 13.43 -5.383 1 96.19 207 CYS B CA 1
ATOM 5718 C C . CYS B 1 207 ? -21.172 13.273 -4.453 1 96.19 207 CYS B C 1
ATOM 5720 O O . CYS B 1 207 ? -22.016 12.398 -4.664 1 96.19 207 CYS B O 1
ATOM 5722 N N . PHE B 1 208 ? -21.25 14.086 -3.447 1 96.94 208 PHE B N 1
ATOM 5723 C CA . PHE B 1 208 ? -22.359 14.055 -2.5 1 96.94 208 PHE B CA 1
ATOM 5724 C C . PHE B 1 208 ? -23.688 14.297 -3.209 1 96.94 208 PHE B C 1
ATOM 5726 O O . PHE B 1 208 ? -24.656 13.539 -3.021 1 96.94 208 PHE B O 1
ATOM 5733 N N . VAL B 1 209 ? -23.688 15.305 -3.996 1 97.5 209 VAL B N 1
ATOM 5734 C CA . VAL B 1 209 ? -24.906 15.656 -4.715 1 97.5 209 VAL B CA 1
ATOM 5735 C C . VAL B 1 209 ? -25.328 14.508 -5.621 1 97.5 209 VAL B C 1
ATOM 5737 O O . VAL B 1 209 ? -26.5 14.125 -5.652 1 97.5 209 VAL B O 1
ATOM 5740 N N . ARG B 1 210 ? -24.375 13.953 -6.293 1 97.19 210 ARG B N 1
ATOM 5741 C CA . ARG B 1 210 ? -24.672 12.836 -7.191 1 97.19 210 ARG B CA 1
ATOM 5742 C C . ARG B 1 210 ? -25.203 11.641 -6.414 1 97.19 210 ARG B C 1
ATOM 5744 O O . ARG B 1 210 ? -26.109 10.938 -6.887 1 97.19 210 ARG B O 1
ATOM 5751 N N . ALA B 1 211 ? -24.641 11.375 -5.297 1 98.06 211 ALA B N 1
ATOM 5752 C CA . ALA B 1 211 ? -25.094 10.266 -4.461 1 98.06 211 ALA B CA 1
ATOM 5753 C C . ALA B 1 211 ? -26.531 10.469 -4.012 1 98.06 211 ALA B C 1
ATOM 5755 O O . ALA B 1 211 ? -27.344 9.539 -4.062 1 98.06 211 ALA B O 1
ATOM 5756 N N . MET B 1 212 ? -26.875 11.672 -3.627 1 97.62 212 MET B N 1
ATOM 5757 C CA . MET B 1 212 ? -28.234 12 -3.189 1 97.62 212 MET B CA 1
ATOM 5758 C C . MET B 1 212 ? -29.219 11.859 -4.34 1 97.62 212 MET B C 1
ATOM 5760 O O . MET B 1 212 ? -30.328 11.336 -4.156 1 97.62 212 MET B O 1
ATOM 5764 N N . GLU B 1 213 ? -28.781 12.297 -5.473 1 97.19 213 GLU B N 1
ATOM 5765 C CA . GLU B 1 213 ? -29.625 12.18 -6.656 1 97.19 213 GLU B CA 1
ATOM 5766 C C . GLU B 1 213 ? -29.844 10.711 -7.023 1 97.19 213 GLU B C 1
ATOM 5768 O O . GLU B 1 213 ? -30.969 10.328 -7.383 1 97.19 213 GLU B O 1
ATOM 5773 N N . GLU B 1 214 ? -28.812 9.984 -6.93 1 97.5 214 GLU B N 1
ATOM 5774 C CA . GLU B 1 214 ? -28.922 8.555 -7.23 1 97.5 214 GLU B CA 1
ATOM 5775 C C . GLU B 1 214 ? -29.938 7.879 -6.305 1 97.5 214 GLU B C 1
ATOM 5777 O O . GLU B 1 214 ? -30.75 7.066 -6.75 1 97.5 214 GLU B O 1
ATOM 5782 N N . LEU B 1 215 ? -29.875 8.164 -5.039 1 97.44 215 LEU B N 1
ATOM 5783 C CA . LEU B 1 215 ? -30.812 7.59 -4.086 1 97.44 215 LEU B CA 1
ATOM 5784 C C . LEU B 1 215 ? -32.25 8.008 -4.418 1 97.44 215 LEU B C 1
ATOM 5786 O O . LEU B 1 215 ? -33.156 7.164 -4.441 1 97.44 215 LEU B O 1
ATOM 5790 N N . ALA B 1 216 ? -32.375 9.242 -4.73 1 95.62 216 ALA B N 1
ATOM 5791 C CA . ALA B 1 216 ? -33.719 9.766 -5.062 1 95.62 216 ALA B CA 1
ATOM 5792 C C . ALA B 1 216 ? -34.25 9.109 -6.328 1 95.62 216 ALA B C 1
ATOM 5794 O O . ALA B 1 216 ? -35.438 8.719 -6.383 1 95.62 216 ALA B O 1
ATOM 5795 N N . GLU B 1 217 ? -33.406 8.984 -7.312 1 95.88 217 GLU B N 1
ATOM 5796 C CA . GLU B 1 217 ? -33.781 8.406 -8.594 1 95.88 217 GLU B CA 1
ATOM 5797 C C . GLU B 1 217 ? -34.219 6.949 -8.438 1 95.88 217 GLU B C 1
ATOM 5799 O O . GLU B 1 217 ? -35 6.441 -9.234 1 95.88 217 GLU B O 1
ATOM 5804 N N . ASN B 1 218 ? -33.781 6.336 -7.445 1 96.25 218 ASN B N 1
ATOM 5805 C CA . ASN B 1 218 ? -34.062 4.922 -7.254 1 96.25 218 ASN B CA 1
ATOM 5806 C C . ASN B 1 218 ? -35.125 4.711 -6.176 1 96.25 218 ASN B C 1
ATOM 5808 O O . ASN B 1 218 ? -35.281 3.602 -5.672 1 96.25 218 ASN B O 1
ATOM 5812 N N . GLY B 1 219 ? -35.688 5.805 -5.707 1 94.12 219 GLY B N 1
ATOM 5813 C CA . GLY B 1 219 ? -36.875 5.73 -4.844 1 94.12 219 GLY B CA 1
ATOM 5814 C C . GLY B 1 219 ? -36.531 5.59 -3.373 1 94.12 219 GLY B C 1
ATOM 5815 O O . GLY B 1 219 ? -37.375 5.211 -2.561 1 94.12 219 GLY B O 1
ATOM 5816 N N . VAL B 1 220 ? -35.344 5.82 -2.99 1 96.62 220 VAL B N 1
ATOM 5817 C CA . VAL B 1 220 ? -34.969 5.773 -1.587 1 96.62 220 VAL B CA 1
ATOM 5818 C C . VAL B 1 220 ? -35.281 7.113 -0.918 1 96.62 220 VAL B C 1
ATOM 5820 O O . VAL B 1 220 ? -34.812 8.164 -1.369 1 96.62 220 VAL B O 1
ATOM 5823 N N . VAL B 1 221 ? -36.031 7.062 0.099 1 96.81 221 VAL B N 1
ATOM 5824 C CA . VAL B 1 221 ? -36.406 8.273 0.818 1 96.81 221 VAL B CA 1
ATOM 5825 C C . VAL B 1 221 ? -35.438 8.516 1.976 1 96.81 221 VAL B C 1
ATOM 5827 O O . VAL B 1 221 ? -35.438 7.758 2.947 1 96.81 221 VAL B O 1
ATOM 5830 N N . VAL B 1 222 ? -34.781 9.57 1.899 1 97.69 222 VAL B N 1
ATOM 5831 C CA . VAL B 1 222 ? -33.812 9.914 2.934 1 97.69 222 VAL B CA 1
ATOM 5832 C C . VAL B 1 222 ? -34.406 10.961 3.873 1 97.69 222 VAL B C 1
ATOM 5834 O O . VAL B 1 222 ? -34.812 12.047 3.436 1 97.69 222 VAL B O 1
ATOM 5837 N N . SER B 1 223 ? -34.469 10.609 5.125 1 97.56 223 SER B N 1
ATOM 5838 C CA . SER B 1 223 ? -35.031 11.523 6.105 1 97.56 223 SER B CA 1
ATOM 5839 C C . SER B 1 223 ? -33.969 12.32 6.824 1 97.56 223 SER B C 1
ATOM 5841 O O . SER B 1 223 ? -34.219 13.438 7.289 1 97.56 223 SER B O 1
ATOM 5843 N N . GLU B 1 224 ? -32.812 11.719 6.859 1 97.81 224 GLU B N 1
ATOM 5844 C CA . GLU B 1 224 ? -31.703 12.328 7.578 1 97.81 224 GLU B CA 1
ATOM 5845 C C . GLU B 1 224 ? -30.375 11.977 6.926 1 97.81 224 GLU B C 1
ATOM 5847 O O . GLU B 1 224 ? -30.188 10.844 6.469 1 97.81 224 GLU B O 1
ATOM 5852 N N . VAL B 1 225 ? -29.516 12.953 6.836 1 98.06 225 VAL B N 1
ATOM 5853 C CA . VAL B 1 225 ? -28.172 12.742 6.336 1 98.06 225 VAL B CA 1
ATOM 5854 C C . VAL B 1 225 ? -27.156 13.117 7.414 1 98.06 225 VAL B C 1
ATOM 5856 O O . VAL B 1 225 ? -27.281 14.156 8.062 1 98.06 225 VAL B O 1
ATOM 5859 N N . VAL B 1 226 ? -26.234 12.234 7.629 1 97.62 226 VAL B N 1
ATOM 5860 C CA . VAL B 1 226 ? -25.188 12.469 8.609 1 97.62 226 VAL B CA 1
ATOM 5861 C C . VAL B 1 226 ? -23.844 12.641 7.898 1 97.62 226 VAL B C 1
ATOM 5863 O O . VAL B 1 226 ? -23.438 11.773 7.121 1 97.62 226 VAL B O 1
ATOM 5866 N N . THR B 1 227 ? -23.172 13.695 8.031 1 95.69 227 THR B N 1
ATOM 5867 C CA . THR B 1 227 ? -21.906 13.969 7.371 1 95.69 227 THR B CA 1
ATOM 5868 C C . THR B 1 227 ? -20.875 14.492 8.375 1 95.69 227 THR B C 1
ATOM 5870 O O . THR B 1 227 ? -21.188 14.633 9.562 1 95.69 227 THR B O 1
ATOM 5873 N N . ASP B 1 228 ? -19.734 14.633 7.781 1 88.94 228 ASP B N 1
ATOM 5874 C CA . ASP B 1 228 ? -18.781 15.375 8.578 1 88.94 228 ASP B CA 1
ATOM 5875 C C . ASP B 1 228 ? -19.047 16.875 8.508 1 88.94 228 ASP B C 1
ATOM 5877 O O . ASP B 1 228 ? -19.922 17.312 7.773 1 88.94 228 ASP B O 1
ATOM 5881 N N . ALA B 1 229 ? -18.641 17.719 9.398 1 86.19 229 ALA B N 1
ATOM 5882 C CA . ALA B 1 229 ? -18.922 19.141 9.461 1 86.19 229 ALA B CA 1
ATOM 5883 C C . ALA B 1 229 ? -18.203 19.891 8.344 1 86.19 229 ALA B C 1
ATOM 5885 O O . ALA B 1 229 ? -17.5 20.875 8.594 1 86.19 229 ALA B O 1
ATOM 5886 N N . HIS B 1 230 ? -18.516 19.375 7.082 1 87.25 230 HIS B N 1
ATOM 5887 C CA . HIS B 1 230 ? -17.953 20.047 5.918 1 87.25 230 HIS B CA 1
ATOM 5888 C C . HIS B 1 230 ? -18.828 21.219 5.48 1 87.25 230 HIS B C 1
ATOM 5890 O O . HIS B 1 230 ? -20.016 21.047 5.23 1 87.25 230 HIS B O 1
ATOM 5896 N N . LEU B 1 231 ? -18.297 22.281 5.258 1 88.06 231 LEU B N 1
ATOM 5897 C CA . LEU B 1 231 ? -19.016 23.531 5.008 1 88.06 231 LEU B CA 1
ATOM 5898 C C . LEU B 1 231 ? -19.766 23.453 3.686 1 88.06 231 LEU B C 1
ATOM 5900 O O . LEU B 1 231 ? -20.922 23.891 3.604 1 88.06 231 LEU B O 1
ATOM 5904 N N . GLN B 1 232 ? -19.156 22.906 2.707 1 91.19 232 GLN B N 1
ATOM 5905 C CA . GLN B 1 232 ? -19.781 22.859 1.386 1 91.19 232 GLN B CA 1
ATOM 5906 C C . GLN B 1 232 ? -21 21.938 1.376 1 91.19 232 GLN B C 1
ATOM 5908 O O . GLN B 1 232 ? -22 22.234 0.714 1 91.19 232 GLN B O 1
ATOM 5913 N N . ILE B 1 233 ? -20.859 20.844 2.08 1 94.31 233 ILE B N 1
ATOM 5914 C CA . ILE B 1 233 ? -21.969 19.906 2.152 1 94.31 233 ILE B CA 1
ATOM 5915 C C . ILE B 1 233 ? -23.109 20.531 2.955 1 94.31 233 ILE B C 1
ATOM 5917 O O . ILE B 1 233 ? -24.281 20.375 2.609 1 94.31 233 ILE B O 1
ATOM 5921 N N . GLY B 1 234 ? -22.734 21.281 4.016 1 93.69 234 GLY B N 1
ATOM 5922 C CA . GLY B 1 234 ? -23.75 22 4.777 1 93.69 234 GLY B CA 1
ATOM 5923 C C . GLY B 1 234 ? -24.547 22.969 3.934 1 93.69 234 GLY B C 1
ATOM 5924 O O . GLY B 1 234 ? -25.781 23.047 4.055 1 93.69 234 GLY B O 1
ATOM 5925 N N . ALA B 1 235 ? -23.828 23.656 3.1 1 94.56 235 ALA B N 1
ATOM 5926 C CA . ALA B 1 235 ? -24.5 24.609 2.215 1 94.56 235 ALA B CA 1
ATOM 5927 C C . ALA B 1 235 ? -25.438 23.891 1.249 1 94.56 235 ALA B C 1
ATOM 5929 O O . ALA B 1 235 ? -26.547 24.375 0.989 1 94.56 235 ALA B O 1
ATOM 5930 N N . VAL B 1 236 ? -25.016 22.781 0.733 1 95.94 236 VAL B N 1
ATOM 5931 C CA . VAL B 1 236 ? -25.828 22.016 -0.199 1 95.94 236 VAL B CA 1
ATOM 5932 C C . VAL B 1 236 ? -27.078 21.516 0.504 1 95.94 236 VAL B C 1
ATOM 5934 O O . VAL B 1 236 ? -28.188 21.562 -0.059 1 95.94 236 VAL B O 1
ATOM 5937 N N . MET B 1 237 ? -26.938 21.062 1.706 1 96.69 237 MET B N 1
ATOM 5938 C CA . MET B 1 237 ? -28.078 20.531 2.471 1 96.69 237 MET B CA 1
ATOM 5939 C C . MET B 1 237 ? -29.109 21.625 2.732 1 96.69 237 MET B C 1
ATOM 5941 O O . MET B 1 237 ? -30.312 21.375 2.615 1 96.69 237 MET B O 1
ATOM 5945 N N . LYS B 1 238 ? -28.688 22.766 2.979 1 95.06 238 LYS B N 1
ATOM 5946 C CA . LYS B 1 238 ? -29.562 23.875 3.281 1 95.06 238 LYS B CA 1
ATOM 5947 C C . LYS B 1 238 ? -30.297 24.359 2.029 1 95.06 238 LYS B C 1
ATOM 5949 O O . LYS B 1 238 ? -31.484 24.672 2.08 1 95.06 238 LYS B O 1
ATOM 5954 N N . ASN B 1 239 ? -29.609 24.359 0.907 1 96.06 239 ASN B N 1
ATOM 5955 C CA . ASN B 1 239 ? -30.125 25 -0.298 1 96.06 239 ASN B CA 1
ATOM 5956 C C . ASN B 1 239 ? -30.875 24 -1.18 1 96.06 239 ASN B C 1
ATOM 5958 O O . ASN B 1 239 ? -31.922 24.312 -1.741 1 96.06 239 ASN B O 1
ATOM 5962 N N . ARG B 1 240 ? -30.344 22.828 -1.27 1 95.38 240 ARG B N 1
ATOM 5963 C CA . ARG B 1 240 ? -30.891 21.875 -2.242 1 95.38 240 ARG B CA 1
ATOM 5964 C C . ARG B 1 240 ? -31.766 20.844 -1.564 1 95.38 240 ARG B C 1
ATOM 5966 O O . ARG B 1 240 ? -32.688 20.312 -2.184 1 95.38 240 ARG B O 1
ATOM 5973 N N . PHE B 1 241 ? -31.438 20.594 -0.285 1 96.62 241 PHE B N 1
ATOM 5974 C CA . PHE B 1 241 ? -32.188 19.562 0.407 1 96.62 241 PHE B CA 1
ATOM 5975 C C . PHE B 1 241 ? -32.688 20.078 1.751 1 96.62 241 PHE B C 1
ATOM 5977 O O . PHE B 1 241 ? -32.5 19.438 2.783 1 96.62 241 PHE B O 1
ATOM 5984 N N . PRO B 1 242 ? -33.469 21.094 1.786 1 95.06 242 PRO B N 1
ATOM 5985 C CA . PRO B 1 242 ? -33.906 21.703 3.051 1 95.06 242 PRO B CA 1
ATOM 5986 C C . PRO B 1 242 ? -34.844 20.812 3.838 1 95.06 242 PRO B C 1
ATOM 5988 O O . PRO B 1 242 ? -34.969 20.953 5.059 1 95.06 242 PRO B O 1
ATOM 5991 N N . GLU B 1 243 ? -35.469 19.938 3.199 1 94.94 243 GLU B N 1
ATOM 5992 C CA . GLU B 1 243 ? -36.5 19.109 3.844 1 94.94 243 GLU B CA 1
ATOM 5993 C C . GLU B 1 243 ? -35.844 17.922 4.555 1 94.94 243 GLU B C 1
ATOM 5995 O O . GLU B 1 243 ? -36.5 17.25 5.371 1 94.94 243 GLU B O 1
ATOM 6000 N N . ILE B 1 244 ? -34.656 17.625 4.246 1 97.06 244 ILE B N 1
ATOM 6001 C CA . ILE B 1 244 ? -33.938 16.5 4.84 1 97.06 244 ILE B CA 1
ATOM 6002 C C . ILE B 1 244 ? -33.188 16.969 6.078 1 97.06 244 ILE B C 1
ATOM 6004 O O . ILE B 1 244 ? -32.438 17.953 6.023 1 97.06 244 ILE B O 1
ATOM 6008 N N . LYS B 1 245 ? -33.344 16.297 7.109 1 96.56 245 LYS B N 1
ATOM 6009 C CA . LYS B 1 245 ? -32.625 16.609 8.336 1 96.56 245 LYS B CA 1
ATOM 6010 C C . LYS B 1 245 ? -31.125 16.375 8.164 1 96.56 245 LYS B C 1
ATOM 6012 O O . LYS B 1 245 ? -30.719 15.367 7.574 1 96.56 245 LYS B O 1
ATOM 6017 N N . HIS B 1 246 ? -30.359 17.297 8.586 1 96.88 246 HIS B N 1
ATOM 6018 C CA . HIS B 1 246 ? -28.906 17.188 8.492 1 96.88 246 HIS B CA 1
ATOM 6019 C C . HIS B 1 246 ? -28.266 17.062 9.875 1 96.88 246 HIS B C 1
ATOM 6021 O O . HIS B 1 246 ? -28.484 17.922 10.742 1 96.88 246 HIS B O 1
ATOM 6027 N N . SER B 1 247 ? -27.531 16.031 10.141 1 96.5 247 SER B N 1
ATOM 6028 C CA . SER B 1 247 ? -26.797 15.805 11.383 1 96.5 247 SER B CA 1
ATOM 6029 C C . SER B 1 247 ? -25.297 15.703 11.117 1 96.5 247 SER B C 1
ATOM 6031 O O . SER B 1 247 ? -24.875 15.398 10 1 96.5 247 SER B O 1
ATOM 6033 N N . HIS B 1 248 ? -24.547 16 12.141 1 95.5 248 HIS B N 1
ATOM 6034 C CA . HIS B 1 248 ? -23.094 15.891 12.055 1 95.5 248 HIS B CA 1
ATOM 6035 C C . HIS B 1 248 ? -22.578 14.703 12.867 1 95.5 248 HIS B C 1
ATOM 6037 O O . HIS B 1 248 ? -23.219 14.297 13.844 1 95.5 248 HIS B O 1
ATOM 6043 N N . ASP B 1 249 ? -21.469 14.18 12.414 1 94.62 249 ASP B N 1
ATOM 6044 C CA . ASP B 1 249 ? -20.812 13.078 13.109 1 94.62 249 ASP B CA 1
ATOM 6045 C C . ASP B 1 249 ? -20.281 13.516 14.477 1 94.62 249 ASP B C 1
ATOM 6047 O O . ASP B 1 249 ? -19.406 14.383 14.562 1 94.62 249 ASP B O 1
ATOM 6051 N N . ILE B 1 250 ? -20.688 12.938 15.5 1 92.81 250 ILE B N 1
ATOM 6052 C CA . ILE B 1 250 ? -20.344 13.312 16.859 1 92.81 250 ILE B CA 1
ATOM 6053 C C . ILE B 1 250 ? -18.875 12.984 17.141 1 92.81 250 ILE B C 1
ATOM 6055 O O . ILE B 1 250 ? -18.203 13.68 17.906 1 92.81 250 ILE B O 1
ATOM 6059 N N . TRP B 1 251 ? -18.422 11.969 16.516 1 90.19 251 TRP B N 1
ATOM 6060 C CA . TRP B 1 251 ? -17.031 11.57 16.734 1 90.19 251 TRP B CA 1
ATOM 6061 C C . TRP B 1 251 ? -16.078 12.672 16.281 1 90.19 251 TRP B C 1
ATOM 6063 O O . TRP B 1 251 ? -15.102 12.969 16.969 1 90.19 251 TRP B O 1
ATOM 6073 N N . HIS B 1 252 ? -16.328 13.172 15.148 1 89.19 252 HIS B N 1
ATOM 6074 C CA . HIS B 1 252 ? -15.484 14.242 14.633 1 89.19 252 HIS B CA 1
ATOM 6075 C C . HIS B 1 252 ? -15.516 15.453 15.555 1 89.19 252 HIS B C 1
ATOM 6077 O O . HIS B 1 252 ? -14.492 16.109 15.766 1 89.19 252 HIS B O 1
ATOM 6083 N N . ALA B 1 253 ? -16.625 15.719 16.031 1 91.12 253 ALA B N 1
ATOM 6084 C CA . ALA B 1 253 ? -16.766 16.828 16.969 1 91.12 253 ALA B CA 1
ATOM 6085 C C . ALA B 1 253 ? -15.992 16.562 18.266 1 91.12 253 ALA B C 1
ATOM 6087 O O . ALA B 1 253 ? -15.312 17.453 18.781 1 91.12 253 ALA B O 1
ATOM 6088 N N . ALA B 1 254 ? -16.156 15.375 18.75 1 91.75 254 ALA B N 1
ATOM 6089 C CA . ALA B 1 254 ? -15.445 14.977 19.953 1 91.75 254 ALA B CA 1
ATOM 6090 C C . ALA B 1 254 ? -13.938 15.062 19.766 1 91.75 254 ALA B C 1
ATOM 6092 O O . ALA B 1 254 ? -13.219 15.523 20.656 1 91.75 254 ALA B O 1
ATOM 6093 N N . LYS B 1 255 ? -13.539 14.594 18.688 1 88.62 255 LYS B N 1
ATOM 6094 C CA . LYS B 1 255 ? -12.117 14.648 18.375 1 88.62 255 LYS B CA 1
ATOM 6095 C C . LYS B 1 255 ? -11.609 16.094 18.344 1 88.62 255 LYS B C 1
ATOM 6097 O O . LYS B 1 255 ? -10.547 16.391 18.891 1 88.62 255 LYS B O 1
ATOM 6102 N N . ASN B 1 256 ? -12.312 16.969 17.719 1 90.81 256 ASN B N 1
ATOM 6103 C CA . ASN B 1 256 ? -11.953 18.375 17.641 1 90.81 256 ASN B CA 1
ATOM 6104 C C . ASN B 1 256 ? -11.945 19.031 19.016 1 90.81 256 ASN B C 1
ATOM 6106 O O . ASN B 1 256 ? -11.078 19.844 19.312 1 90.81 256 ASN B O 1
ATOM 6110 N N . LEU B 1 257 ? -12.914 18.688 19.781 1 93.5 257 LEU B N 1
ATOM 6111 C CA . LEU B 1 257 ? -13 19.188 21.141 1 93.5 257 LEU B CA 1
ATOM 6112 C C . LEU B 1 257 ? -11.781 18.75 21.953 1 93.5 257 LEU B C 1
ATOM 6114 O O . LEU B 1 257 ? -11.18 19.562 22.656 1 93.5 257 LEU B O 1
ATOM 6118 N N . GLY B 1 258 ? -11.469 17.484 21.812 1 93 258 GLY B N 1
ATOM 6119 C CA . GLY B 1 258 ? -10.281 16.984 22.484 1 93 258 GLY B CA 1
ATOM 6120 C C . GLY B 1 258 ? -9.016 17.719 22.094 1 93 258 GLY B C 1
ATOM 6121 O O . GLY B 1 258 ? -8.203 18.062 22.953 1 93 258 GLY B O 1
ATOM 6122 N N . LYS B 1 259 ? -8.883 18 20.891 1 92.31 259 LYS B N 1
ATOM 6123 C CA . LYS B 1 259 ? -7.715 18.734 20.391 1 92.31 259 LYS B CA 1
ATOM 6124 C C . LYS B 1 259 ? -7.656 20.141 20.984 1 92.31 259 LYS B C 1
ATOM 6126 O O . LYS B 1 259 ? -6.582 20.609 21.359 1 92.31 259 LYS B O 1
ATOM 6131 N N . LYS B 1 260 ? -8.758 20.812 21.031 1 94.5 260 LYS B N 1
ATOM 6132 C CA . LYS B 1 260 ? -8.828 22.156 21.578 1 94.5 260 LYS B CA 1
ATOM 6133 C C . LYS B 1 260 ? -8.43 22.172 23.062 1 94.5 260 LYS B C 1
ATOM 6135 O O . LYS B 1 260 ? -7.715 23.078 23.5 1 94.5 260 LYS B O 1
ATOM 6140 N N . ILE B 1 261 ? -8.914 21.203 23.75 1 94.94 261 ILE B N 1
ATOM 6141 C CA . ILE B 1 261 ? -8.617 21.109 25.188 1 94.94 261 ILE B CA 1
ATOM 6142 C C . ILE B 1 261 ? -7.129 20.859 25.391 1 94.94 261 ILE B C 1
ATOM 6144 O O . ILE B 1 261 ? -6.492 21.5 26.219 1 94.94 261 ILE B O 1
ATOM 6148 N N . VAL B 1 262 ? -6.645 19.953 24.594 1 93.06 262 VAL B N 1
ATOM 6149 C CA . VAL B 1 262 ? -5.23 19.625 24.719 1 93.06 262 VAL B CA 1
ATOM 6150 C C . VAL B 1 262 ? -4.379 20.828 24.328 1 93.06 262 VAL B C 1
ATOM 6152 O O . VAL B 1 262 ? -3.363 21.109 24.969 1 93.06 262 VAL B O 1
ATOM 6155 N N . ALA B 1 263 ? -4.762 21.484 23.281 1 94.25 263 ALA B N 1
ATOM 6156 C CA . ALA B 1 263 ? -4.051 22.688 22.859 1 94.25 263 ALA B CA 1
ATOM 6157 C C . ALA B 1 263 ? -4.035 23.734 23.969 1 94.25 263 ALA B C 1
ATOM 6159 O O . ALA B 1 263 ? -3.006 24.375 24.234 1 94.25 263 ALA B O 1
ATOM 6160 N N . ALA B 1 264 ? -5.148 23.938 24.594 1 94.62 264 ALA B N 1
ATOM 6161 C CA . ALA B 1 264 ? -5.234 24.875 25.719 1 94.62 264 ALA B CA 1
ATOM 6162 C C . ALA B 1 264 ? -4.367 24.406 26.891 1 94.62 264 ALA B C 1
ATOM 6164 O O . ALA B 1 264 ? -3.736 25.234 27.562 1 94.62 264 ALA B O 1
ATOM 6165 N N . GLY B 1 265 ? -4.328 23.172 27.078 1 93.38 265 GLY B N 1
ATOM 6166 C CA . GLY B 1 265 ? -3.58 22.594 28.172 1 93.38 265 GLY B CA 1
ATOM 6167 C C . GLY B 1 265 ? -2.078 22.625 27.953 1 93.38 265 GLY B C 1
ATOM 6168 O O . GLY B 1 265 ? -1.308 22.375 28.891 1 93.38 265 GLY B O 1
ATOM 6169 N N . GLN B 1 266 ? -1.754 22.812 26.75 1 92.44 266 GLN B N 1
ATOM 6170 C CA . GLN B 1 266 ? -0.324 22.906 26.484 1 92.44 266 GLN B CA 1
ATOM 6171 C C . GLN B 1 266 ? 0.273 24.172 27.094 1 92.44 266 GLN B C 1
ATOM 6173 O O . GLN B 1 266 ? 1.479 24.234 27.344 1 92.44 266 GLN B O 1
ATOM 6178 N N . ASN B 1 267 ? -0.614 25.156 27.359 1 92.19 267 ASN B N 1
ATOM 6179 C CA . ASN B 1 267 ? -0.179 26.328 28.125 1 92.19 267 ASN B CA 1
ATOM 6180 C C . ASN B 1 267 ? 0.133 25.969 29.578 1 92.19 267 ASN B C 1
ATOM 6182 O O . ASN B 1 267 ? -0.656 25.281 30.234 1 92.19 267 ASN B O 1
ATOM 6186 N N . LYS B 1 268 ? 1.294 26.438 30.078 1 91.25 268 LYS B N 1
ATOM 6187 C CA . LYS B 1 268 ? 1.774 26.094 31.406 1 91.25 268 LYS B CA 1
ATOM 6188 C C . LYS B 1 268 ? 0.728 26.406 32.469 1 91.25 268 LYS B C 1
ATOM 6190 O O . LYS B 1 268 ? 0.549 25.656 33.438 1 91.25 268 LYS B O 1
ATOM 6195 N N . GLU B 1 269 ? 0.002 27.453 32.312 1 92.62 269 GLU B N 1
ATOM 6196 C CA . GLU B 1 269 ? -0.977 27.906 33.312 1 92.62 269 GLU B CA 1
ATOM 6197 C C . GLU B 1 269 ? -2.25 27.062 33.25 1 92.62 269 GLU B C 1
ATOM 6199 O O . GLU B 1 269 ? -3.07 27.109 34.156 1 92.62 269 GLU B O 1
ATOM 6204 N N . CYS B 1 270 ? -2.387 26.297 32.188 1 95.62 270 CYS B N 1
ATOM 6205 C CA . CYS B 1 270 ? -3.613 25.531 32 1 95.62 270 CYS B CA 1
ATOM 6206 C C . CYS B 1 270 ? -3.326 24.047 31.953 1 95.62 270 CYS B C 1
ATOM 6208 O O . CYS B 1 270 ? -4.086 23.281 31.359 1 95.62 270 CYS B O 1
ATOM 6210 N N . LYS B 1 271 ? -2.283 23.609 32.5 1 93 271 LYS B N 1
ATOM 6211 C CA . LYS B 1 271 ? -1.808 22.234 32.406 1 93 271 LYS B CA 1
ATOM 6212 C C . LYS B 1 271 ? -2.809 21.266 33.031 1 93 271 LYS B C 1
ATOM 6214 O O . LYS B 1 271 ? -2.918 20.109 32.625 1 93 271 LYS B O 1
ATOM 6219 N N . GLU B 1 272 ? -3.51 21.734 33.938 1 92.19 272 GLU B N 1
ATOM 6220 C CA . GLU B 1 272 ? -4.477 20.891 34.656 1 92.19 272 GLU B CA 1
ATOM 6221 C C . GLU B 1 272 ? -5.566 20.391 33.688 1 92.19 272 GLU B C 1
ATOM 6223 O O . GLU B 1 272 ? -6.188 19.359 33.938 1 92.19 272 GLU B O 1
ATOM 6228 N N . LEU B 1 273 ? -5.758 21.109 32.656 1 93.69 273 LEU B N 1
ATOM 6229 C CA . LEU B 1 273 ? -6.789 20.75 31.688 1 93.69 273 LEU B CA 1
ATOM 6230 C C . LEU B 1 273 ? -6.453 19.422 31.016 1 93.69 273 LEU B C 1
ATOM 6232 O O . LEU B 1 273 ? -7.352 18.703 30.562 1 93.69 273 LEU B O 1
ATOM 6236 N N . LEU B 1 274 ? -5.227 19.125 30.859 1 91.31 274 LEU B N 1
ATOM 6237 C CA . LEU B 1 274 ? -4.797 17.891 30.203 1 91.31 274 LEU B CA 1
ATOM 6238 C C . LEU B 1 274 ? -5.328 16.672 30.953 1 91.31 274 LEU B C 1
ATOM 6240 O O . LEU B 1 274 ? -5.746 15.695 30.328 1 91.31 274 LEU B O 1
ATOM 6244 N N . GLY B 1 275 ? -5.344 16.781 32.25 1 88.56 275 GLY B N 1
ATOM 6245 C CA . GLY B 1 275 ? -5.855 15.672 33.031 1 88.56 275 GLY B CA 1
ATOM 6246 C C . GLY B 1 275 ? -7.359 15.5 32.938 1 88.56 275 GLY B C 1
ATOM 6247 O O . GLY B 1 275 ? -7.887 14.422 33.188 1 88.56 275 GLY B O 1
ATOM 6248 N N . TRP B 1 276 ? -8.016 16.531 32.469 1 92.75 276 TRP B N 1
ATOM 6249 C CA . TRP B 1 276 ? -9.477 16.516 32.406 1 92.75 276 TRP B CA 1
ATOM 6250 C C . TRP B 1 276 ? -9.953 16.312 30.984 1 92.75 276 TRP B C 1
ATOM 6252 O O . TRP B 1 276 ? -11.156 16.172 30.734 1 92.75 276 TRP B O 1
ATOM 6262 N N . SER B 1 277 ? -9.094 16.297 30.016 1 91.62 277 SER B N 1
ATOM 6263 C CA . SER B 1 277 ? -9.461 16.266 28.594 1 91.62 277 SER B CA 1
ATOM 6264 C C . SER B 1 277 ? -10.406 15.102 28.312 1 91.62 277 SER B C 1
ATOM 6266 O O . SER B 1 277 ? -11.453 15.289 27.688 1 91.62 277 SER B O 1
ATOM 6268 N N . ARG B 1 278 ? -10.148 13.945 28.828 1 88 278 ARG B N 1
ATOM 6269 C CA . ARG B 1 278 ? -10.969 12.766 28.562 1 88 278 ARG B CA 1
ATOM 6270 C C . ARG B 1 278 ? -12.344 12.898 29.203 1 88 278 ARG B C 1
ATOM 6272 O O . ARG B 1 278 ? -13.352 12.547 28.578 1 88 278 ARG B O 1
ATOM 6279 N N . ASP B 1 279 ? -12.32 13.344 30.328 1 89.94 279 ASP B N 1
ATOM 6280 C CA . ASP B 1 279 ? -13.57 13.492 31.062 1 89.94 279 ASP B CA 1
ATOM 6281 C C . ASP B 1 279 ? -14.492 14.492 30.375 1 89.94 279 ASP B C 1
ATOM 6283 O O . ASP B 1 279 ? -15.711 14.281 30.312 1 89.94 279 ASP B O 1
ATOM 6287 N N . ILE B 1 280 ? -13.922 15.484 29.953 1 93.75 280 ILE B N 1
ATOM 6288 C CA . ILE B 1 280 ? -14.703 16.516 29.281 1 93.75 280 ILE B CA 1
ATOM 6289 C C . ILE B 1 280 ? -15.266 15.969 27.969 1 93.75 280 ILE B C 1
ATOM 6291 O O . ILE B 1 280 ? -16.438 16.188 27.656 1 93.75 280 ILE B O 1
ATOM 6295 N N . VAL B 1 281 ? -14.469 15.25 27.219 1 93.25 281 VAL B N 1
ATOM 6296 C CA . VAL B 1 281 ? -14.914 14.664 25.969 1 93.25 281 VAL B CA 1
ATOM 6297 C C . VAL B 1 281 ? -16.016 13.633 26.234 1 93.25 281 VAL B C 1
ATOM 6299 O O . VAL B 1 281 ? -17.016 13.578 25.5 1 93.25 281 VAL B O 1
ATOM 6302 N N . ASN B 1 282 ? -15.859 12.828 27.281 1 89.88 282 ASN B N 1
ATOM 6303 C CA . ASN B 1 282 ? -16.891 11.867 27.672 1 89.88 282 ASN B CA 1
ATOM 6304 C C . ASN B 1 282 ? -18.203 12.57 28.047 1 89.88 282 ASN B C 1
ATOM 6306 O O . ASN B 1 282 ? -19.281 12.07 27.75 1 89.88 282 ASN B O 1
ATOM 6310 N N . HIS B 1 283 ? -18.016 13.656 28.719 1 92.75 283 HIS B N 1
ATOM 6311 C CA . HIS B 1 283 ? -19.188 14.453 29.078 1 92.75 283 HIS B CA 1
ATOM 6312 C C . HIS B 1 283 ? -19.906 14.961 27.844 1 92.75 283 HIS B C 1
ATOM 6314 O O . HIS B 1 283 ? -21.141 15.008 27.812 1 92.75 283 HIS B O 1
ATOM 6320 N N . PHE B 1 284 ? -19.156 15.336 26.891 1 94.44 284 PHE B N 1
ATOM 6321 C CA . PHE B 1 284 ? -19.75 15.75 25.625 1 94.44 284 PHE B CA 1
ATOM 6322 C C . PHE B 1 284 ? -20.547 14.609 25 1 94.44 284 PHE B C 1
ATOM 6324 O O . PHE B 1 284 ? -21.688 14.805 24.562 1 94.44 284 PHE B O 1
ATOM 6331 N N . TRP B 1 285 ? -19.984 13.445 24.984 1 92 285 TRP B N 1
ATOM 6332 C CA . TRP B 1 285 ? -20.672 12.266 24.453 1 92 285 TRP B CA 1
ATOM 6333 C C . TRP B 1 285 ? -21.969 12.008 25.203 1 92 285 TRP B C 1
ATOM 6335 O O . TRP B 1 285 ? -23 11.742 24.578 1 92 285 TRP B O 1
ATOM 6345 N N . TYR B 1 286 ? -21.844 12.117 26.422 1 90.69 286 TYR B N 1
ATOM 6346 C CA . TYR B 1 286 ? -23.016 11.922 27.266 1 90.69 286 TYR B CA 1
ATOM 6347 C C . TYR B 1 286 ? -24.078 12.969 26.969 1 90.69 286 TYR B C 1
ATOM 6349 O O . TYR B 1 286 ? -25.266 12.641 26.875 1 90.69 286 TYR B O 1
ATOM 6357 N N . SER B 1 287 ? -23.625 14.156 26.875 1 92.69 287 SER B N 1
ATOM 6358 C CA . SER B 1 287 ? -24.562 15.234 26.562 1 92.69 287 SER B CA 1
ATOM 6359 C C . SER B 1 287 ? -25.312 14.961 25.25 1 92.69 287 SER B C 1
ATOM 6361 O O . SER B 1 287 ? -26.516 15.172 25.172 1 92.69 287 SER B O 1
ATOM 6363 N N . CYS B 1 288 ? -24.578 14.469 24.281 1 93.44 288 CYS B N 1
ATOM 6364 C CA . CYS B 1 288 ? -25.172 14.172 22.984 1 93.44 288 CYS B CA 1
ATOM 6365 C C . CYS B 1 288 ? -26.156 13 23.094 1 93.44 288 CYS B C 1
ATOM 6367 O O . CYS B 1 288 ? -27.203 13 22.453 1 93.44 288 CYS B O 1
ATOM 6369 N N . SER B 1 289 ? -25.812 12.016 23.859 1 91.44 289 SER B N 1
ATOM 6370 C CA . SER B 1 289 ? -26.641 10.82 23.969 1 91.44 289 SER B CA 1
ATOM 6371 C C . SER B 1 289 ? -27.906 11.109 24.766 1 91.44 289 SER B C 1
ATOM 6373 O O . SER B 1 289 ? -28.953 10.5 24.516 1 91.44 289 SER B O 1
ATOM 6375 N N . TYR B 1 290 ? -27.766 12.023 25.594 1 88.5 290 TYR B N 1
ATOM 6376 C CA . TYR B 1 290 ? -28.875 12.352 26.5 1 88.5 290 TYR B CA 1
ATOM 6377 C C . TYR B 1 290 ? -29.844 13.328 25.844 1 88.5 290 TYR B C 1
ATOM 6379 O O . TYR B 1 290 ? -31.047 13.242 26.031 1 88.5 290 TYR B O 1
ATOM 6387 N N . ALA B 1 291 ? -29.359 14.203 25.156 1 89.69 291 ALA B N 1
ATOM 6388 C CA . ALA B 1 291 ? -30.109 15.359 24.672 1 89.69 291 ALA B CA 1
ATOM 6389 C C . ALA B 1 291 ? -31.078 14.961 23.562 1 89.69 291 ALA B C 1
ATOM 6391 O O . ALA B 1 291 ? -30.781 14.102 22.734 1 89.69 291 ALA B O 1
ATOM 6392 N N . THR B 1 292 ? -32.25 15.57 23.656 1 88.81 292 THR B N 1
ATOM 6393 C CA . THR B 1 292 ? -33.25 15.414 22.594 1 88.81 292 THR B CA 1
ATOM 6394 C C . THR B 1 292 ? -33.375 16.703 21.797 1 88.81 292 THR B C 1
ATOM 6396 O O . THR B 1 292 ? -33.906 16.703 20.688 1 88.81 292 THR B O 1
ATOM 6399 N N . ASP B 1 293 ? -32.969 17.734 22.422 1 91.5 293 ASP B N 1
ATOM 6400 C CA . ASP B 1 293 ? -33 19.047 21.797 1 91.5 293 ASP B CA 1
ATOM 6401 C C . ASP B 1 293 ? -31.844 19.906 22.266 1 91.5 293 ASP B C 1
ATOM 6403 O O . ASP B 1 293 ? -31 19.453 23.047 1 91.5 293 ASP B O 1
ATOM 6407 N N . VAL B 1 294 ? -31.781 21.109 21.766 1 92.75 294 VAL B N 1
ATOM 6408 C CA . VAL B 1 294 ? -30.656 22 22.047 1 92.75 294 VAL B CA 1
ATOM 6409 C C . VAL B 1 294 ? -30.672 22.391 23.531 1 92.75 294 VAL B C 1
ATOM 6411 O O . VAL B 1 294 ? -29.641 22.438 24.172 1 92.75 294 VAL B O 1
ATOM 6414 N N . ASP B 1 295 ? -31.828 22.609 24.062 1 91.44 295 ASP B N 1
ATOM 6415 C CA . ASP B 1 295 ? -31.953 23.047 25.453 1 91.44 295 ASP B CA 1
ATOM 6416 C C . ASP B 1 295 ? -31.484 21.953 26.422 1 91.44 295 ASP B C 1
ATOM 6418 O O . ASP B 1 295 ? -30.719 22.234 27.359 1 91.44 295 ASP B O 1
ATOM 6422 N N . SER B 1 296 ? -31.922 20.781 26.156 1 90.19 296 SER B N 1
ATOM 6423 C CA . SER B 1 296 ? -31.516 19.672 27.016 1 90.19 296 SER B CA 1
ATOM 6424 C C . SER B 1 296 ? -30.031 19.391 26.891 1 90.19 296 SER B C 1
ATOM 6426 O O . SER B 1 296 ? -29.375 19 27.859 1 90.19 296 SER B O 1
ATOM 6428 N N . PHE B 1 297 ? -29.5 19.625 25.734 1 93.25 297 PHE B N 1
ATOM 6429 C CA . PHE B 1 297 ? -28.062 19.484 25.531 1 93.25 297 PHE B CA 1
ATOM 6430 C C . PHE B 1 297 ? -27.297 20.516 26.359 1 93.25 297 PHE B C 1
ATOM 6432 O O . PHE B 1 297 ? -26.344 20.156 27.062 1 93.25 297 PHE B O 1
ATOM 6439 N N . MET B 1 298 ? -27.766 21.734 26.312 1 92.19 298 MET B N 1
ATOM 6440 C CA . MET B 1 298 ? -27.078 22.844 27 1 92.19 298 MET B CA 1
ATOM 6441 C C . MET B 1 298 ? -27.109 22.641 28.516 1 92.19 298 MET B C 1
ATOM 6443 O O . MET B 1 298 ? -26.141 22.969 29.203 1 92.19 298 MET B O 1
ATOM 6447 N N . GLU B 1 299 ? -28.109 22.094 29 1 88.62 299 GLU B N 1
ATOM 6448 C CA . GLU B 1 299 ? -28.25 21.859 30.422 1 88.62 299 GLU B CA 1
ATOM 6449 C C . GLU B 1 299 ? -27.188 20.891 30.938 1 88.62 299 GLU B C 1
ATOM 6451 O O . GLU B 1 299 ? -26.641 21.094 32.031 1 88.62 299 GLU B O 1
ATOM 6456 N N . VAL B 1 300 ? -26.969 19.953 30.125 1 90.88 300 VAL B N 1
ATOM 6457 C CA . VAL B 1 300 ? -26 18.938 30.547 1 90.88 300 VAL B CA 1
ATOM 6458 C C . VAL B 1 300 ? -24.594 19.422 30.219 1 90.88 300 VAL B C 1
ATOM 6460 O O . VAL B 1 300 ? -23.703 19.391 31.078 1 90.88 300 VAL B O 1
ATOM 6463 N N . TRP B 1 301 ? -24.406 19.906 29.031 1 93.56 301 TRP B N 1
ATOM 6464 C CA . TRP B 1 301 ? -23.078 20.25 28.516 1 93.56 301 TRP B CA 1
ATOM 6465 C C . TRP B 1 301 ? -22.438 21.359 29.344 1 93.56 301 TRP B C 1
ATOM 6467 O O . TRP B 1 301 ? -21.281 21.234 29.75 1 93.56 301 TRP B O 1
ATOM 6477 N N . CYS B 1 302 ? -23.141 22.344 29.703 1 92.56 302 CYS B N 1
ATOM 6478 C CA . CYS B 1 302 ? -22.594 23.5 30.406 1 92.56 302 CYS B CA 1
ATOM 6479 C C . CYS B 1 302 ? -22.25 23.156 31.844 1 92.56 302 CYS B C 1
ATOM 6481 O O . CYS B 1 302 ? -21.453 23.844 32.469 1 92.56 302 CYS B O 1
ATOM 6483 N N . GLY B 1 303 ? -22.891 22.109 32.375 1 91.75 303 GLY B N 1
ATOM 6484 C CA . GLY B 1 303 ? -22.609 21.688 33.719 1 91.75 303 GLY B CA 1
ATOM 6485 C C . GLY B 1 303 ? -21.156 21.281 33.938 1 91.75 303 GLY B C 1
ATOM 6486 O O . GLY B 1 303 ? -20.672 21.266 35.062 1 91.75 303 GLY B O 1
ATOM 6487 N N . VAL B 1 304 ? -20.484 21.031 32.875 1 94.06 304 VAL B N 1
ATOM 6488 C CA . VAL B 1 304 ? -19.109 20.531 32.969 1 94.06 304 VAL B CA 1
ATOM 6489 C C . VAL B 1 304 ? -18.219 21.609 33.562 1 94.06 304 VAL B C 1
ATOM 6491 O O . VAL B 1 304 ? -17.266 21.297 34.312 1 94.06 304 VAL B O 1
ATOM 6494 N N . VAL B 1 305 ? -18.547 22.938 33.312 1 94.62 305 VAL B N 1
ATOM 6495 C CA . VAL B 1 305 ? -17.719 24.031 33.812 1 94.62 305 VAL B CA 1
ATOM 6496 C C . VAL B 1 305 ? -17.797 24.078 35.344 1 94.62 305 VAL B C 1
ATOM 6498 O O . VAL B 1 305 ? -16.828 24.469 36 1 94.62 305 VAL B O 1
ATOM 6501 N N . HIS B 1 306 ? -18.891 23.609 35.906 1 93.56 306 HIS B N 1
ATOM 6502 C CA . HIS B 1 306 ? -19.094 23.562 37.344 1 93.56 306 HIS B CA 1
ATOM 6503 C C . HIS B 1 306 ? -18.516 22.266 37.938 1 93.56 306 HIS B C 1
ATOM 6505 O O . HIS B 1 306 ? -17.859 22.297 38.969 1 93.56 306 HIS B O 1
ATOM 6511 N N . HIS B 1 307 ? -18.719 21.234 37.219 1 92.5 307 HIS B N 1
ATOM 6512 C CA . HIS B 1 307 ? -18.312 19.922 37.719 1 92.5 307 HIS B CA 1
ATOM 6513 C C . HIS B 1 307 ? -16.797 19.859 37.938 1 92.5 307 HIS B C 1
ATOM 6515 O O . HIS B 1 307 ? -16.344 19.328 38.938 1 92.5 307 HIS B O 1
ATOM 6521 N N . VAL B 1 308 ? -16.062 20.422 37.062 1 93.56 308 VAL B N 1
ATOM 6522 C CA . VAL B 1 308 ? -14.602 20.312 37.094 1 93.56 308 VAL B CA 1
ATOM 6523 C C . VAL B 1 308 ? -14.039 21.062 38.312 1 93.56 308 VAL B C 1
ATOM 6525 O O . VAL B 1 308 ? -12.906 20.812 38.719 1 93.56 308 VAL B O 1
ATOM 6528 N N . VAL B 1 309 ? -14.789 22.031 38.844 1 94 309 VAL B N 1
ATOM 6529 C CA . VAL B 1 309 ? -14.344 22.781 40 1 94 309 VAL B CA 1
ATOM 6530 C C . VAL B 1 309 ? -15.055 22.281 41.281 1 94 309 VAL B C 1
ATOM 6532 O O . VAL B 1 309 ? -15.117 22.984 42.281 1 94 309 VAL B O 1
ATOM 6535 N N . ASN B 1 310 ? -15.641 21.172 41.188 1 91.69 310 ASN B N 1
ATOM 6536 C CA . ASN B 1 310 ? -16.297 20.453 42.281 1 91.69 310 ASN B CA 1
ATOM 6537 C C . ASN B 1 310 ? -17.578 21.141 42.719 1 91.69 310 ASN B C 1
ATOM 6539 O O . ASN B 1 310 ? -17.906 21.188 43.906 1 91.69 310 ASN B O 1
ATOM 6543 N N . GLU B 1 311 ? -18.188 21.75 41.844 1 91.31 311 GLU B N 1
ATOM 6544 C CA . GLU B 1 311 ? -19.531 22.281 42.031 1 91.31 311 GLU B CA 1
ATOM 6545 C C . GLU B 1 311 ? -20.578 21.438 41.312 1 91.31 311 GLU B C 1
ATOM 6547 O O . GLU B 1 311 ? -20.547 21.297 40.094 1 91.31 311 GLU B O 1
ATOM 6552 N N . HIS B 1 312 ? -21.484 20.844 42.031 1 90.56 312 HIS B N 1
ATOM 6553 C CA . HIS B 1 312 ? -22.406 19.875 41.469 1 90.56 312 HIS B CA 1
ATOM 6554 C C . HIS B 1 312 ? -23.828 20.422 41.406 1 90.56 312 HIS B C 1
ATOM 6556 O O . HIS B 1 312 ? -24.75 19.719 41 1 90.56 312 HIS B O 1
ATOM 6562 N N . GLU B 1 313 ? -23.984 21.641 41.938 1 89.31 313 GLU B N 1
ATOM 6563 C CA . GLU B 1 313 ? -25.219 22.391 41.844 1 89.31 313 GLU B CA 1
ATOM 6564 C C . GLU B 1 313 ? -24.938 23.875 41.594 1 89.31 313 GLU B C 1
ATOM 6566 O O . GLU B 1 313 ? -24 24.438 42.156 1 89.31 313 GLU B O 1
ATOM 6571 N N . TRP B 1 314 ? -25.766 24.484 40.688 1 86.56 314 TRP B N 1
ATOM 6572 C CA . TRP B 1 314 ? -25.516 25.875 40.375 1 86.56 314 TRP B CA 1
ATOM 6573 C C . TRP B 1 314 ? -26.828 26.625 40.156 1 86.56 314 TRP B C 1
ATOM 6575 O O . TRP B 1 314 ? -27.875 26.016 40.031 1 86.56 314 TRP B O 1
ATOM 6585 N N . SER B 1 315 ? -26.797 27.891 40.219 1 81.06 315 SER B N 1
ATOM 6586 C CA . SER B 1 315 ? -28 28.734 40.281 1 81.06 315 SER B CA 1
ATOM 6587 C C . SER B 1 315 ? -28.516 29.078 38.906 1 81.06 315 SER B C 1
ATOM 6589 O O . SER B 1 315 ? -29.719 29.234 38.688 1 81.06 315 SER B O 1
ATOM 6591 N N . MET B 1 316 ? -27.672 29.125 37.969 1 79.5 316 MET B N 1
ATOM 6592 C CA . MET B 1 316 ? -28.062 29.625 36.656 1 79.5 316 MET B CA 1
ATOM 6593 C C . MET B 1 316 ? -28.5 28.469 35.75 1 79.5 316 MET B C 1
ATOM 6595 O O . MET B 1 316 ? -27.922 27.391 35.781 1 79.5 316 MET B O 1
ATOM 6599 N N . SER B 1 317 ? -29.688 28.703 35.094 1 80.25 317 SER B N 1
ATOM 6600 C CA . SER B 1 317 ? -30.156 27.75 34.094 1 80.25 317 SER B CA 1
ATOM 6601 C C . SER B 1 317 ? -29.547 28.031 32.719 1 80.25 317 SER B C 1
ATOM 6603 O O . SER B 1 317 ? -29.438 29.203 32.344 1 80.25 317 SER B O 1
ATOM 6605 N N . TYR B 1 318 ? -29.078 27.047 32.031 1 81.5 318 TYR B N 1
ATOM 6606 C CA . TYR B 1 318 ? -28.469 27.203 30.719 1 81.5 318 TYR B CA 1
ATOM 6607 C C . TYR B 1 318 ? -29.469 26.906 29.609 1 81.5 318 TYR B C 1
ATOM 6609 O O . TYR B 1 318 ? -29.156 27.062 28.422 1 81.5 318 TYR B O 1
ATOM 6617 N N . SER B 1 319 ? -30.641 26.469 30.016 1 76.81 319 SER B N 1
ATOM 6618 C CA . SER B 1 319 ? -31.703 26.234 29.047 1 76.81 319 SER B CA 1
ATOM 6619 C C . SER B 1 319 ? -32.656 27.422 28.953 1 76.81 319 SER B C 1
ATOM 6621 O O . SER B 1 319 ? -32.656 28.281 29.828 1 76.81 319 SER B O 1
ATOM 6623 N N . SER B 1 320 ? -33.156 27.5 27.766 1 70.56 320 SER B N 1
ATOM 6624 C CA . SER B 1 320 ? -34.156 28.547 27.578 1 70.56 320 SER B CA 1
ATOM 6625 C C . SER B 1 320 ? -35.344 28.344 28.516 1 70.56 320 SER B C 1
ATOM 6627 O O . SER B 1 320 ? -36.062 29.297 28.844 1 70.56 320 SER B O 1
ATOM 6629 N N . SER B 1 321 ? -35.5 27.016 28.891 1 61.12 321 SER B N 1
ATOM 6630 C CA . SER B 1 321 ? -36.625 26.781 29.781 1 61.12 321 SER B CA 1
ATOM 6631 C C . SER B 1 321 ? -36.25 26.984 31.25 1 61.12 321 SER B C 1
ATOM 6633 O O . SER B 1 321 ? -35.125 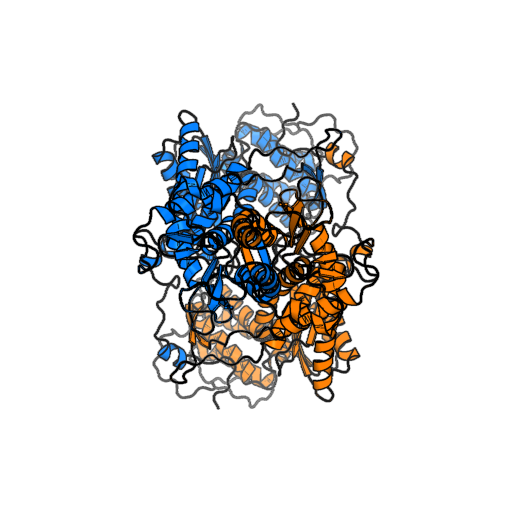26.594 31.656 1 61.12 321 SER B O 1
ATOM 6635 N N . TYR B 1 322 ? -36.562 28.062 31.859 1 52.84 322 TYR B N 1
ATOM 6636 C CA . TYR B 1 322 ? -36.281 28.484 33.219 1 52.84 322 TYR B CA 1
ATOM 6637 C C . TYR B 1 322 ? -36.25 27.297 34.156 1 52.84 322 TYR B C 1
ATOM 6639 O O . TYR B 1 322 ? -35.875 27.438 35.344 1 52.84 322 TYR B O 1
ATOM 6647 N N . PHE B 1 323 ? -36.688 26.109 33.844 1 51.56 323 PHE B N 1
ATOM 6648 C CA . PHE B 1 323 ? -36.875 24.984 34.781 1 51.56 323 PHE B CA 1
ATOM 6649 C C . PHE B 1 323 ? -35.875 23.875 34.469 1 51.56 323 PHE B C 1
ATOM 6651 O O . PHE B 1 323 ? -36.094 22.719 34.812 1 51.56 323 PHE B O 1
ATOM 6658 N N . GLY B 1 324 ? -34.625 24.172 34.031 1 62.38 324 GLY B N 1
ATOM 6659 C CA . GLY B 1 324 ? -33.75 23.078 33.656 1 62.38 324 GLY B CA 1
ATOM 6660 C C . GLY B 1 324 ? -33 22.484 34.844 1 62.38 324 GLY B C 1
ATOM 6661 O O . GLY B 1 324 ? -33.125 22.984 35.969 1 62.38 324 GLY B O 1
ATOM 6662 N N . ASN B 1 325 ? -32.438 21.297 34.812 1 67.75 325 ASN B N 1
ATOM 6663 C CA . ASN B 1 325 ? -31.641 20.625 35.812 1 67.75 325 ASN B CA 1
ATOM 6664 C C . ASN B 1 325 ? -30.312 21.312 36.062 1 67.75 325 ASN B C 1
ATOM 6666 O O . ASN B 1 325 ? -29.5 21.438 35.125 1 67.75 325 ASN B O 1
ATOM 6670 N N . ASN B 1 326 ? -30.203 22.016 37.156 1 81.56 326 ASN B N 1
ATOM 6671 C CA . ASN B 1 326 ? -28.984 22.75 37.5 1 81.56 326 ASN B CA 1
ATOM 6672 C C . ASN B 1 326 ? -28.094 21.922 38.438 1 81.56 326 ASN B C 1
ATOM 6674 O O . ASN B 1 326 ? -27.547 22.453 39.406 1 81.56 326 ASN B O 1
ATOM 6678 N N . LYS B 1 327 ? -28.125 20.625 38.125 1 85.44 327 LYS B N 1
ATOM 6679 C CA . LYS B 1 327 ? -27.281 19.75 38.938 1 85.44 327 LYS B CA 1
ATOM 6680 C C . LYS B 1 327 ? -26.656 18.656 38.062 1 85.44 327 LYS B C 1
ATOM 6682 O O . LYS B 1 327 ? -27.156 18.344 37 1 85.44 327 LYS B O 1
ATOM 6687 N N . CYS B 1 328 ? -25.547 18.188 38.469 1 85.12 328 CYS B N 1
ATOM 6688 C CA . CYS B 1 328 ? -24.891 17.078 37.812 1 85.12 328 CYS B CA 1
ATOM 6689 C C . CYS B 1 328 ? -25.766 15.82 37.844 1 85.12 328 CYS B C 1
ATOM 6691 O O . CYS B 1 328 ? -26.438 15.562 38.844 1 85.12 328 CYS B O 1
ATOM 6693 N N . MET B 1 329 ? -25.875 15.109 36.781 1 78.38 329 MET B N 1
ATOM 6694 C CA . MET B 1 329 ? -26.719 13.922 36.656 1 78.38 329 MET B CA 1
ATOM 6695 C C . MET B 1 329 ? -25.938 12.664 37.031 1 78.38 329 MET B C 1
ATOM 6697 O O . MET B 1 329 ? -25.703 11.797 36.188 1 78.38 329 MET B O 1
ATOM 6701 N N . HIS B 1 330 ? -25.297 12.547 38 1 73.25 330 HIS B N 1
ATOM 6702 C CA . HIS B 1 330 ? -24.625 11.344 38.5 1 73.25 330 HIS B CA 1
ATOM 6703 C C . HIS B 1 330 ? -25.031 11.055 39.969 1 73.25 330 HIS B C 1
ATOM 6705 O O . HIS B 1 330 ? -25.562 11.93 40.656 1 73.25 330 HIS B O 1
ATOM 6711 N N . GLY B 1 331 ? -25.078 9.836 40.344 1 65.94 331 GLY B N 1
ATOM 6712 C CA . GLY B 1 331 ? -25.359 9.453 41.719 1 65.94 331 GLY B CA 1
ATOM 6713 C C . GLY B 1 331 ? -24.266 9.867 42.688 1 65.94 331 GLY B C 1
ATOM 6714 O O . GLY B 1 331 ? -23.328 10.578 42.312 1 65.94 331 GLY B O 1
ATOM 6715 N N . PRO B 1 332 ? -24.469 9.469 43.969 1 64 332 PRO B N 1
ATOM 6716 C CA . PRO B 1 332 ? -23.453 9.805 44.969 1 64 332 PRO B CA 1
ATOM 6717 C C . PRO B 1 332 ? -22.047 9.367 44.562 1 64 332 PRO B C 1
ATOM 6719 O O . PRO B 1 332 ? -21.875 8.297 43.969 1 64 332 PRO B O 1
ATOM 6722 N N . MET B 1 333 ? -21.219 10.336 44.281 1 60.47 333 MET B N 1
ATOM 6723 C CA . MET B 1 333 ? -19.859 10.07 43.812 1 60.47 333 MET B CA 1
ATOM 6724 C C . MET B 1 333 ? -19.047 9.367 44.906 1 60.47 333 MET B C 1
ATOM 6726 O O . MET B 1 333 ? -19.094 9.758 46.062 1 60.47 333 MET B O 1
ATOM 6730 N N . GLU B 1 334 ? -18.875 8.125 44.844 1 51.88 334 GLU B N 1
ATOM 6731 C CA . GLU B 1 334 ? -17.891 7.539 45.75 1 51.88 334 GLU B CA 1
ATOM 6732 C C . GLU B 1 334 ? -16.578 8.305 45.688 1 51.88 334 GLU B C 1
ATOM 6734 O O . GLU B 1 334 ? -16.219 8.867 44.656 1 51.88 334 GLU B O 1
ATOM 6739 N N . GLU B 1 335 ? -16.125 8.953 46.812 1 48.5 335 GLU B N 1
ATOM 6740 C CA . GLU B 1 335 ? -14.922 9.727 47.062 1 48.5 335 GLU B CA 1
ATOM 6741 C C . GLU B 1 335 ? -13.766 9.266 46.188 1 48.5 335 GLU B C 1
ATOM 6743 O O . GLU B 1 335 ? -12.672 9.82 46.25 1 48.5 335 GLU B O 1
ATOM 6748 N N . GLU B 1 336 ? -13.75 8.094 45.719 1 45.22 336 GLU B N 1
ATOM 6749 C CA . GLU B 1 336 ? -12.414 7.582 45.469 1 45.22 336 GLU B CA 1
ATOM 6750 C C . GLU B 1 336 ? -11.672 8.477 44.469 1 45.22 336 GLU B C 1
ATOM 6752 O O . GLU B 1 336 ? -10.438 8.508 44.469 1 45.22 336 GLU B O 1
ATOM 6757 N N . GLY B 1 337 ? -11.961 8.461 43.031 1 50.38 337 GLY B N 1
ATOM 6758 C CA . GLY B 1 337 ? -10.828 8.578 42.156 1 50.38 337 GLY B CA 1
ATOM 6759 C C . GLY B 1 337 ? -10.242 9.977 42.094 1 50.38 337 GLY B C 1
ATOM 6760 O O . GLY B 1 337 ? -10.906 10.945 42.469 1 50.38 337 GLY B O 1
ATOM 6761 N N . HIS B 1 338 ? -8.797 10.18 42.156 1 60.53 338 HIS B N 1
ATOM 6762 C CA . HIS B 1 338 ? -7.559 10.93 42.375 1 60.53 338 HIS B CA 1
ATOM 6763 C C . HIS B 1 338 ? -7.488 12.148 41.469 1 60.53 338 HIS B C 1
ATOM 6765 O O . HIS B 1 338 ? -6.492 12.867 41.469 1 60.53 338 HIS B O 1
ATOM 6771 N N . LYS B 1 339 ? -8.438 12.586 40.656 1 76.44 339 LYS B N 1
ATOM 6772 C CA . LYS B 1 339 ? -8.047 13.719 39.812 1 76.44 339 LYS B CA 1
ATOM 6773 C C . LYS B 1 339 ? -8.211 15.039 40.562 1 76.44 339 LYS B C 1
ATOM 6775 O O . LYS B 1 339 ? -9.148 15.203 41.344 1 76.44 339 LYS B O 1
ATOM 6780 N N . ASP B 1 340 ? -7.215 15.883 40.531 1 85.44 340 ASP B N 1
ATOM 6781 C CA . ASP B 1 340 ? -7.234 17.203 41.156 1 85.44 340 ASP B CA 1
ATOM 6782 C C . ASP B 1 340 ? -8.258 18.109 40.5 1 85.44 340 ASP B C 1
ATOM 6784 O O . ASP B 1 340 ? -8.312 18.203 39.281 1 85.44 340 ASP B O 1
ATOM 6788 N N . TRP B 1 341 ? -9.094 18.641 41.406 1 92.56 341 TRP B N 1
ATOM 6789 C CA . TRP B 1 341 ? -10.078 19.609 40.906 1 92.56 341 TRP B CA 1
ATOM 6790 C C . TRP B 1 341 ? -9.383 20.859 40.375 1 92.56 341 TRP B C 1
ATOM 6792 O O . TRP B 1 341 ? -8.352 21.266 40.875 1 92.56 341 TRP B O 1
ATOM 6802 N N . ILE B 1 342 ? -10.008 21.422 39.375 1 94.94 342 ILE B N 1
ATOM 6803 C CA . ILE B 1 342 ? -9.508 22.688 38.844 1 94.94 342 ILE B CA 1
ATOM 6804 C C . ILE B 1 342 ? -9.961 23.828 39.75 1 94.94 342 ILE B C 1
ATOM 6806 O O . ILE B 1 342 ? -11.078 23.812 40.281 1 94.94 342 ILE B O 1
ATOM 6810 N N . ILE B 1 343 ? -9.047 24.797 39.938 1 94.94 343 ILE B N 1
ATOM 6811 C CA . ILE B 1 343 ? -9.375 25.938 40.781 1 94.94 343 ILE B CA 1
ATOM 6812 C C . ILE B 1 343 ? -10.32 26.875 40.031 1 94.94 343 ILE B C 1
ATOM 6814 O O . ILE B 1 343 ? -10.031 27.297 38.906 1 94.94 343 ILE B O 1
ATOM 6818 N N . LYS B 1 344 ? -11.43 27.188 40.688 1 95.38 344 LYS B N 1
ATOM 6819 C CA . LYS B 1 344 ? -12.422 28.078 40.094 1 95.38 344 LYS B CA 1
ATOM 6820 C C . LYS B 1 344 ? -11.812 29.438 39.75 1 95.38 344 LYS B C 1
ATOM 6822 O O . LYS B 1 344 ? -11.133 30.047 40.594 1 95.38 344 LYS B O 1
ATOM 6827 N N . GLY B 1 345 ? -11.961 29.875 38.594 1 94.94 345 GLY B N 1
ATOM 6828 C CA . GLY B 1 345 ? -11.461 31.172 38.188 1 94.94 345 GLY B CA 1
ATOM 6829 C C . GLY B 1 345 ? -10.031 31.125 37.688 1 94.94 345 GLY B C 1
ATOM 6830 O O . GLY B 1 345 ? -9.492 32.125 37.219 1 94.94 345 GLY B O 1
ATOM 6831 N N . SER B 1 346 ? -9.383 30.062 37.844 1 96 346 SER B N 1
ATOM 6832 C CA . SER B 1 346 ? -8.016 29.906 37.344 1 96 346 SER B CA 1
ATOM 6833 C C . SER B 1 346 ? -7.945 30.031 35.844 1 96 346 SER B C 1
ATOM 6835 O O . SER B 1 346 ? -8.977 30.016 35.156 1 96 346 SER B O 1
ATOM 6837 N N . PRO B 1 347 ? -6.828 30.25 35.312 1 96.38 347 PRO B N 1
ATOM 6838 C CA . PRO B 1 347 ? -6.688 30.297 33.844 1 96.38 347 PRO B CA 1
ATOM 6839 C C . PRO B 1 347 ? -7.199 29.031 33.156 1 96.38 347 PRO B C 1
ATOM 6841 O O . PRO B 1 347 ? -7.801 29.109 32.094 1 96.38 347 PRO B O 1
ATOM 6844 N N . ALA B 1 348 ? -6.969 27.938 33.75 1 96.31 348 ALA B N 1
ATOM 6845 C CA . ALA B 1 348 ? -7.465 26.672 33.188 1 96.31 348 ALA B CA 1
ATOM 6846 C C . ALA B 1 348 ? -8.992 26.656 33.156 1 96.31 348 ALA B C 1
ATOM 6848 O O . ALA B 1 348 ? -9.586 26.234 32.156 1 96.31 348 ALA B O 1
ATOM 6849 N N . HIS B 1 349 ? -9.594 27.094 34.25 1 97 349 HIS B N 1
ATOM 6850 C CA . HIS B 1 349 ? -11.047 27.172 34.312 1 97 349 HIS B CA 1
ATOM 6851 C C . HIS B 1 349 ? -11.602 28.141 33.25 1 97 349 HIS B C 1
ATOM 6853 O O . HIS B 1 349 ? -12.586 27.844 32.594 1 97 349 HIS B O 1
ATOM 6859 N N . THR B 1 350 ? -11 29.266 33.125 1 97.06 350 THR B N 1
ATOM 6860 C CA . THR B 1 350 ? -11.422 30.281 32.156 1 97.06 350 THR B CA 1
ATOM 6861 C C . THR B 1 350 ? -11.297 29.766 30.734 1 97.06 350 THR B C 1
ATOM 6863 O O . THR B 1 350 ? -12.164 30.016 29.891 1 97.06 350 THR B O 1
ATOM 6866 N N . ALA B 1 351 ? -10.172 29.062 30.5 1 97.12 351 ALA B N 1
ATOM 6867 C CA . ALA B 1 351 ? -9.969 28.484 29.172 1 97.12 351 ALA B CA 1
ATOM 6868 C C . ALA B 1 351 ? -11.078 27.484 28.844 1 97.12 351 ALA B C 1
ATOM 6870 O O . ALA B 1 351 ? -11.562 27.438 27.719 1 97.12 351 ALA B O 1
ATOM 6871 N N . LEU B 1 352 ? -11.422 26.719 29.781 1 97.25 352 LEU B N 1
ATOM 6872 C CA . LEU B 1 352 ? -12.484 25.734 29.578 1 97.25 352 LEU B CA 1
ATOM 6873 C C . LEU B 1 352 ? -13.812 26.438 29.297 1 97.25 352 LEU B C 1
ATOM 6875 O O . LEU B 1 352 ? -14.57 26.016 28.422 1 97.25 352 LEU B O 1
ATOM 6879 N N . ILE B 1 353 ? -14.148 27.469 30.062 1 96.44 353 ILE B N 1
ATOM 6880 C CA . ILE B 1 353 ? -15.375 28.219 29.875 1 96.44 353 ILE B CA 1
ATOM 6881 C C . ILE B 1 353 ? -15.43 28.75 28.438 1 96.44 353 ILE B C 1
ATOM 6883 O O . ILE B 1 353 ? -16.469 28.656 27.781 1 96.44 353 ILE B O 1
ATOM 6887 N N . GLN B 1 354 ? -14.32 29.156 27.938 1 96.5 354 GLN B N 1
ATOM 6888 C CA . GLN B 1 354 ? -14.258 29.672 26.578 1 96.5 354 GLN B CA 1
ATOM 6889 C C . GLN B 1 354 ? -14.523 28.562 25.562 1 96.5 354 GLN B C 1
ATOM 6891 O O . GLN B 1 354 ? -15.18 28.797 24.547 1 96.5 354 GLN B O 1
ATOM 6896 N N . ILE B 1 355 ? -14.008 27.391 25.812 1 96.75 355 ILE B N 1
ATOM 6897 C CA . ILE B 1 355 ? -14.18 26.25 24.906 1 96.75 355 ILE B CA 1
ATOM 6898 C C . ILE B 1 355 ? -15.641 25.812 24.922 1 96.75 355 ILE B C 1
ATOM 6900 O O . ILE B 1 355 ? -16.25 25.578 23.875 1 96.75 355 ILE B O 1
ATOM 6904 N N . VAL B 1 356 ? -16.219 25.703 26.109 1 96 356 VAL B N 1
ATOM 6905 C CA . VAL B 1 356 ? -17.562 25.172 26.297 1 96 356 VAL B CA 1
ATOM 6906 C C . VAL B 1 356 ? -18.578 26.156 25.719 1 96 356 VAL B C 1
ATOM 6908 O O . VAL B 1 356 ? -19.578 25.75 25.109 1 96 356 VAL B O 1
ATOM 6911 N N . PHE B 1 357 ? -18.312 27.422 25.875 1 95.31 357 PHE B N 1
ATOM 6912 C CA . PHE B 1 357 ? -19.281 28.438 25.469 1 95.31 357 PHE B CA 1
ATOM 6913 C C . PHE B 1 357 ? -18.844 29.109 24.172 1 95.31 357 PHE B C 1
ATOM 6915 O O . PHE B 1 357 ? -19.203 30.25 23.906 1 95.31 357 PHE B O 1
ATOM 6922 N N . ASN B 1 358 ? -18.016 28.438 23.453 1 94.94 358 ASN B N 1
ATOM 6923 C CA . ASN B 1 358 ? -17.641 28.953 22.141 1 94.94 358 ASN B CA 1
ATOM 6924 C C . ASN B 1 358 ? -18.875 29.172 21.25 1 94.94 358 ASN B C 1
ATOM 6926 O O . ASN B 1 358 ? -19.625 28.234 21 1 94.94 358 ASN B O 1
ATOM 6930 N N . LYS B 1 359 ? -19.047 30.297 20.719 1 92.81 359 LYS B N 1
ATOM 6931 C CA . LYS B 1 359 ? -20.25 30.688 20 1 92.81 359 LYS B CA 1
ATOM 6932 C C . LYS B 1 359 ? -20.453 29.828 18.75 1 92.81 359 LYS B C 1
ATOM 6934 O O . LYS B 1 359 ? -21.562 29.391 18.469 1 92.81 359 LYS B O 1
ATOM 6939 N N . ARG B 1 360 ? -19.406 29.641 18.016 1 90 360 ARG B N 1
ATOM 6940 C CA . ARG B 1 360 ? -19.484 28.844 16.797 1 90 360 ARG B CA 1
ATOM 6941 C C . ARG B 1 360 ? -19.891 27.406 17.109 1 90 360 ARG B C 1
ATOM 6943 O O . ARG B 1 360 ? -20.703 26.812 16.391 1 90 360 ARG B O 1
ATOM 6950 N N . PHE B 1 361 ? -19.281 26.875 18.141 1 92.31 361 PHE B N 1
ATOM 6951 C CA . PHE B 1 361 ? -19.594 25.516 18.562 1 92.31 361 PHE B CA 1
ATOM 6952 C C . PHE B 1 361 ? -21.047 25.406 19 1 92.31 361 PHE B C 1
ATOM 6954 O O . PHE B 1 361 ? -21.766 24.484 18.594 1 92.31 361 PHE B O 1
ATOM 6961 N N . LEU B 1 362 ? -21.531 26.344 19.734 1 92.25 362 LEU B N 1
ATOM 6962 C CA . LEU B 1 362 ? -22.875 26.312 20.281 1 92.25 362 LEU B CA 1
ATOM 6963 C C . LEU B 1 362 ? -23.922 26.453 19.188 1 92.25 362 LEU B C 1
ATOM 6965 O O . LEU B 1 362 ? -25 25.875 19.266 1 92.25 362 LEU B O 1
ATOM 6969 N N . ARG B 1 363 ? -23.531 27.141 18.125 1 91.44 363 ARG B N 1
ATOM 6970 C CA . ARG B 1 363 ? -24.453 27.312 17 1 91.44 363 ARG B CA 1
ATOM 6971 C C . ARG B 1 363 ? -24.641 26 16.234 1 91.44 363 ARG B C 1
ATOM 6973 O O . ARG B 1 363 ? -25.625 25.844 15.508 1 91.44 363 ARG B O 1
ATOM 6980 N N . GLN B 1 364 ? -23.781 25.047 16.438 1 92.19 364 GLN B N 1
ATOM 6981 C CA . GLN B 1 364 ? -23.828 23.797 15.688 1 92.19 364 GLN B CA 1
ATOM 6982 C C . GLN B 1 364 ? -24.422 22.672 16.531 1 92.19 364 GLN B C 1
ATOM 6984 O O . GLN B 1 364 ? -24.562 21.531 16.047 1 92.19 364 GLN B O 1
ATOM 6989 N N . ILE B 1 365 ? -24.859 22.938 17.703 1 92.94 365 ILE B N 1
ATOM 6990 C CA . ILE B 1 365 ? -25.281 21.906 18.641 1 92.94 365 ILE B CA 1
ATOM 6991 C C . ILE B 1 365 ? -26.484 21.156 18.078 1 92.94 365 ILE B C 1
ATOM 6993 O O . ILE B 1 365 ? -26.625 19.953 18.297 1 92.94 365 ILE B O 1
ATOM 6997 N N . HIS B 1 366 ? -27.328 21.844 17.375 1 93.19 366 HIS B N 1
ATOM 6998 C CA . HIS B 1 366 ? -28.547 21.219 16.859 1 93.19 366 HIS B CA 1
ATOM 6999 C C . HIS B 1 366 ? -28.203 20.078 15.906 1 93.19 366 HIS B C 1
ATOM 7001 O O . HIS B 1 366 ? -29.031 19.203 15.672 1 93.19 366 HIS B O 1
ATOM 7007 N N . TYR B 1 367 ? -27 20.016 15.352 1 94.88 367 TYR B N 1
ATOM 7008 C CA . TYR B 1 367 ? -26.594 18.938 14.453 1 94.88 367 TYR B CA 1
ATOM 7009 C C . TYR B 1 367 ? -26.219 17.688 15.242 1 94.88 367 TYR B C 1
ATOM 7011 O O . TYR B 1 367 ? -26.094 16.594 14.664 1 94.88 367 TYR B O 1
ATOM 7019 N N . TYR B 1 368 ? -26.031 17.781 16.578 1 94.19 368 TYR B N 1
ATOM 7020 C CA . TYR B 1 368 ? -25.453 16.672 17.359 1 94.19 368 TYR B CA 1
ATOM 7021 C C . TYR B 1 368 ? -26.5 16.016 18.234 1 94.19 368 TYR B C 1
ATOM 7023 O O . TYR B 1 368 ? -26.25 14.992 18.859 1 94.19 368 TYR B O 1
ATOM 7031 N N . VAL B 1 369 ? -27.656 16.547 18.328 1 92.31 369 VAL B N 1
ATOM 7032 C CA . VAL B 1 369 ? -28.672 16.141 19.297 1 92.31 369 VAL B CA 1
ATOM 7033 C C . VAL B 1 369 ? -29.297 14.812 18.859 1 92.31 369 VAL B C 1
ATOM 7035 O O . VAL B 1 369 ? -29.906 14.117 19.656 1 92.31 369 VAL B O 1
ATOM 7038 N N . ASN B 1 370 ? -29.062 14.367 17.625 1 91.5 370 ASN B N 1
ATOM 7039 C CA . ASN B 1 370 ? -29.609 13.094 17.156 1 91.5 370 ASN B CA 1
ATOM 7040 C C . ASN B 1 370 ? -28.641 11.945 17.422 1 91.5 370 ASN B C 1
ATOM 7042 O O . ASN B 1 370 ? -28.938 10.789 17.141 1 91.5 370 ASN B O 1
ATOM 7046 N N . PHE B 1 371 ? -27.453 12.211 17.922 1 93.12 371 PHE B N 1
ATOM 7047 C CA . PHE B 1 371 ? -26.469 11.227 18.375 1 93.12 371 PHE B CA 1
ATOM 7048 C C . PHE B 1 371 ? -26.125 10.266 17.234 1 93.12 371 PHE B C 1
ATOM 7050 O O . PHE B 1 371 ? -26.266 9.047 17.391 1 93.12 371 PHE B O 1
ATOM 7057 N N . ARG B 1 372 ? -25.641 10.852 16.125 1 94.44 372 ARG B N 1
ATOM 7058 C CA . ARG B 1 372 ? -25.281 10.078 14.953 1 94.44 372 ARG B CA 1
ATOM 7059 C C . ARG B 1 372 ? -23.766 9.969 14.812 1 94.44 372 ARG B C 1
ATOM 7061 O O . ARG B 1 372 ? -23.031 10.867 15.227 1 94.44 372 ARG B O 1
ATOM 7068 N N . SER B 1 373 ? -23.281 8.844 14.312 1 92.81 373 SER B N 1
ATOM 7069 C CA . SER B 1 373 ? -21.844 8.648 14.062 1 92.81 373 SER B CA 1
ATOM 7070 C C . SER B 1 373 ? -21.609 7.98 12.719 1 92.81 373 SER B C 1
ATOM 7072 O O . SER B 1 373 ? -22.359 7.086 12.32 1 92.81 373 SER B O 1
ATOM 7074 N N . THR B 1 374 ? -20.531 8.43 12.008 1 92.44 374 THR B N 1
ATOM 7075 C CA . THR B 1 374 ? -20.141 7.844 10.734 1 92.44 374 THR B CA 1
ATOM 7076 C C . THR B 1 374 ? -18.922 6.934 10.906 1 92.44 374 THR B C 1
ATOM 7078 O O . THR B 1 374 ? -18.203 6.664 9.945 1 92.44 374 THR B O 1
ATOM 7081 N N . ALA B 1 375 ? -18.656 6.453 12.102 1 87.88 375 ALA B N 1
ATOM 7082 C CA . ALA B 1 375 ? -17.469 5.672 12.438 1 87.88 375 ALA B CA 1
ATOM 7083 C C . ALA B 1 375 ? -17.391 4.414 11.578 1 87.88 375 ALA B C 1
ATOM 7085 O O . ALA B 1 375 ? -16.297 4 11.188 1 87.88 375 ALA B O 1
ATOM 7086 N N . GLU B 1 376 ? -18.5 3.854 11.266 1 91.38 376 GLU B N 1
ATOM 7087 C CA . GLU B 1 376 ? -18.5 2.621 10.477 1 91.38 376 GLU B CA 1
ATOM 7088 C C . GLU B 1 376 ? -17.969 2.857 9.07 1 91.38 376 GLU B C 1
ATOM 7090 O O . GLU B 1 376 ? -17.406 1.953 8.453 1 91.38 376 GLU B O 1
ATOM 7095 N N . LEU B 1 377 ? -18.156 4.043 8.586 1 94.94 377 LEU B N 1
ATOM 7096 C CA . LEU B 1 377 ? -17.656 4.375 7.25 1 94.94 377 LEU B CA 1
ATOM 7097 C C . LEU B 1 377 ? -16.141 4.355 7.211 1 94.94 377 LEU B C 1
ATOM 7099 O O . LEU B 1 377 ? -15.539 4.156 6.148 1 94.94 377 LEU B O 1
ATOM 7103 N N . GLU B 1 378 ? -15.523 4.59 8.352 1 89.81 378 GLU B N 1
ATOM 7104 C CA . GLU B 1 378 ? -14.062 4.516 8.398 1 89.81 378 GLU B CA 1
ATOM 7105 C C . GLU B 1 378 ? -13.57 3.104 8.102 1 89.81 378 GLU B C 1
ATOM 7107 O O . GLU B 1 378 ? -12.539 2.924 7.453 1 89.81 378 GLU B O 1
ATOM 7112 N N . ASN B 1 379 ? -14.281 2.146 8.625 1 91.88 379 ASN B N 1
ATOM 7113 C CA . ASN B 1 379 ? -13.953 0.758 8.32 1 91.88 379 ASN B CA 1
ATOM 7114 C C . ASN B 1 379 ? -14.07 0.466 6.828 1 91.88 379 ASN B C 1
ATOM 7116 O O . ASN B 1 379 ? -13.211 -0.201 6.254 1 91.88 379 ASN B O 1
ATOM 7120 N N . PHE B 1 380 ? -15.141 0.982 6.297 1 96.62 380 PHE B N 1
ATOM 7121 C CA . PHE B 1 380 ? -15.336 0.777 4.867 1 96.62 380 PHE B CA 1
ATOM 7122 C C . PHE B 1 380 ? -14.242 1.471 4.066 1 96.62 380 PHE B C 1
ATOM 7124 O O . PHE B 1 380 ? -13.727 0.914 3.094 1 96.62 380 PHE B O 1
ATOM 7131 N N . ASN B 1 381 ? -13.898 2.684 4.445 1 93.31 381 ASN B N 1
ATOM 7132 C CA . ASN B 1 381 ? -12.836 3.412 3.766 1 93.31 381 ASN B CA 1
ATOM 7133 C C . ASN B 1 381 ? -11.516 2.645 3.812 1 93.31 381 ASN B C 1
ATOM 7135 O O . ASN B 1 381 ? -10.75 2.664 2.848 1 93.31 381 ASN B O 1
ATOM 7139 N N . ASN B 1 382 ? -11.281 2.043 4.898 1 92.5 382 ASN B N 1
ATOM 7140 C CA . ASN B 1 382 ? -10.086 1.21 4.996 1 92.5 382 ASN B CA 1
ATOM 7141 C C . ASN B 1 382 ? -10.148 0.032 4.027 1 92.5 382 ASN B C 1
ATOM 7143 O O . ASN B 1 382 ? -9.125 -0.369 3.469 1 92.5 382 ASN B O 1
ATOM 7147 N N . LEU B 1 383 ? -11.32 -0.517 3.887 1 96.06 383 LEU B N 1
ATOM 7148 C CA . LEU B 1 383 ? -11.492 -1.63 2.959 1 96.06 383 LEU B CA 1
ATOM 7149 C C . LEU B 1 383 ? -11.242 -1.183 1.521 1 96.06 383 LEU B C 1
ATOM 7151 O O . LEU B 1 383 ? -10.695 -1.939 0.716 1 96.06 383 LEU B O 1
ATOM 7155 N N . ILE B 1 384 ? -11.641 0.033 1.203 1 96.19 384 ILE B N 1
ATOM 7156 C CA . ILE B 1 384 ? -11.367 0.572 -0.125 1 96.19 384 ILE B CA 1
ATOM 7157 C C . ILE B 1 384 ? -9.867 0.553 -0.393 1 96.19 384 ILE B C 1
ATOM 7159 O O . ILE B 1 384 ? -9.43 0.218 -1.497 1 96.19 384 ILE B O 1
ATOM 7163 N N . LEU B 1 385 ? -9.125 0.81 0.583 1 92.69 385 LEU B N 1
ATOM 7164 C CA . LEU B 1 385 ? -7.676 0.863 0.427 1 92.69 385 LEU B CA 1
ATOM 7165 C C . LEU B 1 385 ? -7.109 -0.524 0.145 1 92.69 385 LEU B C 1
ATOM 7167 O O . LEU B 1 385 ? -6.059 -0.653 -0.483 1 92.69 385 LEU B O 1
ATOM 7171 N N . MET B 1 386 ? -7.777 -1.533 0.623 1 94.38 386 MET B N 1
ATOM 7172 C CA . MET B 1 386 ? -7.352 -2.896 0.321 1 94.38 386 MET B CA 1
ATOM 7173 C C . MET B 1 386 ? -7.473 -3.188 -1.171 1 94.38 386 MET B C 1
ATOM 7175 O O . MET B 1 386 ? -6.633 -3.885 -1.742 1 94.38 386 MET B O 1
ATOM 7179 N N . TYR B 1 387 ? -8.461 -2.598 -1.786 1 96.38 387 TYR B N 1
ATOM 7180 C CA . TYR B 1 387 ? -8.719 -2.842 -3.199 1 96.38 387 TYR B CA 1
ATOM 7181 C C . TYR B 1 387 ? -8.031 -1.795 -4.07 1 96.38 387 TYR B C 1
ATOM 7183 O O . TYR B 1 387 ? -7.551 -2.105 -5.16 1 96.38 387 TYR B O 1
ATOM 7191 N N . SER B 1 388 ? -8.062 -0.596 -3.602 1 93.19 388 SER B N 1
ATOM 7192 C CA . SER B 1 388 ? -7.484 0.528 -4.328 1 93.19 388 SER B CA 1
ATOM 7193 C C . SER B 1 388 ? -6.43 1.243 -3.492 1 93.19 388 SER B C 1
ATOM 7195 O O . SER B 1 388 ? -6.641 2.379 -3.059 1 93.19 388 SER B O 1
ATOM 7197 N N . GLY B 1 389 ? -5.332 0.591 -3.387 1 87.38 389 GLY B N 1
ATOM 7198 C CA . GLY B 1 389 ? -4.25 1.158 -2.596 1 87.38 389 GLY B CA 1
ATOM 7199 C C . GLY B 1 389 ? -3.754 2.488 -3.131 1 87.38 389 GLY B C 1
ATOM 7200 O O . GLY B 1 389 ? -3.682 2.686 -4.344 1 87.38 389 GLY B O 1
ATOM 7201 N N . LYS B 1 390 ? -3.326 3.402 -2.275 1 83 390 LYS B N 1
ATOM 7202 C CA . LYS B 1 390 ? -2.965 4.77 -2.627 1 83 390 LYS B CA 1
ATOM 7203 C C . LYS B 1 390 ? -1.643 4.812 -3.389 1 83 390 LYS B C 1
ATOM 7205 O O . LYS B 1 390 ? -1.317 5.816 -4.023 1 83 390 LYS B O 1
ATOM 7210 N N . ARG B 1 391 ? -0.892 3.75 -3.361 1 81.75 391 ARG B N 1
ATOM 7211 C CA . ARG B 1 391 ? 0.434 3.768 -3.971 1 81.75 391 ARG B CA 1
ATOM 7212 C C . ARG B 1 391 ? 0.381 3.271 -5.41 1 81.75 391 ARG B C 1
ATOM 7214 O O . ARG B 1 391 ? 1.408 3.205 -6.09 1 81.75 391 ARG B O 1
ATOM 7221 N N . PHE B 1 392 ? -0.79 2.914 -5.836 1 87.88 392 PHE B N 1
ATOM 7222 C CA . PHE B 1 392 ? -0.961 2.418 -7.195 1 87.88 392 PHE B CA 1
ATOM 7223 C C . PHE B 1 392 ? -1.823 3.371 -8.016 1 87.88 392 PHE B C 1
ATOM 7225 O O . PHE B 1 392 ? -2.697 4.047 -7.473 1 87.88 392 PHE B O 1
ATOM 7232 N N . ALA B 1 393 ? -1.521 3.408 -9.234 1 87.19 393 ALA B N 1
ATOM 7233 C CA . ALA B 1 393 ? -2.312 4.211 -10.164 1 87.19 393 ALA B CA 1
ATOM 7234 C C . ALA B 1 393 ? -3.299 3.34 -10.938 1 87.19 393 ALA B C 1
ATOM 7236 O O . ALA B 1 393 ? -2.959 2.234 -11.367 1 87.19 393 ALA B O 1
ATOM 7237 N N . PHE B 1 394 ? -4.488 3.854 -11.031 1 92.06 394 PHE B N 1
ATOM 7238 C CA . PHE B 1 394 ? -5.535 3.135 -11.75 1 92.06 394 PHE B CA 1
ATOM 7239 C C . PHE B 1 394 ? -6.238 4.055 -12.742 1 92.06 394 PHE B C 1
ATOM 7241 O O . PHE B 1 394 ? -6.387 5.25 -12.492 1 92.06 394 PHE B O 1
ATOM 7248 N N . SER B 1 395 ? -6.637 3.48 -13.883 1 91.94 395 SER B N 1
ATOM 7249 C CA . SER B 1 395 ? -7.535 4.223 -14.766 1 91.94 395 SER B CA 1
ATOM 7250 C C . SER B 1 395 ? -8.906 4.418 -14.117 1 91.94 395 SER B C 1
ATOM 7252 O O . SER B 1 395 ? -9.281 3.676 -13.211 1 91.94 395 SER B O 1
ATOM 7254 N N . PRO B 1 396 ? -9.664 5.426 -14.547 1 92.94 396 PRO B N 1
ATOM 7255 C CA . PRO B 1 396 ? -10.938 5.742 -13.891 1 92.94 396 PRO B CA 1
ATOM 7256 C C . PRO B 1 396 ? -11.883 4.547 -13.836 1 92.94 396 PRO B C 1
ATOM 7258 O O . PRO B 1 396 ? -12.43 4.234 -12.773 1 92.94 396 PRO B O 1
ATOM 7261 N N . PRO B 1 397 ? -12.086 3.789 -14.922 1 95.5 397 PRO B N 1
ATOM 7262 C CA . PRO B 1 397 ? -12.992 2.648 -14.828 1 95.5 397 PRO B CA 1
ATOM 7263 C C . PRO B 1 397 ? -12.492 1.568 -13.867 1 95.5 397 PRO B C 1
ATOM 7265 O O . PRO B 1 397 ? -13.289 0.936 -13.172 1 95.5 397 PRO B O 1
ATOM 7268 N N . VAL B 1 398 ? -11.211 1.344 -13.859 1 96.62 398 VAL B N 1
ATOM 7269 C CA . VAL B 1 398 ? -10.625 0.328 -12.984 1 96.62 398 VAL B CA 1
ATOM 7270 C C . VAL B 1 398 ? -10.742 0.768 -11.531 1 96.62 398 VAL B C 1
ATOM 7272 O O . VAL B 1 398 ? -11.078 -0.035 -10.656 1 96.62 398 VAL B O 1
ATOM 7275 N N . TYR B 1 399 ? -10.469 2.072 -11.305 1 95.31 399 TYR B N 1
ATOM 7276 C CA . TYR B 1 399 ? -10.617 2.615 -9.961 1 95.31 399 TYR B CA 1
ATOM 7277 C C . TYR B 1 399 ? -12.039 2.422 -9.445 1 95.31 399 TYR B C 1
ATOM 7279 O O . TYR B 1 399 ? -12.242 1.967 -8.32 1 95.31 399 TYR B O 1
ATOM 7287 N N . ASN B 1 400 ? -12.945 2.779 -10.281 1 96.81 400 ASN B N 1
ATOM 7288 C CA . ASN B 1 400 ? -14.344 2.617 -9.914 1 96.81 400 ASN B CA 1
ATOM 7289 C C . ASN B 1 400 ? -14.68 1.158 -9.617 1 96.81 400 ASN B C 1
ATOM 7291 O O . ASN B 1 400 ? -15.352 0.862 -8.633 1 96.81 400 ASN B O 1
ATOM 7295 N N . ALA B 1 401 ? -14.25 0.29 -10.461 1 98.38 401 ALA B N 1
ATOM 7296 C CA . ALA B 1 401 ? -14.516 -1.135 -10.273 1 98.38 401 ALA B CA 1
ATOM 7297 C C . ALA B 1 401 ? -13.945 -1.633 -8.953 1 98.38 401 ALA B C 1
ATOM 7299 O O . ALA B 1 401 ? -14.578 -2.426 -8.25 1 98.38 401 ALA B O 1
ATOM 7300 N N . ARG B 1 402 ? -12.766 -1.212 -8.609 1 98.25 402 ARG B N 1
ATOM 7301 C CA . ARG B 1 402 ? -12.125 -1.617 -7.359 1 98.25 402 ARG B CA 1
ATOM 7302 C C . ARG B 1 402 ? -12.906 -1.099 -6.156 1 98.25 402 ARG B C 1
ATOM 7304 O O . ARG B 1 402 ? -13.031 -1.794 -5.145 1 98.25 402 ARG B O 1
ATOM 7311 N N . CYS B 1 403 ? -13.43 0.099 -6.258 1 97.81 403 CYS B N 1
ATOM 7312 C CA . CYS B 1 403 ? -14.273 0.629 -5.195 1 97.81 403 CYS B CA 1
ATOM 7313 C C . CYS B 1 403 ? -15.578 -0.162 -5.086 1 97.81 403 CYS B C 1
ATOM 7315 O O . CYS B 1 403 ? -16.047 -0.437 -3.98 1 97.81 403 CYS B O 1
ATOM 7317 N N . GLN B 1 404 ? -16.109 -0.484 -6.227 1 98.75 404 GLN B N 1
ATOM 7318 C CA . GLN B 1 404 ? -17.312 -1.3 -6.234 1 98.75 404 GLN B CA 1
ATOM 7319 C C . GLN B 1 404 ? -17.062 -2.666 -5.602 1 98.75 404 GLN B C 1
ATOM 7321 O O . GLN B 1 404 ? -17.906 -3.182 -4.871 1 98.75 404 GLN B O 1
ATOM 7326 N N . LEU B 1 405 ? -15.922 -3.232 -5.883 1 98.75 405 LEU B N 1
ATOM 7327 C CA . LEU B 1 405 ? -15.555 -4.5 -5.262 1 98.75 405 LEU B CA 1
ATOM 7328 C C . LEU B 1 405 ? -15.5 -4.367 -3.742 1 98.75 405 LEU B C 1
ATOM 7330 O O . LEU B 1 405 ? -15.922 -5.27 -3.018 1 98.75 405 LEU B O 1
ATOM 7334 N N . ALA B 1 406 ? -14.961 -3.264 -3.283 1 98.44 406 ALA B N 1
ATOM 7335 C CA . ALA B 1 406 ? -14.93 -3.006 -1.846 1 98.44 406 ALA B CA 1
ATOM 7336 C C . ALA B 1 406 ? -16.344 -2.975 -1.266 1 98.44 406 ALA B C 1
ATOM 7338 O O . ALA B 1 406 ? -16.594 -3.549 -0.204 1 98.44 406 ALA B O 1
ATOM 7339 N N . ALA B 1 407 ? -17.219 -2.281 -1.959 1 98.62 407 ALA B N 1
ATOM 7340 C CA . ALA B 1 407 ? -18.609 -2.184 -1.495 1 98.62 407 ALA B CA 1
ATOM 7341 C C . ALA B 1 407 ? -19.266 -3.557 -1.465 1 98.62 407 ALA B C 1
ATOM 7343 O O . ALA B 1 407 ? -19.969 -3.895 -0.506 1 98.62 407 ALA B O 1
ATOM 7344 N N . LEU B 1 408 ? -19.047 -4.352 -2.537 1 98.5 408 LEU B N 1
ATOM 7345 C CA . LEU B 1 408 ? -19.594 -5.703 -2.592 1 98.5 408 LEU B CA 1
ATOM 7346 C C . LEU B 1 408 ? -19.062 -6.551 -1.44 1 98.5 408 LEU B C 1
ATOM 7348 O O . LEU B 1 408 ? -19.828 -7.25 -0.777 1 98.5 408 LEU B O 1
ATOM 7352 N N . ASP B 1 409 ? -17.812 -6.492 -1.209 1 98.38 409 ASP B N 1
ATOM 7353 C CA . ASP B 1 409 ? -17.172 -7.223 -0.124 1 98.38 409 ASP B CA 1
ATOM 7354 C C . ASP B 1 409 ? -17.703 -6.785 1.234 1 98.38 409 ASP B C 1
ATOM 7356 O O . ASP B 1 409 ? -18.047 -7.625 2.074 1 98.38 409 ASP B O 1
ATOM 7360 N N . TYR B 1 410 ? -17.828 -5.496 1.401 1 98.19 410 TYR B N 1
ATOM 7361 C CA . TYR B 1 410 ? -18.297 -4.953 2.668 1 98.19 410 TYR B CA 1
ATOM 7362 C C . TYR B 1 410 ? -19.734 -5.391 2.943 1 98.19 410 TYR B C 1
ATOM 7364 O O . TYR B 1 410 ? -20.031 -5.922 4.016 1 98.19 410 TYR B O 1
ATOM 7372 N N . ASN B 1 411 ? -20.641 -5.172 1.976 1 97.88 411 ASN B N 1
ATOM 7373 C CA . ASN B 1 411 ? -22.047 -5.477 2.137 1 97.88 411 ASN B CA 1
ATOM 7374 C C . ASN B 1 411 ? -22.281 -6.973 2.352 1 97.88 411 ASN B C 1
ATOM 7376 O O . ASN B 1 411 ? -23.203 -7.363 3.066 1 97.88 411 ASN B O 1
ATOM 7380 N N . ALA B 1 412 ? -21.422 -7.785 1.797 1 96.94 412 ALA B N 1
ATOM 7381 C CA . ALA B 1 412 ? -21.562 -9.234 1.944 1 96.94 412 ALA B CA 1
ATOM 7382 C C . ALA B 1 412 ? -21.141 -9.68 3.338 1 96.94 412 ALA B C 1
ATOM 7384 O O . ALA B 1 412 ? -21.516 -10.766 3.791 1 96.94 412 ALA B O 1
ATOM 7385 N N . ASN B 1 413 ? -20.359 -8.844 4.078 1 96.56 413 ASN B N 1
ATOM 7386 C CA . ASN B 1 413 ? -19.734 -9.344 5.293 1 96.56 413 ASN B CA 1
ATOM 7387 C C . ASN B 1 413 ? -20.031 -8.453 6.492 1 96.56 413 ASN B C 1
ATOM 7389 O O . ASN B 1 413 ? -19.516 -8.664 7.586 1 96.56 413 ASN B O 1
ATOM 7393 N N . VAL B 1 414 ? -20.844 -7.434 6.273 1 95 414 VAL B N 1
ATOM 7394 C CA . VAL B 1 414 ? -21.094 -6.461 7.332 1 95 414 VAL B CA 1
ATOM 7395 C C . VAL B 1 414 ? -21.828 -7.141 8.492 1 95 414 VAL B C 1
ATOM 7397 O O . VAL B 1 414 ? -21.609 -6.797 9.656 1 95 414 VAL B O 1
ATOM 7400 N N . ASP B 1 415 ? -22.594 -8.203 8.258 1 92.06 415 ASP B N 1
ATOM 7401 C CA . ASP B 1 415 ? -23.406 -8.859 9.281 1 92.06 415 ASP B CA 1
ATOM 7402 C C . ASP B 1 415 ? -22.734 -10.156 9.75 1 92.06 415 ASP B C 1
ATOM 7404 O O . ASP B 1 415 ? -23.422 -11.047 10.258 1 92.06 415 ASP B O 1
ATOM 7408 N N . ARG B 1 416 ? -21.469 -10.266 9.633 1 93.31 416 ARG B N 1
ATOM 7409 C CA . ARG B 1 416 ? -20.766 -11.477 10.055 1 93.31 416 ARG B CA 1
ATOM 7410 C C . ARG B 1 416 ? -20.875 -11.664 11.562 1 93.31 416 ARG B C 1
ATOM 7412 O O . ARG B 1 416 ? -20.812 -10.695 12.32 1 93.31 416 ARG B O 1
ATOM 7419 N N . GLU B 1 417 ? -20.906 -12.836 11.977 1 93.44 417 GLU B N 1
ATOM 7420 C CA . GLU B 1 417 ? -21.031 -13.18 13.391 1 93.44 417 GLU B CA 1
ATOM 7421 C C . GLU B 1 417 ? -19.688 -13.086 14.102 1 93.44 417 GLU B C 1
ATOM 7423 O O . GLU B 1 417 ? -18.641 -13.016 13.453 1 93.44 417 GLU B O 1
ATOM 7428 N N . VAL B 1 418 ? -19.812 -13.039 15.375 1 94.5 418 VAL B N 1
ATOM 7429 C CA . VAL B 1 418 ? -18.594 -13.039 16.188 1 94.5 418 VAL B CA 1
ATOM 7430 C C . VAL B 1 418 ? -18.062 -14.469 16.328 1 94.5 418 VAL B C 1
ATOM 7432 O O . VAL B 1 418 ? -18.844 -15.43 16.297 1 94.5 418 VAL B O 1
ATOM 7435 N N . LYS B 1 419 ? -16.781 -14.555 16.375 1 95.06 419 LYS B N 1
ATOM 7436 C CA . LYS B 1 419 ? -16.141 -15.852 16.594 1 95.06 419 LYS B CA 1
ATOM 7437 C C . LYS B 1 419 ? -16.25 -16.281 18.062 1 95.06 419 LYS B C 1
ATOM 7439 O O . LYS B 1 419 ? -16.078 -15.469 18.969 1 95.06 419 LYS B O 1
ATOM 7444 N N . ARG B 1 420 ? -16.547 -17.469 18.25 1 94.81 420 ARG B N 1
ATOM 7445 C CA . ARG B 1 420 ? -16.719 -18 19.609 1 94.81 420 ARG B CA 1
ATOM 7446 C C . ARG B 1 420 ? -15.711 -19.094 19.906 1 94.81 420 ARG B C 1
ATOM 7448 O O . ARG B 1 420 ? -15.328 -19.859 19 1 94.81 420 ARG B O 1
ATOM 7455 N N . ASN B 1 421 ? -15.336 -19.125 21.109 1 92.31 421 ASN B N 1
ATOM 7456 C CA . ASN B 1 421 ? -14.484 -20.203 21.594 1 92.31 421 ASN B CA 1
ATOM 7457 C C . ASN B 1 421 ? -15.273 -21.5 21.797 1 92.31 421 ASN B C 1
ATOM 7459 O O . ASN B 1 421 ? -16.516 -21.484 21.766 1 92.31 421 ASN B O 1
ATOM 7463 N N . PRO B 1 422 ? -14.516 -22.531 21.969 1 91.44 422 PRO B N 1
ATOM 7464 C CA . PRO B 1 422 ? -15.219 -23.797 22.219 1 91.44 422 PRO B CA 1
ATOM 7465 C C . PRO B 1 422 ? -16.156 -23.734 23.422 1 91.44 422 PRO B C 1
ATOM 7467 O O . PRO B 1 422 ? -17.188 -24.406 23.438 1 91.44 422 PRO B O 1
ATOM 7470 N N . ASP B 1 423 ? -15.859 -22.891 24.406 1 92.19 423 ASP B N 1
ATOM 7471 C CA . ASP B 1 423 ? -16.688 -22.781 25.609 1 92.19 423 ASP B CA 1
ATOM 7472 C C . ASP B 1 423 ? -17.875 -21.844 25.375 1 92.19 423 ASP B C 1
ATOM 7474 O O . ASP B 1 423 ? -18.656 -21.594 26.281 1 92.19 423 ASP B O 1
ATOM 7478 N N . GLY B 1 424 ? -17.969 -21.234 24.156 1 90.5 424 GLY B N 1
ATOM 7479 C CA . GLY B 1 424 ? -19.109 -20.406 23.812 1 90.5 424 GLY B CA 1
ATOM 7480 C C . GLY B 1 424 ? -18.828 -18.922 23.984 1 90.5 424 GLY B C 1
ATOM 7481 O O . GLY B 1 424 ? -19.609 -18.078 23.516 1 90.5 424 GLY B O 1
ATOM 7482 N N . SER B 1 425 ? -17.812 -18.641 24.703 1 91.12 425 SER B N 1
ATOM 7483 C CA . SER B 1 425 ? -17.484 -17.234 24.922 1 91.12 425 SER B CA 1
ATOM 7484 C C . SER B 1 425 ? -17 -16.562 23.656 1 91.12 425 SER B C 1
ATOM 7486 O O . SER B 1 425 ? -16.5 -17.219 22.75 1 91.12 425 SER B O 1
ATOM 7488 N N . VAL B 1 426 ? -17.266 -15.297 23.578 1 92.5 426 VAL B N 1
ATOM 7489 C CA . VAL B 1 426 ? -16.859 -14.523 22.406 1 92.5 426 VAL B CA 1
ATOM 7490 C C . VAL B 1 426 ? -15.352 -14.266 22.453 1 92.5 426 VAL B C 1
ATOM 7492 O O . VAL B 1 426 ? -14.82 -13.836 23.469 1 92.5 426 VAL B O 1
ATOM 7495 N N . GLN B 1 427 ? -14.711 -14.625 21.375 1 92.75 427 GLN B N 1
ATOM 7496 C CA . GLN B 1 427 ? -13.289 -14.344 21.281 1 92.75 427 GLN B CA 1
ATOM 7497 C C . GLN B 1 427 ? -13.023 -12.844 21.188 1 92.75 427 GLN B C 1
ATOM 7499 O O . GLN B 1 427 ? -13.711 -12.125 20.469 1 92.75 427 GLN B O 1
ATOM 7504 N N . GLN B 1 428 ? -12.008 -12.383 22.031 1 91.12 428 GLN B N 1
ATOM 7505 C CA . GLN B 1 428 ? -11.711 -10.953 22.109 1 91.12 428 GLN B CA 1
ATOM 7506 C C . GLN B 1 428 ? -10.297 -10.664 21.594 1 91.12 428 GLN B C 1
ATOM 7508 O O . GLN B 1 428 ? -9.406 -11.508 21.703 1 91.12 428 GLN B O 1
ATOM 7513 N N . HIS B 1 429 ? -10.234 -9.562 20.969 1 89.44 429 HIS B N 1
ATOM 7514 C CA . HIS B 1 429 ? -8.93 -9.047 20.547 1 89.44 429 HIS B CA 1
ATOM 7515 C C . HIS B 1 429 ? -8.555 -7.801 21.344 1 89.44 429 HIS B C 1
ATOM 7517 O O . HIS B 1 429 ? -9.359 -6.879 21.484 1 89.44 429 HIS B O 1
ATOM 7523 N N . ARG B 1 430 ? -7.367 -7.789 21.906 1 87.38 430 ARG B N 1
ATOM 7524 C CA . ARG B 1 430 ? -6.887 -6.648 22.672 1 87.38 430 ARG B CA 1
ATOM 7525 C C . ARG B 1 430 ? -6.148 -5.656 21.781 1 87.38 430 ARG B C 1
ATOM 7527 O O . ARG B 1 430 ? -5.344 -6.055 20.938 1 87.38 430 ARG B O 1
ATOM 7534 N N . THR B 1 431 ? -6.516 -4.492 21.891 1 85.62 431 THR B N 1
ATOM 7535 C CA . THR B 1 431 ? -5.852 -3.441 21.141 1 85.62 431 THR B CA 1
ATOM 7536 C C . THR B 1 431 ? -5.477 -2.271 22.047 1 85.62 431 THR B C 1
ATOM 7538 O O . THR B 1 431 ? -6.242 -1.903 22.938 1 85.62 431 THR B O 1
ATOM 7541 N N . PHE B 1 432 ? -4.301 -1.748 21.812 1 83.62 432 PHE B N 1
ATOM 7542 C CA . PHE B 1 432 ? -3.844 -0.583 22.562 1 83.62 432 PHE B CA 1
ATOM 7543 C C . PHE B 1 432 ? -4.051 0.694 21.75 1 83.62 432 PHE B C 1
ATOM 7545 O O . PHE B 1 432 ? -3.586 0.796 20.609 1 83.62 432 PHE B O 1
ATOM 7552 N N . ASN B 1 433 ? -4.754 1.594 22.328 1 77.31 433 ASN B N 1
ATOM 7553 C CA . ASN B 1 433 ? -4.953 2.9 21.703 1 77.31 433 ASN B CA 1
ATOM 7554 C C . ASN B 1 433 ? -3.896 3.902 22.172 1 77.31 433 ASN B C 1
ATOM 7556 O O . ASN B 1 433 ? -3.857 4.277 23.344 1 77.31 433 ASN B O 1
ATOM 7560 N N . LYS B 1 434 ? -3.109 4.352 21.25 1 72.69 434 LYS B N 1
ATOM 7561 C CA . LYS B 1 434 ? -1.996 5.238 21.578 1 72.69 434 LYS B CA 1
ATOM 7562 C C . LYS B 1 434 ? -2.5 6.598 22.062 1 72.69 434 LYS B C 1
ATOM 7564 O O . LYS B 1 434 ? -1.896 7.215 22.938 1 72.69 434 LYS B O 1
ATOM 7569 N N . LYS B 1 435 ? -3.535 7.023 21.453 1 67.5 435 LYS B N 1
ATOM 7570 C CA . LYS B 1 435 ? -4.059 8.344 21.797 1 67.5 435 LYS B CA 1
ATOM 7571 C C . LYS B 1 435 ? -4.594 8.375 23.219 1 67.5 435 LYS B C 1
ATOM 7573 O O . LYS B 1 435 ? -4.285 9.289 23.984 1 67.5 435 LYS B O 1
ATOM 7578 N N . SER B 1 436 ? -5.312 7.242 23.594 1 69.75 436 SER B N 1
ATOM 7579 C CA . SER B 1 436 ? -5.906 7.203 24.938 1 69.75 436 SER B CA 1
ATOM 7580 C C . SER B 1 436 ? -4.977 6.52 25.922 1 69.75 436 SER B C 1
ATOM 7582 O O . SER B 1 436 ? -5.176 6.621 27.141 1 69.75 436 SER B O 1
ATOM 7584 N N . GLY B 1 437 ? -3.938 5.867 25.406 1 75.62 437 GLY B N 1
ATOM 7585 C CA . GLY B 1 437 ? -3.002 5.164 26.266 1 75.62 437 GLY B CA 1
ATOM 7586 C C . GLY B 1 437 ? -3.631 4 27.016 1 75.62 437 GLY B C 1
ATOM 7587 O O . GLY B 1 437 ? -3.26 3.709 28.156 1 75.62 437 GLY B O 1
ATOM 7588 N N . ARG B 1 438 ? -4.676 3.475 26.375 1 80.38 438 ARG B N 1
ATOM 7589 C CA . ARG B 1 438 ? -5.398 2.42 27.078 1 80.38 438 ARG B CA 1
ATOM 7590 C C . ARG B 1 438 ? -5.598 1.2 26.188 1 80.38 438 ARG B C 1
ATOM 7592 O O . ARG B 1 438 ? -5.648 1.322 24.969 1 80.38 438 ARG B O 1
ATOM 7599 N N . TRP B 1 439 ? -5.699 0.063 26.844 1 86.38 439 TRP B N 1
ATOM 7600 C CA . TRP B 1 439 ? -6.035 -1.188 26.172 1 86.38 439 TRP B CA 1
ATOM 7601 C C . TRP B 1 439 ? -7.547 -1.363 26.062 1 86.38 439 TRP B C 1
ATOM 7603 O O . TRP B 1 439 ? -8.281 -0.987 26.984 1 86.38 439 TRP B O 1
ATOM 7613 N N . SER B 1 440 ? -7.957 -1.763 25.016 1 87.06 440 SER B N 1
ATOM 7614 C CA . SER B 1 440 ? -9.367 -2.09 24.812 1 87.06 440 SER B CA 1
ATOM 7615 C C . SER B 1 440 ? -9.523 -3.451 24.141 1 87.06 440 SER B C 1
ATOM 7617 O O . SER B 1 440 ? -8.555 -4.023 23.656 1 87.06 440 SER B O 1
ATOM 7619 N N . VAL B 1 441 ? -10.727 -4.016 24.328 1 88.62 441 VAL B N 1
ATOM 7620 C CA . VAL B 1 441 ? -11.008 -5.309 23.703 1 88.62 441 VAL B CA 1
ATOM 7621 C C . VAL B 1 441 ? -12.117 -5.152 22.672 1 88.62 441 VAL B C 1
ATOM 7623 O O . VAL B 1 441 ? -13.055 -4.375 22.875 1 88.62 441 VAL B O 1
ATOM 7626 N N . THR B 1 442 ? -11.969 -5.781 21.594 1 88.25 442 THR B N 1
ATOM 7627 C CA . THR B 1 442 ? -12.992 -5.836 20.547 1 88.25 442 THR B CA 1
ATOM 7628 C C . THR B 1 442 ? -13.266 -7.277 20.141 1 88.25 442 THR B C 1
ATOM 7630 O O . THR B 1 442 ? -12.344 -8.094 20.062 1 88.25 442 THR B O 1
ATOM 7633 N N . PRO B 1 443 ? -14.547 -7.582 19.953 1 90.44 443 PRO B N 1
ATOM 7634 C CA . PRO B 1 443 ? -14.867 -8.945 19.516 1 90.44 443 PRO B CA 1
ATOM 7635 C C . PRO B 1 443 ? -14.25 -9.289 18.156 1 90.44 443 PRO B C 1
ATOM 7637 O O . PRO B 1 443 ? -14.203 -8.438 17.266 1 90.44 443 PRO B O 1
ATOM 7640 N N . VAL B 1 444 ? -13.781 -10.523 18.078 1 93.25 444 VAL B N 1
ATOM 7641 C CA . VAL B 1 444 ? -13.258 -11.039 16.812 1 93.25 444 VAL B CA 1
ATOM 7642 C C . VAL B 1 444 ? -14.398 -11.609 15.969 1 93.25 444 VAL B C 1
ATOM 7644 O O . VAL B 1 444 ? -15.234 -12.359 16.484 1 93.25 444 VAL B O 1
ATOM 7647 N N . LYS B 1 445 ? -14.445 -11.25 14.734 1 93.62 445 LYS B N 1
ATOM 7648 C CA . LYS B 1 445 ? -15.492 -11.75 13.852 1 93.62 445 LYS B CA 1
ATOM 7649 C C . LYS B 1 445 ? -15.023 -13 13.102 1 93.62 445 LYS B C 1
ATOM 7651 O O . LYS B 1 445 ? -13.82 -13.227 12.961 1 93.62 445 LYS B O 1
ATOM 7656 N N . VAL B 1 446 ? -15.977 -13.766 12.672 1 94.94 446 VAL B N 1
ATOM 7657 C CA . VAL B 1 446 ? -15.664 -14.945 11.875 1 94.94 446 VAL B CA 1
ATOM 7658 C C . VAL B 1 446 ? -15.039 -14.516 10.547 1 94.94 446 VAL B C 1
ATOM 7660 O O . VAL B 1 446 ? -15.164 -13.352 10.141 1 94.94 446 VAL B O 1
ATOM 7663 N N . GLU B 1 447 ? -14.406 -15.422 9.891 1 93.56 447 GLU B N 1
ATOM 7664 C CA . GLU B 1 447 ? -13.758 -15.133 8.617 1 93.56 447 GLU B CA 1
ATOM 7665 C C . GLU B 1 447 ? -14.773 -14.703 7.562 1 93.56 447 GLU B C 1
ATOM 7667 O O . GLU B 1 447 ? -15.938 -15.117 7.605 1 93.56 447 GLU B O 1
ATOM 7672 N N . LYS B 1 448 ? -14.391 -13.898 6.664 1 95.06 448 LYS B N 1
ATOM 7673 C CA . LYS B 1 448 ? -15.25 -13.398 5.594 1 95.06 448 LYS B CA 1
ATOM 7674 C C . LYS B 1 448 ? -15.68 -14.531 4.656 1 95.06 448 LYS B C 1
ATOM 7676 O O . LYS B 1 448 ? -14.914 -15.469 4.426 1 95.06 448 LYS B O 1
ATOM 7681 N N . SER B 1 449 ? -16.859 -14.289 4.23 1 93.12 449 SER B N 1
ATOM 7682 C CA . SER B 1 449 ? -17.328 -15.102 3.113 1 93.12 449 SER B CA 1
ATOM 7683 C C . SER B 1 449 ? -17.062 -14.406 1.78 1 93.12 449 SER B C 1
ATOM 7685 O O . SER B 1 449 ? -17.109 -13.18 1.693 1 93.12 449 SER B O 1
ATOM 7687 N N . TYR B 1 450 ? -16.656 -15.148 0.729 1 95.81 450 TYR B N 1
ATOM 7688 C CA . TYR B 1 450 ? -16.375 -14.555 -0.577 1 95.81 450 TYR B CA 1
ATOM 7689 C C . TYR B 1 450 ? -17.281 -15.148 -1.646 1 95.81 450 TYR B C 1
ATOM 7691 O O . TYR B 1 450 ? -16.844 -15.391 -2.773 1 95.81 450 TYR B O 1
ATOM 7699 N N . ILE B 1 451 ? -18.453 -15.32 -1.255 1 95.38 451 ILE B N 1
ATOM 7700 C CA . ILE B 1 451 ? -19.422 -15.891 -2.174 1 95.38 451 ILE B CA 1
ATOM 7701 C C . ILE B 1 451 ? -19.641 -14.945 -3.355 1 95.38 451 ILE B C 1
ATOM 7703 O O . ILE B 1 451 ? -19.844 -15.398 -4.488 1 95.38 451 ILE B O 1
ATOM 7707 N N . HIS B 1 452 ? -19.641 -13.68 -3.104 1 96.62 452 HIS B N 1
ATOM 7708 C CA . HIS B 1 452 ? -19.828 -12.703 -4.164 1 96.62 452 HIS B CA 1
ATOM 7709 C C . HIS B 1 452 ? -18.75 -12.812 -5.223 1 96.62 452 HIS B C 1
ATOM 7711 O O . HIS B 1 452 ? -18.984 -12.547 -6.402 1 96.62 452 HIS B O 1
ATOM 7717 N N . VAL B 1 453 ? -17.547 -13.195 -4.82 1 97.94 453 VAL B N 1
ATOM 7718 C CA . VAL B 1 453 ? -16.453 -13.344 -5.766 1 97.94 453 VAL B CA 1
ATOM 7719 C C . VAL B 1 453 ? -16.688 -14.57 -6.648 1 97.94 453 VAL B C 1
ATOM 7721 O O . VAL B 1 453 ? -16.406 -14.547 -7.848 1 97.94 453 VAL B O 1
ATOM 7724 N N . GLU B 1 454 ? -17.234 -15.602 -6.109 1 97.12 454 GLU B N 1
ATOM 7725 C CA . GLU B 1 454 ? -17.562 -16.797 -6.879 1 97.12 454 GLU B CA 1
ATOM 7726 C C . GLU B 1 454 ? -18.609 -16.5 -7.945 1 97.12 454 GLU B C 1
ATOM 7728 O O . GLU B 1 454 ? -18.484 -16.938 -9.086 1 97.12 454 GLU B O 1
ATOM 7733 N N . ILE B 1 455 ? -19.578 -15.758 -7.527 1 97.62 455 ILE B N 1
ATOM 7734 C CA . ILE B 1 455 ? -20.641 -15.359 -8.461 1 97.62 455 ILE B CA 1
ATOM 7735 C C . ILE B 1 455 ? -20.031 -14.5 -9.578 1 97.62 455 ILE B C 1
ATOM 7737 O O . ILE B 1 455 ? -20.328 -14.711 -10.758 1 97.62 455 ILE B O 1
ATOM 7741 N N . LEU B 1 456 ? -19.203 -13.617 -9.203 1 98.12 456 LEU B N 1
ATOM 7742 C CA . LEU B 1 456 ? -18.562 -12.719 -10.164 1 98.12 456 LEU B CA 1
ATOM 7743 C C . LEU B 1 456 ? -17.734 -13.5 -11.172 1 98.12 456 LEU B C 1
ATOM 7745 O O . LEU B 1 456 ? -17.766 -13.219 -12.367 1 98.12 456 LEU B O 1
ATOM 7749 N N . GLN B 1 457 ? -16.984 -14.453 -10.711 1 98.06 457 GLN B N 1
ATOM 7750 C CA . GLN B 1 457 ? -16.141 -15.258 -11.594 1 98.06 457 GLN B CA 1
ATOM 7751 C C . GLN B 1 457 ? -16.969 -16.016 -12.617 1 98.06 457 GLN B C 1
ATOM 7753 O O . GLN B 1 457 ? -16.609 -16.062 -13.797 1 98.06 457 GLN B O 1
ATOM 7758 N N . LYS B 1 458 ? -18.047 -16.531 -12.188 1 97.88 458 LYS B N 1
ATOM 7759 C CA . LYS B 1 458 ? -18.938 -17.234 -13.109 1 97.88 458 LYS B CA 1
ATOM 7760 C C . LYS B 1 458 ? -19.469 -16.281 -14.172 1 97.88 458 LYS B C 1
ATOM 7762 O O . LYS B 1 458 ? -19.5 -16.609 -15.359 1 97.88 458 LYS B O 1
ATOM 7767 N N . ARG B 1 459 ? -19.812 -15.125 -13.734 1 98.12 459 ARG B N 1
ATOM 7768 C CA . ARG B 1 459 ? -20.359 -14.141 -14.656 1 98.12 459 ARG B CA 1
ATOM 7769 C C . ARG B 1 459 ? -19.312 -13.656 -15.641 1 98.12 459 ARG B C 1
ATOM 7771 O O . ARG B 1 459 ? -19.609 -13.359 -16.797 1 98.12 459 ARG B O 1
ATOM 7778 N N . ILE B 1 460 ? -18.125 -13.539 -15.203 1 98.38 460 ILE B N 1
ATOM 7779 C CA . ILE B 1 460 ? -17.016 -13.125 -16.062 1 98.38 460 ILE B CA 1
ATOM 7780 C C . ILE B 1 460 ? -16.797 -14.156 -17.172 1 98.38 460 ILE B C 1
ATOM 7782 O O . ILE B 1 460 ? -16.625 -13.805 -18.328 1 98.38 460 ILE B O 1
ATOM 7786 N N . VAL B 1 461 ? -16.812 -15.414 -16.797 1 98 461 VAL B N 1
ATOM 7787 C CA . VAL B 1 461 ? -16.641 -16.484 -17.781 1 98 461 VAL B CA 1
ATOM 7788 C C . VAL B 1 461 ? -17.812 -16.469 -18.766 1 98 461 VAL B C 1
ATOM 7790 O O . VAL B 1 461 ? -17.609 -16.609 -19.969 1 98 461 VAL B O 1
ATOM 7793 N N . GLN B 1 462 ? -18.984 -16.25 -18.25 1 97.38 462 GLN B N 1
ATOM 7794 C CA . GLN B 1 462 ? -20.156 -16.172 -19.094 1 97.38 462 GLN B CA 1
ATOM 7795 C C . GLN B 1 462 ? -20.047 -15.016 -20.094 1 97.38 462 GLN B C 1
ATOM 7797 O O . GLN B 1 462 ? -20.406 -15.172 -21.266 1 97.38 462 GLN B O 1
ATOM 7802 N N . ALA B 1 463 ? -19.578 -13.898 -19.594 1 96.94 463 ALA B N 1
ATOM 7803 C CA . ALA B 1 463 ? -19.406 -12.734 -20.453 1 96.94 463 ALA B CA 1
ATOM 7804 C C . ALA B 1 463 ? -18.453 -13.047 -21.609 1 96.94 463 ALA B C 1
ATOM 7806 O O . ALA B 1 463 ? -18.672 -12.625 -22.734 1 96.94 463 ALA B O 1
ATOM 7807 N N . ARG B 1 464 ? -17.422 -13.766 -21.281 1 96.31 464 ARG B N 1
ATOM 7808 C CA . ARG B 1 464 ? -16.469 -14.141 -22.312 1 96.31 464 ARG B CA 1
ATOM 7809 C C . ARG B 1 464 ? -17.078 -15.117 -23.312 1 96.31 464 ARG B C 1
ATOM 7811 O O . ARG B 1 464 ? -16.859 -15.008 -24.516 1 96.31 464 ARG B O 1
ATOM 7818 N N . LEU B 1 465 ? -17.812 -16.047 -22.875 1 95.56 465 LEU B N 1
ATOM 7819 C CA . LEU B 1 465 ? -18.406 -17.078 -23.719 1 95.56 465 LEU B CA 1
ATOM 7820 C C . LEU B 1 465 ? -19.422 -16.484 -24.688 1 95.56 465 LEU B C 1
ATOM 7822 O O . LEU B 1 465 ? -19.578 -16.969 -25.812 1 95.56 465 LEU B O 1
ATOM 7826 N N . THR B 1 466 ? -20 -15.414 -24.25 1 93.81 466 THR B N 1
ATOM 7827 C CA . THR B 1 466 ? -21.031 -14.805 -25.062 1 93.81 466 THR B CA 1
ATOM 7828 C C . THR B 1 466 ? -20.438 -13.789 -26.031 1 93.81 466 THR B C 1
ATOM 7830 O O . THR B 1 466 ? -21.094 -13.359 -26.984 1 93.81 466 THR B O 1
ATOM 7833 N N . ASP B 1 467 ? -19.203 -13.438 -25.781 1 92.69 467 ASP B N 1
ATOM 7834 C CA . ASP B 1 467 ? -18.516 -12.461 -26.625 1 92.69 467 ASP B CA 1
ATOM 7835 C C . ASP B 1 467 ? -18.047 -13.094 -27.938 1 92.69 467 ASP B C 1
ATOM 7837 O O . ASP B 1 467 ? -17.078 -13.844 -27.953 1 92.69 467 ASP B O 1
ATOM 7841 N N . GLN B 1 468 ? -18.562 -12.703 -29.078 1 86.44 468 GLN B N 1
ATOM 7842 C CA . GLN B 1 468 ? -18.219 -13.281 -30.375 1 86.44 468 GLN B CA 1
ATOM 7843 C C . GLN B 1 468 ? -17.094 -12.508 -31.047 1 86.44 468 GLN B C 1
ATOM 7845 O O . GLN B 1 468 ? -16.469 -13 -31.984 1 86.44 468 GLN B O 1
ATOM 7850 N N . GLU B 1 469 ? -16.812 -11.336 -30.531 1 87.25 469 GLU B N 1
ATOM 7851 C CA . GLU B 1 469 ? -15.836 -10.484 -31.203 1 87.25 469 GLU B CA 1
ATOM 7852 C C . GLU B 1 469 ? -14.445 -10.688 -30.609 1 87.25 469 GLU B C 1
ATOM 7854 O O . GLU B 1 469 ? -13.445 -10.594 -31.328 1 87.25 469 GLU B O 1
ATOM 7859 N N . GLY B 1 470 ? -14.453 -10.984 -29.375 1 88.69 470 GLY B N 1
ATOM 7860 C CA . GLY B 1 470 ? -13.156 -11.148 -28.719 1 88.69 470 GLY B CA 1
ATOM 7861 C C . GLY B 1 470 ? -12.562 -9.836 -28.234 1 88.69 470 GLY B C 1
ATOM 7862 O O . GLY B 1 470 ? -13.281 -8.852 -28.078 1 88.69 470 GLY B O 1
ATOM 7863 N N . MET B 1 471 ? -11.195 -9.812 -27.953 1 89.62 471 MET B N 1
ATOM 7864 C CA . MET B 1 471 ? -10.562 -8.695 -27.25 1 89.62 471 MET B CA 1
ATOM 7865 C C . MET B 1 471 ? -9.703 -7.871 -28.203 1 89.62 471 MET B C 1
ATOM 7867 O O . MET B 1 471 ? -9.016 -6.945 -27.781 1 89.62 471 MET B O 1
ATOM 7871 N N . CYS B 1 472 ? -9.703 -8.125 -29.391 1 82.44 472 CYS B N 1
ATOM 7872 C CA . CYS B 1 472 ? -8.766 -7.531 -30.328 1 82.44 472 CYS B CA 1
ATOM 7873 C C . CYS B 1 472 ? -9.297 -6.211 -30.875 1 82.44 472 CYS B C 1
ATOM 7875 O O . CYS B 1 472 ? -8.75 -5.664 -31.844 1 82.44 472 CYS B O 1
ATOM 7877 N N . HIS B 1 473 ? -10.195 -5.602 -30.266 1 82.06 473 HIS B N 1
ATOM 7878 C CA . HIS B 1 473 ? -10.688 -4.312 -30.734 1 82.06 473 HIS B CA 1
ATOM 7879 C C . HIS B 1 473 ? -9.992 -3.164 -30.016 1 82.06 473 HIS B C 1
ATOM 7881 O O . HIS B 1 473 ? -9.547 -3.32 -28.875 1 82.06 473 HIS B O 1
ATOM 7887 N N . PRO B 1 474 ? -9.828 -2.115 -30.75 1 81.31 474 PRO B N 1
ATOM 7888 C CA . PRO B 1 474 ? -9.172 -0.971 -30.109 1 81.31 474 PRO B CA 1
ATOM 7889 C C . PRO B 1 474 ? -9.922 -0.48 -28.875 1 81.31 474 PRO B C 1
ATOM 7891 O O . PRO B 1 474 ? -11.156 -0.559 -28.812 1 81.31 474 PRO B O 1
ATOM 7894 N N . ALA B 1 475 ? -9.102 -0.137 -27.969 1 81.56 475 ALA B N 1
ATOM 7895 C CA . ALA B 1 475 ? -9.695 0.396 -26.75 1 81.56 475 ALA B CA 1
ATOM 7896 C C . ALA B 1 475 ? -10.344 1.754 -27 1 81.56 475 ALA B C 1
ATOM 7898 O O . ALA B 1 475 ? -9.719 2.658 -27.547 1 81.56 475 ALA B O 1
ATOM 7899 N N . VAL B 1 476 ? -11.664 1.804 -26.75 1 81.62 476 VAL B N 1
ATOM 7900 C CA . VAL B 1 476 ? -12.391 3.061 -26.891 1 81.62 476 VAL B CA 1
ATOM 7901 C C . VAL B 1 476 ? -12.875 3.533 -25.531 1 81.62 476 VAL B C 1
ATOM 7903 O O . VAL B 1 476 ? -13.414 2.746 -24.75 1 81.62 476 VAL B O 1
ATOM 7906 N N . LEU B 1 477 ? -12.539 4.809 -25.281 1 87.19 477 LEU B N 1
ATOM 7907 C CA . LEU B 1 477 ? -13.016 5.379 -24.031 1 87.19 477 LEU B CA 1
ATOM 7908 C C . LEU B 1 477 ? -14.539 5.484 -24.016 1 87.19 477 LEU B C 1
ATOM 7910 O O . LEU B 1 477 ? -15.141 5.863 -25.031 1 87.19 477 LEU B O 1
ATOM 7914 N N . ALA B 1 478 ? -15.062 5.082 -22.938 1 86.94 478 ALA B N 1
ATOM 7915 C CA . ALA B 1 478 ? -16.5 5.273 -22.781 1 86.94 478 ALA B CA 1
ATOM 7916 C C . ALA B 1 478 ? -16.875 6.754 -22.859 1 86.94 478 ALA B C 1
ATOM 7918 O O . ALA B 1 478 ? -16.016 7.621 -22.641 1 86.94 478 ALA B O 1
ATOM 7919 N N . ALA B 1 479 ? -18.109 7.039 -23.188 1 84.06 479 ALA B N 1
ATOM 7920 C CA . ALA B 1 479 ? -18.578 8.414 -23.328 1 84.06 479 ALA B CA 1
ATOM 7921 C C . ALA B 1 479 ? -18.438 9.18 -22.016 1 84.06 479 ALA B C 1
ATOM 7923 O O . ALA B 1 479 ? -18.188 10.383 -22.016 1 84.06 479 ALA B O 1
ATOM 7924 N N . THR B 1 480 ? -18.484 8.469 -20.969 1 85.31 480 THR B N 1
ATOM 7925 C CA . THR B 1 480 ? -18.484 9.117 -19.656 1 85.31 480 THR B CA 1
ATOM 7926 C C . THR B 1 480 ? -17.094 9.086 -19.031 1 85.31 480 THR B C 1
ATOM 7928 O O . THR B 1 480 ? -16.906 9.523 -17.891 1 85.31 480 THR B O 1
ATOM 7931 N N . ASP B 1 481 ? -16.141 8.586 -19.797 1 90.62 481 ASP B N 1
ATOM 7932 C CA . ASP B 1 481 ? -14.781 8.508 -19.266 1 90.62 481 ASP B CA 1
ATOM 7933 C C . ASP B 1 481 ? -14.164 9.898 -19.125 1 90.62 481 ASP B C 1
ATOM 7935 O O . ASP B 1 481 ? -14.086 10.648 -20.109 1 90.62 481 ASP B O 1
ATOM 7939 N N . PRO B 1 482 ? -13.75 10.242 -17.938 1 88.62 482 PRO B N 1
ATOM 7940 C CA . PRO B 1 482 ? -13.219 11.586 -17.703 1 88.62 482 PRO B CA 1
ATOM 7941 C C . PRO B 1 482 ? -12 11.898 -18.562 1 88.62 482 PRO B C 1
ATOM 7943 O O . PRO B 1 482 ? -11.672 13.062 -18.781 1 88.62 482 PRO B O 1
ATOM 7946 N N . ARG B 1 483 ? -11.344 10.953 -19.172 1 89.56 483 ARG B N 1
ATOM 7947 C CA . ARG B 1 483 ? -10.172 11.156 -20.016 1 89.56 483 ARG B CA 1
ATOM 7948 C C . ARG B 1 483 ? -10.555 11.766 -21.359 1 89.56 483 ARG B C 1
ATOM 7950 O O . ARG B 1 483 ? -9.695 12.266 -22.094 1 89.56 483 ARG B O 1
ATOM 7957 N N . ARG B 1 484 ? -11.852 11.789 -21.609 1 87.94 484 ARG B N 1
ATOM 7958 C CA . ARG B 1 484 ? -12.336 12.453 -22.812 1 87.94 484 ARG B CA 1
ATOM 7959 C C . ARG B 1 484 ? -12.359 13.969 -22.641 1 87.94 484 ARG B C 1
ATOM 7961 O O . ARG B 1 484 ? -12.289 14.719 -23.609 1 87.94 484 ARG B O 1
ATOM 7968 N N . LEU B 1 485 ? -12.562 14.383 -21.406 1 86.62 485 LEU B N 1
ATOM 7969 C CA . LEU B 1 485 ? -12.562 15.812 -21.109 1 86.62 485 LEU B CA 1
ATOM 7970 C C . LEU B 1 485 ? -11.172 16.406 -21.281 1 86.62 485 LEU B C 1
ATOM 7972 O O . LEU B 1 485 ? -11.016 17.484 -21.859 1 86.62 485 LEU B O 1
ATOM 7976 N N . SER B 1 486 ? -10.203 15.688 -20.719 1 83.75 486 SER B N 1
ATOM 7977 C CA . SER B 1 486 ? -8.797 16.062 -20.859 1 83.75 486 SER B CA 1
ATOM 7978 C C . SER B 1 486 ? -7.895 14.836 -20.797 1 83.75 486 SER B C 1
ATOM 7980 O O . SER B 1 486 ? -8.055 13.984 -19.922 1 83.75 486 SER B O 1
ATOM 7982 N N . ARG B 1 487 ? -6.961 14.883 -21.641 1 78.88 487 ARG B N 1
ATOM 7983 C CA . ARG B 1 487 ? -6.07 13.727 -21.734 1 78.88 487 ARG B CA 1
ATOM 7984 C C . ARG B 1 487 ? -5.203 13.609 -20.484 1 78.88 487 ARG B C 1
ATOM 7986 O O . ARG B 1 487 ? -4.934 12.5 -20.016 1 78.88 487 ARG B O 1
ATOM 7993 N N . THR B 1 488 ? -4.812 14.797 -20.062 1 79.38 488 THR B N 1
ATOM 7994 C CA . THR B 1 488 ? -3.957 14.773 -18.875 1 79.38 488 THR B CA 1
ATOM 7995 C C . THR B 1 488 ? -4.629 15.5 -17.719 1 79.38 488 THR B C 1
ATOM 7997 O O . THR B 1 488 ? -5.527 16.312 -17.922 1 79.38 488 THR B O 1
ATOM 8000 N N . ILE B 1 489 ? -4.211 15.086 -16.531 1 81.88 489 ILE B N 1
ATOM 8001 C CA . ILE B 1 489 ? -4.73 15.711 -15.32 1 81.88 489 ILE B CA 1
ATOM 8002 C C . ILE B 1 489 ? -4.074 17.078 -15.117 1 81.88 489 ILE B C 1
ATOM 8004 O O . ILE B 1 489 ? -4.617 17.938 -14.414 1 81.88 489 ILE B O 1
ATOM 8008 N N . ALA B 1 490 ? -2.951 17.234 -15.82 1 79.94 490 ALA B N 1
ATOM 8009 C CA . ALA B 1 490 ? -2.238 18.516 -15.711 1 79.94 490 ALA B CA 1
ATOM 8010 C C . ALA B 1 490 ? -3.059 19.656 -16.312 1 79.94 490 ALA B C 1
ATOM 8012 O O . ALA B 1 490 ? -3.732 19.484 -17.328 1 79.94 490 ALA B O 1
ATOM 8013 N N . PRO B 1 491 ? -2.984 20.766 -15.656 1 76.88 491 PRO B N 1
ATOM 8014 C CA . PRO B 1 491 ? -3.75 21.922 -16.156 1 76.88 491 PRO B CA 1
ATOM 8015 C C . PRO B 1 491 ? -3.215 22.453 -17.469 1 76.88 491 PRO B C 1
ATOM 8017 O O . PRO B 1 491 ? -3.936 23.156 -18.203 1 76.88 491 PRO B O 1
ATOM 8020 N N . VAL B 1 492 ? -1.933 22.141 -17.781 1 80.75 492 VAL B N 1
ATOM 8021 C CA . VAL B 1 492 ? -1.327 22.641 -19.016 1 80.75 492 VAL B CA 1
ATOM 8022 C C . VAL B 1 492 ? -0.877 21.469 -19.875 1 80.75 492 VAL B C 1
ATOM 8024 O O . VAL B 1 492 ? -0.382 20.469 -19.375 1 80.75 492 VAL B O 1
ATOM 8027 N N . GLU B 1 493 ? -1.146 21.578 -21.094 1 82.06 493 GLU B N 1
ATOM 8028 C CA . GLU B 1 493 ? -0.737 20.531 -22.031 1 82.06 493 GLU B CA 1
ATOM 8029 C C . GLU B 1 493 ? 0.783 20.453 -22.141 1 82.06 493 GLU B C 1
ATOM 8031 O O . GLU B 1 493 ? 1.471 21.469 -22.062 1 82.06 493 GLU B O 1
ATOM 8036 N N . PRO B 1 494 ? 1.231 19.266 -22.266 1 82.88 494 PRO B N 1
ATOM 8037 C CA . PRO B 1 494 ? 2.684 19.125 -22.375 1 82.88 494 PRO B CA 1
ATOM 8038 C C . PRO B 1 494 ? 3.229 19.672 -23.688 1 82.88 494 PRO B C 1
ATOM 8040 O O . PRO B 1 494 ? 2.588 19.547 -24.734 1 82.88 494 PRO B O 1
ATOM 8043 N N . LYS B 1 495 ? 4.324 20.281 -23.609 1 83.31 495 LYS B N 1
ATOM 8044 C CA . LYS B 1 495 ? 5.059 20.672 -24.797 1 83.31 495 LYS B CA 1
ATOM 8045 C C . LYS B 1 495 ? 5.703 19.453 -25.469 1 83.31 495 LYS B C 1
ATOM 8047 O O . LYS B 1 495 ? 5.809 18.391 -24.859 1 83.31 495 LYS B O 1
ATOM 8052 N N . PRO B 1 496 ? 5.969 19.578 -26.75 1 85.62 496 PRO B N 1
ATOM 8053 C CA . PRO B 1 496 ? 6.676 18.469 -27.391 1 85.62 496 PRO B CA 1
ATOM 8054 C C . PRO B 1 496 ? 7.957 18.078 -26.656 1 85.62 496 PRO B C 1
ATOM 8056 O O . PRO B 1 496 ? 8.641 18.953 -26.094 1 85.62 496 PRO B O 1
ATOM 8059 N N . THR B 1 497 ? 8.203 16.828 -26.672 1 85.56 497 THR B N 1
ATOM 8060 C CA . THR B 1 497 ? 9.328 16.281 -25.922 1 85.56 497 THR B CA 1
ATOM 8061 C C . THR B 1 497 ? 10.633 16.969 -26.312 1 85.56 497 THR B C 1
ATOM 8063 O O . THR B 1 497 ? 11.477 17.25 -25.453 1 85.56 497 THR B O 1
ATOM 8066 N N . ALA B 1 498 ? 10.82 17.266 -27.516 1 82.19 498 ALA B N 1
ATOM 8067 C CA . ALA B 1 498 ? 12.031 17.922 -28.016 1 82.19 498 ALA B CA 1
ATOM 8068 C C . ALA B 1 498 ? 12.219 19.297 -27.375 1 82.19 498 ALA B C 1
ATOM 8070 O O . ALA B 1 498 ? 13.344 19.672 -27.016 1 82.19 498 ALA B O 1
ATOM 8071 N N . VAL B 1 499 ? 11.156 19.953 -27.188 1 85.5 499 VAL B N 1
ATOM 8072 C CA . VAL B 1 499 ? 11.203 21.281 -26.609 1 85.5 499 VAL B CA 1
ATOM 8073 C C . VAL B 1 499 ? 11.523 21.188 -25.109 1 85.5 499 VAL B C 1
ATOM 8075 O O . VAL B 1 499 ? 12.328 21.969 -24.594 1 85.5 499 VAL B O 1
ATOM 8078 N N . LEU B 1 500 ? 10.93 20.25 -24.516 1 85.44 500 LEU B N 1
ATOM 8079 C CA . LEU B 1 500 ? 11.164 20.062 -23.094 1 85.44 500 LEU B CA 1
ATOM 8080 C C . LEU B 1 500 ? 12.617 19.672 -22.828 1 85.44 500 LEU B C 1
ATOM 8082 O O . LEU B 1 500 ? 13.195 20.078 -21.812 1 85.44 500 LEU B O 1
ATOM 8086 N N . GLN B 1 501 ? 13.188 18.906 -23.688 1 83 501 GLN B N 1
ATOM 8087 C CA . GLN B 1 501 ? 14.578 18.484 -23.547 1 83 501 GLN B CA 1
ATOM 8088 C C . GLN B 1 501 ? 15.516 19.688 -23.688 1 83 501 GLN B C 1
ATOM 8090 O O . GLN B 1 501 ? 16.531 19.781 -22.969 1 83 501 GLN B O 1
ATOM 8095 N N . GLU B 1 502 ? 15.203 20.516 -24.547 1 77.19 502 GLU B N 1
ATOM 8096 C CA . GLU B 1 502 ? 16 21.719 -24.766 1 77.19 502 GLU B CA 1
ATOM 8097 C C . GLU B 1 502 ? 15.93 22.656 -23.562 1 77.19 502 GLU B C 1
ATOM 8099 O O . GLU B 1 502 ? 16.922 23.297 -23.203 1 77.19 502 GLU B O 1
ATOM 8104 N N . GLU B 1 503 ? 14.742 22.656 -23.062 1 76.19 503 GLU B N 1
ATOM 8105 C CA . GLU B 1 503 ? 14.508 23.562 -21.938 1 76.19 503 GLU B CA 1
ATOM 8106 C C . GLU B 1 503 ? 15.039 22.984 -20.625 1 76.19 503 GLU B C 1
ATOM 8108 O O . GLU B 1 503 ? 15.164 23.703 -19.641 1 76.19 503 GLU B O 1
ATOM 8113 N N . LYS B 1 504 ? 15.352 21.719 -20.734 1 72.88 504 LYS B N 1
ATOM 8114 C CA . LYS B 1 504 ? 15.758 21.047 -19.5 1 72.88 504 LYS B CA 1
ATOM 8115 C C . LYS B 1 504 ? 17.109 21.547 -19.031 1 72.88 504 LYS B C 1
ATOM 8117 O O . LYS B 1 504 ? 18.094 21.531 -19.781 1 72.88 504 LYS B O 1
ATOM 8122 N N . VAL B 1 505 ? 17.109 22.297 -18.016 1 62.03 505 VAL B N 1
ATOM 8123 C CA . VAL B 1 505 ? 18.344 22.703 -17.359 1 62.03 505 VAL B CA 1
ATOM 8124 C C . VAL B 1 505 ? 18.547 21.906 -16.094 1 62.03 505 VAL B C 1
ATOM 8126 O O . VAL B 1 505 ? 17.656 21.812 -15.25 1 62.03 505 VAL B O 1
ATOM 8129 N N . SER B 1 506 ? 19.531 20.891 -16.219 1 58.19 506 SER B N 1
ATOM 8130 C CA . SER B 1 506 ? 19.812 20.094 -15.031 1 58.19 506 SER B CA 1
ATOM 8131 C C . SER B 1 506 ? 20.203 20.984 -13.852 1 58.19 506 SER B C 1
ATOM 8133 O O . SER B 1 506 ? 20.922 21.969 -14.016 1 58.19 506 SER B O 1
ATOM 8135 N N . ARG B 1 507 ? 19.547 20.781 -12.781 1 52.03 507 ARG B N 1
ATOM 8136 C CA . ARG B 1 507 ? 19.859 21.484 -11.547 1 52.03 507 ARG B CA 1
ATOM 8137 C C . ARG B 1 507 ? 21.328 21.266 -11.156 1 52.03 507 ARG B C 1
ATOM 8139 O O . ARG B 1 507 ? 21.891 22.047 -10.391 1 52.03 507 ARG B O 1
ATOM 8146 N N . PHE B 1 508 ? 21.953 20.094 -11.578 1 53.34 508 PHE B N 1
ATOM 8147 C CA . PHE B 1 508 ? 23.281 19.703 -11.117 1 53.34 508 PHE B CA 1
ATOM 8148 C C . PHE B 1 508 ? 24.328 19.969 -12.195 1 53.34 508 PHE B C 1
ATOM 8150 O O . PHE B 1 508 ? 25.531 19.844 -11.953 1 53.34 508 PHE B O 1
ATOM 8157 N N . MET B 1 509 ? 24.016 19.859 -13.477 1 47.84 509 MET B N 1
ATOM 8158 C CA . MET B 1 509 ? 25.094 19.875 -14.469 1 47.84 509 MET B CA 1
ATOM 8159 C C . MET B 1 509 ? 25.562 21.297 -14.75 1 47.84 509 MET B C 1
ATOM 8161 O O . MET B 1 509 ? 24.75 22.188 -14.977 1 47.84 509 MET B O 1
ATOM 8165 N N . LYS B 1 510 ? 26.906 21.578 -14.367 1 44.5 510 LYS B N 1
ATOM 8166 C CA . LYS B 1 510 ? 27.75 22.672 -14.844 1 44.5 510 LYS B CA 1
ATOM 8167 C C . LYS B 1 510 ? 27.734 22.75 -16.359 1 44.5 510 LYS B C 1
ATOM 8169 O O . LYS B 1 510 ? 27.906 21.75 -17.047 1 44.5 510 LYS B O 1
ATOM 8174 N N . LYS B 1 511 ? 27 23.562 -17.016 1 36 511 LYS B N 1
ATOM 8175 C CA . LYS B 1 511 ? 27.406 23.797 -18.391 1 36 511 LYS B CA 1
ATOM 8176 C C . LYS B 1 511 ? 28.922 23.953 -18.5 1 36 511 LYS B C 1
ATOM 8178 O O . LYS B 1 511 ? 29.516 24.781 -17.797 1 36 511 LYS B O 1
ATOM 8183 N N . ASP B 1 512 ? 29.734 22.844 -18.812 1 30.28 512 ASP B N 1
ATOM 8184 C CA . ASP B 1 512 ? 31.016 23.25 -19.391 1 30.28 512 ASP B CA 1
ATOM 8185 C C . ASP B 1 512 ? 30.812 24.203 -20.562 1 30.28 512 ASP B C 1
ATOM 8187 O O . ASP B 1 512 ? 29.906 24 -21.375 1 30.28 512 ASP B O 1
#

Solvent-accessible surface area (backbone atoms only — not comparable to full-atom values): 56475 Å² total; per-residue (Å²): 121,48,57,49,73,41,81,51,78,88,41,47,52,72,62,76,68,39,45,24,31,52,29,29,49,70,37,51,50,57,50,54,62,57,30,61,66,61,46,35,78,54,87,96,42,76,40,51,44,45,82,45,76,49,71,59,50,20,34,42,32,42,31,34,28,20,81,82,69,47,74,72,47,46,36,29,25,36,43,30,34,70,92,72,41,46,45,55,43,56,44,50,46,49,17,33,56,76,49,24,52,54,67,70,55,51,49,47,28,28,55,67,47,38,33,45,51,56,50,71,67,58,41,52,41,47,38,65,70,30,45,37,54,46,47,49,52,51,47,50,52,55,40,50,54,53,40,60,72,39,54,95,41,76,37,44,35,30,42,52,69,44,65,36,76,84,80,83,28,52,39,39,28,40,25,40,30,24,34,65,84,81,61,33,68,67,39,77,32,72,42,52,27,65,74,44,81,61,33,64,83,47,36,54,49,55,30,48,54,50,42,53,49,51,37,49,76,60,59,41,44,61,51,31,39,32,28,64,92,45,64,67,52,52,51,44,40,59,72,75,36,63,86,37,44,67,35,28,26,44,60,62,50,41,52,52,50,39,49,53,39,42,57,52,16,66,39,83,76,14,41,71,37,51,78,41,32,63,59,52,41,51,44,47,53,47,21,26,67,67,14,80,39,58,44,54,22,35,30,50,47,59,44,50,69,36,45,50,47,74,35,58,65,56,88,70,57,68,21,88,53,85,78,49,64,40,48,64,92,65,73,89,71,74,84,65,85,85,74,80,67,49,57,79,80,34,63,36,45,49,52,46,47,49,64,72,64,27,64,73,60,60,73,49,42,72,29,32,28,77,57,45,69,53,67,68,52,53,57,51,54,52,43,29,38,53,33,52,41,78,90,56,88,67,57,70,67,57,45,46,33,26,46,47,49,31,49,54,54,43,55,70,39,70,83,58,52,69,30,58,42,98,87,62,48,72,36,68,40,79,42,74,38,77,91,78,70,41,68,42,64,43,78,35,59,48,81,80,72,62,62,68,55,55,53,48,52,53,50,30,54,49,50,52,64,70,45,87,80,67,73,84,60,81,89,70,81,55,94,81,38,54,58,74,80,40,86,56,91,58,94,61,81,74,69,57,66,71,58,37,56,70,65,57,69,62,93,78,62,73,81,126,121,48,56,47,72,43,82,49,79,88,42,46,53,72,61,76,68,38,44,25,31,53,28,30,49,70,38,50,50,57,52,53,62,56,31,62,64,61,46,34,80,53,88,95,42,75,39,53,45,43,81,45,75,47,71,59,51,23,34,44,34,44,33,34,27,19,80,83,68,48,76,74,46,47,36,29,26,37,43,29,34,70,93,74,40,45,45,54,43,55,42,50,45,49,18,33,58,76,48,25,51,53,65,70,56,51,50,46,29,28,56,68,46,37,32,44,52,56,49,69,67,56,40,53,40,46,38,63,71,31,46,38,54,45,47,50,53,52,46,52,51,55,40,49,53,53,40,61,73,38,54,94,41,76,37,43,34,29,41,53,68,46,68,43,61,78,94,83,48,49,41,42,30,40,26,39,31,24,34,66,85,82,62,33,69,66,39,77,32,71,42,50,26,64,74,44,80,61,34,62,84,46,36,55,49,54,31,50,53,49,44,52,48,51,39,50,74,60,58,43,44,63,50,31,38,33,27,64,93,44,67,66,52,51,51,45,38,60,72,76,35,64,86,36,44,67,33,28,25,45,59,61,52,41,51,52,49,38,49,53,39,43,58,52,16,68,39,82,76,14,42,71,38,52,80,41,33,63,57,53,40,51,45,48,51,47,19,27,68,67,14,79,40,60,43,54,23,35,31,50,47,58,44,50,70,36,45,49,46,74,35,57,65,56,88,69,58,69,22,87,52,87,78,50,65,42,50,64,94,65,72,88,72,72,84,68,85,83,75,78,68,48,55,80,79,33,64,34,44,50,52,47,47,50,64,74,64,26,65,72,60,58,72,49,43,70,28,32,27,77,58,42,69,54,67,69,55,53,58,51,54,53,42,30,38,54,33,52,41,87,91,57,88,66,56,70,66,56,44,47,34,26,43,47,49,30,48,52,53,45,54,70,40,70,83,59,52,70,29,59,43,98,88,64,48,69,36,71,40,80,44,75,37,77,90,77,71,40,68,40,64,42,77,35,60,50,81,80,72,62,62,69,56,55,54,48,53,52,50,32,53,50,50,51,64,69,45,85,80,68,74,83,62,81,89,70,80,56,92,82,37,54,56,74,79,40,84,54,90,57,93,62,82,75,70,57,67,71,57,38,56,69,66,55,68,63,93,78,62,71,81,125

Secondary structure (DSSP, 8-state):
-B--B--SGGGTHHHHTS-EEEEEHHHHHHHHHTTS-SB--STT--PBEEEEEEEETTEEEEEEEETT--EEEEEESS-B-GGG-BHHHHHHHHHHHHTT--HHHHHHHHHHHTB----HHHHHHHIIIIIHHHHHHHHHHHHHHHHHHTTT-EEEEEEEEEE--SGGGTTEEEEEEEETTT--EEEEEEEEGGGGTT-HHHHHHHHHHHHHHHHHHTTPEEEEEEE-S-HHHHHHHHHH-TTSEEEE-HHHHHHHHHHHHHHHHTSGGGTHHHHHHHHHHHHHHHHHHH-SSHHHHHHHHTHHHHHTTT--B-S---SSSTT---B--S----S---PPPPPTTSHHHHHHHHHHT-HHHHHTGGGTTT----HHHHHHHHHHHHHS-TTS---HHHHHHHHHHHHHHHHHHTTPPBPB-TTSPBPEEEEEETTTTEEEEEEPBPPPP-HHHHHHHHHHHHHHHH-SS-S-SPP---TT-GGGT-S-SSSSPPPPHHHHHHH---SS----/-B--B--SGGGTHHHHTS-EEEEEHHHHHHHHHTTS-SB--STT--PBEEEEEEEETTEEEEEEEETT--EEEEEESS-B-GGG-BHHHHHHHHHHHHTT--HHHHHHHHHHHTB----HHHHHHHIIIIIHHHHHHHHHHHHHHHHHHTTT-EEEEEEEEEE--STT-TTEEEEEEEETTT--EEEEEEEEGGGGTT-HHHHHHHHHHHHHHHHHHTTPEEEEEEE-S-HHHHHHHHHH-TTSEEEE-HHHHHHHHHHHHHHHHTSGGGTHHHHHHHHHHHHHHHHHHH-SSHHHHHHHHTTHHHHTTT--B-S---SSSTT---B-------TT--PPPPPTTSHHHHHHHHHHT-HHHHHTGGGTTT----HHHHHHHHHHHHHS-TTS---HHHHHHHHHHHHHHHHHHTTPPBPB-TTSPBPEEEEEETTTTEEEEEEPBPPPP-HHHHHHHHHHHHHHHH-SS-S-SPP---TT-GGGT-S-SSSSPPPPHHHHHHH---SS----

Foldseek 3Di:
DQAAEDQDLVCLCVQLVDDDDDDDPVRVVVVVVVPDPQAAPPPPGGFGWDWDWDDDQQKIKIFTAGPVRDTRDMHIRAHAYPPGRGSCQLVVLLCCQLQLHDPVVVVVVCVVVVGRHHDPVSSVLLCVQFQLVLLVVLLVVVLLVVLVVQAPHAFEKEKDKDAQDDDPTNQKIWMWIATQPLRATNDIDMDGCLVVVLDSVCRRVVRVVVRVVVCVVSRHHYQEYEYAPDPSNVVCCVPVPVRHHYAYALVNVLVVLLVLQVVLCVPPQQVLSPVCSVVLSVQLLVLLVPAQALQSSQQSNVLVLQVLQPHFADDDRRGPPRDGDRGHPDPDPDPDDDRDRDHPPGSNSVSVNCSSVPPVVSVNVRNRNVPDHSVSVVVLVVLLCSNVPSVDDDFPSSSVSSSSSSSVQCNQPVPFAFDADPVGHFDWDWDADPVVRDIDIDTHTDDGDDVVSSVSSSSSSVSQSVDPPDSPDDDDDDPPRSCVSPVDSDPDDDDPPVVCVVVDDDPPDDPD/DQAAEDQDLVCLCVQLVDDDDDDDPVRVVVVVVVDDPQAAPPPPGGFGWDWDWDDDQQKIKIFTAGPVRDTRDMHIRAHAYPPGRGSCQLVVLLCCQLQLHDPVVVVVVCVVVVGRHHDPVSSVLLCVQFQLVLLVVLLVVVLLVVLVVQAPHAFEKEKDKDAQDDPDPSQKIWMWIATQPLRATNDIDMDGCLVVVLDSVCRRVVRVVVRVVVCVVSRHHYQEYEYAPDPSNVVCCVPVPVRHHYAYALVNVLVVLLVLQVVLCVPPQQVLSPVCSVVLSVQLLVLLVPAQALQSSQQSNVCVLQVLQPHFADDDRRGPPRDGDRGHPDPDDDPDDDRDRDHPPGSNSVSVNCSSVPPVVSVNVRNRNVPDHPVSVVVLVVLLCSNVPSVDDDFPSSSVSSSSSSSVQCNQPVPFAFDADPVGHFDWDWDADPVVRDIDIDTHTDDGDDVVSSVSSSSSSVSQSVDPPDSPDDDDDDPPRSCVSPVDSDPDDDDPPVVCVVVDDPPPDDPD